Protein 1PCE (pdb70)

Structure (mmCIF, N/CA/C/O backbone):
data_1PCE
#
_entry.id   1PCE
#
_cell.length_a   1.000
_cell.length_b   1.000
_cell.length_c   1.000
_cell.angle_alpha   90.00
_cell.angle_beta   90.00
_cell.angle_gamma   90.00
#
_symmetry.space_group_name_H-M   'P 1'
#
loop_
_atom_site.group_PDB
_atom_site.id
_atom_site.type_symbol
_atom_site.label_atom_id
_atom_site.label_alt_id
_atom_site.label_comp_id
_atom_site.label_asym_id
_atom_site.label_entity_id
_atom_site.label_seq_id
_atom_site.pdbx_PDB_ins_code
_atom_site.Cartn_x
_atom_site.Cartn_y
_atom_site.Cartn_z
_atom_site.occupancy
_atom_site.B_iso_or_equiv
_atom_site.auth_seq_id
_atom_site.auth_comp_id
_atom_site.auth_asym_id
_atom_site.auth_atom_id
_atom_site.pdbx_PDB_model_num
ATOM 1 N N . GLU A 1 1 ? 12.681 -6.696 10.607 1.00 11.66 1 GLU A N 1
ATOM 2 C CA . GLU A 1 1 ? 13.068 -6.528 9.206 1.00 11.04 1 GLU A CA 1
ATOM 3 C C . GLU A 1 1 ? 11.847 -6.260 8.333 1.00 10.09 1 GLU A C 1
ATOM 4 O O . GLU A 1 1 ? 11.974 -5.494 7.385 1.00 10.46 1 GLU A O 1
ATOM 18 N N . LYS A 1 2 ? 10.693 -6.876 8.617 1.00 9.33 2 LYS A N 1
ATOM 19 C CA . LYS A 1 2 ? 9.506 -6.807 7.764 1.00 8.82 2 LYS A CA 1
ATOM 20 C C . LYS A 1 2 ? 9.909 -6.967 6.289 1.00 7.87 2 LYS A C 1
ATOM 21 O O . LYS A 1 2 ? 10.343 -8.050 5.899 1.00 7.13 2 LYS A O 1
ATOM 40 N N . GLN A 1 3 ? 9.839 -5.877 5.518 1.00 8.37 3 GLN A N 1
ATOM 41 C CA . GLN A 1 3 ? 10.430 -5.697 4.201 1.00 8.25 3 GLN A CA 1
ATOM 42 C C . GLN A 1 3 ? 10.188 -6.891 3.286 1.00 6.77 3 GLN A C 1
ATOM 43 O O . GLN A 1 3 ? 9.193 -6.912 2.572 1.00 6.86 3 GLN A O 1
ATOM 57 N N . VAL A 1 4 ? 11.097 -7.861 3.264 1.00 6.07 4 VAL A N 1
ATOM 58 C CA . VAL A 1 4 ? 11.010 -8.973 2.337 1.00 5.53 4 VAL A CA 1
ATOM 59 C C . VAL A 1 4 ? 9.699 -9.719 2.565 1.00 4.00 4 VAL A C 1
ATOM 60 O O . VAL A 1 4 ? 9.017 -10.080 1.608 1.00 4.97 4 VAL A O 1
ATOM 73 N N . PHE A 1 5 ? 9.305 -9.898 3.825 1.00 2.36 5 PHE A N 1
ATOM 74 C CA . PHE A 1 5 ? 8.078 -10.595 4.175 1.00 1.92 5 PHE A CA 1
ATOM 75 C C . PHE A 1 5 ? 6.876 -9.665 4.014 1.00 1.39 5 PHE A C 1
ATOM 76 O O . PHE A 1 5 ? 6.151 -9.416 4.973 1.00 1.26 5 PHE A O 1
ATOM 93 N N . SER A 1 6 ? 6.698 -9.094 2.826 1.00 1.64 6 SER A N 1
ATOM 94 C CA . SER A 1 6 ? 5.615 -8.187 2.479 1.00 1.41 6 SER A CA 1
ATOM 95 C C . SER A 1 6 ? 4.638 -8.870 1.521 1.00 1.56 6 SER A C 1
ATOM 96 O O . SER A 1 6 ? 4.871 -10.003 1.090 1.00 1.91 6 SER A O 1
ATOM 104 N N . ARG A 1 7 ? 3.587 -8.156 1.124 1.00 1.46 7 ARG A N 1
ATOM 105 C CA . ARG A 1 7 ? 2.716 -8.545 0.025 1.00 1.58 7 ARG A CA 1
ATOM 106 C C . ARG A 1 7 ? 3.026 -7.546 -1.084 1.00 1.15 7 ARG A C 1
ATOM 107 O O . ARG A 1 7 ? 3.053 -6.340 -0.822 1.00 0.94 7 ARG A O 1
ATOM 128 N N . MET A 1 8 ? 3.328 -8.004 -2.298 1.00 1.25 8 MET A N 1
ATOM 129 C CA . MET A 1 8 ? 3.472 -7.098 -3.410 1.00 1.03 8 MET A CA 1
ATOM 130 C C . MET A 1 8 ? 2.057 -6.693 -3.833 1.00 1.07 8 MET A C 1
ATOM 131 O O . MET A 1 8 ? 1.256 -7.568 -4.158 1.00 1.41 8 MET A O 1
ATOM 145 N N . PRO A 1 9 ? 1.723 -5.397 -3.815 1.00 0.96 9 PRO A N 1
ATOM 146 C CA . PRO A 1 9 ? 0.402 -4.944 -4.198 1.00 1.25 9 PRO A CA 1
ATOM 147 C C . PRO A 1 9 ? 0.246 -5.118 -5.714 1.00 1.37 9 PRO A C 1
ATOM 148 O O . PRO A 1 9 ? 1.196 -4.862 -6.462 1.00 1.24 9 PRO A O 1
ATOM 159 N N . ILE A 1 10 ? -0.920 -5.576 -6.169 1.00 1.75 10 ILE A N 1
ATOM 160 C CA . ILE A 1 10 ? -1.187 -5.792 -7.588 1.00 1.96 10 ILE A CA 1
ATOM 161 C C . ILE A 1 10 ? -1.403 -4.445 -8.286 1.00 2.14 10 ILE A C 1
ATOM 162 O O . ILE A 1 10 ? -2.285 -3.676 -7.903 1.00 3.00 10 ILE A O 1
ATOM 178 N N . CYS A 1 11 ? -0.582 -4.153 -9.296 1.00 1.70 11 CYS A N 1
ATOM 179 C CA . CYS A 1 11 ? -0.446 -2.848 -9.930 1.00 2.21 11 CYS A CA 1
ATOM 180 C C . CYS A 1 11 ? -0.698 -3.002 -11.421 1.00 2.40 11 CYS A C 1
ATOM 181 O O . CYS A 1 11 ? 0.233 -3.269 -12.183 1.00 2.67 11 CYS A O 1
ATOM 188 N N . GLU A 1 12 ? -1.932 -2.774 -11.850 1.00 2.90 12 GLU A N 1
ATOM 189 C CA . GLU A 1 12 ? -2.315 -2.554 -13.226 1.00 3.60 12 GLU A CA 1
ATOM 190 C C . GLU A 1 12 ? -3.746 -2.019 -13.237 1.00 4.05 12 GLU A C 1
ATOM 191 O O . GLU A 1 12 ? -4.310 -1.749 -12.176 1.00 4.97 12 GLU A O 1
ATOM 203 N N . HIS A 1 13 ? -4.341 -1.920 -14.420 1.00 4.48 13 HIS A N 1
ATOM 204 C CA . HIS A 1 13 ? -5.772 -1.790 -14.616 1.00 5.37 13 HIS A CA 1
ATOM 205 C C . HIS A 1 13 ? -6.144 -2.907 -15.586 1.00 5.15 13 HIS A C 1
ATOM 206 O O . HIS A 1 13 ? -5.881 -2.763 -16.779 1.00 5.65 13 HIS A O 1
ATOM 221 N N . MET A 1 14 ? -6.705 -4.020 -15.114 1.00 5.36 14 MET A N 1
ATOM 222 C CA . MET A 1 14 ? -7.149 -5.071 -16.020 1.00 6.15 14 MET A CA 1
ATOM 223 C C . MET A 1 14 ? -8.144 -4.494 -17.031 1.00 6.36 14 MET A C 1
ATOM 224 O O . MET A 1 14 ? -8.829 -3.508 -16.771 1.00 6.53 14 MET A O 1
ATOM 238 N N . THR A 1 15 ? -8.217 -5.105 -18.209 1.00 6.99 15 THR A N 1
ATOM 239 C CA . THR A 1 15 ? -9.251 -4.809 -19.179 1.00 7.85 15 THR A CA 1
ATOM 240 C C . THR A 1 15 ? -10.606 -4.977 -18.491 1.00 8.04 15 THR A C 1
ATOM 241 O O . THR A 1 15 ? -11.400 -4.041 -18.400 1.00 8.23 15 THR A O 1
ATOM 252 N N . GLU A 1 16 ? -10.837 -6.183 -17.980 1.00 8.51 16 GLU A N 1
ATOM 253 C CA . GLU A 1 16 ? -12.035 -6.555 -17.259 1.00 9.14 16 GLU A CA 1
ATOM 254 C C . GLU A 1 16 ? -11.972 -6.019 -15.822 1.00 8.23 16 GLU A C 1
ATOM 255 O O . GLU A 1 16 ? -12.004 -6.803 -14.877 1.00 8.69 16 GLU A O 1
ATOM 267 N N . SER A 1 17 ? -11.892 -4.707 -15.616 1.00 7.34 17 SER A N 1
ATOM 268 C CA . SER A 1 17 ? -12.103 -4.150 -14.287 1.00 6.89 17 SER A CA 1
ATOM 269 C C . SER A 1 17 ? -12.515 -2.675 -14.397 1.00 6.83 17 SER A C 1
ATOM 270 O O . SER A 1 17 ? -11.737 -1.870 -14.907 1.00 7.07 17 SER A O 1
ATOM 278 N N . PRO A 1 18 ? -13.725 -2.296 -13.954 1.00 7.22 18 PRO A N 1
ATOM 279 C CA . PRO A 1 18 ? -14.160 -0.914 -13.975 1.00 7.65 18 PRO A CA 1
ATOM 280 C C . PRO A 1 18 ? -13.564 -0.188 -12.765 1.00 6.60 18 PRO A C 1
ATOM 281 O O . PRO A 1 18 ? -12.418 0.262 -12.796 1.00 6.26 18 PRO A O 1
ATOM 292 N N . ASP A 1 19 ? -14.337 -0.041 -11.692 1.00 6.54 19 ASP A N 1
ATOM 293 C CA . ASP A 1 19 ? -13.869 0.547 -10.450 1.00 5.69 19 ASP A CA 1
ATOM 294 C C . ASP A 1 19 ? -12.956 -0.446 -9.740 1.00 4.36 19 ASP A C 1
ATOM 295 O O . ASP A 1 19 ? -12.984 -1.646 -10.032 1.00 4.99 19 ASP A O 1
ATOM 304 N N . CYS A 1 20 ? -12.234 -0.004 -8.717 1.00 3.09 20 CYS A N 1
ATOM 305 C CA . CYS A 1 20 ? -11.645 -0.911 -7.739 1.00 2.47 20 CYS A CA 1
ATOM 306 C C . CYS A 1 20 ? -12.731 -1.323 -6.752 1.00 2.50 20 CYS A C 1
ATOM 307 O O . CYS A 1 20 ? -12.579 -1.128 -5.551 1.00 3.12 20 CYS A O 1
ATOM 314 N N . SER A 1 21 ? -13.817 -1.880 -7.308 1.00 3.14 21 SER A N 1
ATOM 315 C CA . SER A 1 21 ? -15.156 -2.129 -6.778 1.00 3.41 21 SER A CA 1
ATOM 316 C C . SER A 1 21 ? -15.380 -1.736 -5.315 1.00 3.12 21 SER A C 1
ATOM 317 O O . SER A 1 21 ? -15.835 -2.571 -4.532 1.00 4.04 21 SER A O 1
ATOM 325 N N . ARG A 1 22 ? -15.100 -0.478 -4.967 1.00 2.54 22 ARG A N 1
ATOM 326 C CA . ARG A 1 22 ? -14.940 0.024 -3.609 1.00 2.35 22 ARG A CA 1
ATOM 327 C C . ARG A 1 22 ? -14.562 -1.084 -2.628 1.00 2.25 22 ARG A C 1
ATOM 328 O O . ARG A 1 22 ? -15.254 -1.341 -1.644 1.00 2.38 22 ARG A O 1
ATOM 349 N N . ILE A 1 23 ? -13.456 -1.752 -2.941 1.00 2.27 23 ILE A N 1
ATOM 350 C CA . ILE A 1 23 ? -12.859 -2.813 -2.151 1.00 2.42 23 ILE A CA 1
ATOM 351 C C . ILE A 1 23 ? -12.186 -2.130 -0.967 1.00 2.17 23 ILE A C 1
ATOM 352 O O . ILE A 1 23 ? -11.029 -1.720 -1.056 1.00 2.23 23 ILE A O 1
ATOM 368 N N . TYR A 1 24 ? -12.930 -1.942 0.120 1.00 2.01 24 TYR A N 1
ATOM 369 C CA . TYR A 1 24 ? -12.370 -1.363 1.321 1.00 1.80 24 TYR A CA 1
ATOM 370 C C . TYR A 1 24 ? -11.467 -2.412 1.944 1.00 1.62 24 TYR A C 1
ATOM 371 O O . TYR A 1 24 ? -11.933 -3.513 2.242 1.00 2.05 24 TYR A O 1
ATOM 389 N N . ASP A 1 25 ? -10.176 -2.119 2.066 1.00 1.18 25 ASP A N 1
ATOM 390 C CA . ASP A 1 25 ? -9.219 -3.099 2.539 1.00 1.19 25 ASP A CA 1
ATOM 391 C C . ASP A 1 25 ? -7.911 -2.416 2.937 1.00 0.96 25 ASP A C 1
ATOM 392 O O . ASP A 1 25 ? -7.006 -2.301 2.107 1.00 1.11 25 ASP A O 1
ATOM 401 N N . PRO A 1 26 ? -7.800 -1.881 4.158 1.00 0.72 26 PRO A N 1
ATOM 402 C CA . PRO A 1 26 ? -6.648 -1.098 4.526 1.00 0.56 26 PRO A CA 1
ATOM 403 C C . PRO A 1 26 ? -5.403 -1.980 4.589 1.00 0.50 26 PRO A C 1
ATOM 404 O O . PRO A 1 26 ? -5.500 -3.193 4.764 1.00 0.53 26 PRO A O 1
ATOM 415 N N . VAL A 1 27 ? -4.232 -1.373 4.427 1.00 0.55 27 VAL A N 1
ATOM 416 C CA . VAL A 1 27 ? -2.938 -2.018 4.567 1.00 0.58 27 VAL A CA 1
ATOM 417 C C . VAL A 1 27 ? -1.962 -0.948 5.045 1.00 0.64 27 VAL A C 1
ATOM 418 O O . VAL A 1 27 ? -2.231 0.246 4.871 1.00 0.74 27 VAL A O 1
ATOM 431 N N . CYS A 1 28 ? -0.824 -1.362 5.594 1.00 0.60 28 CYS A N 1
ATOM 432 C CA . CYS A 1 28 ? 0.250 -0.451 5.958 1.00 0.60 28 CYS A CA 1
ATOM 433 C C . CYS A 1 28 ? 1.367 -0.546 4.929 1.00 0.54 28 CYS A C 1
ATOM 434 O O . CYS A 1 28 ? 1.875 -1.644 4.693 1.00 0.47 28 CYS A O 1
ATOM 441 N N . GLY A 1 29 ? 1.730 0.561 4.286 1.00 0.57 29 GLY A N 1
ATOM 442 C CA . GLY A 1 29 ? 2.774 0.554 3.275 1.00 0.53 29 GLY A CA 1
ATOM 443 C C . GLY A 1 29 ? 4.165 0.544 3.913 1.00 0.55 29 GLY A C 1
ATOM 444 O O . GLY A 1 29 ? 4.327 0.866 5.094 1.00 0.68 29 GLY A O 1
ATOM 448 N N . THR A 1 30 ? 5.197 0.183 3.149 1.00 0.49 30 THR A N 1
ATOM 449 C CA . THR A 1 30 ? 6.591 0.281 3.573 1.00 0.55 30 THR A CA 1
ATOM 450 C C . THR A 1 30 ? 7.005 1.721 3.863 1.00 0.73 30 THR A C 1
ATOM 451 O O . THR A 1 30 ? 7.933 1.955 4.634 1.00 0.97 30 THR A O 1
ATOM 462 N N . ASP A 1 31 ? 6.290 2.693 3.308 1.00 0.74 31 ASP A N 1
ATOM 463 C CA . ASP A 1 31 ? 6.478 4.107 3.575 1.00 0.89 31 ASP A CA 1
ATOM 464 C C . ASP A 1 31 ? 5.949 4.405 4.976 1.00 0.92 31 ASP A C 1
ATOM 465 O O . ASP A 1 31 ? 6.418 5.354 5.607 1.00 1.23 31 ASP A O 1
ATOM 474 N N . GLY A 1 32 ? 5.099 3.537 5.519 1.00 0.73 32 GLY A N 1
ATOM 475 C CA . GLY A 1 32 ? 4.622 3.623 6.881 1.00 0.89 32 GLY A CA 1
ATOM 476 C C . GLY A 1 32 ? 3.329 4.415 6.995 1.00 0.93 32 GLY A C 1
ATOM 477 O O . GLY A 1 32 ? 2.903 4.683 8.121 1.00 1.17 32 GLY A O 1
ATOM 481 N N . VAL A 1 33 ? 2.688 4.780 5.888 1.00 0.92 33 VAL A N 1
ATOM 482 C CA . VAL A 1 33 ? 1.356 5.353 5.907 1.00 1.08 33 VAL A CA 1
ATOM 483 C C . VAL A 1 33 ? 0.355 4.243 5.595 1.00 0.85 33 VAL A C 1
ATOM 484 O O . VAL A 1 33 ? 0.665 3.259 4.917 1.00 0.94 33 VAL A O 1
ATOM 497 N N . THR A 1 34 ? -0.838 4.361 6.166 1.00 0.71 34 THR A N 1
ATOM 498 C CA . THR A 1 34 ? -1.931 3.468 5.854 1.00 0.65 34 THR A CA 1
ATOM 499 C C . THR A 1 34 ? -2.503 3.850 4.485 1.00 0.75 34 THR A C 1
ATOM 500 O O . THR A 1 34 ? -2.658 5.039 4.194 1.00 1.09 34 THR A O 1
ATOM 511 N N . TYR A 1 35 ? -2.861 2.857 3.674 1.00 0.60 35 TYR A N 1
ATOM 512 C CA . TYR A 1 35 ? -3.671 3.030 2.474 1.00 0.69 35 TYR A CA 1
ATOM 513 C C . TYR A 1 35 ? -4.945 2.224 2.694 1.00 0.70 35 TYR A C 1
ATOM 514 O O . TYR A 1 35 ? -4.888 1.191 3.361 1.00 0.74 35 TYR A O 1
ATOM 532 N N . GLU A 1 36 ? -6.088 2.749 2.258 1.00 0.74 36 GLU A N 1
ATOM 533 C CA . GLU A 1 36 ? -7.438 2.246 2.486 1.00 0.76 36 GLU A CA 1
ATOM 534 C C . GLU A 1 36 ? -7.852 1.065 1.588 1.00 0.67 36 GLU A C 1
ATOM 535 O O . GLU A 1 36 ? -8.905 0.467 1.821 1.00 0.79 36 GLU A O 1
ATOM 547 N N . SER A 1 37 ? -7.125 0.786 0.509 1.00 0.64 37 SER A N 1
ATOM 548 C CA . SER A 1 37 ? -7.410 -0.294 -0.429 1.00 0.71 37 SER A CA 1
ATOM 549 C C . SER A 1 37 ? -6.092 -0.644 -1.115 1.00 0.53 37 SER A C 1
ATOM 550 O O . SER A 1 37 ? -5.402 0.276 -1.556 1.00 0.64 37 SER A O 1
ATOM 558 N N . GLU A 1 38 ? -5.743 -1.935 -1.226 1.00 0.55 38 GLU A N 1
ATOM 559 C CA . GLU A 1 38 ? -4.517 -2.375 -1.871 1.00 0.79 38 GLU A CA 1
ATOM 560 C C . GLU A 1 38 ? -4.445 -1.718 -3.251 1.00 0.90 38 GLU A C 1
ATOM 561 O O . GLU A 1 38 ? -3.390 -1.248 -3.676 1.00 0.98 38 GLU A O 1
ATOM 573 N N . CYS A 1 39 ? -5.588 -1.683 -3.940 1.00 1.06 39 CYS A N 1
ATOM 574 C CA . CYS A 1 39 ? -5.690 -1.001 -5.215 1.00 1.29 39 CYS A CA 1
ATOM 575 C C . CYS A 1 39 ? -5.167 0.424 -5.098 1.00 1.10 39 CYS A C 1
ATOM 576 O O . CYS A 1 39 ? -4.202 0.772 -5.761 1.00 1.20 39 CYS A O 1
ATOM 583 N N . LYS A 1 40 ? -5.779 1.241 -4.243 1.00 0.98 40 LYS A N 1
ATOM 584 C CA . LYS A 1 40 ? -5.363 2.625 -4.039 1.00 0.93 40 LYS A CA 1
ATOM 585 C C . LYS A 1 40 ? -3.887 2.726 -3.639 1.00 0.66 40 LYS A C 1
ATOM 586 O O . LYS A 1 40 ? -3.209 3.646 -4.089 1.00 0.72 40 LYS A O 1
ATOM 605 N N . LEU A 1 41 ? -3.365 1.802 -2.829 1.00 0.46 41 LEU A N 1
ATOM 606 C CA . LEU A 1 41 ? -1.934 1.776 -2.550 1.00 0.35 41 LEU A CA 1
ATOM 607 C C . LEU A 1 41 ? -1.169 1.683 -3.863 1.00 0.40 41 LEU A C 1
ATOM 608 O O . LEU A 1 41 ? -0.306 2.510 -4.143 1.00 0.43 41 LEU A O 1
ATOM 624 N N . CYS A 1 42 ? -1.474 0.680 -4.682 1.00 0.62 42 CYS A N 1
ATOM 625 C CA . CYS A 1 42 ? -0.861 0.560 -6.000 1.00 0.73 42 CYS A CA 1
ATOM 626 C C . CYS A 1 42 ? -1.052 1.795 -6.864 1.00 0.57 42 CYS A C 1
ATOM 627 O O . CYS A 1 42 ? -0.094 2.271 -7.457 1.00 0.55 42 CYS A O 1
ATOM 634 N N . LEU A 1 43 ? -2.260 2.329 -6.956 1.00 0.65 43 LEU A N 1
ATOM 635 C CA . LEU A 1 43 ? -2.545 3.546 -7.695 1.00 0.83 43 LEU A CA 1
ATOM 636 C C . LEU A 1 43 ? -1.590 4.660 -7.255 1.00 0.71 43 LEU A C 1
ATOM 637 O O . LEU A 1 43 ? -0.908 5.254 -8.085 1.00 0.78 43 LEU A O 1
ATOM 653 N N . ALA A 1 44 ? -1.470 4.901 -5.952 1.00 0.70 44 ALA A N 1
ATOM 654 C CA . ALA A 1 44 ? -0.532 5.874 -5.417 1.00 0.86 44 ALA A CA 1
ATOM 655 C C . ALA A 1 44 ? 0.911 5.514 -5.790 1.00 0.72 44 ALA A C 1
ATOM 656 O O . ALA A 1 44 ? 1.716 6.363 -6.173 1.00 0.83 44 ALA A O 1
ATOM 663 N N . ARG A 1 45 ? 1.267 4.244 -5.668 1.00 0.58 45 ARG A N 1
ATOM 664 C CA . ARG A 1 45 ? 2.578 3.735 -6.022 1.00 0.63 45 ARG A CA 1
ATOM 665 C C . ARG A 1 45 ? 2.898 4.068 -7.483 1.00 0.45 45 ARG A C 1
ATOM 666 O O . ARG A 1 45 ? 4.012 4.488 -7.788 1.00 0.50 45 ARG A O 1
ATOM 687 N N . ILE A 1 46 ? 1.934 3.878 -8.384 1.00 0.54 46 ILE A N 1
ATOM 688 C CA . ILE A 1 46 ? 2.054 4.161 -9.804 1.00 0.85 46 ILE A CA 1
ATOM 689 C C . ILE A 1 46 ? 2.146 5.669 -10.030 1.00 0.99 46 ILE A C 1
ATOM 690 O O . ILE A 1 46 ? 3.025 6.112 -10.773 1.00 1.17 46 ILE A O 1
ATOM 706 N N . GLU A 1 47 ? 1.245 6.463 -9.445 1.00 1.08 47 GLU A N 1
ATOM 707 C CA . GLU A 1 47 ? 1.208 7.889 -9.725 1.00 1.52 47 GLU A CA 1
ATOM 708 C C . GLU A 1 47 ? 2.523 8.523 -9.267 1.00 1.52 47 GLU A C 1
ATOM 709 O O . GLU A 1 47 ? 3.182 9.246 -10.012 1.00 1.81 47 GLU A O 1
ATOM 721 N N . ASN A 1 48 ? 2.940 8.208 -8.043 1.00 1.33 48 ASN A N 1
ATOM 722 C CA . ASN A 1 48 ? 4.153 8.770 -7.478 1.00 1.54 48 ASN A CA 1
ATOM 723 C C . ASN A 1 48 ? 5.382 8.112 -8.086 1.00 1.27 48 ASN A C 1
ATOM 724 O O . ASN A 1 48 ? 6.440 8.730 -8.116 1.00 1.55 48 ASN A O 1
ATOM 735 N N . LYS A 1 49 ? 5.260 6.865 -8.541 1.00 0.84 49 LYS A N 1
ATOM 736 C CA . LYS A 1 49 ? 6.366 6.017 -8.967 1.00 0.69 49 LYS A CA 1
ATOM 737 C C . LYS A 1 49 ? 7.256 5.730 -7.760 1.00 0.83 49 LYS A C 1
ATOM 738 O O . LYS A 1 49 ? 8.320 6.332 -7.598 1.00 1.43 49 LYS A O 1
ATOM 757 N N . GLN A 1 50 ? 6.783 4.844 -6.886 1.00 0.72 50 GLN A N 1
ATOM 758 C CA . GLN A 1 50 ? 7.489 4.400 -5.692 1.00 0.91 50 GLN A CA 1
ATOM 759 C C . GLN A 1 50 ? 7.547 2.873 -5.666 1.00 0.63 50 GLN A C 1
ATOM 760 O O . GLN A 1 50 ? 6.857 2.226 -6.455 1.00 1.09 50 GLN A O 1
ATOM 774 N N . ASP A 1 51 ? 8.393 2.288 -4.812 1.00 1.21 51 ASP A N 1
ATOM 775 C CA . ASP A 1 51 ? 8.443 0.848 -4.589 1.00 1.34 51 ASP A CA 1
ATOM 776 C C . ASP A 1 51 ? 7.825 0.515 -3.233 1.00 1.07 51 ASP A C 1
ATOM 777 O O . ASP A 1 51 ? 8.470 -0.076 -2.364 1.00 1.12 51 ASP A O 1
ATOM 786 N N . ILE A 1 52 ? 6.580 0.942 -3.037 1.00 0.90 52 ILE A N 1
ATOM 787 C CA . ILE A 1 52 ? 5.850 0.649 -1.813 1.00 0.76 52 ILE A CA 1
ATOM 788 C C . ILE A 1 52 ? 5.543 -0.849 -1.813 1.00 0.73 52 ILE A C 1
ATOM 789 O O . ILE A 1 52 ? 5.239 -1.404 -2.871 1.00 1.12 52 ILE A O 1
ATOM 805 N N . GLN A 1 53 ? 5.597 -1.505 -0.658 1.00 0.55 53 GLN A N 1
ATOM 806 C CA . GLN A 1 53 ? 5.079 -2.852 -0.481 1.00 0.45 53 GLN A CA 1
ATOM 807 C C . GLN A 1 53 ? 4.141 -2.852 0.717 1.00 0.43 53 GLN A C 1
ATOM 808 O O . GLN A 1 53 ? 4.228 -1.972 1.570 1.00 0.57 53 GLN A O 1
ATOM 822 N N . ILE A 1 54 ? 3.244 -3.832 0.782 1.00 0.37 54 ILE A N 1
ATOM 823 C CA . ILE A 1 54 ? 2.366 -3.991 1.927 1.00 0.36 54 ILE A CA 1
ATOM 824 C C . ILE A 1 54 ? 3.197 -4.653 3.014 1.00 0.39 54 ILE A C 1
ATOM 825 O O . ILE A 1 54 ? 3.625 -5.794 2.846 1.00 0.53 54 ILE A O 1
ATOM 841 N N . VAL A 1 55 ? 3.431 -3.951 4.117 1.00 0.32 55 VAL A N 1
ATOM 842 C CA . VAL A 1 55 ? 4.138 -4.502 5.256 1.00 0.36 55 VAL A CA 1
ATOM 843 C C . VAL A 1 55 ? 3.222 -5.504 5.936 1.00 0.43 55 VAL A C 1
ATOM 844 O O . VAL A 1 55 ? 3.643 -6.629 6.212 1.00 0.54 55 VAL A O 1
ATOM 857 N N . LYS A 1 56 ? 1.972 -5.116 6.176 1.00 0.41 56 LYS A N 1
ATOM 858 C CA . LYS A 1 56 ? 0.964 -6.058 6.614 1.00 0.42 56 LYS A CA 1
ATOM 859 C C . LYS A 1 56 ? -0.425 -5.556 6.251 1.00 0.35 56 LYS A C 1
ATOM 860 O O . LYS A 1 56 ? -0.618 -4.367 5.982 1.00 0.34 56 LYS A O 1
ATOM 879 N N . ASP A 1 57 ? -1.362 -6.498 6.259 1.00 0.44 57 ASP A N 1
ATOM 880 C CA . ASP A 1 57 ? -2.780 -6.309 6.032 1.00 0.56 57 ASP A CA 1
ATOM 881 C C . ASP A 1 57 ? -3.354 -5.469 7.166 1.00 0.55 57 ASP A C 1
ATOM 882 O O . ASP A 1 57 ? -2.974 -5.665 8.325 1.00 0.77 57 ASP A O 1
ATOM 891 N N . GLY A 1 58 ? -4.292 -4.586 6.858 1.00 0.46 58 GLY A N 1
ATOM 892 C CA . GLY A 1 58 ? -4.909 -3.701 7.825 1.00 0.47 58 GLY A CA 1
ATOM 893 C C . GLY A 1 58 ? -3.969 -2.572 8.243 1.00 0.49 58 GLY A C 1
ATOM 894 O O . GLY A 1 58 ? -2.849 -2.446 7.745 1.00 0.57 58 GLY A O 1
ATOM 898 N N . GLU A 1 59 ? -4.469 -1.699 9.113 1.00 0.55 59 GLU A N 1
ATOM 899 C CA . GLU A 1 59 ? -3.845 -0.420 9.392 1.00 0.63 59 GLU A CA 1
ATOM 900 C C . GLU A 1 59 ? -2.466 -0.531 10.061 1.00 0.65 59 GLU A C 1
ATOM 901 O O . GLU A 1 59 ? -2.111 -1.568 10.621 1.00 0.80 59 GLU A O 1
ATOM 913 N N . CYS A 1 60 ? -1.691 0.557 9.969 1.00 0.68 60 CYS A N 1
ATOM 914 C CA . CYS A 1 60 ? -0.313 0.634 10.447 1.00 0.89 60 CYS A CA 1
ATOM 915 C C . CYS A 1 60 ? -0.225 0.477 11.956 1.00 1.12 60 CYS A C 1
ATOM 916 O O . CYS A 1 60 ? -1.242 0.573 12.631 1.00 2.06 60 CYS A O 1
ATOM 924 N N . GLU A 1 1 ? 4.450 -19.921 7.344 1.00 13.46 1 GLU A N 2
ATOM 925 C CA . GLU A 1 1 ? 5.676 -19.166 7.077 1.00 12.17 1 GLU A CA 2
ATOM 926 C C . GLU A 1 1 ? 5.322 -17.740 6.666 1.00 10.98 1 GLU A C 2
ATOM 927 O O . GLU A 1 1 ? 4.630 -17.563 5.667 1.00 11.11 1 GLU A O 2
ATOM 941 N N . LYS A 1 2 ? 5.805 -16.732 7.394 1.00 10.17 2 LYS A N 2
ATOM 942 C CA . LYS A 1 2 ? 5.892 -15.339 6.972 1.00 9.17 2 LYS A CA 2
ATOM 943 C C . LYS A 1 2 ? 6.627 -14.586 8.080 1.00 7.93 2 LYS A C 2
ATOM 944 O O . LYS A 1 2 ? 7.781 -14.193 7.914 1.00 7.12 2 LYS A O 2
ATOM 963 N N . GLN A 1 3 ? 5.951 -14.396 9.214 1.00 8.32 3 GLN A N 2
ATOM 964 C CA . GLN A 1 3 ? 6.409 -13.662 10.381 1.00 8.14 3 GLN A CA 2
ATOM 965 C C . GLN A 1 3 ? 6.589 -12.172 10.090 1.00 6.89 3 GLN A C 2
ATOM 966 O O . GLN A 1 3 ? 5.833 -11.360 10.614 1.00 7.50 3 GLN A O 2
ATOM 980 N N . VAL A 1 4 ? 7.587 -11.822 9.282 1.00 5.58 4 VAL A N 2
ATOM 981 C CA . VAL A 1 4 ? 7.823 -10.479 8.785 1.00 4.71 4 VAL A CA 2
ATOM 982 C C . VAL A 1 4 ? 8.049 -10.636 7.291 1.00 3.08 4 VAL A C 2
ATOM 983 O O . VAL A 1 4 ? 8.988 -11.323 6.895 1.00 3.40 4 VAL A O 2
ATOM 996 N N . PHE A 1 5 ? 7.222 -10.032 6.448 1.00 2.36 5 PHE A N 2
ATOM 997 C CA . PHE A 1 5 ? 7.415 -10.039 5.009 1.00 1.61 5 PHE A CA 2
ATOM 998 C C . PHE A 1 5 ? 6.372 -9.121 4.397 1.00 1.29 5 PHE A C 2
ATOM 999 O O . PHE A 1 5 ? 5.248 -9.048 4.892 1.00 1.46 5 PHE A O 2
ATOM 1016 N N . SER A 1 6 ? 6.736 -8.433 3.326 1.00 1.15 6 SER A N 2
ATOM 1017 C CA . SER A 1 6 ? 5.835 -7.554 2.614 1.00 0.96 6 SER A CA 2
ATOM 1018 C C . SER A 1 6 ? 4.698 -8.361 1.962 1.00 1.39 6 SER A C 2
ATOM 1019 O O . SER A 1 6 ? 4.746 -9.591 1.941 1.00 1.96 6 SER A O 2
ATOM 1027 N N . ARG A 1 7 ? 3.668 -7.700 1.428 1.00 1.40 7 ARG A N 2
ATOM 1028 C CA . ARG A 1 7 ? 2.635 -8.317 0.592 1.00 1.75 7 ARG A CA 2
ATOM 1029 C C . ARG A 1 7 ? 2.560 -7.521 -0.710 1.00 1.59 7 ARG A C 2
ATOM 1030 O O . ARG A 1 7 ? 2.812 -6.317 -0.723 1.00 1.09 7 ARG A O 2
ATOM 1051 N N . MET A 1 8 ? 2.277 -8.183 -1.827 1.00 2.21 8 MET A N 2
ATOM 1052 C CA . MET A 1 8 ? 2.311 -7.552 -3.137 1.00 2.02 8 MET A CA 2
ATOM 1053 C C . MET A 1 8 ? 0.947 -6.926 -3.453 1.00 1.90 8 MET A C 2
ATOM 1054 O O . MET A 1 8 ? -0.054 -7.643 -3.394 1.00 2.49 8 MET A O 2
ATOM 1068 N N . PRO A 1 9 ? 0.877 -5.625 -3.777 1.00 1.35 9 PRO A N 2
ATOM 1069 C CA . PRO A 1 9 ? -0.351 -5.007 -4.248 1.00 1.52 9 PRO A CA 2
ATOM 1070 C C . PRO A 1 9 ? -0.530 -5.292 -5.743 1.00 1.62 9 PRO A C 2
ATOM 1071 O O . PRO A 1 9 ? 0.434 -5.201 -6.508 1.00 1.38 9 PRO A O 2
ATOM 1082 N N . ILE A 1 10 ? -1.749 -5.613 -6.170 1.00 2.13 10 ILE A N 2
ATOM 1083 C CA . ILE A 1 10 ? -2.124 -5.694 -7.573 1.00 2.49 10 ILE A CA 2
ATOM 1084 C C . ILE A 1 10 ? -2.537 -4.304 -8.048 1.00 2.55 10 ILE A C 2
ATOM 1085 O O . ILE A 1 10 ? -3.125 -3.524 -7.303 1.00 3.29 10 ILE A O 2
ATOM 1101 N N . CYS A 1 11 ? -2.187 -3.986 -9.293 1.00 2.22 11 CYS A N 2
ATOM 1102 C CA . CYS A 1 11 ? -2.344 -2.664 -9.879 1.00 2.25 11 CYS A CA 2
ATOM 1103 C C . CYS A 1 11 ? -3.467 -2.729 -10.896 1.00 3.12 11 CYS A C 2
ATOM 1104 O O . CYS A 1 11 ? -3.406 -3.585 -11.777 1.00 3.43 11 CYS A O 2
ATOM 1111 N N . GLU A 1 12 ? -4.451 -1.834 -10.750 1.00 4.23 12 GLU A N 2
ATOM 1112 C CA . GLU A 1 12 ? -5.474 -1.460 -11.720 1.00 5.42 12 GLU A CA 2
ATOM 1113 C C . GLU A 1 12 ? -5.599 -2.430 -12.902 1.00 4.74 12 GLU A C 2
ATOM 1114 O O . GLU A 1 12 ? -4.970 -2.226 -13.942 1.00 4.87 12 GLU A O 2
ATOM 1126 N N . HIS A 1 13 ? -6.382 -3.497 -12.773 1.00 4.82 13 HIS A N 2
ATOM 1127 C CA . HIS A 1 13 ? -6.560 -4.417 -13.878 1.00 5.12 13 HIS A CA 2
ATOM 1128 C C . HIS A 1 13 ? -8.012 -4.871 -13.941 1.00 6.01 13 HIS A C 2
ATOM 1129 O O . HIS A 1 13 ? -8.906 -4.037 -13.814 1.00 6.76 13 HIS A O 2
ATOM 1144 N N . MET A 1 14 ? -8.283 -6.151 -14.192 1.00 6.50 14 MET A N 2
ATOM 1145 C CA . MET A 1 14 ? -9.642 -6.584 -14.468 1.00 7.73 14 MET A CA 2
ATOM 1146 C C . MET A 1 14 ? -10.554 -6.448 -13.247 1.00 8.04 14 MET A C 2
ATOM 1147 O O . MET A 1 14 ? -10.069 -6.267 -12.126 1.00 8.20 14 MET A O 2
ATOM 1161 N N . THR A 1 15 ? -11.857 -6.541 -13.523 1.00 8.71 15 THR A N 2
ATOM 1162 C CA . THR A 1 15 ? -12.996 -6.386 -12.629 1.00 9.48 15 THR A CA 2
ATOM 1163 C C . THR A 1 15 ? -12.662 -6.748 -11.182 1.00 9.36 15 THR A C 2
ATOM 1164 O O . THR A 1 15 ? -12.042 -7.777 -10.919 1.00 9.39 15 THR A O 2
ATOM 1175 N N . GLU A 1 16 ? -13.102 -5.898 -10.254 1.00 9.73 16 GLU A N 2
ATOM 1176 C CA . GLU A 1 16 ? -12.714 -5.816 -8.870 1.00 9.88 16 GLU A CA 2
ATOM 1177 C C . GLU A 1 16 ? -12.483 -7.220 -8.293 1.00 10.02 16 GLU A C 2
ATOM 1178 O O . GLU A 1 16 ? -13.434 -7.990 -8.126 1.00 10.96 16 GLU A O 2
ATOM 1190 N N . SER A 1 17 ? -11.217 -7.571 -8.102 1.00 9.63 17 SER A N 2
ATOM 1191 C CA . SER A 1 17 ? -10.756 -8.891 -7.700 1.00 10.47 17 SER A CA 2
ATOM 1192 C C . SER A 1 17 ? -9.894 -8.800 -6.436 1.00 10.79 17 SER A C 2
ATOM 1193 O O . SER A 1 17 ? -10.297 -9.348 -5.406 1.00 11.83 17 SER A O 2
ATOM 1201 N N . PRO A 1 18 ? -8.736 -8.116 -6.459 1.00 10.32 18 PRO A N 2
ATOM 1202 C CA . PRO A 1 18 ? -8.072 -7.729 -5.229 1.00 10.81 18 PRO A CA 2
ATOM 1203 C C . PRO A 1 18 ? -8.903 -6.623 -4.580 1.00 9.73 18 PRO A C 2
ATOM 1204 O O . PRO A 1 18 ? -10.035 -6.344 -4.988 1.00 9.07 18 PRO A O 2
ATOM 1215 N N . ASP A 1 19 ? -8.371 -5.984 -3.546 1.00 9.87 19 ASP A N 2
ATOM 1216 C CA . ASP A 1 19 ? -9.050 -4.876 -2.895 1.00 8.88 19 ASP A CA 2
ATOM 1217 C C . ASP A 1 19 ? -8.919 -3.638 -3.791 1.00 6.81 19 ASP A C 2
ATOM 1218 O O . ASP A 1 19 ? -8.115 -2.752 -3.503 1.00 6.84 19 ASP A O 2
ATOM 1227 N N . CYS A 1 20 ? -9.665 -3.608 -4.904 1.00 5.67 20 CYS A N 2
ATOM 1228 C CA . CYS A 1 20 ? -9.745 -2.503 -5.861 1.00 4.00 20 CYS A CA 2
ATOM 1229 C C . CYS A 1 20 ? -11.072 -1.767 -5.745 1.00 3.26 20 CYS A C 2
ATOM 1230 O O . CYS A 1 20 ? -12.091 -2.353 -5.370 1.00 3.99 20 CYS A O 2
ATOM 1237 N N . SER A 1 21 ? -11.065 -0.479 -6.095 1.00 2.91 21 SER A N 2
ATOM 1238 C CA . SER A 1 21 ? -12.161 0.432 -5.832 1.00 3.18 21 SER A CA 2
ATOM 1239 C C . SER A 1 21 ? -12.409 0.504 -4.329 1.00 2.94 21 SER A C 2
ATOM 1240 O O . SER A 1 21 ? -11.522 0.268 -3.511 1.00 3.74 21 SER A O 2
ATOM 1248 N N . ARG A 1 22 ? -13.644 0.820 -3.971 1.00 2.31 22 ARG A N 2
ATOM 1249 C CA . ARG A 1 22 ? -14.109 1.118 -2.630 1.00 2.02 22 ARG A CA 2
ATOM 1250 C C . ARG A 1 22 ? -14.259 -0.139 -1.779 1.00 1.66 22 ARG A C 2
ATOM 1251 O O . ARG A 1 22 ? -15.079 -0.191 -0.859 1.00 1.66 22 ARG A O 2
ATOM 1272 N N . ILE A 1 23 ? -13.443 -1.146 -2.046 1.00 1.65 23 ILE A N 2
ATOM 1273 C CA . ILE A 1 23 ? -13.185 -2.164 -1.053 1.00 1.57 23 ILE A CA 2
ATOM 1274 C C . ILE A 1 23 ? -12.496 -1.427 0.089 1.00 1.31 23 ILE A C 2
ATOM 1275 O O . ILE A 1 23 ? -11.481 -0.758 -0.112 1.00 1.29 23 ILE A O 2
ATOM 1291 N N . TYR A 1 24 ? -13.095 -1.467 1.269 1.00 1.21 24 TYR A N 2
ATOM 1292 C CA . TYR A 1 24 ? -12.537 -0.868 2.458 1.00 1.02 24 TYR A CA 2
ATOM 1293 C C . TYR A 1 24 ? -11.943 -2.030 3.244 1.00 0.92 24 TYR A C 2
ATOM 1294 O O . TYR A 1 24 ? -12.611 -2.620 4.098 1.00 1.21 24 TYR A O 2
ATOM 1312 N N . ASP A 1 25 ? -10.728 -2.426 2.879 1.00 0.80 25 ASP A N 2
ATOM 1313 C CA . ASP A 1 25 ? -9.993 -3.496 3.529 1.00 0.89 25 ASP A CA 2
ATOM 1314 C C . ASP A 1 25 ? -8.531 -3.059 3.611 1.00 0.73 25 ASP A C 2
ATOM 1315 O O . ASP A 1 25 ? -7.780 -3.246 2.656 1.00 0.75 25 ASP A O 2
ATOM 1324 N N . PRO A 1 26 ? -8.145 -2.359 4.688 1.00 0.65 26 PRO A N 2
ATOM 1325 C CA . PRO A 1 26 ? -6.918 -1.594 4.678 1.00 0.52 26 PRO A CA 2
ATOM 1326 C C . PRO A 1 26 ? -5.669 -2.468 4.591 1.00 0.46 26 PRO A C 2
ATOM 1327 O O . PRO A 1 26 ? -5.709 -3.669 4.873 1.00 0.52 26 PRO A O 2
ATOM 1338 N N . VAL A 1 27 ? -4.559 -1.844 4.207 1.00 0.41 27 VAL A N 2
ATOM 1339 C CA . VAL A 1 27 ? -3.225 -2.410 4.188 1.00 0.35 27 VAL A CA 2
ATOM 1340 C C . VAL A 1 27 ? -2.250 -1.302 4.582 1.00 0.32 27 VAL A C 2
ATOM 1341 O O . VAL A 1 27 ? -2.526 -0.120 4.370 1.00 0.38 27 VAL A O 2
ATOM 1354 N N . CYS A 1 28 ? -1.108 -1.681 5.146 1.00 0.30 28 CYS A N 2
ATOM 1355 C CA . CYS A 1 28 ? -0.110 -0.758 5.666 1.00 0.35 28 CYS A CA 2
ATOM 1356 C C . CYS A 1 28 ? 1.071 -0.704 4.707 1.00 0.30 28 CYS A C 2
ATOM 1357 O O . CYS A 1 28 ? 1.576 -1.769 4.367 1.00 0.31 28 CYS A O 2
ATOM 1364 N N . GLY A 1 29 ? 1.506 0.468 4.241 1.00 0.45 29 GLY A N 2
ATOM 1365 C CA . GLY A 1 29 ? 2.479 0.606 3.159 1.00 0.38 29 GLY A CA 2
ATOM 1366 C C . GLY A 1 29 ? 3.892 0.943 3.630 1.00 0.43 29 GLY A C 2
ATOM 1367 O O . GLY A 1 29 ? 4.079 1.561 4.680 1.00 0.63 29 GLY A O 2
ATOM 1371 N N . THR A 1 30 ? 4.904 0.532 2.857 1.00 0.40 30 THR A N 2
ATOM 1372 C CA . THR A 1 30 ? 6.316 0.769 3.154 1.00 0.54 30 THR A CA 2
ATOM 1373 C C . THR A 1 30 ? 6.726 2.235 2.928 1.00 0.84 30 THR A C 2
ATOM 1374 O O . THR A 1 30 ? 7.901 2.588 3.048 1.00 1.39 30 THR A O 2
ATOM 1385 N N . ASP A 1 31 ? 5.794 3.085 2.507 1.00 0.73 31 ASP A N 2
ATOM 1386 C CA . ASP A 1 31 ? 5.954 4.523 2.459 1.00 1.01 31 ASP A CA 2
ATOM 1387 C C . ASP A 1 31 ? 5.732 5.101 3.856 1.00 1.05 31 ASP A C 2
ATOM 1388 O O . ASP A 1 31 ? 6.276 6.159 4.168 1.00 1.32 31 ASP A O 2
ATOM 1397 N N . GLY A 1 32 ? 4.984 4.400 4.707 1.00 0.97 32 GLY A N 2
ATOM 1398 C CA . GLY A 1 32 ? 4.634 4.845 6.041 1.00 1.20 32 GLY A CA 2
ATOM 1399 C C . GLY A 1 32 ? 3.121 4.852 6.245 1.00 0.68 32 GLY A C 2
ATOM 1400 O O . GLY A 1 32 ? 2.668 4.866 7.393 1.00 0.77 32 GLY A O 2
ATOM 1404 N N . VAL A 1 33 ? 2.330 4.854 5.172 1.00 0.55 33 VAL A N 2
ATOM 1405 C CA . VAL A 1 33 ? 0.936 5.270 5.200 1.00 0.58 33 VAL A CA 2
ATOM 1406 C C . VAL A 1 33 ? 0.011 4.047 5.244 1.00 0.53 33 VAL A C 2
ATOM 1407 O O . VAL A 1 33 ? 0.342 2.992 4.706 1.00 0.67 33 VAL A O 2
ATOM 1420 N N . THR A 1 34 ? -1.146 4.166 5.896 1.00 0.50 34 THR A N 2
ATOM 1421 C CA . THR A 1 34 ? -2.223 3.194 5.768 1.00 0.48 34 THR A CA 2
ATOM 1422 C C . THR A 1 34 ? -3.061 3.541 4.533 1.00 0.45 34 THR A C 2
ATOM 1423 O O . THR A 1 34 ? -3.496 4.684 4.385 1.00 0.65 34 THR A O 2
ATOM 1434 N N . TYR A 1 35 ? -3.324 2.558 3.675 1.00 0.40 35 TYR A N 2
ATOM 1435 C CA . TYR A 1 35 ? -4.212 2.656 2.525 1.00 0.50 35 TYR A CA 2
ATOM 1436 C C . TYR A 1 35 ? -5.451 1.805 2.796 1.00 0.56 35 TYR A C 2
ATOM 1437 O O . TYR A 1 35 ? -5.332 0.770 3.444 1.00 0.61 35 TYR A O 2
ATOM 1455 N N . GLU A 1 36 ? -6.628 2.201 2.297 1.00 0.71 36 GLU A N 2
ATOM 1456 C CA . GLU A 1 36 ? -7.856 1.438 2.511 1.00 0.89 36 GLU A CA 2
ATOM 1457 C C . GLU A 1 36 ? -7.953 0.196 1.616 1.00 0.85 36 GLU A C 2
ATOM 1458 O O . GLU A 1 36 ? -8.914 -0.561 1.753 1.00 0.91 36 GLU A O 2
ATOM 1470 N N . SER A 1 37 ? -7.043 0.022 0.655 1.00 0.88 37 SER A N 2
ATOM 1471 C CA . SER A 1 37 ? -7.118 -1.052 -0.326 1.00 0.86 37 SER A CA 2
ATOM 1472 C C . SER A 1 37 ? -5.756 -1.182 -1.009 1.00 0.88 37 SER A C 2
ATOM 1473 O O . SER A 1 37 ? -5.143 -0.162 -1.337 1.00 0.91 37 SER A O 2
ATOM 1481 N N . GLU A 1 38 ? -5.273 -2.404 -1.251 1.00 0.97 38 GLU A N 2
ATOM 1482 C CA . GLU A 1 38 ? -3.986 -2.596 -1.906 1.00 1.15 38 GLU A CA 2
ATOM 1483 C C . GLU A 1 38 ? -3.927 -1.934 -3.283 1.00 1.34 38 GLU A C 2
ATOM 1484 O O . GLU A 1 38 ? -2.881 -1.439 -3.693 1.00 1.39 38 GLU A O 2
ATOM 1496 N N . CYS A 1 39 ? -5.053 -1.889 -3.983 1.00 1.51 39 CYS A N 2
ATOM 1497 C CA . CYS A 1 39 ? -5.149 -1.275 -5.299 1.00 1.80 39 CYS A CA 2
ATOM 1498 C C . CYS A 1 39 ? -4.744 0.192 -5.243 1.00 1.50 39 CYS A C 2
ATOM 1499 O O . CYS A 1 39 ? -3.959 0.667 -6.057 1.00 1.42 39 CYS A O 2
ATOM 1506 N N . LYS A 1 40 ? -5.241 0.913 -4.236 1.00 1.38 40 LYS A N 2
ATOM 1507 C CA . LYS A 1 40 ? -4.878 2.303 -4.003 1.00 1.21 40 LYS A CA 2
ATOM 1508 C C . LYS A 1 40 ? -3.403 2.407 -3.635 1.00 0.95 40 LYS A C 2
ATOM 1509 O O . LYS A 1 40 ? -2.745 3.369 -4.018 1.00 0.89 40 LYS A O 2
ATOM 1528 N N . LEU A 1 41 ? -2.869 1.443 -2.889 1.00 0.84 41 LEU A N 2
ATOM 1529 C CA . LEU A 1 41 ? -1.441 1.419 -2.613 1.00 0.67 41 LEU A CA 2
ATOM 1530 C C . LEU A 1 41 ? -0.687 1.330 -3.947 1.00 0.77 41 LEU A C 2
ATOM 1531 O O . LEU A 1 41 ? 0.198 2.134 -4.218 1.00 0.64 41 LEU A O 2
ATOM 1547 N N . CYS A 1 42 ? -1.083 0.408 -4.826 1.00 0.98 42 CYS A N 2
ATOM 1548 C CA . CYS A 1 42 ? -0.718 0.434 -6.246 1.00 0.82 42 CYS A CA 2
ATOM 1549 C C . CYS A 1 42 ? -0.757 1.798 -6.917 1.00 0.75 42 CYS A C 2
ATOM 1550 O O . CYS A 1 42 ? 0.257 2.279 -7.419 1.00 0.78 42 CYS A O 2
ATOM 1557 N N . LEU A 1 43 ? -1.920 2.428 -6.924 1.00 0.74 43 LEU A N 2
ATOM 1558 C CA . LEU A 1 43 ? -2.098 3.766 -7.460 1.00 0.71 43 LEU A CA 2
ATOM 1559 C C . LEU A 1 43 ? -1.083 4.745 -6.836 1.00 0.50 43 LEU A C 2
ATOM 1560 O O . LEU A 1 43 ? -0.497 5.581 -7.525 1.00 0.50 43 LEU A O 2
ATOM 1576 N N . ALA A 1 44 ? -0.805 4.608 -5.540 1.00 0.60 44 ALA A N 2
ATOM 1577 C CA . ALA A 1 44 ? 0.185 5.421 -4.855 1.00 0.58 44 ALA A CA 2
ATOM 1578 C C . ALA A 1 44 ? 1.593 5.150 -5.376 1.00 0.49 44 ALA A C 2
ATOM 1579 O O . ALA A 1 44 ? 2.332 6.102 -5.610 1.00 0.51 44 ALA A O 2
ATOM 1586 N N . ARG A 1 45 ? 1.985 3.887 -5.569 1.00 0.54 45 ARG A N 2
ATOM 1587 C CA . ARG A 1 45 ? 3.269 3.574 -6.194 1.00 0.62 45 ARG A CA 2
ATOM 1588 C C . ARG A 1 45 ? 3.405 4.333 -7.499 1.00 0.56 45 ARG A C 2
ATOM 1589 O O . ARG A 1 45 ? 4.459 4.898 -7.773 1.00 0.69 45 ARG A O 2
ATOM 1610 N N . ILE A 1 46 ? 2.354 4.303 -8.313 1.00 0.51 46 ILE A N 2
ATOM 1611 C CA . ILE A 1 46 ? 2.401 4.882 -9.639 1.00 0.57 46 ILE A CA 2
ATOM 1612 C C . ILE A 1 46 ? 2.551 6.396 -9.551 1.00 0.56 46 ILE A C 2
ATOM 1613 O O . ILE A 1 46 ? 3.350 6.966 -10.300 1.00 0.71 46 ILE A O 2
ATOM 1629 N N . GLU A 1 47 ? 1.834 7.075 -8.650 1.00 0.59 47 GLU A N 2
ATOM 1630 C CA . GLU A 1 47 ? 2.036 8.513 -8.549 1.00 0.72 47 GLU A CA 2
ATOM 1631 C C . GLU A 1 47 ? 3.356 8.900 -7.886 1.00 0.78 47 GLU A C 2
ATOM 1632 O O . GLU A 1 47 ? 4.069 9.751 -8.425 1.00 0.93 47 GLU A O 2
ATOM 1644 N N . ASN A 1 48 ? 3.744 8.217 -6.812 1.00 0.73 48 ASN A N 2
ATOM 1645 C CA . ASN A 1 48 ? 5.012 8.470 -6.129 1.00 0.82 48 ASN A CA 2
ATOM 1646 C C . ASN A 1 48 ? 6.184 8.027 -7.000 1.00 0.78 48 ASN A C 2
ATOM 1647 O O . ASN A 1 48 ? 7.305 8.507 -6.833 1.00 0.91 48 ASN A O 2
ATOM 1658 N N . LYS A 1 49 ? 5.928 7.108 -7.931 1.00 0.68 49 LYS A N 2
ATOM 1659 C CA . LYS A 1 49 ? 6.909 6.535 -8.837 1.00 0.76 49 LYS A CA 2
ATOM 1660 C C . LYS A 1 49 ? 7.998 5.876 -7.989 1.00 0.78 49 LYS A C 2
ATOM 1661 O O . LYS A 1 49 ? 9.187 6.167 -8.142 1.00 1.10 49 LYS A O 2
ATOM 1680 N N . GLN A 1 50 ? 7.552 5.027 -7.058 1.00 0.70 50 GLN A N 2
ATOM 1681 C CA . GLN A 1 50 ? 8.363 4.190 -6.183 1.00 0.74 50 GLN A CA 2
ATOM 1682 C C . GLN A 1 50 ? 7.652 2.850 -6.037 1.00 0.68 50 GLN A C 2
ATOM 1683 O O . GLN A 1 50 ? 6.420 2.822 -6.069 1.00 0.79 50 GLN A O 2
ATOM 1697 N N . ASP A 1 51 ? 8.375 1.739 -5.895 1.00 0.75 51 ASP A N 2
ATOM 1698 C CA . ASP A 1 51 ? 7.735 0.464 -5.604 1.00 0.79 51 ASP A CA 2
ATOM 1699 C C . ASP A 1 51 ? 7.490 0.363 -4.097 1.00 0.71 51 ASP A C 2
ATOM 1700 O O . ASP A 1 51 ? 8.166 -0.373 -3.378 1.00 0.84 51 ASP A O 2
ATOM 1709 N N . ILE A 1 52 ? 6.497 1.112 -3.619 1.00 0.78 52 ILE A N 2
ATOM 1710 C CA . ILE A 1 52 ? 5.945 0.887 -2.293 1.00 0.73 52 ILE A CA 2
ATOM 1711 C C . ILE A 1 52 ? 5.411 -0.550 -2.309 1.00 0.73 52 ILE A C 2
ATOM 1712 O O . ILE A 1 52 ? 4.947 -1.026 -3.348 1.00 1.10 52 ILE A O 2
ATOM 1728 N N . GLN A 1 53 ? 5.478 -1.256 -1.189 1.00 0.50 53 GLN A N 2
ATOM 1729 C CA . GLN A 1 53 ? 4.894 -2.571 -1.028 1.00 0.57 53 GLN A CA 2
ATOM 1730 C C . GLN A 1 53 ? 4.024 -2.495 0.220 1.00 0.48 53 GLN A C 2
ATOM 1731 O O . GLN A 1 53 ? 4.116 -1.536 0.986 1.00 0.44 53 GLN A O 2
ATOM 1745 N N . ILE A 1 54 ? 3.168 -3.484 0.431 1.00 0.52 54 ILE A N 2
ATOM 1746 C CA . ILE A 1 54 ? 2.459 -3.597 1.691 1.00 0.44 54 ILE A CA 2
ATOM 1747 C C . ILE A 1 54 ? 3.492 -4.131 2.685 1.00 0.59 54 ILE A C 2
ATOM 1748 O O . ILE A 1 54 ? 4.187 -5.089 2.359 1.00 0.84 54 ILE A O 2
ATOM 1764 N N . VAL A 1 55 ? 3.596 -3.532 3.866 1.00 0.48 55 VAL A N 2
ATOM 1765 C CA . VAL A 1 55 ? 4.335 -4.069 4.996 1.00 0.55 55 VAL A CA 2
ATOM 1766 C C . VAL A 1 55 ? 3.531 -5.253 5.520 1.00 0.61 55 VAL A C 2
ATOM 1767 O O . VAL A 1 55 ? 4.082 -6.334 5.716 1.00 0.81 55 VAL A O 2
ATOM 1780 N N . LYS A 1 56 ? 2.239 -5.027 5.768 1.00 0.51 56 LYS A N 2
ATOM 1781 C CA . LYS A 1 56 ? 1.341 -6.010 6.347 1.00 0.61 56 LYS A CA 2
ATOM 1782 C C . LYS A 1 56 ? -0.111 -5.547 6.205 1.00 0.47 56 LYS A C 2
ATOM 1783 O O . LYS A 1 56 ? -0.374 -4.438 5.735 1.00 0.41 56 LYS A O 2
ATOM 1802 N N . ASP A 1 57 ? -1.026 -6.405 6.636 1.00 0.63 57 ASP A N 2
ATOM 1803 C CA . ASP A 1 57 ? -2.473 -6.245 6.599 1.00 0.76 57 ASP A CA 2
ATOM 1804 C C . ASP A 1 57 ? -2.953 -5.028 7.383 1.00 0.58 57 ASP A C 2
ATOM 1805 O O . ASP A 1 57 ? -2.381 -4.690 8.417 1.00 0.93 57 ASP A O 2
ATOM 1814 N N . GLY A 1 58 ? -4.083 -4.459 6.988 1.00 0.44 58 GLY A N 2
ATOM 1815 C CA . GLY A 1 58 ? -4.848 -3.596 7.867 1.00 0.43 58 GLY A CA 2
ATOM 1816 C C . GLY A 1 58 ? -4.163 -2.256 8.104 1.00 0.46 58 GLY A C 2
ATOM 1817 O O . GLY A 1 58 ? -3.127 -1.946 7.510 1.00 0.54 58 GLY A O 2
ATOM 1821 N N . GLU A 1 59 ? -4.744 -1.466 8.998 1.00 0.58 59 GLU A N 2
ATOM 1822 C CA . GLU A 1 59 ? -4.201 -0.199 9.450 1.00 0.68 59 GLU A CA 2
ATOM 1823 C C . GLU A 1 59 ? -2.872 -0.455 10.166 1.00 0.74 59 GLU A C 2
ATOM 1824 O O . GLU A 1 59 ? -2.666 -1.517 10.756 1.00 0.86 59 GLU A O 2
ATOM 1836 N N . CYS A 1 60 ? -1.949 0.492 10.052 1.00 0.76 60 CYS A N 2
ATOM 1837 C CA . CYS A 1 60 ? -0.542 0.246 10.335 1.00 0.83 60 CYS A CA 2
ATOM 1838 C C . CYS A 1 60 ? -0.301 -0.026 11.810 1.00 1.01 60 CYS A C 2
ATOM 1839 O O . CYS A 1 60 ? -0.502 0.904 12.585 1.00 1.93 60 CYS A O 2
ATOM 1847 N N . GLU A 1 1 ? 14.792 -7.752 1.297 1.00 12.93 1 GLU A N 3
ATOM 1848 C CA . GLU A 1 1 ? 13.565 -6.975 1.121 1.00 12.28 1 GLU A CA 3
ATOM 1849 C C . GLU A 1 1 ? 13.740 -5.674 1.898 1.00 12.02 1 GLU A C 3
ATOM 1850 O O . GLU A 1 1 ? 14.775 -5.471 2.532 1.00 12.20 1 GLU A O 3
ATOM 1864 N N . LYS A 1 2 ? 12.741 -4.799 1.855 1.00 12.09 2 LYS A N 3
ATOM 1865 C CA . LYS A 1 2 ? 12.684 -3.630 2.702 1.00 12.11 2 LYS A CA 3
ATOM 1866 C C . LYS A 1 2 ? 12.305 -4.111 4.106 1.00 10.53 2 LYS A C 3
ATOM 1867 O O . LYS A 1 2 ? 13.135 -4.656 4.833 1.00 10.01 2 LYS A O 3
ATOM 1886 N N . GLN A 1 3 ? 11.050 -3.934 4.500 1.00 10.08 3 GLN A N 3
ATOM 1887 C CA . GLN A 1 3 ? 10.631 -4.141 5.876 1.00 9.18 3 GLN A CA 3
ATOM 1888 C C . GLN A 1 3 ? 10.402 -5.620 6.202 1.00 7.01 3 GLN A C 3
ATOM 1889 O O . GLN A 1 3 ? 10.414 -5.973 7.376 1.00 6.66 3 GLN A O 3
ATOM 1903 N N . VAL A 1 4 ? 10.192 -6.462 5.186 1.00 6.15 4 VAL A N 3
ATOM 1904 C CA . VAL A 1 4 ? 9.668 -7.820 5.293 1.00 4.42 4 VAL A CA 3
ATOM 1905 C C . VAL A 1 4 ? 8.218 -7.812 5.778 1.00 3.44 4 VAL A C 3
ATOM 1906 O O . VAL A 1 4 ? 7.730 -6.807 6.298 1.00 4.66 4 VAL A O 3
ATOM 1919 N N . PHE A 1 5 ? 7.510 -8.905 5.494 1.00 2.20 5 PHE A N 3
ATOM 1920 C CA . PHE A 1 5 ? 6.055 -9.005 5.511 1.00 2.69 5 PHE A CA 3
ATOM 1921 C C . PHE A 1 5 ? 5.440 -8.115 4.427 1.00 2.15 5 PHE A C 3
ATOM 1922 O O . PHE A 1 5 ? 4.226 -8.143 4.216 1.00 2.47 5 PHE A O 3
ATOM 1939 N N . SER A 1 6 ? 6.289 -7.471 3.628 1.00 1.58 6 SER A N 3
ATOM 1940 C CA . SER A 1 6 ? 5.970 -6.842 2.379 1.00 1.07 6 SER A CA 3
ATOM 1941 C C . SER A 1 6 ? 5.435 -7.915 1.419 1.00 0.92 6 SER A C 3
ATOM 1942 O O . SER A 1 6 ? 5.753 -9.102 1.562 1.00 1.12 6 SER A O 3
ATOM 1950 N N . ARG A 1 7 ? 4.553 -7.521 0.512 1.00 1.06 7 ARG A N 3
ATOM 1951 C CA . ARG A 1 7 ? 3.933 -8.368 -0.495 1.00 1.04 7 ARG A CA 3
ATOM 1952 C C . ARG A 1 7 ? 3.731 -7.451 -1.699 1.00 0.98 7 ARG A C 3
ATOM 1953 O O . ARG A 1 7 ? 3.526 -6.244 -1.526 1.00 1.02 7 ARG A O 3
ATOM 1974 N N . MET A 1 8 ? 3.859 -7.991 -2.905 1.00 1.11 8 MET A N 3
ATOM 1975 C CA . MET A 1 8 ? 3.876 -7.216 -4.134 1.00 1.09 8 MET A CA 3
ATOM 1976 C C . MET A 1 8 ? 2.431 -7.085 -4.603 1.00 1.13 8 MET A C 3
ATOM 1977 O O . MET A 1 8 ? 1.800 -8.112 -4.865 1.00 1.31 8 MET A O 3
ATOM 1991 N N . PRO A 1 9 ? 1.887 -5.865 -4.684 1.00 1.06 9 PRO A N 3
ATOM 1992 C CA . PRO A 1 9 ? 0.503 -5.681 -5.045 1.00 1.04 9 PRO A CA 3
ATOM 1993 C C . PRO A 1 9 ? 0.320 -5.950 -6.537 1.00 1.09 9 PRO A C 3
ATOM 1994 O O . PRO A 1 9 ? 1.043 -5.409 -7.377 1.00 1.25 9 PRO A O 3
ATOM 2005 N N . ILE A 1 10 ? -0.685 -6.750 -6.875 1.00 1.14 10 ILE A N 3
ATOM 2006 C CA . ILE A 1 10 ? -1.257 -6.751 -8.205 1.00 1.49 10 ILE A CA 3
ATOM 2007 C C . ILE A 1 10 ? -2.052 -5.452 -8.293 1.00 1.52 10 ILE A C 3
ATOM 2008 O O . ILE A 1 10 ? -2.654 -5.027 -7.306 1.00 2.08 10 ILE A O 3
ATOM 2024 N N . CYS A 1 11 ? -1.981 -4.793 -9.445 1.00 1.72 11 CYS A N 3
ATOM 2025 C CA . CYS A 1 11 ? -2.531 -3.480 -9.684 1.00 1.81 11 CYS A CA 3
ATOM 2026 C C . CYS A 1 11 ? -3.290 -3.539 -10.996 1.00 2.64 11 CYS A C 3
ATOM 2027 O O . CYS A 1 11 ? -3.231 -4.566 -11.677 1.00 3.17 11 CYS A O 3
ATOM 2034 N N . GLU A 1 12 ? -3.969 -2.453 -11.361 1.00 3.53 12 GLU A N 3
ATOM 2035 C CA . GLU A 1 12 ? -4.884 -2.394 -12.483 1.00 4.47 12 GLU A CA 3
ATOM 2036 C C . GLU A 1 12 ? -4.154 -2.455 -13.829 1.00 3.97 12 GLU A C 3
ATOM 2037 O O . GLU A 1 12 ? -4.112 -1.488 -14.584 1.00 4.94 12 GLU A O 3
ATOM 2049 N N . HIS A 1 13 ? -3.559 -3.600 -14.152 1.00 3.52 13 HIS A N 3
ATOM 2050 C CA . HIS A 1 13 ? -2.921 -3.820 -15.440 1.00 4.42 13 HIS A CA 3
ATOM 2051 C C . HIS A 1 13 ? -4.018 -3.760 -16.500 1.00 4.94 13 HIS A C 3
ATOM 2052 O O . HIS A 1 13 ? -3.859 -3.122 -17.539 1.00 5.75 13 HIS A O 3
ATOM 2067 N N . MET A 1 14 ? -5.143 -4.435 -16.255 1.00 5.17 14 MET A N 3
ATOM 2068 C CA . MET A 1 14 ? -6.384 -4.093 -16.922 1.00 6.07 14 MET A CA 3
ATOM 2069 C C . MET A 1 14 ? -6.798 -2.777 -16.275 1.00 5.78 14 MET A C 3
ATOM 2070 O O . MET A 1 14 ? -7.348 -2.779 -15.172 1.00 5.89 14 MET A O 3
ATOM 2084 N N . THR A 1 15 ? -6.481 -1.654 -16.907 1.00 6.26 15 THR A N 3
ATOM 2085 C CA . THR A 1 15 ? -6.950 -0.373 -16.440 1.00 6.81 15 THR A CA 3
ATOM 2086 C C . THR A 1 15 ? -8.468 -0.313 -16.636 1.00 6.92 15 THR A C 3
ATOM 2087 O O . THR A 1 15 ? -9.181 0.182 -15.763 1.00 7.09 15 THR A O 3
ATOM 2098 N N . GLU A 1 16 ? -8.979 -0.895 -17.727 1.00 7.44 16 GLU A N 3
ATOM 2099 C CA . GLU A 1 16 ? -10.402 -1.113 -17.939 1.00 8.17 16 GLU A CA 3
ATOM 2100 C C . GLU A 1 16 ? -10.858 -2.292 -17.065 1.00 7.53 16 GLU A C 3
ATOM 2101 O O . GLU A 1 16 ? -11.180 -3.381 -17.539 1.00 8.40 16 GLU A O 3
ATOM 2113 N N . SER A 1 17 ? -10.842 -2.047 -15.763 1.00 6.54 17 SER A N 3
ATOM 2114 C CA . SER A 1 17 ? -11.339 -2.865 -14.677 1.00 6.41 17 SER A CA 3
ATOM 2115 C C . SER A 1 17 ? -11.312 -1.926 -13.474 1.00 6.00 17 SER A C 3
ATOM 2116 O O . SER A 1 17 ? -10.281 -1.848 -12.803 1.00 6.03 17 SER A O 3
ATOM 2124 N N . PRO A 1 18 ? -12.366 -1.137 -13.224 1.00 6.24 18 PRO A N 3
ATOM 2125 C CA . PRO A 1 18 ? -12.391 -0.273 -12.061 1.00 6.16 18 PRO A CA 3
ATOM 2126 C C . PRO A 1 18 ? -12.335 -1.163 -10.823 1.00 5.42 18 PRO A C 3
ATOM 2127 O O . PRO A 1 18 ? -13.303 -1.872 -10.532 1.00 5.81 18 PRO A O 3
ATOM 2138 N N . ASP A 1 19 ? -11.191 -1.176 -10.137 1.00 5.19 19 ASP A N 3
ATOM 2139 C CA . ASP A 1 19 ? -10.885 -2.059 -9.020 1.00 5.14 19 ASP A CA 3
ATOM 2140 C C . ASP A 1 19 ? -10.410 -1.318 -7.778 1.00 3.82 19 ASP A C 3
ATOM 2141 O O . ASP A 1 19 ? -9.920 -1.938 -6.830 1.00 4.38 19 ASP A O 3
ATOM 2150 N N . CYS A 1 20 ? -10.694 -0.020 -7.731 1.00 2.69 20 CYS A N 3
ATOM 2151 C CA . CYS A 1 20 ? -10.734 0.748 -6.490 1.00 2.06 20 CYS A CA 3
ATOM 2152 C C . CYS A 1 20 ? -12.139 0.552 -5.954 1.00 2.09 20 CYS A C 3
ATOM 2153 O O . CYS A 1 20 ? -12.980 1.452 -5.969 1.00 2.93 20 CYS A O 3
ATOM 2160 N N . SER A 1 21 ? -12.406 -0.676 -5.528 1.00 2.28 21 SER A N 3
ATOM 2161 C CA . SER A 1 21 ? -13.656 -1.077 -4.926 1.00 2.62 21 SER A CA 3
ATOM 2162 C C . SER A 1 21 ? -13.886 -0.277 -3.643 1.00 2.22 21 SER A C 3
ATOM 2163 O O . SER A 1 21 ? -12.981 0.392 -3.137 1.00 2.87 21 SER A O 3
ATOM 2171 N N . ARG A 1 22 ? -15.115 -0.287 -3.133 1.00 2.11 22 ARG A N 3
ATOM 2172 C CA . ARG A 1 22 ? -15.459 0.226 -1.827 1.00 1.91 22 ARG A CA 3
ATOM 2173 C C . ARG A 1 22 ? -15.504 -0.887 -0.783 1.00 1.86 22 ARG A C 3
ATOM 2174 O O . ARG A 1 22 ? -16.258 -0.807 0.183 1.00 1.92 22 ARG A O 3
ATOM 2195 N N . ILE A 1 23 ? -14.689 -1.917 -0.995 1.00 1.99 23 ILE A N 3
ATOM 2196 C CA . ILE A 1 23 ? -14.373 -2.924 -0.004 1.00 2.05 23 ILE A CA 3
ATOM 2197 C C . ILE A 1 23 ? -13.473 -2.240 1.022 1.00 1.83 23 ILE A C 3
ATOM 2198 O O . ILE A 1 23 ? -12.656 -1.396 0.654 1.00 1.70 23 ILE A O 3
ATOM 2214 N N . TYR A 1 24 ? -13.634 -2.585 2.295 1.00 1.96 24 TYR A N 3
ATOM 2215 C CA . TYR A 1 24 ? -12.697 -2.207 3.334 1.00 1.84 24 TYR A CA 3
ATOM 2216 C C . TYR A 1 24 ? -11.728 -3.376 3.471 1.00 1.67 24 TYR A C 3
ATOM 2217 O O . TYR A 1 24 ? -12.102 -4.411 4.028 1.00 1.95 24 TYR A O 3
ATOM 2235 N N . ASP A 1 25 ? -10.511 -3.237 2.958 1.00 1.33 25 ASP A N 3
ATOM 2236 C CA . ASP A 1 25 ? -9.425 -4.188 3.167 1.00 1.26 25 ASP A CA 3
ATOM 2237 C C . ASP A 1 25 ? -8.168 -3.356 3.396 1.00 0.87 25 ASP A C 3
ATOM 2238 O O . ASP A 1 25 ? -7.386 -3.131 2.470 1.00 0.68 25 ASP A O 3
ATOM 2247 N N . PRO A 1 26 ? -8.038 -2.785 4.602 1.00 0.89 26 PRO A N 3
ATOM 2248 C CA . PRO A 1 26 ? -6.988 -1.835 4.873 1.00 0.74 26 PRO A CA 3
ATOM 2249 C C . PRO A 1 26 ? -5.630 -2.518 4.847 1.00 0.56 26 PRO A C 3
ATOM 2250 O O . PRO A 1 26 ? -5.522 -3.710 5.129 1.00 0.61 26 PRO A O 3
ATOM 2261 N N . VAL A 1 27 ? -4.591 -1.745 4.549 1.00 0.48 27 VAL A N 3
ATOM 2262 C CA . VAL A 1 27 ? -3.217 -2.196 4.495 1.00 0.39 27 VAL A CA 3
ATOM 2263 C C . VAL A 1 27 ? -2.301 -1.020 4.833 1.00 0.40 27 VAL A C 3
ATOM 2264 O O . VAL A 1 27 ? -2.672 0.129 4.574 1.00 0.49 27 VAL A O 3
ATOM 2277 N N . CYS A 1 28 ? -1.100 -1.286 5.357 1.00 0.40 28 CYS A N 3
ATOM 2278 C CA . CYS A 1 28 ? -0.064 -0.270 5.495 1.00 0.44 28 CYS A CA 3
ATOM 2279 C C . CYS A 1 28 ? 0.985 -0.402 4.402 1.00 0.41 28 CYS A C 3
ATOM 2280 O O . CYS A 1 28 ? 1.601 -1.461 4.259 1.00 0.40 28 CYS A O 3
ATOM 2287 N N . GLY A 1 29 ? 1.206 0.665 3.641 1.00 0.51 29 GLY A N 3
ATOM 2288 C CA . GLY A 1 29 ? 2.237 0.703 2.625 1.00 0.54 29 GLY A CA 3
ATOM 2289 C C . GLY A 1 29 ? 3.630 0.764 3.242 1.00 0.55 29 GLY A C 3
ATOM 2290 O O . GLY A 1 29 ? 3.811 1.108 4.412 1.00 0.54 29 GLY A O 3
ATOM 2294 N N . THR A 1 30 ? 4.653 0.456 2.452 1.00 0.63 30 THR A N 3
ATOM 2295 C CA . THR A 1 30 ? 6.034 0.612 2.868 1.00 0.68 30 THR A CA 3
ATOM 2296 C C . THR A 1 30 ? 6.375 2.067 3.187 1.00 0.69 30 THR A C 3
ATOM 2297 O O . THR A 1 30 ? 7.338 2.323 3.906 1.00 0.84 30 THR A O 3
ATOM 2308 N N . ASP A 1 31 ? 5.619 3.028 2.666 1.00 0.69 31 ASP A N 3
ATOM 2309 C CA . ASP A 1 31 ? 5.781 4.426 3.033 1.00 0.76 31 ASP A CA 3
ATOM 2310 C C . ASP A 1 31 ? 5.255 4.704 4.445 1.00 0.72 31 ASP A C 3
ATOM 2311 O O . ASP A 1 31 ? 5.524 5.773 4.993 1.00 0.90 31 ASP A O 3
ATOM 2320 N N . GLY A 1 32 ? 4.543 3.759 5.053 1.00 0.61 32 GLY A N 3
ATOM 2321 C CA . GLY A 1 32 ? 4.015 3.893 6.399 1.00 0.66 32 GLY A CA 3
ATOM 2322 C C . GLY A 1 32 ? 2.563 4.359 6.396 1.00 0.66 32 GLY A C 3
ATOM 2323 O O . GLY A 1 32 ? 1.950 4.412 7.461 1.00 0.97 32 GLY A O 3
ATOM 2327 N N . VAL A 1 33 ? 2.003 4.700 5.236 1.00 0.58 33 VAL A N 3
ATOM 2328 C CA . VAL A 1 33 ? 0.662 5.251 5.151 1.00 0.65 33 VAL A CA 3
ATOM 2329 C C . VAL A 1 33 ? -0.353 4.108 5.115 1.00 0.63 33 VAL A C 3
ATOM 2330 O O . VAL A 1 33 ? -0.101 3.059 4.523 1.00 0.70 33 VAL A O 3
ATOM 2343 N N . THR A 1 34 ? -1.506 4.314 5.747 1.00 0.70 34 THR A N 3
ATOM 2344 C CA . THR A 1 34 ? -2.639 3.410 5.661 1.00 0.70 34 THR A CA 3
ATOM 2345 C C . THR A 1 34 ? -3.370 3.645 4.336 1.00 0.60 34 THR A C 3
ATOM 2346 O O . THR A 1 34 ? -3.541 4.789 3.903 1.00 0.85 34 THR A O 3
ATOM 2357 N N . TYR A 1 35 ? -3.847 2.579 3.704 1.00 0.70 35 TYR A N 3
ATOM 2358 C CA . TYR A 1 35 ? -4.740 2.639 2.562 1.00 0.76 35 TYR A CA 3
ATOM 2359 C C . TYR A 1 35 ? -5.880 1.675 2.860 1.00 0.78 35 TYR A C 3
ATOM 2360 O O . TYR A 1 35 ? -5.605 0.545 3.243 1.00 0.79 35 TYR A O 3
ATOM 2378 N N . GLU A 1 36 ? -7.133 2.114 2.732 1.00 1.03 36 GLU A N 3
ATOM 2379 C CA . GLU A 1 36 ? -8.315 1.321 3.054 1.00 1.17 36 GLU A CA 3
ATOM 2380 C C . GLU A 1 36 ? -8.553 0.203 2.030 1.00 0.95 36 GLU A C 3
ATOM 2381 O O . GLU A 1 36 ? -9.345 -0.703 2.281 1.00 1.01 36 GLU A O 3
ATOM 2393 N N . SER A 1 37 ? -7.951 0.328 0.848 1.00 0.84 37 SER A N 3
ATOM 2394 C CA . SER A 1 37 ? -8.109 -0.575 -0.278 1.00 0.91 37 SER A CA 3
ATOM 2395 C C . SER A 1 37 ? -6.809 -0.494 -1.080 1.00 0.82 37 SER A C 3
ATOM 2396 O O . SER A 1 37 ? -6.359 0.614 -1.392 1.00 0.97 37 SER A O 3
ATOM 2404 N N . GLU A 1 38 ? -6.170 -1.623 -1.389 1.00 0.66 38 GLU A N 3
ATOM 2405 C CA . GLU A 1 38 ? -4.815 -1.623 -1.923 1.00 0.79 38 GLU A CA 3
ATOM 2406 C C . GLU A 1 38 ? -4.730 -0.929 -3.277 1.00 0.68 38 GLU A C 3
ATOM 2407 O O . GLU A 1 38 ? -3.663 -0.462 -3.652 1.00 0.79 38 GLU A O 3
ATOM 2419 N N . CYS A 1 39 ? -5.829 -0.830 -4.016 1.00 0.68 39 CYS A N 3
ATOM 2420 C CA . CYS A 1 39 ? -5.881 -0.026 -5.232 1.00 0.85 39 CYS A CA 3
ATOM 2421 C C . CYS A 1 39 ? -5.290 1.368 -5.013 1.00 0.72 39 CYS A C 3
ATOM 2422 O O . CYS A 1 39 ? -4.541 1.881 -5.832 1.00 0.74 39 CYS A O 3
ATOM 2429 N N . LYS A 1 40 ? -5.593 1.985 -3.873 1.00 0.67 40 LYS A N 3
ATOM 2430 C CA . LYS A 1 40 ? -5.001 3.275 -3.520 1.00 0.66 40 LYS A CA 3
ATOM 2431 C C . LYS A 1 40 ? -3.481 3.169 -3.324 1.00 0.55 40 LYS A C 3
ATOM 2432 O O . LYS A 1 40 ? -2.747 4.102 -3.637 1.00 0.55 40 LYS A O 3
ATOM 2451 N N . LEU A 1 41 ? -2.994 2.057 -2.776 1.00 0.51 41 LEU A N 3
ATOM 2452 C CA . LEU A 1 41 ? -1.563 1.834 -2.640 1.00 0.46 41 LEU A CA 3
ATOM 2453 C C . LEU A 1 41 ? -0.943 1.719 -4.027 1.00 0.46 41 LEU A C 3
ATOM 2454 O O . LEU A 1 41 ? 0.078 2.329 -4.313 1.00 0.50 41 LEU A O 3
ATOM 2470 N N . CYS A 1 42 ? -1.553 0.919 -4.894 1.00 0.49 42 CYS A N 3
ATOM 2471 C CA . CYS A 1 42 ? -1.153 0.760 -6.288 1.00 0.49 42 CYS A CA 3
ATOM 2472 C C . CYS A 1 42 ? -1.068 2.127 -6.951 1.00 0.50 42 CYS A C 3
ATOM 2473 O O . CYS A 1 42 ? -0.046 2.474 -7.537 1.00 0.55 42 CYS A O 3
ATOM 2480 N N . LEU A 1 43 ? -2.128 2.920 -6.824 1.00 0.55 43 LEU A N 3
ATOM 2481 C CA . LEU A 1 43 ? -2.165 4.309 -7.245 1.00 0.62 43 LEU A CA 3
ATOM 2482 C C . LEU A 1 43 ? -0.923 5.033 -6.721 1.00 0.59 43 LEU A C 3
ATOM 2483 O O . LEU A 1 43 ? -0.123 5.528 -7.511 1.00 0.62 43 LEU A O 3
ATOM 2499 N N . ALA A 1 44 ? -0.702 5.035 -5.407 1.00 0.59 44 ALA A N 3
ATOM 2500 C CA . ALA A 1 44 ? 0.483 5.637 -4.809 1.00 0.69 44 ALA A CA 3
ATOM 2501 C C . ALA A 1 44 ? 1.774 5.096 -5.438 1.00 0.60 44 ALA A C 3
ATOM 2502 O O . ALA A 1 44 ? 2.723 5.846 -5.634 1.00 0.76 44 ALA A O 3
ATOM 2509 N N . ARG A 1 45 ? 1.831 3.810 -5.772 1.00 0.47 45 ARG A N 3
ATOM 2510 C CA . ARG A 1 45 ? 2.965 3.160 -6.415 1.00 0.58 45 ARG A CA 3
ATOM 2511 C C . ARG A 1 45 ? 3.228 3.803 -7.774 1.00 0.53 45 ARG A C 3
ATOM 2512 O O . ARG A 1 45 ? 4.383 3.939 -8.180 1.00 0.75 45 ARG A O 3
ATOM 2533 N N . ILE A 1 46 ? 2.174 4.181 -8.500 1.00 0.42 46 ILE A N 3
ATOM 2534 C CA . ILE A 1 46 ? 2.318 4.973 -9.711 1.00 0.55 46 ILE A CA 3
ATOM 2535 C C . ILE A 1 46 ? 2.801 6.360 -9.322 1.00 0.71 46 ILE A C 3
ATOM 2536 O O . ILE A 1 46 ? 3.899 6.734 -9.712 1.00 0.98 46 ILE A O 3
ATOM 2552 N N . GLU A 1 47 ? 2.015 7.120 -8.560 1.00 0.71 47 GLU A N 3
ATOM 2553 C CA . GLU A 1 47 ? 2.284 8.532 -8.339 1.00 0.90 47 GLU A CA 3
ATOM 2554 C C . GLU A 1 47 ? 3.701 8.743 -7.809 1.00 0.93 47 GLU A C 3
ATOM 2555 O O . GLU A 1 47 ? 4.436 9.616 -8.270 1.00 1.11 47 GLU A O 3
ATOM 2567 N N . ASN A 1 48 ? 4.089 7.938 -6.830 1.00 0.84 48 ASN A N 3
ATOM 2568 C CA . ASN A 1 48 ? 5.400 8.024 -6.207 1.00 0.94 48 ASN A CA 3
ATOM 2569 C C . ASN A 1 48 ? 6.482 7.463 -7.110 1.00 0.85 48 ASN A C 3
ATOM 2570 O O . ASN A 1 48 ? 7.649 7.812 -6.934 1.00 1.01 48 ASN A O 3
ATOM 2581 N N . LYS A 1 49 ? 6.132 6.566 -8.033 1.00 0.69 49 LYS A N 3
ATOM 2582 C CA . LYS A 1 49 ? 7.094 5.820 -8.825 1.00 0.67 49 LYS A CA 3
ATOM 2583 C C . LYS A 1 49 ? 8.088 5.086 -7.912 1.00 0.71 49 LYS A C 3
ATOM 2584 O O . LYS A 1 49 ? 9.286 5.056 -8.199 1.00 0.92 49 LYS A O 3
ATOM 2603 N N . GLN A 1 50 ? 7.590 4.466 -6.834 1.00 0.72 50 GLN A N 3
ATOM 2604 C CA . GLN A 1 50 ? 8.414 3.758 -5.857 1.00 0.76 50 GLN A CA 3
ATOM 2605 C C . GLN A 1 50 ? 8.052 2.278 -5.832 1.00 0.93 50 GLN A C 3
ATOM 2606 O O . GLN A 1 50 ? 6.954 1.886 -6.233 1.00 1.20 50 GLN A O 3
ATOM 2620 N N . ASP A 1 51 ? 8.966 1.450 -5.324 1.00 1.04 51 ASP A N 3
ATOM 2621 C CA . ASP A 1 51 ? 8.691 0.043 -5.084 1.00 1.21 51 ASP A CA 3
ATOM 2622 C C . ASP A 1 51 ? 7.918 -0.080 -3.781 1.00 0.90 51 ASP A C 3
ATOM 2623 O O . ASP A 1 51 ? 8.475 -0.451 -2.746 1.00 0.92 51 ASP A O 3
ATOM 2632 N N . ILE A 1 52 ? 6.657 0.326 -3.806 1.00 0.87 52 ILE A N 3
ATOM 2633 C CA . ILE A 1 52 ? 5.826 0.232 -2.623 1.00 0.82 52 ILE A CA 3
ATOM 2634 C C . ILE A 1 52 ? 5.428 -1.237 -2.443 1.00 0.83 52 ILE A C 3
ATOM 2635 O O . ILE A 1 52 ? 5.226 -1.930 -3.441 1.00 1.37 52 ILE A O 3
ATOM 2651 N N . GLN A 1 53 ? 5.308 -1.724 -1.210 1.00 0.53 53 GLN A N 3
ATOM 2652 C CA . GLN A 1 53 ? 4.662 -2.996 -0.910 1.00 0.59 53 GLN A CA 3
ATOM 2653 C C . GLN A 1 53 ? 3.790 -2.826 0.336 1.00 0.48 53 GLN A C 3
ATOM 2654 O O . GLN A 1 53 ? 3.881 -1.807 1.015 1.00 0.44 53 GLN A O 3
ATOM 2668 N N . ILE A 1 54 ? 2.941 -3.813 0.619 1.00 0.51 54 ILE A N 3
ATOM 2669 C CA . ILE A 1 54 ? 2.046 -3.825 1.774 1.00 0.53 54 ILE A CA 3
ATOM 2670 C C . ILE A 1 54 ? 2.787 -4.504 2.921 1.00 0.63 54 ILE A C 3
ATOM 2671 O O . ILE A 1 54 ? 2.986 -5.711 2.870 1.00 0.99 54 ILE A O 3
ATOM 2687 N N . VAL A 1 55 ? 3.210 -3.754 3.934 1.00 0.41 55 VAL A N 3
ATOM 2688 C CA . VAL A 1 55 ? 4.025 -4.280 5.024 1.00 0.41 55 VAL A CA 3
ATOM 2689 C C . VAL A 1 55 ? 3.186 -5.174 5.927 1.00 0.51 55 VAL A C 3
ATOM 2690 O O . VAL A 1 55 ? 3.676 -6.168 6.461 1.00 0.75 55 VAL A O 3
ATOM 2703 N N . LYS A 1 56 ? 1.928 -4.810 6.139 1.00 0.49 56 LYS A N 3
ATOM 2704 C CA . LYS A 1 56 ? 0.985 -5.667 6.823 1.00 0.58 56 LYS A CA 3
ATOM 2705 C C . LYS A 1 56 ? -0.405 -5.289 6.361 1.00 0.42 56 LYS A C 3
ATOM 2706 O O . LYS A 1 56 ? -0.616 -4.198 5.824 1.00 0.34 56 LYS A O 3
ATOM 2725 N N . ASP A 1 57 ? -1.337 -6.199 6.618 1.00 0.53 57 ASP A N 3
ATOM 2726 C CA . ASP A 1 57 ? -2.744 -5.883 6.589 1.00 0.69 57 ASP A CA 3
ATOM 2727 C C . ASP A 1 57 ? -3.000 -4.801 7.626 1.00 0.75 57 ASP A C 3
ATOM 2728 O O . ASP A 1 57 ? -2.274 -4.674 8.613 1.00 1.02 57 ASP A O 3
ATOM 2737 N N . GLY A 1 58 ? -4.077 -4.070 7.433 1.00 0.70 58 GLY A N 3
ATOM 2738 C CA . GLY A 1 58 ? -4.575 -3.118 8.386 1.00 0.79 58 GLY A CA 3
ATOM 2739 C C . GLY A 1 58 ? -3.721 -1.865 8.499 1.00 0.73 58 GLY A C 3
ATOM 2740 O O . GLY A 1 58 ? -2.724 -1.688 7.801 1.00 0.69 58 GLY A O 3
ATOM 2744 N N . GLU A 1 59 ? -4.165 -0.974 9.382 1.00 0.84 59 GLU A N 3
ATOM 2745 C CA . GLU A 1 59 ? -3.539 0.309 9.626 1.00 0.90 59 GLU A CA 3
ATOM 2746 C C . GLU A 1 59 ? -2.128 0.101 10.172 1.00 1.01 59 GLU A C 3
ATOM 2747 O O . GLU A 1 59 ? -1.816 -0.983 10.685 1.00 1.12 59 GLU A O 3
ATOM 2759 N N . CYS A 1 60 ? -1.282 1.120 10.020 1.00 1.06 60 CYS A N 3
ATOM 2760 C CA . CYS A 1 60 ? 0.142 0.956 10.262 1.00 1.17 60 CYS A CA 3
ATOM 2761 C C . CYS A 1 60 ? 0.494 0.720 11.721 1.00 1.39 60 CYS A C 3
ATOM 2762 O O . CYS A 1 60 ? 1.478 0.031 11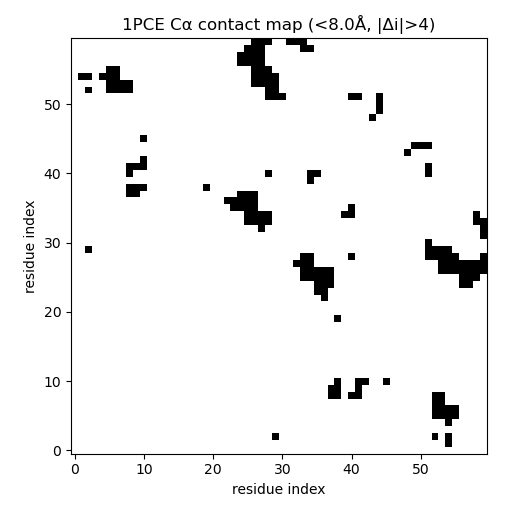.962 1.00 2.35 60 CYS A O 3
ATOM 2770 N N . GLU A 1 1 ? 3.607 -10.730 15.129 1.00 14.18 1 GLU A N 4
ATOM 2771 C CA . GLU A 1 1 ? 4.273 -10.493 13.848 1.00 12.86 1 GLU A CA 4
ATOM 2772 C C . GLU A 1 1 ? 4.353 -11.785 13.030 1.00 11.62 1 GLU A C 4
ATOM 2773 O O . GLU A 1 1 ? 3.900 -11.808 11.894 1.00 11.19 1 GLU A O 4
ATOM 2787 N N . LYS A 1 2 ? 4.913 -12.859 13.591 1.00 11.49 2 LYS A N 4
ATOM 2788 C CA . LYS A 1 2 ? 5.395 -14.017 12.839 1.00 10.77 2 LYS A CA 4
ATOM 2789 C C . LYS A 1 2 ? 6.178 -13.587 11.590 1.00 9.14 2 LYS A C 4
ATOM 2790 O O . LYS A 1 2 ? 6.772 -12.509 11.568 1.00 8.60 2 LYS A O 4
ATOM 2809 N N . GLN A 1 3 ? 6.197 -14.401 10.538 1.00 8.75 3 GLN A N 4
ATOM 2810 C CA . GLN A 1 3 ? 6.728 -13.983 9.253 1.00 7.61 3 GLN A CA 4
ATOM 2811 C C . GLN A 1 3 ? 5.770 -12.951 8.643 1.00 6.82 3 GLN A C 4
ATOM 2812 O O . GLN A 1 3 ? 4.947 -13.298 7.802 1.00 7.33 3 GLN A O 4
ATOM 2826 N N . VAL A 1 4 ? 5.872 -11.694 9.071 1.00 6.28 4 VAL A N 4
ATOM 2827 C CA . VAL A 1 4 ? 5.315 -10.535 8.385 1.00 5.87 4 VAL A CA 4
ATOM 2828 C C . VAL A 1 4 ? 6.492 -9.853 7.697 1.00 4.05 4 VAL A C 4
ATOM 2829 O O . VAL A 1 4 ? 7.313 -9.225 8.366 1.00 4.48 4 VAL A O 4
ATOM 2842 N N . PHE A 1 5 ? 6.610 -10.008 6.384 1.00 2.74 5 PHE A N 4
ATOM 2843 C CA . PHE A 1 5 ? 7.553 -9.278 5.550 1.00 1.59 5 PHE A CA 4
ATOM 2844 C C . PHE A 1 5 ? 6.777 -8.831 4.325 1.00 1.06 5 PHE A C 4
ATOM 2845 O O . PHE A 1 5 ? 5.790 -9.475 3.971 1.00 1.55 5 PHE A O 4
ATOM 2862 N N . SER A 1 6 ? 7.172 -7.726 3.704 1.00 1.01 6 SER A N 4
ATOM 2863 C CA . SER A 1 6 ? 6.293 -7.073 2.758 1.00 0.79 6 SER A CA 4
ATOM 2864 C C . SER A 1 6 ? 5.951 -8.007 1.591 1.00 0.79 6 SER A C 4
ATOM 2865 O O . SER A 1 6 ? 6.780 -8.804 1.149 1.00 1.16 6 SER A O 4
ATOM 2873 N N . ARG A 1 7 ? 4.699 -7.950 1.138 1.00 0.82 7 ARG A N 4
ATOM 2874 C CA . ARG A 1 7 ? 4.173 -8.776 0.068 1.00 0.93 7 ARG A CA 4
ATOM 2875 C C . ARG A 1 7 ? 4.006 -7.862 -1.133 1.00 0.83 7 ARG A C 4
ATOM 2876 O O . ARG A 1 7 ? 3.198 -6.934 -1.094 1.00 0.97 7 ARG A O 4
ATOM 2897 N N . MET A 1 8 ? 4.817 -8.077 -2.168 1.00 1.07 8 MET A N 4
ATOM 2898 C CA . MET A 1 8 ? 4.708 -7.336 -3.408 1.00 1.11 8 MET A CA 4
ATOM 2899 C C . MET A 1 8 ? 3.269 -7.402 -3.909 1.00 1.12 8 MET A C 4
ATOM 2900 O O . MET A 1 8 ? 2.822 -8.504 -4.227 1.00 1.35 8 MET A O 4
ATOM 2914 N N . PRO A 1 9 ? 2.543 -6.274 -3.958 1.00 0.98 9 PRO A N 4
ATOM 2915 C CA . PRO A 1 9 ? 1.117 -6.324 -4.171 1.00 1.01 9 PRO A CA 4
ATOM 2916 C C . PRO A 1 9 ? 0.826 -6.898 -5.552 1.00 1.10 9 PRO A C 4
ATOM 2917 O O . PRO A 1 9 ? 1.575 -6.659 -6.506 1.00 1.24 9 PRO A O 4
ATOM 2928 N N . ILE A 1 10 ? -0.209 -7.724 -5.644 1.00 1.33 10 ILE A N 4
ATOM 2929 C CA . ILE A 1 10 ? -0.571 -8.404 -6.871 1.00 1.71 10 ILE A CA 4
ATOM 2930 C C . ILE A 1 10 ? -1.525 -7.441 -7.575 1.00 1.79 10 ILE A C 4
ATOM 2931 O O . ILE A 1 10 ? -2.712 -7.353 -7.266 1.00 2.12 10 ILE A O 4
ATOM 2947 N N . CYS A 1 11 ? -0.950 -6.617 -8.448 1.00 1.73 11 CYS A N 4
ATOM 2948 C CA . CYS A 1 11 ? -1.629 -5.513 -9.092 1.00 1.85 11 CYS A CA 4
ATOM 2949 C C . CYS A 1 11 ? -1.062 -5.385 -10.491 1.00 2.06 11 CYS A C 4
ATOM 2950 O O . CYS A 1 11 ? -0.259 -4.496 -10.782 1.00 2.06 11 CYS A O 4
ATOM 2957 N N . GLU A 1 12 ? -1.439 -6.335 -11.329 1.00 3.18 12 GLU A N 4
ATOM 2958 C CA . GLU A 1 12 ? -0.917 -6.574 -12.647 1.00 3.93 12 GLU A CA 4
ATOM 2959 C C . GLU A 1 12 ? -2.055 -6.962 -13.595 1.00 4.16 12 GLU A C 4
ATOM 2960 O O . GLU A 1 12 ? -2.113 -6.469 -14.720 1.00 4.50 12 GLU A O 4
ATOM 2972 N N . HIS A 1 13 ? -2.958 -7.846 -13.171 1.00 4.85 13 HIS A N 4
ATOM 2973 C CA . HIS A 1 13 ? -4.191 -8.151 -13.892 1.00 5.73 13 HIS A CA 4
ATOM 2974 C C . HIS A 1 13 ? -5.321 -8.198 -12.870 1.00 6.44 13 HIS A C 4
ATOM 2975 O O . HIS A 1 13 ? -5.059 -8.354 -11.683 1.00 7.37 13 HIS A O 4
ATOM 2990 N N . MET A 1 14 ? -6.583 -8.082 -13.280 1.00 6.72 14 MET A N 4
ATOM 2991 C CA . MET A 1 14 ? -7.688 -8.180 -12.335 1.00 7.97 14 MET A CA 4
ATOM 2992 C C . MET A 1 14 ? -7.929 -9.644 -11.939 1.00 9.11 14 MET A C 4
ATOM 2993 O O . MET A 1 14 ? -9.046 -10.140 -12.088 1.00 9.99 14 MET A O 4
ATOM 3007 N N . THR A 1 15 ? -6.914 -10.339 -11.432 1.00 9.65 15 THR A N 4
ATOM 3008 C CA . THR A 1 15 ? -7.110 -11.614 -10.767 1.00 11.35 15 THR A CA 4
ATOM 3009 C C . THR A 1 15 ? -7.778 -11.284 -9.429 1.00 11.46 15 THR A C 4
ATOM 3010 O O . THR A 1 15 ? -8.864 -11.792 -9.146 1.00 11.90 15 THR A O 4
ATOM 3021 N N . GLU A 1 16 ? -7.225 -10.314 -8.690 1.00 11.26 16 GLU A N 4
ATOM 3022 C CA . GLU A 1 16 ? -7.848 -9.688 -7.532 1.00 11.42 16 GLU A CA 4
ATOM 3023 C C . GLU A 1 16 ? -9.340 -9.493 -7.775 1.00 10.88 16 GLU A C 4
ATOM 3024 O O . GLU A 1 16 ? -10.152 -9.954 -6.973 1.00 11.74 16 GLU A O 4
ATOM 3036 N N . SER A 1 17 ? -9.665 -8.884 -8.918 1.00 9.82 17 SER A N 4
ATOM 3037 C CA . SER A 1 17 ? -10.982 -8.428 -9.360 1.00 9.46 17 SER A CA 4
ATOM 3038 C C . SER A 1 17 ? -11.131 -6.957 -8.932 1.00 8.46 17 SER A C 4
ATOM 3039 O O . SER A 1 17 ? -10.504 -6.559 -7.950 1.00 8.70 17 SER A O 4
ATOM 3047 N N . PRO A 1 18 ? -11.834 -6.109 -9.701 1.00 7.78 18 PRO A N 4
ATOM 3048 C CA . PRO A 1 18 ? -11.732 -4.666 -9.544 1.00 7.03 18 PRO A CA 4
ATOM 3049 C C . PRO A 1 18 ? -12.365 -4.209 -8.236 1.00 6.60 18 PRO A C 4
ATOM 3050 O O . PRO A 1 18 ? -13.578 -4.353 -8.059 1.00 7.05 18 PRO A O 4
ATOM 3061 N N . ASP A 1 19 ? -11.575 -3.604 -7.347 1.00 6.21 19 ASP A N 4
ATOM 3062 C CA . ASP A 1 19 ? -12.018 -3.125 -6.042 1.00 5.84 19 ASP A CA 4
ATOM 3063 C C . ASP A 1 19 ? -11.490 -1.736 -5.698 1.00 4.19 19 ASP A C 4
ATOM 3064 O O . ASP A 1 19 ? -11.498 -1.322 -4.543 1.00 4.58 19 ASP A O 4
ATOM 3073 N N . CYS A 1 20 ? -11.163 -0.945 -6.714 1.00 2.97 20 CYS A N 4
ATOM 3074 C CA . CYS A 1 20 ? -10.947 0.489 -6.545 1.00 1.98 20 CYS A CA 4
ATOM 3075 C C . CYS A 1 20 ? -12.327 1.145 -6.479 1.00 2.20 20 CYS A C 4
ATOM 3076 O O . CYS A 1 20 ? -12.761 1.864 -7.383 1.00 3.21 20 CYS A O 4
ATOM 3083 N N . SER A 1 21 ? -13.050 0.875 -5.399 1.00 2.29 21 SER A N 4
ATOM 3084 C CA . SER A 1 21 ? -14.374 1.375 -5.086 1.00 2.74 21 SER A CA 4
ATOM 3085 C C . SER A 1 21 ? -14.203 2.393 -3.951 1.00 2.99 21 SER A C 4
ATOM 3086 O O . SER A 1 21 ? -13.140 3.004 -3.810 1.00 4.06 21 SER A O 4
ATOM 3094 N N . ARG A 1 22 ? -15.266 2.620 -3.191 1.00 2.68 22 ARG A N 4
ATOM 3095 C CA . ARG A 1 22 ? -15.301 3.217 -1.878 1.00 2.74 22 ARG A CA 4
ATOM 3096 C C . ARG A 1 22 ? -15.322 2.151 -0.770 1.00 2.66 22 ARG A C 4
ATOM 3097 O O . ARG A 1 22 ? -15.892 2.397 0.296 1.00 3.00 22 ARG A O 4
ATOM 3118 N N . ILE A 1 23 ? -14.754 0.963 -0.984 1.00 2.43 23 ILE A N 4
ATOM 3119 C CA . ILE A 1 23 ? -14.701 -0.036 0.077 1.00 2.58 23 ILE A CA 4
ATOM 3120 C C . ILE A 1 23 ? -13.621 0.398 1.066 1.00 2.22 23 ILE A C 4
ATOM 3121 O O . ILE A 1 23 ? -12.568 0.909 0.677 1.00 2.12 23 ILE A O 4
ATOM 3137 N N . TYR A 1 24 ? -13.895 0.250 2.355 1.00 2.12 24 TYR A N 4
ATOM 3138 C CA . TYR A 1 24 ? -12.945 0.554 3.404 1.00 1.91 24 TYR A CA 4
ATOM 3139 C C . TYR A 1 24 ? -12.177 -0.742 3.656 1.00 1.73 24 TYR A C 4
ATOM 3140 O O . TYR A 1 24 ? -12.704 -1.631 4.325 1.00 1.83 24 TYR A O 4
ATOM 3158 N N . ASP A 1 25 ? -10.977 -0.911 3.096 1.00 1.55 25 ASP A N 4
ATOM 3159 C CA . ASP A 1 25 ? -10.175 -2.102 3.371 1.00 1.48 25 ASP A CA 4
ATOM 3160 C C . ASP A 1 25 ? -8.693 -1.761 3.524 1.00 1.24 25 ASP A C 4
ATOM 3161 O O . ASP A 1 25 ? -7.897 -2.067 2.643 1.00 1.10 25 ASP A O 4
ATOM 3170 N N . PRO A 1 26 ? -8.306 -1.069 4.603 1.00 1.20 26 PRO A N 4
ATOM 3171 C CA . PRO A 1 26 ? -6.979 -0.506 4.669 1.00 0.93 26 PRO A CA 4
ATOM 3172 C C . PRO A 1 26 ? -5.865 -1.554 4.646 1.00 0.74 26 PRO A C 4
ATOM 3173 O O . PRO A 1 26 ? -6.038 -2.670 5.133 1.00 0.87 26 PRO A O 4
ATOM 3184 N N . VAL A 1 27 ? -4.708 -1.170 4.109 1.00 0.54 27 VAL A N 4
ATOM 3185 C CA . VAL A 1 27 ? -3.493 -1.967 4.074 1.00 0.46 27 VAL A CA 4
ATOM 3186 C C . VAL A 1 27 ? -2.315 -1.039 4.371 1.00 0.35 27 VAL A C 4
ATOM 3187 O O . VAL A 1 27 ? -2.365 0.150 4.054 1.00 0.43 27 VAL A O 4
ATOM 3200 N N . CYS A 1 28 ? -1.265 -1.555 5.003 1.00 0.34 28 CYS A N 4
ATOM 3201 C CA . CYS A 1 28 ? -0.145 -0.755 5.481 1.00 0.35 28 CYS A CA 4
ATOM 3202 C C . CYS A 1 28 ? 0.968 -0.681 4.442 1.00 0.32 28 CYS A C 4
ATOM 3203 O O . CYS A 1 28 ? 1.565 -1.709 4.123 1.00 0.40 28 CYS A O 4
ATOM 3210 N N . GLY A 1 29 ? 1.269 0.510 3.935 1.00 0.33 29 GLY A N 4
ATOM 3211 C CA . GLY A 1 29 ? 2.354 0.730 2.999 1.00 0.38 29 GLY A CA 4
ATOM 3212 C C . GLY A 1 29 ? 3.716 0.718 3.695 1.00 0.36 29 GLY A C 4
ATOM 3213 O O . GLY A 1 29 ? 3.855 1.131 4.850 1.00 0.43 29 GLY A O 4
ATOM 3217 N N . THR A 1 30 ? 4.755 0.259 2.991 1.00 0.36 30 THR A N 4
ATOM 3218 C CA . THR A 1 30 ? 6.133 0.290 3.469 1.00 0.44 30 THR A CA 4
ATOM 3219 C C . THR A 1 30 ? 6.634 1.714 3.702 1.00 0.58 30 THR A C 4
ATOM 3220 O O . THR A 1 30 ? 7.615 1.911 4.418 1.00 0.84 30 THR A O 4
ATOM 3231 N N . ASP A 1 31 ? 5.956 2.709 3.139 1.00 0.55 31 ASP A N 4
ATOM 3232 C CA . ASP A 1 31 ? 6.265 4.119 3.306 1.00 0.70 31 ASP A CA 4
ATOM 3233 C C . ASP A 1 31 ? 5.878 4.577 4.716 1.00 0.75 31 ASP A C 4
ATOM 3234 O O . ASP A 1 31 ? 6.323 5.636 5.154 1.00 0.96 31 ASP A O 4
ATOM 3243 N N . GLY A 1 32 ? 5.114 3.759 5.440 1.00 0.67 32 GLY A N 4
ATOM 3244 C CA . GLY A 1 32 ? 4.674 4.030 6.793 1.00 0.79 32 GLY A CA 4
ATOM 3245 C C . GLY A 1 32 ? 3.311 4.712 6.791 1.00 0.81 32 GLY A C 4
ATOM 3246 O O . GLY A 1 32 ? 2.946 5.338 7.791 1.00 1.10 32 GLY A O 4
ATOM 3250 N N . VAL A 1 33 ? 2.553 4.592 5.700 1.00 0.73 33 VAL A N 4
ATOM 3251 C CA . VAL A 1 33 ? 1.226 5.150 5.564 1.00 0.78 33 VAL A CA 4
ATOM 3252 C C . VAL A 1 33 ? 0.250 4.021 5.265 1.00 0.60 33 VAL A C 4
ATOM 3253 O O . VAL A 1 33 ? 0.522 3.152 4.441 1.00 0.69 33 VAL A O 4
ATOM 3266 N N . THR A 1 34 ? -0.897 4.010 5.934 1.00 0.54 34 THR A N 4
ATOM 3267 C CA . THR A 1 34 ? -1.972 3.112 5.575 1.00 0.55 34 THR A CA 4
ATOM 3268 C C . THR A 1 34 ? -2.732 3.683 4.370 1.00 0.57 34 THR A C 4
ATOM 3269 O O . THR A 1 34 ? -3.097 4.862 4.355 1.00 0.74 34 THR A O 4
ATOM 3280 N N . TYR A 1 35 ? -2.970 2.852 3.362 1.00 0.57 35 TYR A N 4
ATOM 3281 C CA . TYR A 1 35 ? -3.825 3.149 2.219 1.00 0.67 35 TYR A CA 4
ATOM 3282 C C . TYR A 1 35 ? -5.145 2.423 2.434 1.00 0.69 35 TYR A C 4
ATOM 3283 O O . TYR A 1 35 ? -5.192 1.493 3.229 1.00 0.68 35 TYR A O 4
ATOM 3301 N N . GLU A 1 36 ? -6.205 2.850 1.756 1.00 0.89 36 GLU A N 4
ATOM 3302 C CA . GLU A 1 36 ? -7.575 2.405 1.964 1.00 0.94 36 GLU A CA 4
ATOM 3303 C C . GLU A 1 36 ? -7.864 1.033 1.336 1.00 0.76 36 GLU A C 4
ATOM 3304 O O . GLU A 1 36 ? -8.975 0.522 1.497 1.00 0.99 36 GLU A O 4
ATOM 3316 N N . SER A 1 37 ? -6.930 0.511 0.539 1.00 0.72 37 SER A N 4
ATOM 3317 C CA . SER A 1 37 ? -7.053 -0.725 -0.225 1.00 0.72 37 SER A CA 4
ATOM 3318 C C . SER A 1 37 ? -5.716 -0.982 -0.912 1.00 0.79 37 SER A C 4
ATOM 3319 O O . SER A 1 37 ? -5.026 -0.012 -1.242 1.00 0.89 37 SER A O 4
ATOM 3327 N N . GLU A 1 38 ? -5.382 -2.242 -1.190 1.00 0.82 38 GLU A N 4
ATOM 3328 C CA . GLU A 1 38 ? -4.279 -2.600 -2.051 1.00 0.94 38 GLU A CA 4
ATOM 3329 C C . GLU A 1 38 ? -4.435 -1.864 -3.387 1.00 0.97 38 GLU A C 4
ATOM 3330 O O . GLU A 1 38 ? -3.477 -1.279 -3.878 1.00 0.90 38 GLU A O 4
ATOM 3342 N N . CYS A 1 39 ? -5.641 -1.809 -3.951 1.00 1.13 39 CYS A N 4
ATOM 3343 C CA . CYS A 1 39 ? -5.865 -1.167 -5.243 1.00 1.35 39 CYS A CA 4
ATOM 3344 C C . CYS A 1 39 ? -5.400 0.289 -5.228 1.00 1.17 39 CYS A C 4
ATOM 3345 O O . CYS A 1 39 ? -4.617 0.719 -6.072 1.00 1.13 39 CYS A O 4
ATOM 3352 N N . LYS A 1 40 ? -5.834 1.063 -4.232 1.00 1.11 40 LYS A N 4
ATOM 3353 C CA . LYS A 1 40 ? -5.397 2.454 -4.109 1.00 1.07 40 LYS A CA 4
ATOM 3354 C C . LYS A 1 40 ? -3.927 2.588 -3.698 1.00 0.78 40 LYS A C 4
ATOM 3355 O O . LYS A 1 40 ? -3.320 3.621 -3.991 1.00 0.73 40 LYS A O 4
ATOM 3374 N N . LEU A 1 41 ? -3.350 1.608 -3.005 1.00 0.61 41 LEU A N 4
ATOM 3375 C CA . LEU A 1 41 ? -1.917 1.602 -2.738 1.00 0.39 41 LEU A CA 4
ATOM 3376 C C . LEU A 1 41 ? -1.172 1.472 -4.066 1.00 0.43 41 LEU A C 4
ATOM 3377 O O . LEU A 1 41 ? -0.258 2.234 -4.361 1.00 0.40 41 LEU A O 4
ATOM 3393 N N . CYS A 1 42 ? -1.588 0.512 -4.883 1.00 0.61 42 CYS A N 4
ATOM 3394 C CA . CYS A 1 42 ? -1.024 0.202 -6.188 1.00 0.76 42 CYS A CA 4
ATOM 3395 C C . CYS A 1 42 ? -1.225 1.350 -7.160 1.00 0.82 42 CYS A C 4
ATOM 3396 O O . CYS A 1 42 ? -0.390 1.565 -8.030 1.00 1.01 42 CYS A O 4
ATOM 3403 N N . LEU A 1 43 ? -2.307 2.107 -7.007 1.00 0.81 43 LEU A N 4
ATOM 3404 C CA . LEU A 1 43 ? -2.409 3.418 -7.620 1.00 0.89 43 LEU A CA 4
ATOM 3405 C C . LEU A 1 43 ? -1.299 4.323 -7.067 1.00 0.76 43 LEU A C 4
ATOM 3406 O O . LEU A 1 43 ? -0.441 4.783 -7.809 1.00 0.85 43 LEU A O 4
ATOM 3422 N N . ALA A 1 44 ? -1.278 4.571 -5.757 1.00 0.63 44 ALA A N 4
ATOM 3423 C CA . ALA A 1 44 ? -0.392 5.563 -5.156 1.00 0.66 44 ALA A CA 4
ATOM 3424 C C . ALA A 1 44 ? 1.074 5.338 -5.521 1.00 0.52 44 ALA A C 4
ATOM 3425 O O . ALA A 1 44 ? 1.789 6.297 -5.792 1.00 0.68 44 ALA A O 4
ATOM 3432 N N . ARG A 1 45 ? 1.541 4.092 -5.514 1.00 0.44 45 ARG A N 4
ATOM 3433 C CA . ARG A 1 45 ? 2.905 3.760 -5.912 1.00 0.65 45 ARG A CA 4
ATOM 3434 C C . ARG A 1 45 ? 3.212 4.266 -7.328 1.00 0.54 45 ARG A C 4
ATOM 3435 O O . ARG A 1 45 ? 4.333 4.713 -7.584 1.00 0.65 45 ARG A O 4
ATOM 3456 N N . ILE A 1 46 ? 2.250 4.207 -8.253 1.00 0.47 46 ILE A N 4
ATOM 3457 C CA . ILE A 1 46 ? 2.414 4.772 -9.586 1.00 0.58 46 ILE A CA 4
ATOM 3458 C C . ILE A 1 46 ? 2.577 6.284 -9.450 1.00 0.57 46 ILE A C 4
ATOM 3459 O O . ILE A 1 46 ? 3.614 6.804 -9.850 1.00 0.78 46 ILE A O 4
ATOM 3475 N N . GLU A 1 47 ? 1.616 6.980 -8.843 1.00 0.53 47 GLU A N 4
ATOM 3476 C CA . GLU A 1 47 ? 1.648 8.437 -8.745 1.00 0.71 47 GLU A CA 4
ATOM 3477 C C . GLU A 1 47 ? 2.972 8.907 -8.131 1.00 0.77 47 GLU A C 4
ATOM 3478 O O . GLU A 1 47 ? 3.633 9.826 -8.610 1.00 0.96 47 GLU A O 4
ATOM 3490 N N . ASN A 1 48 ? 3.363 8.236 -7.049 1.00 0.72 48 ASN A N 4
ATOM 3491 C CA . ASN A 1 48 ? 4.575 8.527 -6.291 1.00 0.86 48 ASN A CA 4
ATOM 3492 C C . ASN A 1 48 ? 5.828 8.144 -7.066 1.00 0.85 48 ASN A C 4
ATOM 3493 O O . ASN A 1 48 ? 6.919 8.591 -6.717 1.00 1.04 48 ASN A O 4
ATOM 3504 N N . LYS A 1 49 ? 5.698 7.261 -8.056 1.00 0.75 49 LYS A N 4
ATOM 3505 C CA . LYS A 1 49 ? 6.806 6.612 -8.729 1.00 0.85 49 LYS A CA 4
ATOM 3506 C C . LYS A 1 49 ? 7.748 5.979 -7.702 1.00 0.86 49 LYS A C 4
ATOM 3507 O O . LYS A 1 49 ? 8.970 6.035 -7.861 1.00 1.02 49 LYS A O 4
ATOM 3526 N N . GLN A 1 50 ? 7.196 5.355 -6.663 1.00 0.86 50 GLN A N 4
ATOM 3527 C CA . GLN A 1 50 ? 7.944 4.550 -5.713 1.00 0.83 50 GLN A CA 4
ATOM 3528 C C . GLN A 1 50 ? 7.139 3.287 -5.508 1.00 0.98 50 GLN A C 4
ATOM 3529 O O . GLN A 1 50 ? 5.930 3.373 -5.325 1.00 1.34 50 GLN A O 4
ATOM 3543 N N . ASP A 1 51 ? 7.797 2.134 -5.550 1.00 0.95 51 ASP A N 4
ATOM 3544 C CA . ASP A 1 51 ? 7.154 0.836 -5.423 1.00 1.14 51 ASP A CA 4
ATOM 3545 C C . ASP A 1 51 ? 6.789 0.618 -3.957 1.00 1.00 51 ASP A C 4
ATOM 3546 O O . ASP A 1 51 ? 7.497 -0.095 -3.237 1.00 1.03 51 ASP A O 4
ATOM 3555 N N . ILE A 1 52 ? 5.769 1.329 -3.475 1.00 1.01 52 ILE A N 4
ATOM 3556 C CA . ILE A 1 52 ? 5.259 1.144 -2.127 1.00 0.93 52 ILE A CA 4
ATOM 3557 C C . ILE A 1 52 ? 4.719 -0.283 -2.076 1.00 0.97 52 ILE A C 4
ATOM 3558 O O . ILE A 1 52 ? 3.951 -0.683 -2.950 1.00 1.27 52 ILE A O 4
ATOM 3574 N N . GLN A 1 53 ? 5.155 -1.055 -1.085 1.00 0.73 53 GLN A N 4
ATOM 3575 C CA . GLN A 1 53 ? 4.739 -2.427 -0.897 1.00 0.67 53 GLN A CA 4
ATOM 3576 C C . GLN A 1 53 ? 3.751 -2.465 0.252 1.00 0.61 53 GLN A C 4
ATOM 3577 O O . GLN A 1 53 ? 3.818 -1.625 1.146 1.00 0.48 53 GLN A O 4
ATOM 3591 N N . ILE A 1 54 ? 2.893 -3.475 0.268 1.00 0.73 54 ILE A N 4
ATOM 3592 C CA . ILE A 1 54 ? 2.133 -3.798 1.458 1.00 0.59 54 ILE A CA 4
ATOM 3593 C C . ILE A 1 54 ? 3.113 -4.456 2.424 1.00 0.63 54 ILE A C 4
ATOM 3594 O O . ILE A 1 54 ? 3.744 -5.449 2.067 1.00 0.81 54 ILE A O 4
ATOM 3610 N N . VAL A 1 55 ? 3.253 -3.923 3.636 1.00 0.55 55 VAL A N 4
ATOM 3611 C CA . VAL A 1 55 ? 3.889 -4.645 4.726 1.00 0.70 55 VAL A CA 4
ATOM 3612 C C . VAL A 1 55 ? 2.924 -5.737 5.151 1.00 0.90 55 VAL A C 4
ATOM 3613 O O . VAL A 1 55 ? 3.294 -6.900 5.287 1.00 1.13 55 VAL A O 4
ATOM 3626 N N . LYS A 1 56 ? 1.685 -5.336 5.404 1.00 0.79 56 LYS A N 4
ATOM 3627 C CA . LYS A 1 56 ? 0.697 -6.147 6.067 1.00 0.76 56 LYS A CA 4
ATOM 3628 C C . LYS A 1 56 ? -0.666 -5.562 5.726 1.00 0.67 56 LYS A C 4
ATOM 3629 O O . LYS A 1 56 ? -0.763 -4.371 5.428 1.00 0.55 56 LYS A O 4
ATOM 3648 N N . ASP A 1 57 ? -1.699 -6.389 5.792 1.00 0.79 57 ASP A N 4
ATOM 3649 C CA . ASP A 1 57 ? -3.057 -5.939 5.556 1.00 0.86 57 ASP A CA 4
ATOM 3650 C C . ASP A 1 57 ? -3.545 -5.280 6.841 1.00 0.69 57 ASP A C 4
ATOM 3651 O O . ASP A 1 57 ? -3.045 -5.594 7.930 1.00 0.88 57 ASP A O 4
ATOM 3660 N N . GLY A 1 58 ? -4.542 -4.412 6.731 1.00 0.56 58 GLY A N 4
ATOM 3661 C CA . GLY A 1 58 ? -5.039 -3.626 7.840 1.00 0.47 58 GLY A CA 4
ATOM 3662 C C . GLY A 1 58 ? -4.071 -2.494 8.171 1.00 0.47 58 GLY A C 4
ATOM 3663 O O . GLY A 1 58 ? -3.012 -2.367 7.554 1.00 0.55 58 GLY A O 4
ATOM 3667 N N . GLU A 1 59 ? -4.435 -1.672 9.155 1.00 0.54 59 GLU A N 4
ATOM 3668 C CA . GLU A 1 59 ? -3.605 -0.553 9.580 1.00 0.72 59 GLU A CA 4
ATOM 3669 C C . GLU A 1 59 ? -2.246 -1.041 10.093 1.00 0.88 59 GLU A C 4
ATOM 3670 O O . GLU A 1 59 ? -2.101 -2.215 10.449 1.00 1.07 59 GLU A O 4
ATOM 3682 N N . CYS A 1 60 ? -1.252 -0.153 10.085 1.00 0.94 60 CYS A N 4
ATOM 3683 C CA . CYS A 1 60 ? 0.148 -0.519 10.249 1.00 1.15 60 CYS A CA 4
ATOM 3684 C C . CYS A 1 60 ? 0.406 -1.035 11.649 1.00 1.57 60 CYS A C 4
ATOM 3685 O O . CYS A 1 60 ? 1.058 -2.062 11.815 1.00 2.93 60 CYS A O 4
ATOM 3693 N N . GLU A 1 1 ? 17.420 -11.482 14.943 1.00 13.93 1 GLU A N 5
ATOM 3694 C CA . GLU A 1 1 ? 17.082 -11.975 13.610 1.00 12.97 1 GLU A CA 5
ATOM 3695 C C . GLU A 1 1 ? 15.603 -12.378 13.577 1.00 11.85 1 GLU A C 5
ATOM 3696 O O . GLU A 1 1 ? 15.116 -13.013 14.515 1.00 12.37 1 GLU A O 5
ATOM 3710 N N . LYS A 1 2 ? 14.892 -12.007 12.514 1.00 10.69 2 LYS A N 5
ATOM 3711 C CA . LYS A 1 2 ? 13.644 -12.616 12.078 1.00 9.80 2 LYS A CA 5
ATOM 3712 C C . LYS A 1 2 ? 13.896 -13.001 10.618 1.00 8.58 2 LYS A C 5
ATOM 3713 O O . LYS A 1 2 ? 14.896 -13.643 10.316 1.00 8.61 2 LYS A O 5
ATOM 3732 N N . GLN A 1 3 ? 13.032 -12.584 9.702 1.00 7.89 3 GLN A N 5
ATOM 3733 C CA . GLN A 1 3 ? 13.260 -12.658 8.272 1.00 7.21 3 GLN A CA 5
ATOM 3734 C C . GLN A 1 3 ? 12.627 -11.411 7.675 1.00 5.84 3 GLN A C 5
ATOM 3735 O O . GLN A 1 3 ? 13.268 -10.693 6.914 1.00 6.26 3 GLN A O 5
ATOM 3749 N N . VAL A 1 4 ? 11.376 -11.158 8.071 1.00 4.86 4 VAL A N 5
ATOM 3750 C CA . VAL A 1 4 ? 10.545 -10.062 7.617 1.00 3.99 4 VAL A CA 5
ATOM 3751 C C . VAL A 1 4 ? 10.203 -10.278 6.144 1.00 2.69 4 VAL A C 5
ATOM 3752 O O . VAL A 1 4 ? 10.850 -11.071 5.459 1.00 3.53 4 VAL A O 5
ATOM 3765 N N . PHE A 1 5 ? 9.171 -9.614 5.637 1.00 1.71 5 PHE A N 5
ATOM 3766 C CA . PHE A 1 5 ? 8.909 -9.587 4.212 1.00 1.73 5 PHE A CA 5
ATOM 3767 C C . PHE A 1 5 ? 8.031 -8.395 3.893 1.00 1.50 5 PHE A C 5
ATOM 3768 O O . PHE A 1 5 ? 7.314 -7.894 4.759 1.00 1.99 5 PHE A O 5
ATOM 3785 N N . SER A 1 6 ? 8.097 -7.951 2.649 1.00 1.39 6 SER A N 5
ATOM 3786 C CA . SER A 1 6 ? 7.185 -7.001 2.053 1.00 1.28 6 SER A CA 5
ATOM 3787 C C . SER A 1 6 ? 6.323 -7.763 1.039 1.00 1.19 6 SER A C 5
ATOM 3788 O O . SER A 1 6 ? 6.570 -8.949 0.804 1.00 1.14 6 SER A O 5
ATOM 3796 N N . ARG A 1 7 ? 5.316 -7.117 0.457 1.00 1.41 7 ARG A N 5
ATOM 3797 C CA . ARG A 1 7 ? 4.433 -7.716 -0.536 1.00 1.40 7 ARG A CA 5
ATOM 3798 C C . ARG A 1 7 ? 4.265 -6.731 -1.682 1.00 1.35 7 ARG A C 5
ATOM 3799 O O . ARG A 1 7 ? 3.695 -5.658 -1.468 1.00 1.31 7 ARG A O 5
ATOM 3820 N N . MET A 1 8 ? 4.727 -7.061 -2.888 1.00 1.50 8 MET A N 5
ATOM 3821 C CA . MET A 1 8 ? 4.360 -6.245 -4.035 1.00 1.44 8 MET A CA 5
ATOM 3822 C C . MET A 1 8 ? 2.847 -6.353 -4.217 1.00 1.24 8 MET A C 5
ATOM 3823 O O . MET A 1 8 ? 2.339 -7.476 -4.261 1.00 1.29 8 MET A O 5
ATOM 3837 N N . PRO A 1 9 ? 2.112 -5.235 -4.274 1.00 1.13 9 PRO A N 5
ATOM 3838 C CA . PRO A 1 9 ? 0.713 -5.290 -4.628 1.00 1.02 9 PRO A CA 5
ATOM 3839 C C . PRO A 1 9 ? 0.634 -5.636 -6.109 1.00 1.00 9 PRO A C 5
ATOM 3840 O O . PRO A 1 9 ? 1.142 -4.899 -6.952 1.00 1.29 9 PRO A O 5
ATOM 3851 N N . ILE A 1 10 ? 0.025 -6.770 -6.424 1.00 1.02 10 ILE A N 5
ATOM 3852 C CA . ILE A 1 10 ? 0.046 -7.331 -7.768 1.00 1.26 10 ILE A CA 5
ATOM 3853 C C . ILE A 1 10 ? -1.175 -6.794 -8.505 1.00 1.32 10 ILE A C 5
ATOM 3854 O O . ILE A 1 10 ? -2.134 -7.530 -8.736 1.00 2.23 10 ILE A O 5
ATOM 3870 N N . CYS A 1 11 ? -1.162 -5.509 -8.866 1.00 1.10 11 CYS A N 5
ATOM 3871 C CA . CYS A 1 11 ? -2.179 -4.978 -9.765 1.00 1.67 11 CYS A CA 5
ATOM 3872 C C . CYS A 1 11 ? -1.853 -5.489 -11.164 1.00 2.14 11 CYS A C 5
ATOM 3873 O O . CYS A 1 11 ? -1.240 -4.789 -11.972 1.00 2.15 11 CYS A O 5
ATOM 3880 N N . GLU A 1 12 ? -2.200 -6.755 -11.371 1.00 3.39 12 GLU A N 5
ATOM 3881 C CA . GLU A 1 12 ? -2.276 -7.497 -12.594 1.00 4.30 12 GLU A CA 5
ATOM 3882 C C . GLU A 1 12 ? -3.773 -7.528 -12.905 1.00 4.65 12 GLU A C 5
ATOM 3883 O O . GLU A 1 12 ? -4.330 -6.509 -13.302 1.00 4.72 12 GLU A O 5
ATOM 3895 N N . HIS A 1 13 ? -4.455 -8.644 -12.640 1.00 5.69 13 HIS A N 5
ATOM 3896 C CA . HIS A 1 13 ? -5.902 -8.681 -12.734 1.00 6.66 13 HIS A CA 5
ATOM 3897 C C . HIS A 1 13 ? -6.509 -7.717 -11.718 1.00 6.84 13 HIS A C 5
ATOM 3898 O O . HIS A 1 13 ? -7.406 -6.967 -12.087 1.00 7.08 13 HIS A O 5
ATOM 3913 N N . MET A 1 14 ? -6.120 -7.873 -10.444 1.00 7.62 14 MET A N 5
ATOM 3914 C CA . MET A 1 14 ? -6.830 -7.398 -9.257 1.00 8.97 14 MET A CA 5
ATOM 3915 C C . MET A 1 14 ? -7.938 -6.391 -9.559 1.00 8.61 14 MET A C 5
ATOM 3916 O O . MET A 1 14 ? -9.112 -6.763 -9.583 1.00 9.31 14 MET A O 5
ATOM 3930 N N . THR A 1 15 ? -7.549 -5.135 -9.756 1.00 8.02 15 THR A N 5
ATOM 3931 C CA . THR A 1 15 ? -8.417 -3.991 -9.714 1.00 8.26 15 THR A CA 5
ATOM 3932 C C . THR A 1 15 ? -7.872 -2.911 -10.655 1.00 7.05 15 THR A C 5
ATOM 3933 O O . THR A 1 15 ? -6.656 -2.816 -10.845 1.00 6.91 15 THR A O 5
ATOM 3944 N N . GLU A 1 16 ? -8.780 -2.117 -11.227 1.00 7.01 16 GLU A N 5
ATOM 3945 C CA . GLU A 1 16 ? -8.501 -1.155 -12.277 1.00 6.76 16 GLU A CA 5
ATOM 3946 C C . GLU A 1 16 ? -7.900 0.144 -11.713 1.00 6.80 16 GLU A C 5
ATOM 3947 O O . GLU A 1 16 ? -6.848 0.109 -11.077 1.00 7.44 16 GLU A O 5
ATOM 3959 N N . SER A 1 17 ? -8.543 1.292 -11.961 1.00 6.79 17 SER A N 5
ATOM 3960 C CA . SER A 1 17 ? -7.982 2.614 -11.701 1.00 7.48 17 SER A CA 5
ATOM 3961 C C . SER A 1 17 ? -8.863 3.635 -10.946 1.00 7.75 17 SER A C 5
ATOM 3962 O O . SER A 1 17 ? -8.294 4.658 -10.564 1.00 8.82 17 SER A O 5
ATOM 3970 N N . PRO A 1 18 ? -10.191 3.494 -10.765 1.00 7.30 18 PRO A N 5
ATOM 3971 C CA . PRO A 1 18 ? -10.937 4.451 -9.950 1.00 7.80 18 PRO A CA 5
ATOM 3972 C C . PRO A 1 18 ? -10.773 4.054 -8.475 1.00 6.97 18 PRO A C 5
ATOM 3973 O O . PRO A 1 18 ? -9.838 3.327 -8.129 1.00 6.61 18 PRO A O 5
ATOM 3984 N N . ASP A 1 19 ? -11.687 4.461 -7.589 1.00 7.05 19 ASP A N 5
ATOM 3985 C CA . ASP A 1 19 ? -11.863 3.784 -6.315 1.00 6.25 19 ASP A CA 5
ATOM 3986 C C . ASP A 1 19 ? -12.414 2.398 -6.654 1.00 4.38 19 ASP A C 5
ATOM 3987 O O . ASP A 1 19 ? -13.613 2.141 -6.630 1.00 4.87 19 ASP A O 5
ATOM 3996 N N . CYS A 1 20 ? -11.492 1.476 -6.941 1.00 2.88 20 CYS A N 5
ATOM 3997 C CA . CYS A 1 20 ? -11.776 0.272 -7.708 1.00 2.12 20 CYS A CA 5
ATOM 3998 C C . CYS A 1 20 ? -12.823 -0.582 -7.018 1.00 2.17 20 CYS A C 5
ATOM 3999 O O . CYS A 1 20 ? -13.590 -1.288 -7.674 1.00 3.25 20 CYS A O 5
ATOM 4006 N N . SER A 1 21 ? -12.865 -0.521 -5.696 1.00 2.09 21 SER A N 5
ATOM 4007 C CA . SER A 1 21 ? -14.049 -0.892 -4.959 1.00 2.46 21 SER A CA 5
ATOM 4008 C C . SER A 1 21 ? -14.117 0.022 -3.745 1.00 2.07 21 SER A C 5
ATOM 4009 O O . SER A 1 21 ? -13.084 0.401 -3.193 1.00 2.82 21 SER A O 5
ATOM 4017 N N . ARG A 1 22 ? -15.317 0.377 -3.299 1.00 1.85 22 ARG A N 5
ATOM 4018 C CA . ARG A 1 22 ? -15.497 1.211 -2.130 1.00 1.63 22 ARG A CA 5
ATOM 4019 C C . ARG A 1 22 ? -15.437 0.396 -0.833 1.00 1.60 22 ARG A C 5
ATOM 4020 O O . ARG A 1 22 ? -15.979 0.818 0.190 1.00 1.88 22 ARG A O 5
ATOM 4041 N N . ILE A 1 23 ? -14.819 -0.781 -0.866 1.00 1.71 23 ILE A N 5
ATOM 4042 C CA . ILE A 1 23 ? -14.666 -1.606 0.310 1.00 1.98 23 ILE A CA 5
ATOM 4043 C C . ILE A 1 23 ? -13.666 -0.909 1.231 1.00 1.66 23 ILE A C 5
ATOM 4044 O O . ILE A 1 23 ? -12.687 -0.319 0.766 1.00 1.58 23 ILE A O 5
ATOM 4060 N N . TYR A 1 24 ? -13.932 -0.955 2.532 1.00 1.63 24 TYR A N 5
ATOM 4061 C CA . TYR A 1 24 ? -13.019 -0.510 3.560 1.00 1.43 24 TYR A CA 5
ATOM 4062 C C . TYR A 1 24 ? -12.209 -1.737 3.984 1.00 1.34 24 TYR A C 5
ATOM 4063 O O . TYR A 1 24 ? -12.631 -2.480 4.877 1.00 1.68 24 TYR A O 5
ATOM 4081 N N . ASP A 1 25 ? -11.076 -1.966 3.316 1.00 1.02 25 ASP A N 5
ATOM 4082 C CA . ASP A 1 25 ? -10.182 -3.111 3.503 1.00 0.91 25 ASP A CA 5
ATOM 4083 C C . ASP A 1 25 ? -8.756 -2.554 3.448 1.00 0.73 25 ASP A C 5
ATOM 4084 O O . ASP A 1 25 ? -8.083 -2.643 2.424 1.00 0.80 25 ASP A O 5
ATOM 4093 N N . PRO A 1 26 ? -8.339 -1.842 4.505 1.00 0.63 26 PRO A N 5
ATOM 4094 C CA . PRO A 1 26 ? -7.128 -1.052 4.479 1.00 0.53 26 PRO A CA 5
ATOM 4095 C C . PRO A 1 26 ? -5.898 -1.923 4.663 1.00 0.49 26 PRO A C 5
ATOM 4096 O O . PRO A 1 26 ? -5.988 -3.046 5.166 1.00 0.61 26 PRO A O 5
ATOM 4107 N N . VAL A 1 27 ? -4.747 -1.382 4.270 1.00 0.41 27 VAL A N 5
ATOM 4108 C CA . VAL A 1 27 ? -3.470 -2.067 4.296 1.00 0.38 27 VAL A CA 5
ATOM 4109 C C . VAL A 1 27 ? -2.374 -1.067 4.659 1.00 0.32 27 VAL A C 5
ATOM 4110 O O . VAL A 1 27 ? -2.504 0.123 4.366 1.00 0.34 27 VAL A O 5
ATOM 4123 N N . CYS A 1 28 ? -1.302 -1.546 5.288 1.00 0.35 28 CYS A N 5
ATOM 4124 C CA . CYS A 1 28 ? -0.183 -0.723 5.725 1.00 0.39 28 CYS A CA 5
ATOM 4125 C C . CYS A 1 28 ? 0.934 -0.767 4.687 1.00 0.37 28 CYS A C 5
ATOM 4126 O O . CYS A 1 28 ? 1.518 -1.832 4.475 1.00 0.38 28 CYS A O 5
ATOM 4133 N N . GLY A 1 29 ? 1.242 0.350 4.029 1.00 0.39 29 GLY A N 5
ATOM 4134 C CA . GLY A 1 29 ? 2.326 0.399 3.055 1.00 0.40 29 GLY A CA 5
ATOM 4135 C C . GLY A 1 29 ? 3.695 0.505 3.738 1.00 0.42 29 GLY A C 5
ATOM 4136 O O . GLY A 1 29 ? 3.781 0.866 4.911 1.00 0.54 29 GLY A O 5
ATOM 4140 N N . THR A 1 30 ? 4.796 0.251 3.017 1.00 0.36 30 THR A N 5
ATOM 4141 C CA . THR A 1 30 ? 6.142 0.543 3.507 1.00 0.45 30 THR A CA 5
ATOM 4142 C C . THR A 1 30 ? 6.398 2.055 3.535 1.00 0.61 30 THR A C 5
ATOM 4143 O O . THR A 1 30 ? 7.420 2.514 4.047 1.00 0.84 30 THR A O 5
ATOM 4154 N N . ASP A 1 31 ? 5.477 2.859 3.012 1.00 0.69 31 ASP A N 5
ATOM 4155 C CA . ASP A 1 31 ? 5.453 4.298 3.231 1.00 0.94 31 ASP A CA 5
ATOM 4156 C C . ASP A 1 31 ? 5.010 4.555 4.679 1.00 0.89 31 ASP A C 5
ATOM 4157 O O . ASP A 1 31 ? 5.247 5.630 5.227 1.00 1.09 31 ASP A O 5
ATOM 4166 N N . GLY A 1 32 ? 4.503 3.523 5.352 1.00 0.71 32 GLY A N 5
ATOM 4167 C CA . GLY A 1 32 ? 4.154 3.530 6.750 1.00 0.83 32 GLY A CA 5
ATOM 4168 C C . GLY A 1 32 ? 2.786 4.158 6.942 1.00 0.88 32 GLY A C 5
ATOM 4169 O O . GLY A 1 32 ? 2.474 4.566 8.061 1.00 1.04 32 GLY A O 5
ATOM 4173 N N . VAL A 1 33 ? 1.976 4.275 5.890 1.00 0.96 33 VAL A N 5
ATOM 4174 C CA . VAL A 1 33 ? 0.646 4.834 5.983 1.00 1.14 33 VAL A CA 5
ATOM 4175 C C . VAL A 1 33 ? -0.368 3.703 5.808 1.00 1.01 33 VAL A C 5
ATOM 4176 O O . VAL A 1 33 ? -0.223 2.849 4.931 1.00 0.93 33 VAL A O 5
ATOM 4189 N N . THR A 1 34 ? -1.385 3.686 6.668 1.00 1.10 34 THR A N 5
ATOM 4190 C CA . THR A 1 34 ? -2.569 2.883 6.457 1.00 1.01 34 THR A CA 5
ATOM 4191 C C . THR A 1 34 ? -3.333 3.513 5.289 1.00 0.96 34 THR A C 5
ATOM 4192 O O . THR A 1 34 ? -3.857 4.617 5.444 1.00 1.31 34 THR A O 5
ATOM 4203 N N . TYR A 1 35 ? -3.385 2.854 4.133 1.00 0.68 35 TYR A N 5
ATOM 4204 C CA . TYR A 1 35 ? -4.224 3.285 3.024 1.00 0.79 35 TYR A CA 5
ATOM 4205 C C . TYR A 1 35 ? -5.504 2.467 2.999 1.00 0.58 35 TYR A C 5
ATOM 4206 O O . TYR A 1 35 ? -5.570 1.387 3.584 1.00 0.61 35 TYR A O 5
ATOM 4224 N N . GLU A 1 36 ? -6.504 2.985 2.289 1.00 0.61 36 GLU A N 5
ATOM 4225 C CA . GLU A 1 36 ? -7.836 2.425 2.223 1.00 0.75 36 GLU A CA 5
ATOM 4226 C C . GLU A 1 36 ? -7.905 1.013 1.641 1.00 0.62 36 GLU A C 5
ATOM 4227 O O . GLU A 1 36 ? -8.779 0.252 2.058 1.00 0.65 36 GLU A O 5
ATOM 4239 N N . SER A 1 37 ? -7.123 0.710 0.608 1.00 0.60 37 SER A N 5
ATOM 4240 C CA . SER A 1 37 ? -7.282 -0.531 -0.136 1.00 0.59 37 SER A CA 5
ATOM 4241 C C . SER A 1 37 ? -6.142 -0.702 -1.135 1.00 0.54 37 SER A C 5
ATOM 4242 O O . SER A 1 37 ? -5.512 0.280 -1.541 1.00 0.61 37 SER A O 5
ATOM 4250 N N . GLU A 1 38 ? -5.869 -1.948 -1.528 1.00 0.55 38 GLU A N 5
ATOM 4251 C CA . GLU A 1 38 ? -4.730 -2.283 -2.365 1.00 0.63 38 GLU A CA 5
ATOM 4252 C C . GLU A 1 38 ? -4.789 -1.540 -3.699 1.00 0.70 38 GLU A C 5
ATOM 4253 O O . GLU A 1 38 ? -3.769 -1.038 -4.146 1.00 0.70 38 GLU A O 5
ATOM 4265 N N . CYS A 1 39 ? -5.965 -1.419 -4.314 1.00 0.85 39 CYS A N 5
ATOM 4266 C CA . CYS A 1 39 ? -6.171 -0.598 -5.509 1.00 0.96 39 CYS A CA 5
ATOM 4267 C C . CYS A 1 39 ? -5.560 0.791 -5.337 1.00 0.84 39 CYS A C 5
ATOM 4268 O O . CYS A 1 39 ? -4.718 1.229 -6.115 1.00 0.79 39 CYS A O 5
ATOM 4275 N N . LYS A 1 40 ? -5.988 1.498 -4.297 1.00 0.85 40 LYS A N 5
ATOM 4276 C CA . LYS A 1 40 ? -5.571 2.874 -4.072 1.00 0.85 40 LYS A CA 5
ATOM 4277 C C . LYS A 1 40 ? -4.089 2.912 -3.692 1.00 0.67 40 LYS A C 5
ATOM 4278 O O . LYS A 1 40 ? -3.379 3.872 -3.995 1.00 0.66 40 LYS A O 5
ATOM 4297 N N . LEU A 1 41 ? -3.594 1.852 -3.058 1.00 0.58 41 LEU A N 5
ATOM 4298 C CA . LEU A 1 41 ? -2.175 1.714 -2.815 1.00 0.48 41 LEU A CA 5
ATOM 4299 C C . LEU A 1 41 ? -1.411 1.623 -4.141 1.00 0.42 41 LEU A C 5
ATOM 4300 O O . LEU A 1 41 ? -0.506 2.426 -4.372 1.00 0.45 41 LEU A O 5
ATOM 4316 N N . CYS A 1 42 ? -1.782 0.683 -5.014 1.00 0.48 42 CYS A N 5
ATOM 4317 C CA . CYS A 1 42 ? -1.236 0.510 -6.366 1.00 0.52 42 CYS A CA 5
ATOM 4318 C C . CYS A 1 42 ? -1.187 1.869 -7.049 1.00 0.47 42 CYS A C 5
ATOM 4319 O O . CYS A 1 42 ? -0.121 2.319 -7.468 1.00 0.53 42 CYS A O 5
ATOM 4326 N N . LEU A 1 43 ? -2.347 2.527 -7.125 1.00 0.54 43 LEU A N 5
ATOM 4327 C CA . LEU A 1 43 ? -2.512 3.863 -7.677 1.00 0.61 43 LEU A CA 5
ATOM 4328 C C . LEU A 1 43 ? -1.415 4.793 -7.161 1.00 0.53 43 LEU A C 5
ATOM 4329 O O . LEU A 1 43 ? -0.711 5.425 -7.950 1.00 0.57 43 LEU A O 5
ATOM 4345 N N . ALA A 1 44 ? -1.227 4.853 -5.843 1.00 0.52 44 ALA A N 5
ATOM 4346 C CA . ALA A 1 44 ? -0.186 5.688 -5.273 1.00 0.56 44 ALA A CA 5
ATOM 4347 C C . ALA A 1 44 ? 1.183 5.283 -5.816 1.00 0.52 44 ALA A C 5
ATOM 4348 O O . ALA A 1 44 ? 1.924 6.149 -6.247 1.00 0.69 44 ALA A O 5
ATOM 4355 N N . ARG A 1 45 ? 1.552 4.000 -5.856 1.00 0.40 45 ARG A N 5
ATOM 4356 C CA . ARG A 1 45 ? 2.806 3.603 -6.509 1.00 0.51 45 ARG A CA 5
ATOM 4357 C C . ARG A 1 45 ? 2.922 4.121 -7.953 1.00 0.52 45 ARG A C 5
ATOM 4358 O O . ARG A 1 45 ? 4.042 4.341 -8.415 1.00 0.67 45 ARG A O 5
ATOM 4379 N N . ILE A 1 46 ? 1.823 4.312 -8.690 1.00 0.52 46 ILE A N 5
ATOM 4380 C CA . ILE A 1 46 ? 1.917 4.850 -10.046 1.00 0.64 46 ILE A CA 5
ATOM 4381 C C . ILE A 1 46 ? 2.377 6.299 -10.033 1.00 0.68 46 ILE A C 5
ATOM 4382 O O . ILE A 1 46 ? 3.298 6.646 -10.782 1.00 0.89 46 ILE A O 5
ATOM 4398 N N . GLU A 1 47 ? 1.759 7.139 -9.206 1.00 0.67 47 GLU A N 5
ATOM 4399 C CA . GLU A 1 47 ? 2.236 8.482 -8.983 1.00 0.85 47 GLU A CA 5
ATOM 4400 C C . GLU A 1 47 ? 3.696 8.382 -8.532 1.00 1.00 47 GLU A C 5
ATOM 4401 O O . GLU A 1 47 ? 4.616 8.874 -9.179 1.00 1.44 47 GLU A O 5
ATOM 4413 N N . ASN A 1 48 ? 3.893 7.651 -7.443 1.00 0.83 48 ASN A N 5
ATOM 4414 C CA . ASN A 1 48 ? 5.074 7.734 -6.612 1.00 0.89 48 ASN A CA 5
ATOM 4415 C C . ASN A 1 48 ? 6.259 7.170 -7.360 1.00 0.88 48 ASN A C 5
ATOM 4416 O O . ASN A 1 48 ? 7.392 7.538 -7.059 1.00 1.03 48 ASN A O 5
ATOM 4427 N N . LYS A 1 49 ? 6.011 6.252 -8.302 1.00 0.79 49 LYS A N 5
ATOM 4428 C CA . LYS A 1 49 ? 7.080 5.569 -9.020 1.00 0.78 49 LYS A CA 5
ATOM 4429 C C . LYS A 1 49 ? 8.047 4.908 -8.034 1.00 0.79 49 LYS A C 5
ATOM 4430 O O . LYS A 1 49 ? 9.261 4.997 -8.207 1.00 0.93 49 LYS A O 5
ATOM 4449 N N . GLN A 1 50 ? 7.530 4.243 -7.003 1.00 0.82 50 GLN A N 5
ATOM 4450 C CA . GLN A 1 50 ? 8.348 3.540 -6.027 1.00 0.84 50 GLN A CA 5
ATOM 4451 C C . GLN A 1 50 ? 7.705 2.190 -5.736 1.00 0.78 50 GLN A C 5
ATOM 4452 O O . GLN A 1 50 ? 6.479 2.109 -5.660 1.00 0.84 50 GLN A O 5
ATOM 4466 N N . ASP A 1 51 ? 8.525 1.158 -5.524 1.00 0.88 51 ASP A N 5
ATOM 4467 C CA . ASP A 1 51 ? 8.104 -0.189 -5.143 1.00 0.95 51 ASP A CA 5
ATOM 4468 C C . ASP A 1 51 ? 7.754 -0.184 -3.655 1.00 0.88 51 ASP A C 5
ATOM 4469 O O . ASP A 1 51 ? 8.388 -0.855 -2.842 1.00 1.03 51 ASP A O 5
ATOM 4478 N N . ILE A 1 52 ? 6.784 0.646 -3.282 1.00 0.88 52 ILE A N 5
ATOM 4479 C CA . ILE A 1 52 ? 6.282 0.743 -1.923 1.00 0.94 52 ILE A CA 5
ATOM 4480 C C . ILE A 1 52 ? 5.346 -0.442 -1.750 1.00 0.81 52 ILE A C 5
ATOM 4481 O O . ILE A 1 52 ? 4.298 -0.501 -2.394 1.00 1.37 52 ILE A O 5
ATOM 4497 N N . GLN A 1 53 ? 5.701 -1.380 -0.892 1.00 0.46 53 GLN A N 5
ATOM 4498 C CA . GLN A 1 53 ? 4.981 -2.629 -0.788 1.00 0.43 53 GLN A CA 5
ATOM 4499 C C . GLN A 1 53 ? 4.047 -2.587 0.406 1.00 0.36 53 GLN A C 5
ATOM 4500 O O . GLN A 1 53 ? 4.071 -1.628 1.172 1.00 0.35 53 GLN A O 5
ATOM 4514 N N . ILE A 1 54 ? 3.215 -3.610 0.554 1.00 0.40 54 ILE A N 5
ATOM 4515 C CA . ILE A 1 54 ? 2.397 -3.775 1.740 1.00 0.34 54 ILE A CA 5
ATOM 4516 C C . ILE A 1 54 ? 3.243 -4.517 2.769 1.00 0.36 54 ILE A C 5
ATOM 4517 O O . ILE A 1 54 ? 3.862 -5.537 2.467 1.00 0.49 54 ILE A O 5
ATOM 4533 N N . VAL A 1 55 ? 3.311 -3.956 3.971 1.00 0.36 55 VAL A N 5
ATOM 4534 C CA . VAL A 1 55 ? 3.944 -4.547 5.134 1.00 0.44 55 VAL A CA 5
ATOM 4535 C C . VAL A 1 55 ? 3.028 -5.657 5.629 1.00 0.54 55 VAL A C 5
ATOM 4536 O O . VAL A 1 55 ? 3.454 -6.790 5.854 1.00 0.69 55 VAL A O 5
ATOM 4549 N N . LYS A 1 56 ? 1.760 -5.309 5.824 1.00 0.51 56 LYS A N 5
ATOM 4550 C CA . LYS A 1 56 ? 0.742 -6.149 6.423 1.00 0.55 56 LYS A CA 5
ATOM 4551 C C . LYS A 1 56 ? -0.599 -5.511 6.095 1.00 0.42 56 LYS A C 5
ATOM 4552 O O . LYS A 1 56 ? -0.647 -4.347 5.691 1.00 0.35 56 LYS A O 5
ATOM 4571 N N . ASP A 1 57 ? -1.674 -6.259 6.295 1.00 0.53 57 ASP A N 5
ATOM 4572 C CA . ASP A 1 57 ? -3.013 -5.747 6.094 1.00 0.65 57 ASP A CA 5
ATOM 4573 C C . ASP A 1 57 ? -3.437 -5.001 7.351 1.00 0.51 57 ASP A C 5
ATOM 4574 O O . ASP A 1 57 ? -2.894 -5.236 8.433 1.00 0.62 57 ASP A O 5
ATOM 4583 N N . GLY A 1 58 ? -4.414 -4.120 7.205 1.00 0.54 58 GLY A N 5
ATOM 4584 C CA . GLY A 1 58 ? -4.937 -3.317 8.286 1.00 0.55 58 GLY A CA 5
ATOM 4585 C C . GLY A 1 58 ? -3.987 -2.196 8.693 1.00 0.59 58 GLY A C 5
ATOM 4586 O O . GLY A 1 58 ? -3.074 -1.830 7.952 1.00 0.59 58 GLY A O 5
ATOM 4590 N N . GLU A 1 59 ? -4.252 -1.617 9.863 1.00 0.89 59 GLU A N 5
ATOM 4591 C CA . GLU A 1 59 ? -3.632 -0.390 10.328 1.00 1.01 59 GLU A CA 5
ATOM 4592 C C . GLU A 1 59 ? -2.139 -0.618 10.577 1.00 0.86 59 GLU A C 5
ATOM 4593 O O . GLU A 1 59 ? -1.757 -1.671 11.094 1.00 1.02 59 GLU A O 5
ATOM 4605 N N . CYS A 1 60 ? -1.312 0.366 10.231 1.00 0.74 60 CYS A N 5
ATOM 4606 C CA . CYS A 1 60 ? 0.128 0.311 10.429 1.00 0.84 60 CYS A CA 5
ATOM 4607 C C . CYS A 1 60 ? 0.414 0.259 11.919 1.00 1.15 60 CYS A C 5
ATOM 4608 O O . CYS A 1 60 ? 0.449 1.294 12.571 1.00 2.22 60 CYS A O 5
ATOM 4616 N N . GLU A 1 1 ? 7.462 -19.406 7.379 1.00 12.02 1 GLU A N 6
ATOM 4617 C CA . GLU A 1 1 ? 7.266 -18.903 8.743 1.00 11.61 1 GLU A CA 6
ATOM 4618 C C . GLU A 1 1 ? 7.139 -17.373 8.756 1.00 10.25 1 GLU A C 6
ATOM 4619 O O . GLU A 1 1 ? 6.385 -16.800 7.970 1.00 9.96 1 GLU A O 6
ATOM 4633 N N . LYS A 1 2 ? 7.863 -16.708 9.664 1.00 9.81 2 LYS A N 6
ATOM 4634 C CA . LYS A 1 2 ? 7.867 -15.269 9.836 1.00 8.94 2 LYS A CA 6
ATOM 4635 C C . LYS A 1 2 ? 8.618 -14.611 8.681 1.00 7.44 2 LYS A C 6
ATOM 4636 O O . LYS A 1 2 ? 9.800 -14.298 8.821 1.00 6.90 2 LYS A O 6
ATOM 4655 N N . GLN A 1 3 ? 7.947 -14.383 7.557 1.00 7.20 3 GLN A N 6
ATOM 4656 C CA . GLN A 1 3 ? 8.501 -13.552 6.505 1.00 6.27 3 GLN A CA 6
ATOM 4657 C C . GLN A 1 3 ? 8.951 -12.214 7.099 1.00 4.93 3 GLN A C 6
ATOM 4658 O O . GLN A 1 3 ? 8.220 -11.615 7.891 1.00 5.29 3 GLN A O 6
ATOM 4672 N N . VAL A 1 4 ? 10.152 -11.763 6.743 1.00 4.21 4 VAL A N 6
ATOM 4673 C CA . VAL A 1 4 ? 10.603 -10.417 7.054 1.00 3.79 4 VAL A CA 6
ATOM 4674 C C . VAL A 1 4 ? 10.119 -9.463 5.958 1.00 2.72 4 VAL A C 6
ATOM 4675 O O . VAL A 1 4 ? 10.023 -8.256 6.175 1.00 3.59 4 VAL A O 6
ATOM 4688 N N . PHE A 1 5 ? 9.918 -9.993 4.750 1.00 2.17 5 PHE A N 6
ATOM 4689 C CA . PHE A 1 5 ? 9.652 -9.196 3.566 1.00 2.54 5 PHE A CA 6
ATOM 4690 C C . PHE A 1 5 ? 8.253 -8.578 3.626 1.00 1.73 5 PHE A C 6
ATOM 4691 O O . PHE A 1 5 ? 7.524 -8.726 4.609 1.00 1.87 5 PHE A O 6
ATOM 4708 N N . SER A 1 6 ? 7.904 -7.868 2.563 1.00 1.38 6 SER A N 6
ATOM 4709 C CA . SER A 1 6 ? 6.609 -7.268 2.324 1.00 0.83 6 SER A CA 6
ATOM 4710 C C . SER A 1 6 ? 5.923 -8.058 1.203 1.00 0.88 6 SER A C 6
ATOM 4711 O O . SER A 1 6 ? 6.597 -8.695 0.396 1.00 1.47 6 SER A O 6
ATOM 4719 N N . ARG A 1 7 ? 4.600 -7.991 1.093 1.00 0.84 7 ARG A N 6
ATOM 4720 C CA . ARG A 1 7 ? 3.860 -8.673 0.043 1.00 0.90 7 ARG A CA 6
ATOM 4721 C C . ARG A 1 7 ? 3.800 -7.744 -1.164 1.00 0.78 7 ARG A C 6
ATOM 4722 O O . ARG A 1 7 ? 3.431 -6.579 -1.020 1.00 0.81 7 ARG A O 6
ATOM 4743 N N . MET A 1 8 ? 4.193 -8.236 -2.335 1.00 0.90 8 MET A N 6
ATOM 4744 C CA . MET A 1 8 ? 4.030 -7.517 -3.586 1.00 0.93 8 MET A CA 6
ATOM 4745 C C . MET A 1 8 ? 2.543 -7.510 -3.932 1.00 0.90 8 MET A C 6
ATOM 4746 O O . MET A 1 8 ? 1.987 -8.600 -4.087 1.00 1.08 8 MET A O 6
ATOM 4760 N N . PRO A 1 9 ? 1.896 -6.340 -4.035 1.00 0.80 9 PRO A N 6
ATOM 4761 C CA . PRO A 1 9 ? 0.524 -6.271 -4.474 1.00 0.83 9 PRO A CA 6
ATOM 4762 C C . PRO A 1 9 ? 0.494 -6.459 -5.990 1.00 0.81 9 PRO A C 6
ATOM 4763 O O . PRO A 1 9 ? 1.191 -5.762 -6.731 1.00 0.84 9 PRO A O 6
ATOM 4774 N N . ILE A 1 10 ? -0.288 -7.424 -6.462 1.00 1.03 10 ILE A N 6
ATOM 4775 C CA . ILE A 1 10 ? -0.355 -7.750 -7.874 1.00 1.21 10 ILE A CA 6
ATOM 4776 C C . ILE A 1 10 ? -1.164 -6.646 -8.564 1.00 1.28 10 ILE A C 6
ATOM 4777 O O . ILE A 1 10 ? -2.396 -6.672 -8.583 1.00 1.74 10 ILE A O 6
ATOM 4793 N N . CYS A 1 11 ? -0.451 -5.625 -9.038 1.00 1.20 11 CYS A N 6
ATOM 4794 C CA . CYS A 1 11 ? -0.988 -4.367 -9.535 1.00 1.35 11 CYS A CA 6
ATOM 4795 C C . CYS A 1 11 ? -0.084 -3.910 -10.670 1.00 2.24 11 CYS A C 6
ATOM 4796 O O . CYS A 1 11 ? 0.866 -3.149 -10.451 1.00 2.99 11 CYS A O 6
ATOM 4803 N N . GLU A 1 12 ? -0.357 -4.401 -11.870 1.00 3.03 12 GLU A N 6
ATOM 4804 C CA . GLU A 1 12 ? 0.600 -4.454 -12.951 1.00 4.21 12 GLU A CA 6
ATOM 4805 C C . GLU A 1 12 ? 0.471 -3.333 -13.981 1.00 4.64 12 GLU A C 6
ATOM 4806 O O . GLU A 1 12 ? 1.480 -2.919 -14.547 1.00 5.72 12 GLU A O 6
ATOM 4818 N N . HIS A 1 13 ? -0.743 -2.882 -14.307 1.00 4.51 13 HIS A N 6
ATOM 4819 C CA . HIS A 1 13 ? -0.957 -1.908 -15.369 1.00 5.63 13 HIS A CA 6
ATOM 4820 C C . HIS A 1 13 ? -2.130 -0.994 -15.009 1.00 5.81 13 HIS A C 6
ATOM 4821 O O . HIS A 1 13 ? -3.030 -1.411 -14.283 1.00 5.38 13 HIS A O 6
ATOM 4836 N N . MET A 1 14 ? -2.141 0.231 -15.539 1.00 7.17 14 MET A N 6
ATOM 4837 C CA . MET A 1 14 ? -3.210 1.199 -15.370 1.00 7.98 14 MET A CA 6
ATOM 4838 C C . MET A 1 14 ? -4.425 0.734 -16.178 1.00 7.36 14 MET A C 6
ATOM 4839 O O . MET A 1 14 ? -4.664 1.194 -17.296 1.00 7.90 14 MET A O 6
ATOM 4853 N N . THR A 1 15 ? -5.145 -0.253 -15.659 1.00 6.71 15 THR A N 6
ATOM 4854 C CA . THR A 1 15 ? -6.193 -0.954 -16.377 1.00 6.63 15 THR A CA 6
ATOM 4855 C C . THR A 1 15 ? -6.991 -1.745 -15.337 1.00 6.09 15 THR A C 6
ATOM 4856 O O . THR A 1 15 ? -6.864 -1.491 -14.135 1.00 6.17 15 THR A O 6
ATOM 4867 N N . GLU A 1 16 ? -7.731 -2.759 -15.774 1.00 6.27 16 GLU A N 6
ATOM 4868 C CA . GLU A 1 16 ? -8.476 -3.696 -14.951 1.00 6.51 16 GLU A CA 6
ATOM 4869 C C . GLU A 1 16 ? -7.517 -4.699 -14.283 1.00 6.59 16 GLU A C 6
ATOM 4870 O O . GLU A 1 16 ? -7.775 -5.902 -14.295 1.00 7.46 16 GLU A O 6
ATOM 4882 N N . SER A 1 17 ? -6.378 -4.234 -13.772 1.00 6.61 17 SER A N 6
ATOM 4883 C CA . SER A 1 17 ? -5.375 -5.065 -13.124 1.00 7.83 17 SER A CA 6
ATOM 4884 C C . SER A 1 17 ? -5.689 -5.080 -11.623 1.00 7.93 17 SER A C 6
ATOM 4885 O O . SER A 1 17 ? -6.184 -6.102 -11.147 1.00 8.52 17 SER A O 6
ATOM 4893 N N . PRO A 1 18 ? -5.473 -3.990 -10.870 1.00 7.80 18 PRO A N 6
ATOM 4894 C CA . PRO A 1 18 ? -6.120 -3.834 -9.579 1.00 7.85 18 PRO A CA 6
ATOM 4895 C C . PRO A 1 18 ? -7.587 -3.455 -9.802 1.00 6.76 18 PRO A C 6
ATOM 4896 O O . PRO A 1 18 ? -8.000 -3.209 -10.939 1.00 6.55 18 PRO A O 6
ATOM 4907 N N . ASP A 1 19 ? -8.356 -3.366 -8.718 1.00 6.59 19 ASP A N 6
ATOM 4908 C CA . ASP A 1 19 ? -9.774 -3.025 -8.717 1.00 5.83 19 ASP A CA 6
ATOM 4909 C C . ASP A 1 19 ? -10.038 -2.010 -7.606 1.00 4.23 19 ASP A C 6
ATOM 4910 O O . ASP A 1 19 ? -9.824 -2.326 -6.437 1.00 4.63 19 ASP A O 6
ATOM 4919 N N . CYS A 1 20 ? -10.503 -0.810 -7.947 1.00 2.99 20 CYS A N 6
ATOM 4920 C CA . CYS A 1 20 ? -10.824 0.244 -6.989 1.00 1.95 20 CYS A CA 6
ATOM 4921 C C . CYS A 1 20 ? -12.327 0.311 -6.692 1.00 1.97 20 CYS A C 6
ATOM 4922 O O . CYS A 1 20 ? -12.869 1.391 -6.445 1.00 2.85 20 CYS A O 6
ATOM 4929 N N . SER A 1 21 ? -13.023 -0.825 -6.633 1.00 2.24 21 SER A N 6
ATOM 4930 C CA . SER A 1 21 ? -14.325 -0.913 -5.968 1.00 2.42 21 SER A CA 6
ATOM 4931 C C . SER A 1 21 ? -14.258 -0.312 -4.555 1.00 2.07 21 SER A C 6
ATOM 4932 O O . SER A 1 21 ? -13.168 -0.142 -4.012 1.00 2.70 21 SER A O 6
ATOM 4940 N N . ARG A 1 22 ? -15.394 0.002 -3.923 1.00 1.97 22 ARG A N 6
ATOM 4941 C CA . ARG A 1 22 ? -15.430 0.707 -2.644 1.00 1.68 22 ARG A CA 6
ATOM 4942 C C . ARG A 1 22 ? -15.118 -0.215 -1.466 1.00 1.42 22 ARG A C 6
ATOM 4943 O O . ARG A 1 22 ? -15.638 -0.024 -0.369 1.00 1.50 22 ARG A O 6
ATOM 4964 N N . ILE A 1 23 ? -14.330 -1.255 -1.692 1.00 1.46 23 ILE A N 6
ATOM 4965 C CA . ILE A 1 23 ? -13.870 -2.159 -0.663 1.00 1.43 23 ILE A CA 6
ATOM 4966 C C . ILE A 1 23 ? -12.962 -1.368 0.283 1.00 1.18 23 ILE A C 6
ATOM 4967 O O . ILE A 1 23 ? -11.787 -1.151 -0.010 1.00 1.32 23 ILE A O 6
ATOM 4983 N N . TYR A 1 24 ? -13.503 -0.905 1.412 1.00 1.16 24 TYR A N 6
ATOM 4984 C CA . TYR A 1 24 ? -12.671 -0.437 2.506 1.00 1.08 24 TYR A CA 6
ATOM 4985 C C . TYR A 1 24 ? -12.012 -1.689 3.081 1.00 0.99 24 TYR A C 6
ATOM 4986 O O . TYR A 1 24 ? -12.682 -2.487 3.738 1.00 1.20 24 TYR A O 6
ATOM 5004 N N . ASP A 1 25 ? -10.726 -1.883 2.801 1.00 0.81 25 ASP A N 6
ATOM 5005 C CA . ASP A 1 25 ? -9.947 -3.033 3.235 1.00 0.80 25 ASP A CA 6
ATOM 5006 C C . ASP A 1 25 ? -8.509 -2.565 3.426 1.00 0.64 25 ASP A C 6
ATOM 5007 O O . ASP A 1 25 ? -7.667 -2.803 2.561 1.00 0.62 25 ASP A O 6
ATOM 5016 N N . PRO A 1 26 ? -8.234 -1.809 4.496 1.00 0.61 26 PRO A N 6
ATOM 5017 C CA . PRO A 1 26 ? -7.000 -1.069 4.581 1.00 0.48 26 PRO A CA 6
ATOM 5018 C C . PRO A 1 26 ? -5.795 -1.982 4.735 1.00 0.44 26 PRO A C 6
ATOM 5019 O O . PRO A 1 26 ? -5.874 -3.054 5.338 1.00 0.66 26 PRO A O 6
ATOM 5030 N N . VAL A 1 27 ? -4.666 -1.528 4.201 1.00 0.32 27 VAL A N 6
ATOM 5031 C CA . VAL A 1 27 ? -3.398 -2.227 4.264 1.00 0.31 27 VAL A CA 6
ATOM 5032 C C . VAL A 1 27 ? -2.305 -1.196 4.530 1.00 0.28 27 VAL A C 6
ATOM 5033 O O . VAL A 1 27 ? -2.520 0.003 4.334 1.00 0.33 27 VAL A O 6
ATOM 5046 N N . CYS A 1 28 ? -1.148 -1.658 4.998 1.00 0.34 28 CYS A N 6
ATOM 5047 C CA . CYS A 1 28 ? -0.061 -0.800 5.447 1.00 0.37 28 CYS A CA 6
ATOM 5048 C C . CYS A 1 28 ? 1.073 -0.771 4.426 1.00 0.32 28 CYS A C 6
ATOM 5049 O O . CYS A 1 28 ? 1.727 -1.796 4.227 1.00 0.33 28 CYS A O 6
ATOM 5056 N N . GLY A 1 29 ? 1.302 0.370 3.778 1.00 0.36 29 GLY A N 6
ATOM 5057 C CA . GLY A 1 29 ? 2.371 0.556 2.810 1.00 0.35 29 GLY A CA 6
ATOM 5058 C C . GLY A 1 29 ? 3.736 0.602 3.489 1.00 0.36 29 GLY A C 6
ATOM 5059 O O . GLY A 1 29 ? 3.855 1.040 4.636 1.00 0.43 29 GLY A O 6
ATOM 5063 N N . THR A 1 30 ? 4.782 0.142 2.805 1.00 0.36 30 THR A N 6
ATOM 5064 C CA . THR A 1 30 ? 6.148 0.146 3.318 1.00 0.49 30 THR A CA 6
ATOM 5065 C C . THR A 1 30 ? 6.716 1.541 3.542 1.00 0.61 30 THR A C 6
ATOM 5066 O O . THR A 1 30 ? 7.692 1.695 4.280 1.00 0.89 30 THR A O 6
ATOM 5077 N N . ASP A 1 31 ? 6.101 2.564 2.965 1.00 0.57 31 ASP A N 6
ATOM 5078 C CA . ASP A 1 31 ? 6.474 3.932 3.249 1.00 0.81 31 ASP A CA 6
ATOM 5079 C C . ASP A 1 31 ? 5.992 4.297 4.658 1.00 0.85 31 ASP A C 6
ATOM 5080 O O . ASP A 1 31 ? 6.584 5.172 5.294 1.00 1.25 31 ASP A O 6
ATOM 5089 N N . GLY A 1 32 ? 4.956 3.625 5.168 1.00 0.55 32 GLY A N 6
ATOM 5090 C CA . GLY A 1 32 ? 4.317 3.928 6.445 1.00 0.59 32 GLY A CA 6
ATOM 5091 C C . GLY A 1 32 ? 2.866 4.408 6.314 1.00 0.56 32 GLY A C 6
ATOM 5092 O O . GLY A 1 32 ? 2.195 4.558 7.335 1.00 0.82 32 GLY A O 6
ATOM 5096 N N . VAL A 1 33 ? 2.350 4.648 5.108 1.00 0.52 33 VAL A N 6
ATOM 5097 C CA . VAL A 1 33 ? 0.982 5.117 4.943 1.00 0.59 33 VAL A CA 6
ATOM 5098 C C . VAL A 1 33 ? 0.029 3.929 5.067 1.00 0.51 33 VAL A C 6
ATOM 5099 O O . VAL A 1 33 ? 0.198 2.902 4.411 1.00 0.61 33 VAL A O 6
ATOM 5112 N N . THR A 1 34 ? -1.002 4.062 5.900 1.00 0.50 34 THR A N 6
ATOM 5113 C CA . THR A 1 34 ? -2.171 3.212 5.772 1.00 0.48 34 THR A CA 6
ATOM 5114 C C . THR A 1 34 ? -2.906 3.658 4.508 1.00 0.47 34 THR A C 6
ATOM 5115 O O . THR A 1 34 ? -3.156 4.856 4.355 1.00 0.71 34 THR A O 6
ATOM 5126 N N . TYR A 1 35 ? -3.262 2.725 3.630 1.00 0.37 35 TYR A N 6
ATOM 5127 C CA . TYR A 1 35 ? -4.106 2.974 2.472 1.00 0.43 35 TYR A CA 6
ATOM 5128 C C . TYR A 1 35 ? -5.457 2.311 2.705 1.00 0.46 35 TYR A C 6
ATOM 5129 O O . TYR A 1 35 ? -5.520 1.307 3.410 1.00 0.53 35 TYR A O 6
ATOM 5147 N N . GLU A 1 36 ? -6.523 2.870 2.124 1.00 0.59 36 GLU A N 6
ATOM 5148 C CA . GLU A 1 36 ? -7.887 2.370 2.265 1.00 0.70 36 GLU A CA 6
ATOM 5149 C C . GLU A 1 36 ? -8.056 0.986 1.617 1.00 0.58 36 GLU A C 6
ATOM 5150 O O . GLU A 1 36 ? -8.854 0.172 2.085 1.00 0.60 36 GLU A O 6
ATOM 5162 N N . SER A 1 37 ? -7.335 0.735 0.522 1.00 0.57 37 SER A N 6
ATOM 5163 C CA . SER A 1 37 ? -7.405 -0.510 -0.227 1.00 0.59 37 SER A CA 6
ATOM 5164 C C . SER A 1 37 ? -6.057 -0.741 -0.907 1.00 0.53 37 SER A C 6
ATOM 5165 O O . SER A 1 37 ? -5.363 0.233 -1.216 1.00 0.59 37 SER A O 6
ATOM 5173 N N . GLU A 1 38 ? -5.714 -1.995 -1.206 1.00 0.58 38 GLU A N 6
ATOM 5174 C CA . GLU A 1 38 ? -4.550 -2.358 -1.979 1.00 0.73 38 GLU A CA 6
ATOM 5175 C C . GLU A 1 38 ? -4.539 -1.526 -3.264 1.00 0.76 38 GLU A C 6
ATOM 5176 O O . GLU A 1 38 ? -3.529 -0.923 -3.599 1.00 0.83 38 GLU A O 6
ATOM 5188 N N . CYS A 1 39 ? -5.675 -1.428 -3.956 1.00 0.87 39 CYS A N 6
ATOM 5189 C CA . CYS A 1 39 ? -5.783 -0.646 -5.187 1.00 1.03 39 CYS A CA 6
ATOM 5190 C C . CYS A 1 39 ? -5.201 0.762 -5.057 1.00 0.87 39 CYS A C 6
ATOM 5191 O O . CYS A 1 39 ? -4.549 1.260 -5.968 1.00 0.77 39 CYS A O 6
ATOM 5198 N N . LYS A 1 40 ? -5.456 1.409 -3.925 1.00 0.89 40 LYS A N 6
ATOM 5199 C CA . LYS A 1 40 ? -5.068 2.792 -3.651 1.00 0.76 40 LYS A CA 6
ATOM 5200 C C . LYS A 1 40 ? -3.602 2.898 -3.235 1.00 0.56 40 LYS A C 6
ATOM 5201 O O . LYS A 1 40 ? -2.912 3.826 -3.653 1.00 0.52 40 LYS A O 6
ATOM 5220 N N . LEU A 1 41 ? -3.100 1.929 -2.467 1.00 0.58 41 LEU A N 6
ATOM 5221 C CA . LEU A 1 41 ? -1.656 1.776 -2.308 1.00 0.54 41 LEU A CA 6
ATOM 5222 C C . LEU A 1 41 ? -1.037 1.690 -3.704 1.00 0.53 41 LEU A C 6
ATOM 5223 O O . LEU A 1 41 ? -0.048 2.346 -4.028 1.00 0.51 41 LEU A O 6
ATOM 5239 N N . CYS A 1 42 ? -1.664 0.884 -4.554 1.00 0.58 42 CYS A N 6
ATOM 5240 C CA . CYS A 1 42 ? -1.185 0.580 -5.882 1.00 0.64 42 CYS A CA 6
ATOM 5241 C C . CYS A 1 42 ? -1.246 1.786 -6.801 1.00 0.54 42 CYS A C 6
ATOM 5242 O O . CYS A 1 42 ? -0.350 1.962 -7.620 1.00 0.61 42 CYS A O 6
ATOM 5249 N N . LEU A 1 43 ? -2.290 2.600 -6.676 1.00 0.55 43 LEU A N 6
ATOM 5250 C CA . LEU A 1 43 ? -2.338 3.939 -7.236 1.00 0.57 43 LEU A CA 6
ATOM 5251 C C . LEU A 1 43 ? -1.102 4.704 -6.744 1.00 0.54 43 LEU A C 6
ATOM 5252 O O . LEU A 1 43 ? -0.246 5.077 -7.539 1.00 0.68 43 LEU A O 6
ATOM 5268 N N . ALA A 1 44 ? -0.921 4.832 -5.427 1.00 0.49 44 ALA A N 6
ATOM 5269 C CA . ALA A 1 44 ? 0.108 5.698 -4.865 1.00 0.48 44 ALA A CA 6
ATOM 5270 C C . ALA A 1 44 ? 1.494 5.361 -5.407 1.00 0.45 44 ALA A C 6
ATOM 5271 O O . ALA A 1 44 ? 2.257 6.260 -5.760 1.00 0.49 44 ALA A O 6
ATOM 5278 N N . ARG A 1 45 ? 1.833 4.075 -5.490 1.00 0.49 45 ARG A N 6
ATOM 5279 C CA . ARG A 1 45 ? 3.112 3.663 -6.065 1.00 0.59 45 ARG A CA 6
ATOM 5280 C C . ARG A 1 45 ? 3.237 4.051 -7.539 1.00 0.42 45 ARG A C 6
ATOM 5281 O O . ARG A 1 45 ? 4.347 4.264 -8.019 1.00 0.49 45 ARG A O 6
ATOM 5302 N N . ILE A 1 46 ? 2.144 4.095 -8.299 1.00 0.44 46 ILE A N 6
ATOM 5303 C CA . ILE A 1 46 ? 2.160 4.614 -9.654 1.00 0.55 46 ILE A CA 6
ATOM 5304 C C . ILE A 1 46 ? 2.356 6.129 -9.610 1.00 0.57 46 ILE A C 6
ATOM 5305 O O . ILE A 1 46 ? 3.324 6.603 -10.202 1.00 0.69 46 ILE A O 6
ATOM 5321 N N . GLU A 1 47 ? 1.493 6.875 -8.912 1.00 0.58 47 GLU A N 6
ATOM 5322 C CA . GLU A 1 47 ? 1.563 8.330 -8.859 1.00 0.76 47 GLU A CA 6
ATOM 5323 C C . GLU A 1 47 ? 2.973 8.785 -8.464 1.00 0.81 47 GLU A C 6
ATOM 5324 O O . GLU A 1 47 ? 3.611 9.578 -9.152 1.00 1.04 47 GLU A O 6
ATOM 5336 N N . ASN A 1 48 ? 3.454 8.266 -7.339 1.00 0.71 48 ASN A N 6
ATOM 5337 C CA . ASN A 1 48 ? 4.727 8.674 -6.747 1.00 0.87 48 ASN A CA 6
ATOM 5338 C C . ASN A 1 48 ? 5.909 8.006 -7.443 1.00 0.71 48 ASN A C 6
ATOM 5339 O O . ASN A 1 48 ? 7.055 8.377 -7.199 1.00 0.80 48 ASN A O 6
ATOM 5350 N N . LYS A 1 49 ? 5.663 6.963 -8.240 1.00 0.57 49 LYS A N 6
ATOM 5351 C CA . LYS A 1 49 ? 6.685 6.083 -8.787 1.00 0.57 49 LYS A CA 6
ATOM 5352 C C . LYS A 1 49 ? 7.566 5.398 -7.734 1.00 0.59 49 LYS A C 6
ATOM 5353 O O . LYS A 1 49 ? 8.476 4.660 -8.114 1.00 1.15 49 LYS A O 6
ATOM 5372 N N . GLN A 1 50 ? 7.286 5.539 -6.436 1.00 1.08 50 GLN A N 6
ATOM 5373 C CA . GLN A 1 50 ? 8.000 4.775 -5.428 1.00 1.09 50 GLN A CA 6
ATOM 5374 C C . GLN A 1 50 ? 7.319 3.423 -5.373 1.00 1.08 50 GLN A C 6
ATOM 5375 O O . GLN A 1 50 ? 6.095 3.358 -5.355 1.00 1.27 50 GLN A O 6
ATOM 5389 N N . ASP A 1 51 ? 8.086 2.340 -5.399 1.00 1.00 51 ASP A N 6
ATOM 5390 C CA . ASP A 1 51 ? 7.508 1.020 -5.281 1.00 1.08 51 ASP A CA 6
ATOM 5391 C C . ASP A 1 51 ? 7.169 0.805 -3.814 1.00 0.93 51 ASP A C 6
ATOM 5392 O O . ASP A 1 51 ? 8.065 0.534 -3.013 1.00 1.14 51 ASP A O 6
ATOM 5401 N N . ILE A 1 52 ? 5.903 1.014 -3.463 1.00 0.76 52 ILE A N 6
ATOM 5402 C CA . ILE A 1 52 ? 5.374 0.753 -2.138 1.00 0.69 52 ILE A CA 6
ATOM 5403 C C . ILE A 1 52 ? 4.917 -0.700 -2.166 1.00 0.68 52 ILE A C 6
ATOM 5404 O O . ILE A 1 52 ? 4.177 -1.096 -3.068 1.00 1.00 52 ILE A O 6
ATOM 5420 N N . GLN A 1 53 ? 5.383 -1.493 -1.209 1.00 0.45 53 GLN A N 6
ATOM 5421 C CA . GLN A 1 53 ? 4.984 -2.870 -1.013 1.00 0.45 53 GLN A CA 6
ATOM 5422 C C . GLN A 1 53 ? 4.057 -2.893 0.206 1.00 0.41 53 GLN A C 6
ATOM 5423 O O . GLN A 1 53 ? 3.982 -1.912 0.947 1.00 0.44 53 GLN A O 6
ATOM 5437 N N . ILE A 1 54 ? 3.339 -3.990 0.431 1.00 0.45 54 ILE A N 6
ATOM 5438 C CA . ILE A 1 54 ? 2.483 -4.121 1.603 1.00 0.45 54 ILE A CA 6
ATOM 5439 C C . ILE A 1 54 ? 3.327 -4.689 2.738 1.00 0.40 54 ILE A C 6
ATOM 5440 O O . ILE A 1 54 ? 3.857 -5.788 2.602 1.00 0.47 54 ILE A O 6
ATOM 5456 N N . VAL A 1 55 ? 3.432 -4.001 3.874 1.00 0.37 55 VAL A N 6
ATOM 5457 C CA . VAL A 1 55 ? 3.986 -4.616 5.072 1.00 0.46 55 VAL A CA 6
ATOM 5458 C C . VAL A 1 55 ? 2.956 -5.612 5.580 1.00 0.56 55 VAL A C 6
ATOM 5459 O O . VAL A 1 55 ? 3.290 -6.765 5.845 1.00 0.74 55 VAL A O 6
ATOM 5472 N N . LYS A 1 56 ? 1.705 -5.172 5.737 1.00 0.51 56 LYS A N 6
ATOM 5473 C CA . LYS A 1 56 ? 0.710 -5.996 6.393 1.00 0.52 56 LYS A CA 6
ATOM 5474 C C . LYS A 1 56 ? -0.723 -5.585 6.086 1.00 0.49 56 LYS A C 6
ATOM 5475 O O . LYS A 1 56 ? -0.986 -4.525 5.511 1.00 0.64 56 LYS A O 6
ATOM 5494 N N . ASP A 1 57 ? -1.640 -6.433 6.541 1.00 0.53 57 ASP A N 6
ATOM 5495 C CA . ASP A 1 57 ? -3.059 -6.159 6.664 1.00 0.77 57 ASP A CA 6
ATOM 5496 C C . ASP A 1 57 ? -3.273 -5.025 7.653 1.00 0.61 57 ASP A C 6
ATOM 5497 O O . ASP A 1 57 ? -2.518 -4.874 8.620 1.00 0.80 57 ASP A O 6
ATOM 5506 N N . GLY A 1 58 ? -4.313 -4.242 7.403 1.00 0.58 58 GLY A N 6
ATOM 5507 C CA . GLY A 1 58 ? -4.883 -3.344 8.376 1.00 0.60 58 GLY A CA 6
ATOM 5508 C C . GLY A 1 58 ? -3.991 -2.147 8.656 1.00 0.58 58 GLY A C 6
ATOM 5509 O O . GLY A 1 58 ? -2.808 -2.116 8.311 1.00 0.77 58 GLY A O 6
ATOM 5513 N N . GLU A 1 59 ? -4.585 -1.154 9.312 1.00 0.61 59 GLU A N 6
ATOM 5514 C CA . GLU A 1 59 ? -3.980 0.142 9.540 1.00 0.72 59 GLU A CA 6
ATOM 5515 C C . GLU A 1 59 ? -2.630 -0.021 10.231 1.00 0.85 59 GLU A C 6
ATOM 5516 O O . GLU A 1 59 ? -2.489 -0.898 11.088 1.00 1.14 59 GLU A O 6
ATOM 5528 N N . CYS A 1 60 ? -1.636 0.738 9.777 1.00 0.79 60 CYS A N 6
ATOM 5529 C CA . CYS A 1 60 ? -0.224 0.488 10.036 1.00 0.89 60 CYS A CA 6
ATOM 5530 C C . CYS A 1 60 ? 0.042 0.383 11.529 1.00 1.12 60 CYS A C 6
ATOM 5531 O O . CYS A 1 60 ? 0.414 -0.688 11.994 1.00 1.84 60 CYS A O 6
ATOM 5539 N N . GLU A 1 1 ? 11.426 -5.306 15.757 1.00 14.61 1 GLU A N 7
ATOM 5540 C CA . GLU A 1 1 ? 10.537 -4.584 14.841 1.00 14.17 1 GLU A CA 7
ATOM 5541 C C . GLU A 1 1 ? 9.302 -5.457 14.628 1.00 13.02 1 GLU A C 7
ATOM 5542 O O . GLU A 1 1 ? 8.974 -6.264 15.501 1.00 13.25 1 GLU A O 7
ATOM 5556 N N . LYS A 1 2 ? 8.619 -5.339 13.492 1.00 12.17 2 LYS A N 7
ATOM 5557 C CA . LYS A 1 2 ? 7.562 -6.261 13.118 1.00 11.33 2 LYS A CA 7
ATOM 5558 C C . LYS A 1 2 ? 7.471 -6.288 11.593 1.00 9.99 2 LYS A C 7
ATOM 5559 O O . LYS A 1 2 ? 6.642 -5.603 11.003 1.00 10.41 2 LYS A O 7
ATOM 5578 N N . GLN A 1 3 ? 8.324 -7.085 10.955 1.00 8.86 3 GLN A N 7
ATOM 5579 C CA . GLN A 1 3 ? 8.246 -7.349 9.529 1.00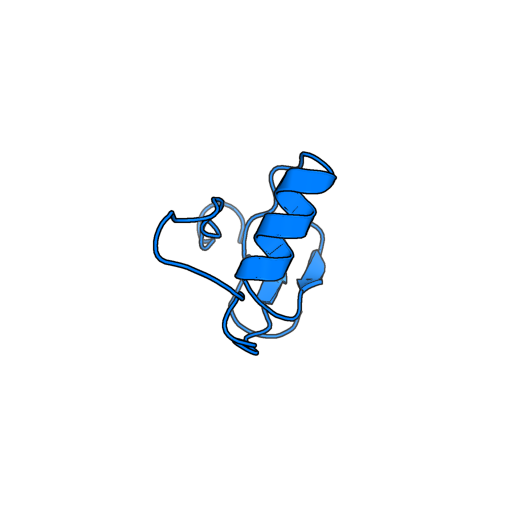 7.69 3 GLN A CA 7
ATOM 5580 C C . GLN A 1 3 ? 8.925 -8.689 9.260 1.00 5.94 3 GLN A C 7
ATOM 5581 O O . GLN A 1 3 ? 9.979 -8.982 9.832 1.00 6.19 3 GLN A O 7
ATOM 5595 N N . VAL A 1 4 ? 8.299 -9.523 8.437 1.00 4.99 4 VAL A N 7
ATOM 5596 C CA . VAL A 1 4 ? 8.727 -10.884 8.159 1.00 4.13 4 VAL A CA 7
ATOM 5597 C C . VAL A 1 4 ? 9.268 -10.888 6.735 1.00 2.72 4 VAL A C 7
ATOM 5598 O O . VAL A 1 4 ? 10.479 -10.854 6.512 1.00 3.44 4 VAL A O 7
ATOM 5611 N N . PHE A 1 5 ? 8.324 -10.841 5.808 1.00 1.87 5 PHE A N 7
ATOM 5612 C CA . PHE A 1 5 ? 8.434 -10.548 4.398 1.00 1.80 5 PHE A CA 7
ATOM 5613 C C . PHE A 1 5 ? 7.485 -9.361 4.209 1.00 1.19 5 PHE A C 7
ATOM 5614 O O . PHE A 1 5 ? 6.754 -9.030 5.148 1.00 1.38 5 PHE A O 7
ATOM 5631 N N . SER A 1 6 ? 7.477 -8.720 3.045 1.00 1.15 6 SER A N 7
ATOM 5632 C CA . SER A 1 6 ? 6.407 -7.809 2.670 1.00 0.85 6 SER A CA 7
ATOM 5633 C C . SER A 1 6 ? 5.554 -8.414 1.553 1.00 0.80 6 SER A C 7
ATOM 5634 O O . SER A 1 6 ? 6.017 -9.252 0.778 1.00 1.11 6 SER A O 7
ATOM 5642 N N . ARG A 1 7 ? 4.304 -7.968 1.434 1.00 1.00 7 ARG A N 7
ATOM 5643 C CA . ARG A 1 7 ? 3.452 -8.318 0.309 1.00 1.09 7 ARG A CA 7
ATOM 5644 C C . ARG A 1 7 ? 3.721 -7.370 -0.857 1.00 0.85 7 ARG A C 7
ATOM 5645 O O . ARG A 1 7 ? 3.474 -6.168 -0.749 1.00 0.89 7 ARG A O 7
ATOM 5666 N N . MET A 1 8 ? 4.200 -7.914 -1.976 1.00 0.92 8 MET A N 7
ATOM 5667 C CA . MET A 1 8 ? 4.086 -7.265 -3.271 1.00 0.88 8 MET A CA 7
ATOM 5668 C C . MET A 1 8 ? 2.598 -7.280 -3.625 1.00 0.85 8 MET A C 7
ATOM 5669 O O . MET A 1 8 ? 2.049 -8.379 -3.744 1.00 1.06 8 MET A O 7
ATOM 5683 N N . PRO A 1 9 ? 1.909 -6.144 -3.776 1.00 0.74 9 PRO A N 7
ATOM 5684 C CA . PRO A 1 9 ? 0.565 -6.172 -4.305 1.00 0.78 9 PRO A CA 7
ATOM 5685 C C . PRO A 1 9 ? 0.618 -6.617 -5.761 1.00 0.87 9 PRO A C 7
ATOM 5686 O O . PRO A 1 9 ? 1.559 -6.286 -6.482 1.00 1.00 9 PRO A O 7
ATOM 5697 N N . ILE A 1 10 ? -0.392 -7.365 -6.184 1.00 0.98 10 ILE A N 7
ATOM 5698 C CA . ILE A 1 10 ? -0.731 -7.587 -7.570 1.00 1.11 10 ILE A CA 7
ATOM 5699 C C . ILE A 1 10 ? -1.712 -6.462 -7.906 1.00 1.23 10 ILE A C 7
ATOM 5700 O O . ILE A 1 10 ? -2.911 -6.597 -7.637 1.00 1.74 10 ILE A O 7
ATOM 5716 N N . CYS A 1 11 ? -1.224 -5.314 -8.381 1.00 1.21 11 CYS A N 7
ATOM 5717 C CA . CYS A 1 11 ? -2.080 -4.161 -8.663 1.00 1.59 11 CYS A CA 7
ATOM 5718 C C . CYS A 1 11 ? -2.904 -4.461 -9.909 1.00 2.41 11 CYS A C 7
ATOM 5719 O O . CYS A 1 11 ? -2.527 -4.103 -11.027 1.00 2.63 11 CYS A O 7
ATOM 5726 N N . GLU A 1 12 ? -4.018 -5.148 -9.657 1.00 3.56 12 GLU A N 7
ATOM 5727 C CA . GLU A 1 12 ? -4.871 -5.871 -10.577 1.00 4.69 12 GLU A CA 7
ATOM 5728 C C . GLU A 1 12 ? -4.120 -6.851 -11.485 1.00 4.65 12 GLU A C 7
ATOM 5729 O O . GLU A 1 12 ? -2.904 -7.030 -11.414 1.00 5.16 12 GLU A O 7
ATOM 5741 N N . HIS A 1 13 ? -4.913 -7.567 -12.270 1.00 5.13 13 HIS A N 7
ATOM 5742 C CA . HIS A 1 13 ? -4.588 -8.714 -13.090 1.00 6.28 13 HIS A CA 7
ATOM 5743 C C . HIS A 1 13 ? -5.009 -8.376 -14.515 1.00 6.36 13 HIS A C 7
ATOM 5744 O O . HIS A 1 13 ? -4.229 -8.572 -15.440 1.00 7.04 13 HIS A O 7
ATOM 5759 N N . MET A 1 14 ? -6.225 -7.847 -14.687 1.00 6.35 14 MET A N 7
ATOM 5760 C CA . MET A 1 14 ? -6.701 -7.438 -16.000 1.00 6.89 14 MET A CA 7
ATOM 5761 C C . MET A 1 14 ? -5.742 -6.415 -16.601 1.00 6.44 14 MET A C 7
ATOM 5762 O O . MET A 1 14 ? -5.271 -6.570 -17.720 1.00 7.23 14 MET A O 7
ATOM 5776 N N . THR A 1 15 ? -5.453 -5.347 -15.859 1.00 6.03 15 THR A N 7
ATOM 5777 C CA . THR A 1 15 ? -4.600 -4.254 -16.311 1.00 6.71 15 THR A CA 7
ATOM 5778 C C . THR A 1 15 ? -5.328 -3.328 -17.306 1.00 6.90 15 THR A C 7
ATOM 5779 O O . THR A 1 15 ? -5.026 -2.135 -17.318 1.00 7.32 15 THR A O 7
ATOM 5790 N N . GLU A 1 16 ? -6.286 -3.828 -18.094 1.00 7.39 16 GLU A N 7
ATOM 5791 C CA . GLU A 1 16 ? -7.050 -3.091 -19.100 1.00 8.41 16 GLU A CA 7
ATOM 5792 C C . GLU A 1 16 ? -8.051 -2.094 -18.482 1.00 8.11 16 GLU A C 7
ATOM 5793 O O . GLU A 1 16 ? -9.245 -2.136 -18.767 1.00 8.79 16 GLU A O 7
ATOM 5805 N N . SER A 1 17 ? -7.574 -1.178 -17.640 1.00 7.56 17 SER A N 7
ATOM 5806 C CA . SER A 1 17 ? -8.356 -0.117 -17.013 1.00 7.61 17 SER A CA 7
ATOM 5807 C C . SER A 1 17 ? -9.748 -0.537 -16.493 1.00 7.45 17 SER A C 7
ATOM 5808 O O . SER A 1 17 ? -10.732 0.141 -16.789 1.00 8.18 17 SER A O 7
ATOM 5816 N N . PRO A 1 18 ? -9.861 -1.595 -15.675 1.00 7.10 18 PRO A N 7
ATOM 5817 C CA . PRO A 1 18 ? -11.048 -1.790 -14.857 1.00 7.27 18 PRO A CA 7
ATOM 5818 C C . PRO A 1 18 ? -11.036 -0.760 -13.717 1.00 6.58 18 PRO A C 7
ATOM 5819 O O . PRO A 1 18 ? -10.101 0.037 -13.606 1.00 6.58 18 PRO A O 7
ATOM 5830 N N . ASP A 1 19 ? -12.037 -0.802 -12.831 1.00 6.47 19 ASP A N 7
ATOM 5831 C CA . ASP A 1 19 ? -11.850 -0.195 -11.516 1.00 5.81 19 ASP A CA 7
ATOM 5832 C C . ASP A 1 19 ? -10.806 -1.027 -10.771 1.00 4.95 19 ASP A C 7
ATOM 5833 O O . ASP A 1 19 ? -10.571 -2.188 -11.099 1.00 5.87 19 ASP A O 7
ATOM 5842 N N . CYS A 1 20 ? -10.240 -0.454 -9.718 1.00 3.75 20 CYS A N 7
ATOM 5843 C CA . CYS A 1 20 ? -9.327 -1.135 -8.828 1.00 3.68 20 CYS A CA 7
ATOM 5844 C C . CYS A 1 20 ? -10.036 -2.322 -8.182 1.00 4.45 20 CYS A C 7
ATOM 5845 O O . CYS A 1 20 ? -9.591 -3.462 -8.283 1.00 6.00 20 CYS A O 7
ATOM 5852 N N . SER A 1 21 ? -11.051 -1.999 -7.384 1.00 3.78 21 SER A N 7
ATOM 5853 C CA . SER A 1 21 ? -11.975 -2.869 -6.673 1.00 4.48 21 SER A CA 7
ATOM 5854 C C . SER A 1 21 ? -12.585 -1.992 -5.579 1.00 3.86 21 SER A C 7
ATOM 5855 O O . SER A 1 21 ? -11.832 -1.466 -4.752 1.00 3.94 21 SER A O 7
ATOM 5863 N N . ARG A 1 22 ? -13.907 -1.838 -5.501 1.00 3.88 22 ARG A N 7
ATOM 5864 C CA . ARG A 1 22 ? -14.557 -1.114 -4.415 1.00 3.56 22 ARG A CA 7
ATOM 5865 C C . ARG A 1 22 ? -14.649 -1.898 -3.104 1.00 3.01 22 ARG A C 7
ATOM 5866 O O . ARG A 1 22 ? -15.404 -1.510 -2.216 1.00 2.80 22 ARG A O 7
ATOM 5887 N N . ILE A 1 23 ? -13.867 -2.959 -2.933 1.00 2.94 23 ILE A N 7
ATOM 5888 C CA . ILE A 1 23 ? -13.678 -3.520 -1.605 1.00 2.41 23 ILE A CA 7
ATOM 5889 C C . ILE A 1 23 ? -12.941 -2.461 -0.766 1.00 2.09 23 ILE A C 7
ATOM 5890 O O . ILE A 1 23 ? -11.974 -1.870 -1.245 1.00 2.22 23 ILE A O 7
ATOM 5906 N N . TYR A 1 24 ? -13.391 -2.202 0.463 1.00 1.84 24 TYR A N 7
ATOM 5907 C CA . TYR A 1 24 ? -12.581 -1.536 1.477 1.00 1.72 24 TYR A CA 7
ATOM 5908 C C . TYR A 1 24 ? -11.776 -2.650 2.131 1.00 1.49 24 TYR A C 7
ATOM 5909 O O . TYR A 1 24 ? -12.378 -3.636 2.553 1.00 1.78 24 TYR A O 7
ATOM 5927 N N . ASP A 1 25 ? -10.455 -2.540 2.204 1.00 1.05 25 ASP A N 7
ATOM 5928 C CA . ASP A 1 25 ? -9.605 -3.583 2.766 1.00 0.93 25 ASP A CA 7
ATOM 5929 C C . ASP A 1 25 ? -8.212 -2.992 2.989 1.00 0.75 25 ASP A C 7
ATOM 5930 O O . ASP A 1 25 ? -7.390 -3.006 2.076 1.00 0.73 25 ASP A O 7
ATOM 5939 N N . PRO A 1 26 ? -7.976 -2.375 4.150 1.00 0.68 26 PRO A N 7
ATOM 5940 C CA . PRO A 1 26 ? -6.832 -1.511 4.336 1.00 0.51 26 PRO A CA 7
ATOM 5941 C C . PRO A 1 26 ? -5.531 -2.310 4.391 1.00 0.45 26 PRO A C 7
ATOM 5942 O O . PRO A 1 26 ? -5.540 -3.512 4.650 1.00 0.56 26 PRO A O 7
ATOM 5953 N N . VAL A 1 27 ? -4.405 -1.638 4.151 1.00 0.35 27 VAL A N 7
ATOM 5954 C CA . VAL A 1 27 ? -3.072 -2.224 4.165 1.00 0.34 27 VAL A CA 7
ATOM 5955 C C . VAL A 1 27 ? -2.091 -1.158 4.654 1.00 0.31 27 VAL A C 7
ATOM 5956 O O . VAL A 1 27 ? -2.363 0.033 4.490 1.00 0.39 27 VAL A O 7
ATOM 5969 N N . CYS A 1 28 ? -0.963 -1.568 5.238 1.00 0.30 28 CYS A N 7
ATOM 5970 C CA . CYS A 1 28 ? 0.086 -0.668 5.705 1.00 0.36 28 CYS A CA 7
ATOM 5971 C C . CYS A 1 28 ? 1.267 -0.687 4.744 1.00 0.36 28 CYS A C 7
ATOM 5972 O O . CYS A 1 28 ? 1.964 -1.701 4.641 1.00 0.48 28 CYS A O 7
ATOM 5979 N N . GLY A 1 29 ? 1.499 0.411 4.032 1.00 0.32 29 GLY A N 7
ATOM 5980 C CA . GLY A 1 29 ? 2.607 0.498 3.100 1.00 0.36 29 GLY A CA 7
ATOM 5981 C C . GLY A 1 29 ? 3.956 0.592 3.820 1.00 0.40 29 GLY A C 7
ATOM 5982 O O . GLY A 1 29 ? 4.049 0.936 5.004 1.00 0.51 29 GLY A O 7
ATOM 5986 N N . THR A 1 30 ? 5.037 0.293 3.102 1.00 0.38 30 THR A N 7
ATOM 5987 C CA . THR A 1 30 ? 6.408 0.496 3.547 1.00 0.44 30 THR A CA 7
ATOM 5988 C C . THR A 1 30 ? 6.636 1.960 3.919 1.00 0.68 30 THR A C 7
ATOM 5989 O O . THR A 1 30 ? 7.323 2.259 4.897 1.00 1.15 30 THR A O 7
ATOM 6000 N N . ASP A 1 31 ? 5.924 2.853 3.245 1.00 0.59 31 ASP A N 7
ATOM 6001 C CA . ASP A 1 31 ? 5.902 4.290 3.463 1.00 0.76 31 ASP A CA 7
ATOM 6002 C C . ASP A 1 31 ? 5.167 4.664 4.755 1.00 0.81 31 ASP A C 7
ATOM 6003 O O . ASP A 1 31 ? 5.142 5.833 5.143 1.00 1.14 31 ASP A O 7
ATOM 6012 N N . GLY A 1 32 ? 4.602 3.690 5.465 1.00 0.66 32 GLY A N 7
ATOM 6013 C CA . GLY A 1 32 ? 3.871 3.938 6.690 1.00 0.76 32 GLY A CA 7
ATOM 6014 C C . GLY A 1 32 ? 2.562 4.661 6.413 1.00 0.65 32 GLY A C 7
ATOM 6015 O O . GLY A 1 32 ? 2.046 5.351 7.290 1.00 0.93 32 GLY A O 7
ATOM 6019 N N . VAL A 1 33 ? 2.015 4.530 5.207 1.00 0.58 33 VAL A N 7
ATOM 6020 C CA . VAL A 1 33 ? 0.680 4.992 4.900 1.00 0.69 33 VAL A CA 7
ATOM 6021 C C . VAL A 1 33 ? -0.268 3.828 5.165 1.00 0.59 33 VAL A C 7
ATOM 6022 O O . VAL A 1 33 ? -0.139 2.757 4.571 1.00 0.76 33 VAL A O 7
ATOM 6035 N N . THR A 1 34 ? -1.224 4.042 6.060 1.00 0.55 34 THR A N 7
ATOM 6036 C CA . THR A 1 34 ? -2.422 3.240 6.104 1.00 0.66 34 THR A CA 7
ATOM 6037 C C . THR A 1 34 ? -3.232 3.598 4.861 1.00 0.61 34 THR A C 7
ATOM 6038 O O . THR A 1 34 ? -3.648 4.744 4.719 1.00 0.75 34 THR A O 7
ATOM 6049 N N . TYR A 1 35 ? -3.464 2.635 3.977 1.00 0.56 35 TYR A N 7
ATOM 6050 C CA . TYR A 1 35 ? -4.369 2.790 2.853 1.00 0.61 35 TYR A CA 7
ATOM 6051 C C . TYR A 1 35 ? -5.753 2.276 3.258 1.00 0.73 35 TYR A C 7
ATOM 6052 O O . TYR A 1 35 ? -5.855 1.432 4.147 1.00 1.07 35 TYR A O 7
ATOM 6070 N N . GLU A 1 36 ? -6.822 2.788 2.641 1.00 0.66 36 GLU A N 7
ATOM 6071 C CA . GLU A 1 36 ? -8.178 2.250 2.783 1.00 0.70 36 GLU A CA 7
ATOM 6072 C C . GLU A 1 36 ? -8.376 0.989 1.939 1.00 0.64 36 GLU A C 7
ATOM 6073 O O . GLU A 1 36 ? -9.141 0.094 2.299 1.00 0.62 36 GLU A O 7
ATOM 6085 N N . SER A 1 37 ? -7.750 0.951 0.771 1.00 0.73 37 SER A N 7
ATOM 6086 C CA . SER A 1 37 ? -7.771 -0.216 -0.084 1.00 0.76 37 SER A CA 7
ATOM 6087 C C . SER A 1 37 ? -6.483 -0.217 -0.888 1.00 0.72 37 SER A C 7
ATOM 6088 O O . SER A 1 37 ? -5.903 0.851 -1.121 1.00 0.77 37 SER A O 7
ATOM 6096 N N . GLU A 1 38 ? -6.090 -1.401 -1.349 1.00 0.73 38 GLU A N 7
ATOM 6097 C CA . GLU A 1 38 ? -5.085 -1.607 -2.372 1.00 0.83 38 GLU A CA 7
ATOM 6098 C C . GLU A 1 38 ? -5.210 -0.554 -3.462 1.00 0.97 38 GLU A C 7
ATOM 6099 O O . GLU A 1 38 ? -4.208 -0.066 -3.953 1.00 1.02 38 GLU A O 7
ATOM 6111 N N . CYS A 1 39 ? -6.428 -0.165 -3.833 1.00 1.13 39 CYS A N 7
ATOM 6112 C CA . CYS A 1 39 ? -6.635 0.843 -4.858 1.00 1.35 39 CYS A CA 7
ATOM 6113 C C . CYS A 1 39 ? -5.808 2.099 -4.608 1.00 1.22 39 CYS A C 7
ATOM 6114 O O . CYS A 1 39 ? -5.081 2.554 -5.484 1.00 1.29 39 CYS A O 7
ATOM 6121 N N . LYS A 1 40 ? -5.909 2.663 -3.404 1.00 1.12 40 LYS A N 7
ATOM 6122 C CA . LYS A 1 40 ? -5.182 3.885 -3.074 1.00 1.10 40 LYS A CA 7
ATOM 6123 C C . LYS A 1 40 ? -3.676 3.614 -2.970 1.00 0.84 40 LYS A C 7
ATOM 6124 O O . LYS A 1 40 ? -2.883 4.509 -3.276 1.00 0.85 40 LYS A O 7
ATOM 6143 N N . LEU A 1 41 ? -3.278 2.405 -2.561 1.00 0.62 41 LEU A N 7
ATOM 6144 C CA . LEU A 1 41 ? -1.873 2.019 -2.583 1.00 0.41 41 LEU A CA 7
ATOM 6145 C C . LEU A 1 41 ? -1.379 2.050 -4.018 1.00 0.52 41 LEU A C 7
ATOM 6146 O O . LEU A 1 41 ? -0.398 2.709 -4.318 1.00 0.52 41 LEU A O 7
ATOM 6162 N N . CYS A 1 42 ? -2.040 1.324 -4.908 1.00 0.66 42 CYS A N 7
ATOM 6163 C CA . CYS A 1 42 ? -1.715 1.201 -6.315 1.00 0.79 42 CYS A CA 7
ATOM 6164 C C . CYS A 1 42 ? -1.673 2.585 -6.940 1.00 0.81 42 CYS A C 7
ATOM 6165 O O . CYS A 1 42 ? -0.723 2.914 -7.640 1.00 0.82 42 CYS A O 7
ATOM 6172 N N . LEU A 1 43 ? -2.668 3.419 -6.651 1.00 0.89 43 LEU A N 7
ATOM 6173 C CA . LEU A 1 43 ? -2.668 4.820 -7.035 1.00 0.97 43 LEU A CA 7
ATOM 6174 C C . LEU A 1 43 ? -1.366 5.488 -6.588 1.00 0.79 43 LEU A C 7
ATOM 6175 O O . LEU A 1 43 ? -0.649 6.032 -7.421 1.00 0.79 43 LEU A O 7
ATOM 6191 N N . ALA A 1 44 ? -1.026 5.434 -5.298 1.00 0.72 44 ALA A N 7
ATOM 6192 C CA . ALA A 1 44 ? 0.189 6.071 -4.800 1.00 0.65 44 ALA A CA 7
ATOM 6193 C C . ALA A 1 44 ? 1.433 5.517 -5.492 1.00 0.47 44 ALA A C 7
ATOM 6194 O O . ALA A 1 44 ? 2.264 6.271 -5.978 1.00 0.51 44 ALA A O 7
ATOM 6201 N N . ARG A 1 45 ? 1.570 4.201 -5.533 1.00 0.46 45 ARG A N 7
ATOM 6202 C CA . ARG A 1 45 ? 2.624 3.461 -6.199 1.00 0.49 45 ARG A CA 7
ATOM 6203 C C . ARG A 1 45 ? 2.810 3.983 -7.622 1.00 0.48 45 ARG A C 7
ATOM 6204 O O . ARG A 1 45 ? 3.931 4.299 -8.006 1.00 0.54 45 ARG A O 7
ATOM 6225 N N . ILE A 1 46 ? 1.732 4.094 -8.395 1.00 0.53 46 ILE A N 7
ATOM 6226 C CA . ILE A 1 46 ? 1.782 4.544 -9.777 1.00 0.71 46 ILE A CA 7
ATOM 6227 C C . ILE A 1 46 ? 2.099 6.041 -9.846 1.00 0.74 46 ILE A C 7
ATOM 6228 O O . ILE A 1 46 ? 2.865 6.457 -10.710 1.00 1.06 46 ILE A O 7
ATOM 6244 N N . GLU A 1 47 ? 1.526 6.859 -8.964 1.00 0.59 47 GLU A N 7
ATOM 6245 C CA . GLU A 1 47 ? 1.711 8.301 -8.980 1.00 0.76 47 GLU A CA 7
ATOM 6246 C C . GLU A 1 47 ? 3.175 8.625 -8.659 1.00 0.87 47 GLU A C 7
ATOM 6247 O O . GLU A 1 47 ? 3.845 9.383 -9.357 1.00 1.13 47 GLU A O 7
ATOM 6259 N N . ASN A 1 48 ? 3.659 8.064 -7.553 1.00 0.74 48 ASN A N 7
ATOM 6260 C CA . ASN A 1 48 ? 5.017 8.230 -7.055 1.00 0.90 48 ASN A CA 7
ATOM 6261 C C . ASN A 1 48 ? 6.001 7.507 -7.961 1.00 0.93 48 ASN A C 7
ATOM 6262 O O . ASN A 1 48 ? 7.158 7.917 -8.069 1.00 1.22 48 ASN A O 7
ATOM 6273 N N . LYS A 1 49 ? 5.548 6.416 -8.575 1.00 0.79 49 LYS A N 7
ATOM 6274 C CA . LYS A 1 49 ? 6.364 5.483 -9.330 1.00 0.99 49 LYS A CA 7
ATOM 6275 C C . LYS A 1 49 ? 7.472 4.976 -8.413 1.00 0.88 49 LYS A C 7
ATOM 6276 O O . LYS A 1 49 ? 8.630 5.365 -8.570 1.00 0.91 49 LYS A O 7
ATOM 6295 N N . GLN A 1 50 ? 7.109 4.167 -7.416 1.00 0.98 50 GLN A N 7
ATOM 6296 C CA . GLN A 1 50 ? 8.037 3.651 -6.416 1.00 0.85 50 GLN A CA 7
ATOM 6297 C C . GLN A 1 50 ? 7.784 2.165 -6.167 1.00 0.90 50 GLN A C 7
ATOM 6298 O O . GLN A 1 50 ? 6.632 1.725 -6.153 1.00 1.11 50 GLN A O 7
ATOM 6312 N N . ASP A 1 51 ? 8.854 1.409 -5.913 1.00 1.00 51 ASP A N 7
ATOM 6313 C CA . ASP A 1 51 ? 8.790 0.020 -5.468 1.00 1.28 51 ASP A CA 7
ATOM 6314 C C . ASP A 1 51 ? 8.336 -0.035 -3.998 1.00 1.20 51 ASP A C 7
ATOM 6315 O O . ASP A 1 51 ? 9.092 -0.380 -3.088 1.00 1.27 51 ASP A O 7
ATOM 6324 N N . ILE A 1 52 ? 7.083 0.356 -3.755 1.00 1.13 52 ILE A N 7
ATOM 6325 C CA . ILE A 1 52 ? 6.471 0.294 -2.431 1.00 1.08 52 ILE A CA 7
ATOM 6326 C C . ILE A 1 52 ? 6.263 -1.185 -2.100 1.00 1.27 52 ILE A C 7
ATOM 6327 O O . ILE A 1 52 ? 6.205 -2.018 -3.009 1.00 2.02 52 ILE A O 7
ATOM 6343 N N . GLN A 1 53 ? 6.035 -1.538 -0.840 1.00 0.66 53 GLN A N 7
ATOM 6344 C CA . GLN A 1 53 ? 5.496 -2.845 -0.496 1.00 0.62 53 GLN A CA 7
ATOM 6345 C C . GLN A 1 53 ? 4.515 -2.716 0.663 1.00 0.55 53 GLN A C 7
ATOM 6346 O O . GLN A 1 53 ? 4.418 -1.649 1.259 1.00 0.45 53 GLN A O 7
ATOM 6360 N N . ILE A 1 54 ? 3.747 -3.767 0.941 1.00 0.64 54 ILE A N 7
ATOM 6361 C CA . ILE A 1 54 ? 2.850 -3.814 2.086 1.00 0.58 54 ILE A CA 7
ATOM 6362 C C . ILE A 1 54 ? 3.629 -4.492 3.204 1.00 0.55 54 ILE A C 7
ATOM 6363 O O . ILE A 1 54 ? 4.045 -5.638 3.038 1.00 0.58 54 ILE A O 7
ATOM 6379 N N . VAL A 1 55 ? 3.856 -3.802 4.317 1.00 0.58 55 VAL A N 7
ATOM 6380 C CA . VAL A 1 55 ? 4.527 -4.400 5.461 1.00 0.60 55 VAL A CA 7
ATOM 6381 C C . VAL A 1 55 ? 3.572 -5.384 6.127 1.00 0.63 55 VAL A C 7
ATOM 6382 O O . VAL A 1 55 ? 3.975 -6.478 6.512 1.00 0.75 55 VAL A O 7
ATOM 6395 N N . LYS A 1 56 ? 2.308 -4.985 6.281 1.00 0.60 56 LYS A N 7
ATOM 6396 C CA . LYS A 1 56 ? 1.308 -5.801 6.941 1.00 0.67 56 LYS A CA 7
ATOM 6397 C C . LYS A 1 56 ? -0.078 -5.390 6.456 1.00 0.55 56 LYS A C 7
ATOM 6398 O O . LYS A 1 56 ? -0.303 -4.234 6.103 1.00 0.52 56 LYS A O 7
ATOM 6417 N N . ASP A 1 57 ? -0.987 -6.359 6.417 1.00 0.58 57 ASP A N 7
ATOM 6418 C CA . ASP A 1 57 ? -2.364 -6.207 5.976 1.00 0.68 57 ASP A CA 7
ATOM 6419 C C . ASP A 1 57 ? -3.140 -5.467 7.058 1.00 0.58 57 ASP A C 7
ATOM 6420 O O . ASP A 1 57 ? -2.839 -5.633 8.243 1.00 0.74 57 ASP A O 7
ATOM 6429 N N . GLY A 1 58 ? -4.179 -4.725 6.712 1.00 0.61 58 GLY A N 7
ATOM 6430 C CA . GLY A 1 58 ? -4.851 -3.858 7.663 1.00 0.62 58 GLY A CA 7
ATOM 6431 C C . GLY A 1 58 ? -3.997 -2.620 7.914 1.00 0.64 58 GLY A C 7
ATOM 6432 O O . GLY A 1 58 ? -2.906 -2.493 7.358 1.00 0.69 58 GLY A O 7
ATOM 6436 N N . GLU A 1 59 ? -4.490 -1.690 8.730 1.00 0.71 59 GLU A N 7
ATOM 6437 C CA . GLU A 1 59 ? -3.811 -0.418 8.908 1.00 0.90 59 GLU A CA 7
ATOM 6438 C C . GLU A 1 59 ? -2.416 -0.575 9.513 1.00 0.92 59 GLU A C 7
ATOM 6439 O O . GLU A 1 59 ? -2.041 -1.639 10.017 1.00 1.08 59 GLU A O 7
ATOM 6451 N N . CYS A 1 60 ? -1.659 0.518 9.477 1.00 0.87 60 CYS A N 7
ATOM 6452 C CA . CYS A 1 60 ? -0.351 0.588 10.094 1.00 0.92 60 CYS A CA 7
ATOM 6453 C C . CYS A 1 60 ? -0.524 0.633 11.600 1.00 1.29 60 CYS A C 7
ATOM 6454 O O . CYS A 1 60 ? -1.402 1.332 12.096 1.00 2.53 60 CYS A O 7
ATOM 6462 N N . GLU A 1 1 ? 12.733 -4.519 7.324 1.00 12.54 1 GLU A N 8
ATOM 6463 C CA . GLU A 1 1 ? 12.755 -4.156 8.746 1.00 12.34 1 GLU A CA 8
ATOM 6464 C C . GLU A 1 1 ? 11.451 -4.632 9.377 1.00 11.26 1 GLU A C 8
ATOM 6465 O O . GLU A 1 1 ? 10.541 -4.995 8.639 1.00 10.74 1 GLU A O 8
ATOM 6479 N N . LYS A 1 2 ? 11.371 -4.573 10.709 1.00 11.36 2 LYS A N 8
ATOM 6480 C CA . LYS A 1 2 ? 10.274 -5.006 11.570 1.00 10.98 2 LYS A CA 8
ATOM 6481 C C . LYS A 1 2 ? 9.945 -6.497 11.465 1.00 9.45 2 LYS A C 8
ATOM 6482 O O . LYS A 1 2 ? 10.456 -7.211 10.603 1.00 8.49 2 LYS A O 8
ATOM 6501 N N . GLN A 1 3 ? 9.077 -6.967 12.364 1.00 9.65 3 GLN A N 8
ATOM 6502 C CA . GLN A 1 3 ? 8.389 -8.236 12.182 1.00 8.80 3 GLN A CA 8
ATOM 6503 C C . GLN A 1 3 ? 7.534 -8.125 10.920 1.00 7.41 3 GLN A C 8
ATOM 6504 O O . GLN A 1 3 ? 6.993 -7.055 10.649 1.00 7.70 3 GLN A O 8
ATOM 6518 N N . VAL A 1 4 ? 7.421 -9.225 10.180 1.00 6.35 4 VAL A N 8
ATOM 6519 C CA . VAL A 1 4 ? 6.922 -9.297 8.820 1.00 5.25 4 VAL A CA 8
ATOM 6520 C C . VAL A 1 4 ? 7.936 -8.711 7.839 1.00 3.71 4 VAL A C 8
ATOM 6521 O O . VAL A 1 4 ? 8.648 -7.759 8.149 1.00 4.55 4 VAL A O 8
ATOM 6534 N N . PHE A 1 5 ? 8.029 -9.322 6.663 1.00 2.20 5 PHE A N 8
ATOM 6535 C CA . PHE A 1 5 ? 8.670 -8.732 5.499 1.00 1.72 5 PHE A CA 8
ATOM 6536 C C . PHE A 1 5 ? 7.523 -8.337 4.578 1.00 1.20 5 PHE A C 8
ATOM 6537 O O . PHE A 1 5 ? 6.452 -8.943 4.666 1.00 1.21 5 PHE A O 8
ATOM 6554 N N . SER A 1 6 ? 7.700 -7.316 3.747 1.00 1.26 6 SER A N 8
ATOM 6555 C CA . SER A 1 6 ? 6.614 -6.848 2.906 1.00 0.93 6 SER A CA 8
ATOM 6556 C C . SER A 1 6 ? 6.215 -7.914 1.880 1.00 0.94 6 SER A C 8
ATOM 6557 O O . SER A 1 6 ? 6.989 -8.824 1.575 1.00 1.27 6 SER A O 8
ATOM 6565 N N . ARG A 1 7 ? 4.985 -7.812 1.383 1.00 0.91 7 ARG A N 8
ATOM 6566 C CA . ARG A 1 7 ? 4.371 -8.699 0.421 1.00 1.05 7 ARG A CA 8
ATOM 6567 C C . ARG A 1 7 ? 3.928 -7.836 -0.745 1.00 0.90 7 ARG A C 8
ATOM 6568 O O . ARG A 1 7 ? 3.406 -6.739 -0.544 1.00 0.94 7 ARG A O 8
ATOM 6589 N N . MET A 1 8 ? 4.197 -8.287 -1.964 1.00 0.98 8 MET A N 8
ATOM 6590 C CA . MET A 1 8 ? 4.069 -7.437 -3.131 1.00 0.96 8 MET A CA 8
ATOM 6591 C C . MET A 1 8 ? 2.633 -7.493 -3.655 1.00 0.91 8 MET A C 8
ATOM 6592 O O . MET A 1 8 ? 2.239 -8.550 -4.143 1.00 1.10 8 MET A O 8
ATOM 6606 N N . PRO A 1 9 ? 1.846 -6.406 -3.568 1.00 0.90 9 PRO A N 8
ATOM 6607 C CA . PRO A 1 9 ? 0.628 -6.299 -4.348 1.00 0.83 9 PRO A CA 8
ATOM 6608 C C . PRO A 1 9 ? 1.043 -6.171 -5.818 1.00 0.90 9 PRO A C 8
ATOM 6609 O O . PRO A 1 9 ? 2.114 -5.633 -6.115 1.00 1.20 9 PRO A O 8
ATOM 6620 N N . ILE A 1 10 ? 0.216 -6.627 -6.748 1.00 1.25 10 ILE A N 8
ATOM 6621 C CA . ILE A 1 10 ? 0.651 -6.978 -8.089 1.00 1.75 10 ILE A CA 8
ATOM 6622 C C . ILE A 1 10 ? 0.040 -6.044 -9.144 1.00 2.08 10 ILE A C 8
ATOM 6623 O O . ILE A 1 10 ? -0.729 -6.477 -10.000 1.00 3.10 10 ILE A O 8
ATOM 6639 N N . CYS A 1 11 ? 0.429 -4.768 -9.139 1.00 1.83 11 CYS A N 8
ATOM 6640 C CA . CYS A 1 11 ? 0.241 -3.922 -10.323 1.00 2.35 11 CYS A CA 8
ATOM 6641 C C . CYS A 1 11 ? 1.221 -4.350 -11.395 1.00 3.28 11 CYS A C 8
ATOM 6642 O O . CYS A 1 11 ? 2.351 -4.713 -11.070 1.00 3.78 11 CYS A O 8
ATOM 6649 N N . GLU A 1 12 ? 0.816 -4.249 -12.656 1.00 4.07 12 GLU A N 8
ATOM 6650 C CA . GLU A 1 12 ? 1.691 -4.191 -13.796 1.00 5.20 12 GLU A CA 8
ATOM 6651 C C . GLU A 1 12 ? 2.017 -2.725 -14.086 1.00 6.00 12 GLU A C 8
ATOM 6652 O O . GLU A 1 12 ? 3.182 -2.349 -14.224 1.00 7.16 12 GLU A O 8
ATOM 6664 N N . HIS A 1 13 ? 0.979 -1.896 -14.168 1.00 5.99 13 HIS A N 8
ATOM 6665 C CA . HIS A 1 13 ? 0.990 -0.515 -14.636 1.00 7.33 13 HIS A CA 8
ATOM 6666 C C . HIS A 1 13 ? -0.389 0.135 -14.478 1.00 7.23 13 HIS A C 8
ATOM 6667 O O . HIS A 1 13 ? -0.459 1.361 -14.384 1.00 7.96 13 HIS A O 8
ATOM 6682 N N . MET A 1 14 ? -1.475 -0.634 -14.559 1.00 6.86 14 MET A N 8
ATOM 6683 C CA . MET A 1 14 ? -2.834 -0.127 -14.509 1.00 7.27 14 MET A CA 8
ATOM 6684 C C . MET A 1 14 ? -3.316 -0.195 -13.058 1.00 7.38 14 MET A C 8
ATOM 6685 O O . MET A 1 14 ? -2.936 0.651 -12.251 1.00 8.44 14 MET A O 8
ATOM 6699 N N . THR A 1 15 ? -4.152 -1.169 -12.714 1.00 6.92 15 THR A N 8
ATOM 6700 C CA . THR A 1 15 ? -4.653 -1.346 -11.371 1.00 7.74 15 THR A CA 8
ATOM 6701 C C . THR A 1 15 ? -5.145 -2.776 -11.198 1.00 7.19 15 THR A C 8
ATOM 6702 O O . THR A 1 15 ? -5.710 -3.374 -12.113 1.00 6.60 15 THR A O 8
ATOM 6713 N N . GLU A 1 16 ? -4.956 -3.297 -9.990 1.00 8.04 16 GLU A N 8
ATOM 6714 C CA . GLU A 1 16 ? -5.559 -4.528 -9.536 1.00 8.29 16 GLU A CA 8
ATOM 6715 C C . GLU A 1 16 ? -7.045 -4.298 -9.230 1.00 7.65 16 GLU A C 8
ATOM 6716 O O . GLU A 1 16 ? -7.827 -5.236 -9.301 1.00 7.93 16 GLU A O 8
ATOM 6728 N N . SER A 1 17 ? -7.413 -3.083 -8.802 1.00 7.34 17 SER A N 8
ATOM 6729 C CA . SER A 1 17 ? -8.727 -2.741 -8.255 1.00 7.21 17 SER A CA 8
ATOM 6730 C C . SER A 1 17 ? -9.465 -3.902 -7.566 1.00 7.41 17 SER A C 8
ATOM 6731 O O . SER A 1 17 ? -10.570 -4.240 -7.982 1.00 7.50 17 SER A O 8
ATOM 6739 N N . PRO A 1 18 ? -8.906 -4.489 -6.494 1.00 8.16 18 PRO A N 8
ATOM 6740 C CA . PRO A 1 18 ? -9.613 -5.500 -5.732 1.00 8.87 18 PRO A CA 8
ATOM 6741 C C . PRO A 1 18 ? -10.840 -4.868 -5.080 1.00 8.13 18 PRO A C 8
ATOM 6742 O O . PRO A 1 18 ? -11.963 -5.316 -5.311 1.00 8.26 18 PRO A O 8
ATOM 6753 N N . ASP A 1 19 ? -10.633 -3.799 -4.303 1.00 7.72 19 ASP A N 8
ATOM 6754 C CA . ASP A 1 19 ? -11.680 -3.195 -3.487 1.00 7.18 19 ASP A CA 8
ATOM 6755 C C . ASP A 1 19 ? -11.782 -1.677 -3.656 1.00 5.41 19 ASP A C 8
ATOM 6756 O O . ASP A 1 19 ? -12.033 -0.931 -2.710 1.00 5.82 19 ASP A O 8
ATOM 6765 N N . CYS A 1 20 ? -11.681 -1.205 -4.901 1.00 3.97 20 CYS A N 8
ATOM 6766 C CA . CYS A 1 20 ? -12.202 0.111 -5.252 1.00 2.78 20 CYS A CA 8
ATOM 6767 C C . CYS A 1 20 ? -13.721 -0.008 -5.353 1.00 2.60 20 CYS A C 8
ATOM 6768 O O . CYS A 1 20 ? -14.290 0.015 -6.447 1.00 2.91 20 CYS A O 8
ATOM 6775 N N . SER A 1 21 ? -14.398 -0.159 -4.217 1.00 3.07 21 SER A N 8
ATOM 6776 C CA . SER A 1 21 ? -15.858 -0.208 -4.147 1.00 3.11 21 SER A CA 8
ATOM 6777 C C . SER A 1 21 ? -16.339 0.345 -2.802 1.00 3.07 21 SER A C 8
ATOM 6778 O O . SER A 1 21 ? -17.305 -0.137 -2.214 1.00 4.29 21 SER A O 8
ATOM 6786 N N . ARG A 1 22 ? -15.615 1.354 -2.315 1.00 2.40 22 ARG A N 8
ATOM 6787 C CA . ARG A 1 22 ? -15.723 1.983 -1.010 1.00 2.36 22 ARG A CA 8
ATOM 6788 C C . ARG A 1 22 ? -15.713 0.970 0.138 1.00 2.42 22 ARG A C 8
ATOM 6789 O O . ARG A 1 22 ? -16.171 1.268 1.239 1.00 2.72 22 ARG A O 8
ATOM 6810 N N . ILE A 1 23 ? -15.146 -0.209 -0.102 1.00 2.41 23 ILE A N 8
ATOM 6811 C CA . ILE A 1 23 ? -14.966 -1.235 0.901 1.00 2.57 23 ILE A CA 8
ATOM 6812 C C . ILE A 1 23 ? -13.877 -0.745 1.844 1.00 2.21 23 ILE A C 8
ATOM 6813 O O . ILE A 1 23 ? -12.791 -0.360 1.408 1.00 2.01 23 ILE A O 8
ATOM 6829 N N . TYR A 1 24 ? -14.196 -0.669 3.128 1.00 2.23 24 TYR A N 8
ATOM 6830 C CA . TYR A 1 24 ? -13.264 -0.229 4.137 1.00 2.01 24 TYR A CA 8
ATOM 6831 C C . TYR A 1 24 ? -12.363 -1.412 4.478 1.00 1.85 24 TYR A C 8
ATOM 6832 O O . TYR A 1 24 ? -12.772 -2.285 5.250 1.00 2.05 24 TYR A O 8
ATOM 6850 N N . ASP A 1 25 ? -11.178 -1.498 3.868 1.00 1.59 25 ASP A N 8
ATOM 6851 C CA . ASP A 1 25 ? -10.253 -2.598 4.102 1.00 1.48 25 ASP A CA 8
ATOM 6852 C C . ASP A 1 25 ? -8.808 -2.140 3.919 1.00 1.14 25 ASP A C 8
ATOM 6853 O O . ASP A 1 25 ? -8.221 -2.359 2.860 1.00 1.11 25 ASP A O 8
ATOM 6862 N N . PRO A 1 26 ? -8.255 -1.432 4.915 1.00 1.00 26 PRO A N 8
ATOM 6863 C CA . PRO A 1 26 ? -6.961 -0.801 4.773 1.00 0.71 26 PRO A CA 8
ATOM 6864 C C . PRO A 1 26 ? -5.816 -1.809 4.687 1.00 0.54 26 PRO A C 8
ATOM 6865 O O . PRO A 1 26 ? -5.978 -2.985 5.006 1.00 0.60 26 PRO A O 8
ATOM 6876 N N . VAL A 1 27 ? -4.641 -1.332 4.271 1.00 0.40 27 VAL A N 8
ATOM 6877 C CA . VAL A 1 27 ? -3.404 -2.096 4.241 1.00 0.33 27 VAL A CA 8
ATOM 6878 C C . VAL A 1 27 ? -2.238 -1.143 4.551 1.00 0.26 27 VAL A C 8
ATOM 6879 O O . VAL A 1 27 ? -2.301 0.046 4.234 1.00 0.36 27 VAL A O 8
ATOM 6892 N N . CYS A 1 28 ? -1.174 -1.645 5.176 1.00 0.29 28 CYS A N 8
ATOM 6893 C CA . CYS A 1 28 ? -0.069 -0.847 5.704 1.00 0.42 28 CYS A CA 8
ATOM 6894 C C . CYS A 1 28 ? 1.074 -0.772 4.688 1.00 0.32 28 CYS A C 8
ATOM 6895 O O . CYS A 1 28 ? 1.598 -1.820 4.317 1.00 0.33 28 CYS A O 8
ATOM 6902 N N . GLY A 1 29 ? 1.457 0.412 4.199 1.00 0.42 29 GLY A N 8
ATOM 6903 C CA . GLY A 1 29 ? 2.367 0.573 3.059 1.00 0.35 29 GLY A CA 8
ATOM 6904 C C . GLY A 1 29 ? 3.815 0.874 3.465 1.00 0.41 29 GLY A C 8
ATOM 6905 O O . GLY A 1 29 ? 4.057 1.494 4.499 1.00 0.62 29 GLY A O 8
ATOM 6909 N N . THR A 1 30 ? 4.806 0.471 2.661 1.00 0.44 30 THR A N 8
ATOM 6910 C CA . THR A 1 30 ? 6.218 0.740 2.945 1.00 0.63 30 THR A CA 8
ATOM 6911 C C . THR A 1 30 ? 6.550 2.233 2.952 1.00 0.83 30 THR A C 8
ATOM 6912 O O . THR A 1 30 ? 7.594 2.623 3.479 1.00 1.07 30 THR A O 8
ATOM 6923 N N . ASP A 1 31 ? 5.677 3.074 2.403 1.00 0.82 31 ASP A N 8
ATOM 6924 C CA . ASP A 1 31 ? 5.844 4.518 2.390 1.00 1.07 31 ASP A CA 8
ATOM 6925 C C . ASP A 1 31 ? 5.618 5.102 3.787 1.00 1.08 31 ASP A C 8
ATOM 6926 O O . ASP A 1 31 ? 5.957 6.262 4.029 1.00 1.39 31 ASP A O 8
ATOM 6935 N N . GLY A 1 32 ? 5.089 4.294 4.707 1.00 0.92 32 GLY A N 8
ATOM 6936 C CA . GLY A 1 32 ? 4.866 4.633 6.099 1.00 1.13 32 GLY A CA 8
ATOM 6937 C C . GLY A 1 32 ? 3.406 4.986 6.361 1.00 0.87 32 GLY A C 8
ATOM 6938 O O . GLY A 1 32 ? 3.049 5.317 7.491 1.00 1.09 32 GLY A O 8
ATOM 6942 N N . VAL A 1 33 ? 2.553 4.920 5.344 1.00 0.64 33 VAL A N 8
ATOM 6943 C CA . VAL A 1 33 ? 1.150 5.279 5.420 1.00 0.69 33 VAL A CA 8
ATOM 6944 C C . VAL A 1 33 ? 0.328 4.000 5.596 1.00 0.80 33 VAL A C 8
ATOM 6945 O O . VAL A 1 33 ? 0.846 2.886 5.464 1.00 1.38 33 VAL A O 8
ATOM 6958 N N . THR A 1 34 ? -0.944 4.163 5.940 1.00 0.53 34 THR A N 8
ATOM 6959 C CA . THR A 1 34 ? -1.969 3.141 5.852 1.00 0.55 34 THR A CA 8
ATOM 6960 C C . THR A 1 34 ? -2.877 3.508 4.674 1.00 0.51 34 THR A C 8
ATOM 6961 O O . THR A 1 34 ? -3.569 4.524 4.730 1.00 0.76 34 THR A O 8
ATOM 6972 N N . TYR A 1 35 ? -2.869 2.719 3.602 1.00 0.57 35 TYR A N 8
ATOM 6973 C CA . TYR A 1 35 ? -3.788 2.912 2.494 1.00 0.59 35 TYR A CA 8
ATOM 6974 C C . TYR A 1 35 ? -5.137 2.320 2.852 1.00 0.58 35 TYR A C 8
ATOM 6975 O O . TYR A 1 35 ? -5.222 1.408 3.667 1.00 0.67 35 TYR A O 8
ATOM 6993 N N . GLU A 1 36 ? -6.183 2.831 2.210 1.00 0.69 36 GLU A N 8
ATOM 6994 C CA . GLU A 1 36 ? -7.557 2.434 2.456 1.00 0.76 36 GLU A CA 8
ATOM 6995 C C . GLU A 1 36 ? -7.897 1.093 1.796 1.00 0.64 36 GLU A C 8
ATOM 6996 O O . GLU A 1 36 ? -8.850 0.447 2.218 1.00 0.73 36 GLU A O 8
ATOM 7008 N N . SER A 1 37 ? -7.168 0.707 0.747 1.00 0.57 37 SER A N 8
ATOM 7009 C CA . SER A 1 37 ? -7.268 -0.588 0.084 1.00 0.63 37 SER A CA 8
ATOM 7010 C C . SER A 1 37 ? -6.183 -0.642 -0.994 1.00 0.50 37 SER A C 8
ATOM 7011 O O . SER A 1 37 ? -5.639 0.398 -1.387 1.00 0.53 37 SER A O 8
ATOM 7019 N N . GLU A 1 38 ? -5.839 -1.836 -1.474 1.00 0.52 38 GLU A N 8
ATOM 7020 C CA . GLU A 1 38 ? -4.698 -2.028 -2.356 1.00 0.58 38 GLU A CA 8
ATOM 7021 C C . GLU A 1 38 ? -4.894 -1.331 -3.699 1.00 0.62 38 GLU A C 8
ATOM 7022 O O . GLU A 1 38 ? -3.913 -1.062 -4.386 1.00 0.80 38 GLU A O 8
ATOM 7034 N N . CYS A 1 39 ? -6.146 -1.067 -4.081 1.00 0.66 39 CYS A N 8
ATOM 7035 C CA . CYS A 1 39 ? -6.494 -0.343 -5.299 1.00 0.83 39 CYS A CA 8
ATOM 7036 C C . CYS A 1 39 ? -5.743 0.989 -5.354 1.00 0.79 39 CYS A C 8
ATOM 7037 O O . CYS A 1 39 ? -4.882 1.222 -6.200 1.00 0.84 39 CYS A O 8
ATOM 7044 N N . LYS A 1 40 ? -6.012 1.859 -4.387 1.00 0.79 40 LYS A N 8
ATOM 7045 C CA . LYS A 1 40 ? -5.331 3.140 -4.278 1.00 0.85 40 LYS A CA 8
ATOM 7046 C C . LYS A 1 40 ? -3.850 2.949 -3.972 1.00 0.75 40 LYS A C 8
ATOM 7047 O O . LYS A 1 40 ? -3.054 3.836 -4.263 1.00 0.71 40 LYS A O 8
ATOM 7066 N N . LEU A 1 41 ? -3.447 1.814 -3.409 1.00 0.77 41 LEU A N 8
ATOM 7067 C CA . LEU A 1 41 ? -2.037 1.566 -3.168 1.00 0.68 41 LEU A CA 8
ATOM 7068 C C . LEU A 1 41 ? -1.354 1.305 -4.519 1.00 0.74 41 LEU A C 8
ATOM 7069 O O . LEU A 1 41 ? -0.263 1.797 -4.756 1.00 0.83 41 LEU A O 8
ATOM 7085 N N . CYS A 1 42 ? -1.993 0.560 -5.431 1.00 0.78 42 CYS A N 8
ATOM 7086 C CA . CYS A 1 42 ? -1.650 0.522 -6.867 1.00 0.86 42 CYS A CA 8
ATOM 7087 C C . CYS A 1 42 ? -1.447 1.912 -7.421 1.00 0.61 42 CYS A C 8
ATOM 7088 O O . CYS A 1 42 ? -0.356 2.275 -7.866 1.00 0.50 42 CYS A O 8
ATOM 7095 N N . LEU A 1 43 ? -2.506 2.705 -7.335 1.00 0.61 43 LEU A N 8
ATOM 7096 C CA . LEU A 1 43 ? -2.465 4.092 -7.747 1.00 0.58 43 LEU A CA 8
ATOM 7097 C C . LEU A 1 43 ? -1.279 4.814 -7.096 1.00 0.47 43 LEU A C 8
ATOM 7098 O O . LEU A 1 43 ? -0.657 5.653 -7.739 1.00 0.52 43 LEU A O 8
ATOM 7114 N N . ALA A 1 44 ? -0.937 4.462 -5.855 1.00 0.71 44 ALA A N 8
ATOM 7115 C CA . ALA A 1 44 ? 0.173 5.039 -5.116 1.00 0.83 44 ALA A CA 8
ATOM 7116 C C . ALA A 1 44 ? 1.542 4.655 -5.686 1.00 0.77 44 ALA A C 8
ATOM 7117 O O . ALA A 1 44 ? 2.392 5.525 -5.871 1.00 0.76 44 ALA A O 8
ATOM 7124 N N . ARG A 1 45 ? 1.794 3.371 -5.951 1.00 0.79 45 ARG A N 8
ATOM 7125 C CA . ARG A 1 45 ? 3.059 2.929 -6.562 1.00 0.80 45 ARG A CA 8
ATOM 7126 C C . ARG A 1 45 ? 3.278 3.750 -7.835 1.00 0.59 45 ARG A C 8
ATOM 7127 O O . ARG A 1 45 ? 4.391 4.173 -8.159 1.00 0.59 45 ARG A O 8
ATOM 7148 N N . ILE A 1 46 ? 2.188 4.012 -8.555 1.00 0.47 46 ILE A N 8
ATOM 7149 C CA . ILE A 1 46 ? 2.233 4.790 -9.768 1.00 0.51 46 ILE A CA 8
ATOM 7150 C C . ILE A 1 46 ? 2.493 6.263 -9.461 1.00 0.56 46 ILE A C 8
ATOM 7151 O O . ILE A 1 46 ? 3.509 6.781 -9.918 1.00 0.73 46 ILE A O 8
ATOM 7167 N N . GLU A 1 47 ? 1.632 6.948 -8.707 1.00 0.55 47 GLU A N 8
ATOM 7168 C CA . GLU A 1 47 ? 1.755 8.386 -8.487 1.00 0.71 47 GLU A CA 8
ATOM 7169 C C . GLU A 1 47 ? 3.136 8.721 -7.907 1.00 0.76 47 GLU A C 8
ATOM 7170 O O . GLU A 1 47 ? 3.790 9.680 -8.319 1.00 0.96 47 GLU A O 8
ATOM 7182 N N . ASN A 1 48 ? 3.581 7.910 -6.944 1.00 0.67 48 ASN A N 8
ATOM 7183 C CA . ASN A 1 48 ? 4.777 8.178 -6.167 1.00 0.79 48 ASN A CA 8
ATOM 7184 C C . ASN A 1 48 ? 6.015 7.696 -6.902 1.00 0.77 48 ASN A C 8
ATOM 7185 O O . ASN A 1 48 ? 7.105 8.174 -6.598 1.00 0.97 48 ASN A O 8
ATOM 7196 N N . LYS A 1 49 ? 5.877 6.752 -7.840 1.00 0.64 49 LYS A N 8
ATOM 7197 C CA . LYS A 1 49 ? 7.017 6.032 -8.396 1.00 0.78 49 LYS A CA 8
ATOM 7198 C C . LYS A 1 49 ? 7.995 5.597 -7.307 1.00 0.90 49 LYS A C 8
ATOM 7199 O O . LYS A 1 49 ? 9.166 5.980 -7.308 1.00 1.27 49 LYS A O 8
ATOM 7218 N N . GLN A 1 50 ? 7.502 4.768 -6.393 1.00 0.79 50 GLN A N 8
ATOM 7219 C CA . GLN A 1 50 ? 8.299 4.014 -5.446 1.00 0.81 50 GLN A CA 8
ATOM 7220 C C . GLN A 1 50 ? 7.642 2.641 -5.350 1.00 0.75 50 GLN A C 8
ATOM 7221 O O . GLN A 1 50 ? 6.442 2.523 -5.613 1.00 0.76 50 GLN A O 8
ATOM 7235 N N . ASP A 1 51 ? 8.407 1.619 -4.969 1.00 0.91 51 ASP A N 8
ATOM 7236 C CA . ASP A 1 51 ? 7.866 0.307 -4.644 1.00 0.99 51 ASP A CA 8
ATOM 7237 C C . ASP A 1 51 ? 7.077 0.434 -3.347 1.00 0.93 51 ASP A C 8
ATOM 7238 O O . ASP A 1 51 ? 7.581 0.100 -2.278 1.00 1.28 51 ASP A O 8
ATOM 7247 N N . ILE A 1 52 ? 5.869 0.980 -3.412 1.00 0.77 52 ILE A N 8
ATOM 7248 C CA . ILE A 1 52 ? 4.982 0.981 -2.266 1.00 1.01 52 ILE A CA 8
ATOM 7249 C C . ILE A 1 52 ? 4.481 -0.452 -2.138 1.00 1.03 52 ILE A C 8
ATOM 7250 O O . ILE A 1 52 ? 3.531 -0.859 -2.805 1.00 1.47 52 ILE A O 8
ATOM 7266 N N . GLN A 1 53 ? 5.187 -1.234 -1.329 1.00 0.67 53 GLN A N 8
ATOM 7267 C CA . GLN A 1 53 ? 4.851 -2.602 -1.012 1.00 0.56 53 GLN A CA 8
ATOM 7268 C C . GLN A 1 53 ? 3.908 -2.569 0.185 1.00 0.50 53 GLN A C 8
ATOM 7269 O O . GLN A 1 53 ? 3.894 -1.600 0.943 1.00 0.50 53 GLN A O 8
ATOM 7283 N N . ILE A 1 54 ? 3.128 -3.627 0.374 1.00 0.50 54 ILE A N 8
ATOM 7284 C CA . ILE A 1 54 ? 2.337 -3.782 1.580 1.00 0.42 54 ILE A CA 8
ATOM 7285 C C . ILE A 1 54 ? 3.277 -4.411 2.594 1.00 0.46 54 ILE A C 8
ATOM 7286 O O . ILE A 1 54 ? 3.863 -5.451 2.321 1.00 0.60 54 ILE A O 8
ATOM 7302 N N . VAL A 1 55 ? 3.453 -3.791 3.752 1.00 0.41 55 VAL A N 8
ATOM 7303 C CA . VAL A 1 55 ? 4.197 -4.386 4.841 1.00 0.50 55 VAL A CA 8
ATOM 7304 C C . VAL A 1 55 ? 3.314 -5.508 5.381 1.00 0.60 55 VAL A C 8
ATOM 7305 O O . VAL A 1 55 ? 3.728 -6.663 5.459 1.00 0.86 55 VAL A O 8
ATOM 7318 N N . LYS A 1 56 ? 2.062 -5.175 5.681 1.00 0.49 56 LYS A N 8
ATOM 7319 C CA . LYS A 1 56 ? 1.068 -6.156 6.058 1.00 0.72 56 LYS A CA 8
ATOM 7320 C C . LYS A 1 56 ? -0.313 -5.559 5.858 1.00 0.52 56 LYS A C 8
ATOM 7321 O O . LYS A 1 56 ? -0.449 -4.347 5.689 1.00 0.37 56 LYS A O 8
ATOM 7340 N N . ASP A 1 57 ? -1.317 -6.421 5.862 1.00 0.66 57 ASP A N 8
ATOM 7341 C CA . ASP A 1 57 ? -2.678 -6.036 5.559 1.00 0.80 57 ASP A CA 8
ATOM 7342 C C . ASP A 1 57 ? -3.287 -5.352 6.789 1.00 0.68 57 ASP A C 8
ATOM 7343 O O . ASP A 1 57 ? -2.725 -5.432 7.890 1.00 0.80 57 ASP A O 8
ATOM 7352 N N . GLY A 1 58 ? -4.448 -4.726 6.624 1.00 0.68 58 GLY A N 8
ATOM 7353 C CA . GLY A 1 58 ? -5.145 -4.040 7.696 1.00 0.77 58 GLY A CA 8
ATOM 7354 C C . GLY A 1 58 ? -4.440 -2.745 8.086 1.00 0.76 58 GLY A C 8
ATOM 7355 O O . GLY A 1 58 ? -3.431 -2.362 7.490 1.00 0.73 58 GLY A O 8
ATOM 7359 N N . GLU A 1 59 ? -4.963 -2.078 9.116 1.00 0.91 59 GLU A N 8
ATOM 7360 C CA . GLU A 1 59 ? -4.298 -0.936 9.722 1.00 1.02 59 GLU A CA 8
ATOM 7361 C C . GLU A 1 59 ? -2.890 -1.318 10.173 1.00 1.10 59 GLU A C 8
ATOM 7362 O O . GLU A 1 59 ? -2.600 -2.502 10.357 1.00 1.30 59 GLU A O 8
ATOM 7374 N N . CYS A 1 60 ? -2.009 -0.331 10.312 1.00 1.12 60 CYS A N 8
ATOM 7375 C CA . CYS A 1 60 ? -0.603 -0.584 10.566 1.00 1.19 60 CYS A CA 8
ATOM 7376 C C . CYS A 1 60 ? -0.429 -1.159 11.966 1.00 1.60 60 CYS A C 8
ATOM 7377 O O . CYS A 1 60 ? 0.074 -0.463 12.847 1.00 1.70 60 CYS A O 8
ATOM 7385 N N . GLU A 1 1 ? 6.274 -17.349 14.425 1.00 13.40 1 GLU A N 9
ATOM 7386 C CA . GLU A 1 1 ? 5.605 -16.080 14.128 1.00 12.93 1 GLU A CA 9
ATOM 7387 C C . GLU A 1 1 ? 6.336 -15.270 13.048 1.00 11.27 1 GLU A C 9
ATOM 7388 O O . GLU A 1 1 ? 5.692 -14.718 12.155 1.00 10.82 1 GLU A O 9
ATOM 7402 N N . LYS A 1 2 ? 7.661 -15.167 13.141 1.00 10.74 2 LYS A N 9
ATOM 7403 C CA . LYS A 1 2 ? 8.465 -14.133 12.509 1.00 9.68 2 LYS A CA 9
ATOM 7404 C C . LYS A 1 2 ? 8.646 -14.274 10.990 1.00 8.25 2 LYS A C 9
ATOM 7405 O O . LYS A 1 2 ? 9.757 -14.451 10.484 1.00 7.64 2 LYS A O 9
ATOM 7424 N N . GLN A 1 3 ? 7.556 -14.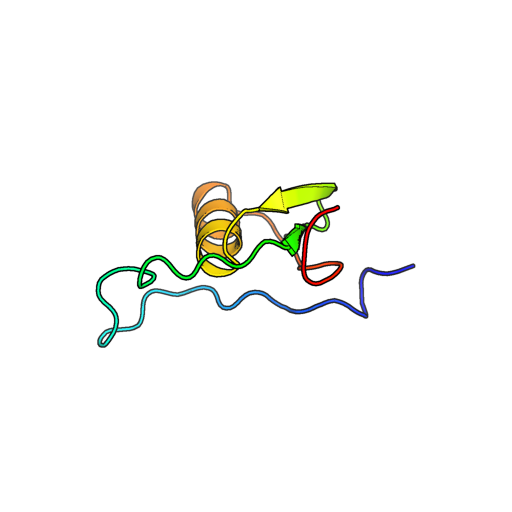131 10.241 1.00 8.05 3 GLN A N 9
ATOM 7425 C CA . GLN A 1 3 ? 7.633 -13.795 8.831 1.00 7.06 3 GLN A CA 9
ATOM 7426 C C . GLN A 1 3 ? 8.163 -12.367 8.757 1.00 5.68 3 GLN A C 9
ATOM 7427 O O . GLN A 1 3 ? 9.338 -12.151 8.466 1.00 5.57 3 GLN A O 9
ATOM 7441 N N . VAL A 1 4 ? 7.306 -11.403 9.089 1.00 5.51 4 VAL A N 9
ATOM 7442 C CA . VAL A 1 4 ? 7.558 -9.984 8.959 1.00 4.93 4 VAL A CA 9
ATOM 7443 C C . VAL A 1 4 ? 8.230 -9.732 7.605 1.00 3.19 4 VAL A C 9
ATOM 7444 O O . VAL A 1 4 ? 9.290 -9.122 7.508 1.00 3.59 4 VAL A O 9
ATOM 7457 N N . PHE A 1 5 ? 7.598 -10.235 6.548 1.00 2.21 5 PHE A N 9
ATOM 7458 C CA . PHE A 1 5 ? 7.984 -9.971 5.175 1.00 1.41 5 PHE A CA 9
ATOM 7459 C C . PHE A 1 5 ? 6.852 -9.195 4.539 1.00 1.11 5 PHE A C 9
ATOM 7460 O O . PHE A 1 5 ? 5.676 -9.483 4.765 1.00 1.35 5 PHE A O 9
ATOM 7477 N N . SER A 1 6 ? 7.211 -8.187 3.759 1.00 0.95 6 SER A N 9
ATOM 7478 C CA . SER A 1 6 ? 6.237 -7.427 3.027 1.00 0.82 6 SER A CA 9
ATOM 7479 C C . SER A 1 6 ? 5.594 -8.310 1.948 1.00 0.83 6 SER A C 9
ATOM 7480 O O . SER A 1 6 ? 6.191 -9.292 1.501 1.00 0.95 6 SER A O 9
ATOM 7488 N N . ARG A 1 7 ? 4.362 -7.971 1.583 1.00 1.03 7 ARG A N 9
ATOM 7489 C CA . ARG A 1 7 ? 3.503 -8.613 0.598 1.00 1.16 7 ARG A CA 9
ATOM 7490 C C . ARG A 1 7 ? 3.226 -7.540 -0.450 1.00 1.22 7 ARG A C 9
ATOM 7491 O O . ARG A 1 7 ? 3.031 -6.389 -0.062 1.00 1.30 7 ARG A O 9
ATOM 7512 N N . MET A 1 8 ? 3.276 -7.834 -1.750 1.00 1.41 8 MET A N 9
ATOM 7513 C CA . MET A 1 8 ? 2.961 -6.808 -2.738 1.00 1.62 8 MET A CA 9
ATOM 7514 C C . MET A 1 8 ? 1.465 -6.822 -3.057 1.00 1.64 8 MET A C 9
ATOM 7515 O O . MET A 1 8 ? 0.856 -7.898 -3.088 1.00 1.86 8 MET A O 9
ATOM 7529 N N . PRO A 1 9 ? 0.869 -5.659 -3.341 1.00 1.47 9 PRO A N 9
ATOM 7530 C CA . PRO A 1 9 ? -0.393 -5.612 -4.026 1.00 1.33 9 PRO A CA 9
ATOM 7531 C C . PRO A 1 9 ? -0.128 -6.118 -5.439 1.00 1.10 9 PRO A C 9
ATOM 7532 O O . PRO A 1 9 ? 0.749 -5.607 -6.135 1.00 1.14 9 PRO A O 9
ATOM 7543 N N . ILE A 1 10 ? -0.852 -7.149 -5.849 1.00 1.09 10 ILE A N 9
ATOM 7544 C CA . ILE A 1 10 ? -0.678 -7.768 -7.150 1.00 1.25 10 ILE A CA 9
ATOM 7545 C C . ILE A 1 10 ? -1.383 -6.858 -8.159 1.00 1.29 10 ILE A C 9
ATOM 7546 O O . ILE A 1 10 ? -2.515 -7.110 -8.581 1.00 1.93 10 ILE A O 9
ATOM 7562 N N . CYS A 1 11 ? -0.726 -5.745 -8.484 1.00 1.21 11 CYS A N 9
ATOM 7563 C CA . CYS A 1 11 ? -1.247 -4.720 -9.375 1.00 1.36 11 CYS A CA 9
ATOM 7564 C C . CYS A 1 11 ? -1.220 -5.295 -10.786 1.00 1.97 11 CYS A C 9
ATOM 7565 O O . CYS A 1 11 ? -0.163 -5.727 -11.251 1.00 2.45 11 CYS A O 9
ATOM 7572 N N . GLU A 1 12 ? -2.359 -5.303 -11.471 1.00 2.54 12 GLU A N 9
ATOM 7573 C CA . GLU A 1 12 ? -2.453 -5.640 -12.873 1.00 3.22 12 GLU A CA 9
ATOM 7574 C C . GLU A 1 12 ? -1.596 -4.670 -13.686 1.00 3.33 12 GLU A C 9
ATOM 7575 O O . GLU A 1 12 ? -0.565 -5.064 -14.233 1.00 4.29 12 GLU A O 9
ATOM 7587 N N . HIS A 1 13 ? -2.014 -3.408 -13.793 1.00 3.67 13 HIS A N 9
ATOM 7588 C CA . HIS A 1 13 ? -1.314 -2.422 -14.601 1.00 5.09 13 HIS A CA 9
ATOM 7589 C C . HIS A 1 13 ? -1.627 -1.009 -14.125 1.00 5.96 13 HIS A C 9
ATOM 7590 O O . HIS A 1 13 ? -2.675 -0.750 -13.546 1.00 5.85 13 HIS A O 9
ATOM 7605 N N . MET A 1 14 ? -0.735 -0.068 -14.412 1.00 7.55 14 MET A N 9
ATOM 7606 C CA . MET A 1 14 ? -0.761 1.253 -13.804 1.00 9.05 14 MET A CA 9
ATOM 7607 C C . MET A 1 14 ? -1.845 2.194 -14.371 1.00 9.19 14 MET A C 9
ATOM 7608 O O . MET A 1 14 ? -1.726 3.413 -14.232 1.00 10.22 14 MET A O 9
ATOM 7622 N N . THR A 1 15 ? -2.875 1.684 -15.041 1.00 8.54 15 THR A N 9
ATOM 7623 C CA . THR A 1 15 ? -3.918 2.477 -15.641 1.00 8.99 15 THR A CA 9
ATOM 7624 C C . THR A 1 15 ? -5.277 1.931 -15.192 1.00 8.17 15 THR A C 9
ATOM 7625 O O . THR A 1 15 ? -5.817 1.017 -15.820 1.00 7.69 15 THR A O 9
ATOM 7636 N N . GLU A 1 16 ? -5.847 2.462 -14.115 1.00 8.48 16 GLU A N 9
ATOM 7637 C CA . GLU A 1 16 ? -7.208 2.155 -13.727 1.00 8.21 16 GLU A CA 9
ATOM 7638 C C . GLU A 1 16 ? -8.155 3.074 -14.497 1.00 8.42 16 GLU A C 9
ATOM 7639 O O . GLU A 1 16 ? -8.132 4.286 -14.291 1.00 9.61 16 GLU A O 9
ATOM 7651 N N . SER A 1 17 ? -8.966 2.540 -15.410 1.00 7.84 17 SER A N 9
ATOM 7652 C CA . SER A 1 17 ? -9.992 3.360 -16.042 1.00 8.59 17 SER A CA 9
ATOM 7653 C C . SER A 1 17 ? -11.023 3.899 -15.034 1.00 8.60 17 SER A C 9
ATOM 7654 O O . SER A 1 17 ? -11.358 5.078 -15.122 1.00 9.75 17 SER A O 9
ATOM 7662 N N . PRO A 1 18 ? -11.587 3.079 -14.130 1.00 7.74 18 PRO A N 9
ATOM 7663 C CA . PRO A 1 18 ? -12.620 3.538 -13.223 1.00 8.00 18 PRO A CA 9
ATOM 7664 C C . PRO A 1 18 ? -11.991 4.123 -11.958 1.00 7.44 18 PRO A C 9
ATOM 7665 O O . PRO A 1 18 ? -10.795 3.970 -11.708 1.00 7.17 18 PRO A O 9
ATOM 7676 N N . ASP A 1 19 ? -12.836 4.731 -11.127 1.00 7.66 19 ASP A N 9
ATOM 7677 C CA . ASP A 1 19 ? -12.539 4.971 -9.719 1.00 7.17 19 ASP A CA 9
ATOM 7678 C C . ASP A 1 19 ? -12.455 3.610 -9.017 1.00 5.39 19 ASP A C 9
ATOM 7679 O O . ASP A 1 19 ? -12.966 2.617 -9.540 1.00 5.50 19 ASP A O 9
ATOM 7688 N N . CYS A 1 20 ? -11.857 3.546 -7.832 1.00 4.27 20 CYS A N 9
ATOM 7689 C CA . CYS A 1 20 ? -11.654 2.310 -7.093 1.00 2.79 20 CYS A CA 9
ATOM 7690 C C . CYS A 1 20 ? -13.012 1.692 -6.791 1.00 2.56 20 CYS A C 9
ATOM 7691 O O . CYS A 1 20 ? -14.006 2.402 -6.606 1.00 3.59 20 CYS A O 9
ATOM 7698 N N . SER A 1 21 ? -13.085 0.367 -6.658 1.00 2.11 21 SER A N 9
ATOM 7699 C CA . SER A 1 21 ? -14.331 -0.321 -6.334 1.00 2.36 21 SER A CA 9
ATOM 7700 C C . SER A 1 21 ? -14.709 -0.193 -4.853 1.00 2.08 21 SER A C 9
ATOM 7701 O O . SER A 1 21 ? -15.223 -1.136 -4.261 1.00 2.92 21 SER A O 9
ATOM 7709 N N . ARG A 1 22 ? -14.443 0.967 -4.251 1.00 1.98 22 ARG A N 9
ATOM 7710 C CA . ARG A 1 22 ? -14.777 1.322 -2.877 1.00 1.77 22 ARG A CA 9
ATOM 7711 C C . ARG A 1 22 ? -14.461 0.191 -1.900 1.00 1.59 22 ARG A C 9
ATOM 7712 O O . ARG A 1 22 ? -15.207 -0.065 -0.957 1.00 1.63 22 ARG A O 9
ATOM 7733 N N . ILE A 1 23 ? -13.336 -0.480 -2.124 1.00 1.71 23 ILE A N 9
ATOM 7734 C CA . ILE A 1 23 ? -12.857 -1.514 -1.244 1.00 1.74 23 ILE A CA 9
ATOM 7735 C C . ILE A 1 23 ? -12.321 -0.835 0.011 1.00 1.41 23 ILE A C 9
ATOM 7736 O O . ILE A 1 23 ? -11.509 0.091 -0.083 1.00 1.45 23 ILE A O 9
ATOM 7752 N N . TYR A 1 24 ? -12.850 -1.230 1.163 1.00 1.30 24 TYR A N 9
ATOM 7753 C CA . TYR A 1 24 ? -12.434 -0.758 2.465 1.00 1.04 24 TYR A CA 9
ATOM 7754 C C . TYR A 1 24 ? -11.872 -1.952 3.242 1.00 0.93 24 TYR A C 9
ATOM 7755 O O . TYR A 1 24 ? -12.535 -2.511 4.123 1.00 1.26 24 TYR A O 9
ATOM 7773 N N . ASP A 1 25 ? -10.663 -2.369 2.872 1.00 0.78 25 ASP A N 9
ATOM 7774 C CA . ASP A 1 25 ? -9.936 -3.514 3.413 1.00 0.84 25 ASP A CA 9
ATOM 7775 C C . ASP A 1 25 ? -8.460 -3.106 3.438 1.00 0.70 25 ASP A C 9
ATOM 7776 O O . ASP A 1 25 ? -7.744 -3.337 2.461 1.00 0.75 25 ASP A O 9
ATOM 7785 N N . PRO A 1 26 ? -8.033 -2.383 4.485 1.00 0.62 26 PRO A N 9
ATOM 7786 C CA . PRO A 1 26 ? -6.812 -1.607 4.431 1.00 0.54 26 PRO A CA 9
ATOM 7787 C C . PRO A 1 26 ? -5.545 -2.451 4.489 1.00 0.48 26 PRO A C 9
ATOM 7788 O O . PRO A 1 26 ? -5.567 -3.652 4.774 1.00 0.56 26 PRO A O 9
ATOM 7799 N N . VAL A 1 27 ? -4.426 -1.782 4.223 1.00 0.39 27 VAL A N 9
ATOM 7800 C CA . VAL A 1 27 ? -3.093 -2.344 4.186 1.00 0.36 27 VAL A CA 9
ATOM 7801 C C . VAL A 1 27 ? -2.096 -1.237 4.566 1.00 0.32 27 VAL A C 9
ATOM 7802 O O . VAL A 1 27 ? -2.359 -0.059 4.317 1.00 0.36 27 VAL A O 9
ATOM 7815 N N . CYS A 1 28 ? -0.965 -1.601 5.171 1.00 0.30 28 CYS A N 9
ATOM 7816 C CA . CYS A 1 28 ? 0.070 -0.682 5.646 1.00 0.34 28 CYS A CA 9
ATOM 7817 C C . CYS A 1 28 ? 1.255 -0.681 4.684 1.00 0.33 28 CYS A C 9
ATOM 7818 O O . CYS A 1 28 ? 1.940 -1.698 4.577 1.00 0.43 28 CYS A O 9
ATOM 7825 N N . GLY A 1 29 ? 1.502 0.416 3.970 1.00 0.31 29 GLY A N 9
ATOM 7826 C CA . GLY A 1 29 ? 2.587 0.516 3.003 1.00 0.32 29 GLY A CA 9
ATOM 7827 C C . GLY A 1 29 ? 3.963 0.626 3.671 1.00 0.33 29 GLY A C 9
ATOM 7828 O O . GLY A 1 29 ? 4.076 1.026 4.831 1.00 0.42 29 GLY A O 9
ATOM 7832 N N . THR A 1 30 ? 5.035 0.293 2.945 1.00 0.32 30 THR A N 9
ATOM 7833 C CA . THR A 1 30 ? 6.423 0.439 3.380 1.00 0.38 30 THR A CA 9
ATOM 7834 C C . THR A 1 30 ? 6.806 1.902 3.625 1.00 0.53 30 THR A C 9
ATOM 7835 O O . THR A 1 30 ? 7.773 2.191 4.334 1.00 0.77 30 THR A O 9
ATOM 7846 N N . ASP A 1 31 ? 6.060 2.829 3.032 1.00 0.52 31 ASP A N 9
ATOM 7847 C CA . ASP A 1 31 ? 6.142 4.257 3.282 1.00 0.66 31 ASP A CA 9
ATOM 7848 C C . ASP A 1 31 ? 5.497 4.642 4.617 1.00 0.65 31 ASP A C 9
ATOM 7849 O O . ASP A 1 31 ? 5.639 5.788 5.049 1.00 0.86 31 ASP A O 9
ATOM 7858 N N . GLY A 1 32 ? 4.787 3.722 5.265 1.00 0.54 32 GLY A N 9
ATOM 7859 C CA . GLY A 1 32 ? 4.081 3.983 6.506 1.00 0.62 32 GLY A CA 9
ATOM 7860 C C . GLY A 1 32 ? 2.672 4.516 6.258 1.00 0.60 32 GLY A C 9
ATOM 7861 O O . GLY A 1 32 ? 1.894 4.642 7.208 1.00 0.93 32 GLY A O 9
ATOM 7865 N N . VAL A 1 33 ? 2.303 4.810 5.012 1.00 0.58 33 VAL A N 9
ATOM 7866 C CA . VAL A 1 33 ? 0.963 5.277 4.720 1.00 0.71 33 VAL A CA 9
ATOM 7867 C C . VAL A 1 33 ? 0.040 4.066 4.828 1.00 0.59 33 VAL A C 9
ATOM 7868 O O . VAL A 1 33 ? 0.338 2.995 4.302 1.00 0.63 33 VAL A O 9
ATOM 7881 N N . THR A 1 34 ? -1.075 4.213 5.539 1.00 0.59 34 THR A N 9
ATOM 7882 C CA . THR A 1 34 ? -2.134 3.228 5.453 1.00 0.55 34 THR A CA 9
ATOM 7883 C C . THR A 1 34 ? -2.928 3.546 4.194 1.00 0.57 34 THR A C 9
ATOM 7884 O O . THR A 1 34 ? -3.288 4.702 3.966 1.00 0.80 34 THR A O 9
ATOM 7895 N N . TYR A 1 35 ? -3.209 2.529 3.390 1.00 0.47 35 TYR A N 9
ATOM 7896 C CA . TYR A 1 35 ? -4.096 2.631 2.252 1.00 0.57 35 TYR A CA 9
ATOM 7897 C C . TYR A 1 35 ? -5.344 1.826 2.567 1.00 0.60 35 TYR A C 9
ATOM 7898 O O . TYR A 1 35 ? -5.265 0.789 3.220 1.00 0.63 35 TYR A O 9
ATOM 7916 N N . GLU A 1 36 ? -6.490 2.319 2.106 1.00 0.68 36 GLU A N 9
ATOM 7917 C CA . GLU A 1 36 ? -7.783 1.695 2.322 1.00 0.75 36 GLU A CA 9
ATOM 7918 C C . GLU A 1 36 ? -7.922 0.382 1.546 1.00 0.74 36 GLU A C 9
ATOM 7919 O O . GLU A 1 36 ? -8.798 -0.423 1.857 1.00 0.79 36 GLU A O 9
ATOM 7931 N N . SER A 1 37 ? -7.095 0.195 0.517 1.00 0.76 37 SER A N 9
ATOM 7932 C CA . SER A 1 37 ? -7.105 -0.980 -0.325 1.00 0.81 37 SER A CA 9
ATOM 7933 C C . SER A 1 37 ? -5.855 -0.955 -1.195 1.00 0.72 37 SER A C 9
ATOM 7934 O O . SER A 1 37 ? -5.285 0.117 -1.433 1.00 0.69 37 SER A O 9
ATOM 7942 N N . GLU A 1 38 ? -5.476 -2.119 -1.723 1.00 0.77 38 GLU A N 9
ATOM 7943 C CA . GLU A 1 38 ? -4.496 -2.231 -2.782 1.00 0.84 38 GLU A CA 9
ATOM 7944 C C . GLU A 1 38 ? -4.871 -1.365 -3.985 1.00 0.78 38 GLU A C 9
ATOM 7945 O O . GLU A 1 38 ? -3.989 -1.083 -4.788 1.00 1.08 38 GLU A O 9
ATOM 7957 N N . CYS A 1 39 ? -6.137 -0.972 -4.169 1.00 0.67 39 CYS A N 9
ATOM 7958 C CA . CYS A 1 39 ? -6.486 -0.094 -5.287 1.00 0.80 39 CYS A CA 9
ATOM 7959 C C . CYS A 1 39 ? -5.722 1.223 -5.168 1.00 0.69 39 CYS A C 9
ATOM 7960 O O . CYS A 1 39 ? -4.803 1.517 -5.930 1.00 0.66 39 CYS A O 9
ATOM 7967 N N . LYS A 1 40 ? -6.052 1.997 -4.132 1.00 0.69 40 LYS A N 9
ATOM 7968 C CA . LYS A 1 40 ? -5.409 3.282 -3.904 1.00 0.65 40 LYS A CA 9
ATOM 7969 C C . LYS A 1 40 ? -3.906 3.121 -3.680 1.00 0.56 40 LYS A C 9
ATOM 7970 O O . LYS A 1 40 ? -3.152 4.054 -3.938 1.00 0.52 40 LYS A O 9
ATOM 7989 N N . LEU A 1 41 ? -3.441 1.976 -3.178 1.00 0.56 41 LEU A N 9
ATOM 7990 C CA . LEU A 1 41 ? -2.010 1.829 -2.983 1.00 0.49 41 LEU A CA 9
ATOM 7991 C C . LEU A 1 41 ? -1.378 1.649 -4.371 1.00 0.52 41 LEU A C 9
ATOM 7992 O O . LEU A 1 41 ? -0.401 2.318 -4.700 1.00 0.57 41 LEU A O 9
ATOM 8008 N N . CYS A 1 42 ? -1.942 0.778 -5.214 1.00 0.56 42 CYS A N 9
ATOM 8009 C CA . CYS A 1 42 ? -1.470 0.588 -6.587 1.00 0.60 42 CYS A CA 9
ATOM 8010 C C . CYS A 1 42 ? -1.388 1.941 -7.281 1.00 0.50 42 CYS A C 9
ATOM 8011 O O . CYS A 1 42 ? -0.363 2.270 -7.870 1.00 0.51 42 CYS A O 9
ATOM 8018 N N . LEU A 1 43 ? -2.441 2.747 -7.153 1.00 0.49 43 LEU A N 9
ATOM 8019 C CA . LEU A 1 43 ? -2.444 4.139 -7.581 1.00 0.50 43 LEU A CA 9
ATOM 8020 C C . LEU A 1 43 ? -1.243 4.900 -6.995 1.00 0.43 43 LEU A C 9
ATOM 8021 O O . LEU A 1 43 ? -0.442 5.472 -7.733 1.00 0.46 43 LEU A O 9
ATOM 8037 N N . ALA A 1 44 ? -1.090 4.907 -5.671 1.00 0.42 44 ALA A N 9
ATOM 8038 C CA . ALA A 1 44 ? -0.035 5.656 -4.997 1.00 0.46 44 ALA A CA 9
ATOM 8039 C C . ALA A 1 44 ? 1.357 5.276 -5.495 1.00 0.40 44 ALA A C 9
ATOM 8040 O O . ALA A 1 44 ? 2.221 6.139 -5.596 1.00 0.51 44 ALA A O 9
ATOM 8047 N N . ARG A 1 45 ? 1.603 4.006 -5.823 1.00 0.39 45 ARG A N 9
ATOM 8048 C CA . ARG A 1 45 ? 2.884 3.604 -6.400 1.00 0.47 45 ARG A CA 9
ATOM 8049 C C . ARG A 1 45 ? 3.230 4.480 -7.601 1.00 0.56 45 ARG A C 9
ATOM 8050 O O . ARG A 1 45 ? 4.390 4.837 -7.789 1.00 0.63 45 ARG A O 9
ATOM 8071 N N . ILE A 1 46 ? 2.238 4.821 -8.419 1.00 0.76 46 ILE A N 9
ATOM 8072 C CA . ILE A 1 46 ? 2.439 5.632 -9.605 1.00 1.03 46 ILE A CA 9
ATOM 8073 C C . ILE A 1 46 ? 2.741 7.061 -9.170 1.00 1.11 46 ILE A C 9
ATOM 8074 O O . ILE A 1 46 ? 3.720 7.653 -9.614 1.00 1.32 46 ILE A O 9
ATOM 8090 N N . GLU A 1 47 ? 1.899 7.613 -8.299 1.00 1.02 47 GLU A N 9
ATOM 8091 C CA . GLU A 1 47 ? 2.024 8.986 -7.845 1.00 1.26 47 GLU A CA 9
ATOM 8092 C C . GLU A 1 47 ? 3.394 9.229 -7.198 1.00 1.33 47 GLU A C 9
ATOM 8093 O O . GLU A 1 47 ? 4.085 10.193 -7.524 1.00 1.61 47 GLU A O 9
ATOM 8105 N N . ASN A 1 48 ? 3.817 8.327 -6.320 1.00 1.11 48 ASN A N 9
ATOM 8106 C CA . ASN A 1 48 ? 5.141 8.365 -5.706 1.00 1.10 48 ASN A CA 9
ATOM 8107 C C . ASN A 1 48 ? 6.211 8.041 -6.741 1.00 0.94 48 ASN A C 9
ATOM 8108 O O . ASN A 1 48 ? 7.296 8.619 -6.725 1.00 1.01 48 ASN A O 9
ATOM 8119 N N . LYS A 1 49 ? 5.886 7.113 -7.635 1.00 0.85 49 LYS A N 9
ATOM 8120 C CA . LYS A 1 49 ? 6.721 6.491 -8.654 1.00 0.77 49 LYS A CA 9
ATOM 8121 C C . LYS A 1 49 ? 7.545 5.335 -8.066 1.00 0.58 49 LYS A C 9
ATOM 8122 O O . LYS A 1 49 ? 8.500 4.885 -8.703 1.00 1.18 49 LYS A O 9
ATOM 8141 N N . GLN A 1 50 ? 7.187 4.822 -6.884 1.00 0.54 50 GLN A N 9
ATOM 8142 C CA . GLN A 1 50 ? 7.939 3.780 -6.193 1.00 0.68 50 GLN A CA 9
ATOM 8143 C C . GLN A 1 50 ? 7.181 2.456 -6.225 1.00 0.78 50 GLN A C 9
ATOM 8144 O O . GLN A 1 50 ? 5.959 2.419 -6.084 1.00 0.77 50 GLN A O 9
ATOM 8158 N N . ASP A 1 51 ? 7.924 1.357 -6.327 1.00 1.12 51 ASP A N 9
ATOM 8159 C CA . ASP A 1 51 ? 7.425 0.007 -6.129 1.00 1.21 51 ASP A CA 9
ATOM 8160 C C . ASP A 1 51 ? 7.250 -0.194 -4.618 1.00 1.09 51 ASP A C 9
ATOM 8161 O O . ASP A 1 51 ? 8.072 -0.835 -3.961 1.00 1.34 51 ASP A O 9
ATOM 8170 N N . ILE A 1 52 ? 6.232 0.446 -4.038 1.00 0.82 52 ILE A N 9
ATOM 8171 C CA . ILE A 1 52 ? 5.962 0.397 -2.597 1.00 0.79 52 ILE A CA 9
ATOM 8172 C C . ILE A 1 52 ? 5.521 -1.037 -2.298 1.00 0.72 52 ILE A C 9
ATOM 8173 O O . ILE A 1 52 ? 4.882 -1.642 -3.162 1.00 1.01 52 ILE A O 9
ATOM 8189 N N . GLN A 1 53 ? 5.807 -1.607 -1.126 1.00 0.48 53 GLN A N 9
ATOM 8190 C CA . GLN A 1 53 ? 5.265 -2.907 -0.718 1.00 0.41 53 GLN A CA 9
ATOM 8191 C C . GLN A 1 53 ? 4.349 -2.712 0.492 1.00 0.39 53 GLN A C 9
ATOM 8192 O O . GLN A 1 53 ? 4.359 -1.640 1.091 1.00 0.42 53 GLN A O 9
ATOM 8206 N N . ILE A 1 54 ? 3.534 -3.705 0.841 1.00 0.46 54 ILE A N 9
ATOM 8207 C CA . ILE A 1 54 ? 2.709 -3.669 2.040 1.00 0.51 54 ILE A CA 9
ATOM 8208 C C . ILE A 1 54 ? 3.499 -4.398 3.116 1.00 0.44 54 ILE A C 9
ATOM 8209 O O . ILE A 1 54 ? 3.917 -5.533 2.911 1.00 0.47 54 ILE A O 9
ATOM 8225 N N . VAL A 1 55 ? 3.750 -3.753 4.249 1.00 0.47 55 VAL A N 9
ATOM 8226 C CA . VAL A 1 55 ? 4.429 -4.354 5.384 1.00 0.49 55 VAL A CA 9
ATOM 8227 C C . VAL A 1 55 ? 3.497 -5.351 6.054 1.00 0.56 55 VAL A C 9
ATOM 8228 O O . VAL A 1 55 ? 3.924 -6.429 6.479 1.00 0.71 55 VAL A O 9
ATOM 8241 N N . LYS A 1 56 ? 2.228 -4.979 6.192 1.00 0.51 56 LYS A N 9
ATOM 8242 C CA . LYS A 1 56 ? 1.239 -5.837 6.802 1.00 0.56 56 LYS A CA 9
ATOM 8243 C C . LYS A 1 56 ? -0.145 -5.447 6.320 1.00 0.45 56 LYS A C 9
ATOM 8244 O O . LYS A 1 56 ? -0.377 -4.299 5.945 1.00 0.40 56 LYS A O 9
ATOM 8263 N N . ASP A 1 57 ? -1.059 -6.404 6.375 1.00 0.53 57 ASP A N 9
ATOM 8264 C CA . ASP A 1 57 ? -2.472 -6.186 6.183 1.00 0.59 57 ASP A CA 9
ATOM 8265 C C . ASP A 1 57 ? -2.971 -5.221 7.255 1.00 0.54 57 ASP A C 9
ATOM 8266 O O . ASP A 1 57 ? -2.399 -5.165 8.350 1.00 0.73 57 ASP A O 9
ATOM 8275 N N . GLY A 1 58 ? -4.070 -4.533 6.975 1.00 0.47 58 GLY A N 9
ATOM 8276 C CA . GLY A 1 58 ? -4.703 -3.621 7.907 1.00 0.47 58 GLY A CA 9
ATOM 8277 C C . GLY A 1 58 ? -3.875 -2.352 8.075 1.00 0.49 58 GLY A C 9
ATOM 8278 O O . GLY A 1 58 ? -2.749 -2.269 7.583 1.00 0.54 58 GLY A O 9
ATOM 8282 N N . GLU A 1 59 ? -4.418 -1.355 8.774 1.00 0.67 59 GLU A N 9
ATOM 8283 C CA . GLU A 1 59 ? -3.718 -0.097 8.976 1.00 0.86 59 GLU A CA 9
ATOM 8284 C C . GLU A 1 59 ? -2.396 -0.329 9.695 1.00 0.83 59 GLU A C 9
ATOM 8285 O O . GLU A 1 59 ? -2.260 -1.327 10.411 1.00 0.87 59 GLU A O 9
ATOM 8297 N N . CYS A 1 60 ? -1.458 0.594 9.498 1.00 0.88 60 CYS A N 9
ATOM 8298 C CA . CYS A 1 60 ? -0.174 0.585 10.179 1.00 0.88 60 CYS A CA 9
ATOM 8299 C C . CYS A 1 60 ? -0.399 0.722 11.678 1.00 1.28 60 CYS A C 9
ATOM 8300 O O . CYS A 1 60 ? 0.297 0.067 12.444 1.00 1.66 60 CYS A O 9
ATOM 8308 N N . GLU A 1 1 ? 13.847 -17.360 10.761 1.00 11.49 1 GLU A N 10
ATOM 8309 C CA . GLU A 1 1 ? 14.066 -17.872 9.407 1.00 11.35 1 GLU A CA 10
ATOM 8310 C C . GLU A 1 1 ? 13.268 -17.016 8.423 1.00 10.09 1 GLU A C 10
ATOM 8311 O O . GLU A 1 1 ? 12.761 -15.960 8.815 1.00 9.50 1 GLU A O 10
ATOM 8325 N N . LYS A 1 2 ? 13.104 -17.468 7.180 1.00 10.12 2 LYS A N 10
ATOM 8326 C CA . LYS A 1 2 ? 12.362 -16.723 6.186 1.00 9.35 2 LYS A CA 10
ATOM 8327 C C . LYS A 1 2 ? 10.881 -16.889 6.491 1.00 8.41 2 LYS A C 10
ATOM 8328 O O . LYS A 1 2 ? 10.256 -17.856 6.061 1.00 8.74 2 LYS A O 10
ATOM 8347 N N . GLN A 1 3 ? 10.307 -15.926 7.205 1.00 7.83 3 GLN A N 10
ATOM 8348 C CA . GLN A 1 3 ? 8.863 -15.779 7.296 1.00 7.49 3 GLN A CA 10
ATOM 8349 C C . GLN A 1 3 ? 8.451 -14.307 7.395 1.00 6.08 3 GLN A C 10
ATOM 8350 O O . GLN A 1 3 ? 7.349 -13.962 6.980 1.00 6.37 3 GLN A O 10
ATOM 8364 N N . VAL A 1 4 ? 9.344 -13.421 7.846 1.00 5.09 4 VAL A N 10
ATOM 8365 C CA . VAL A 1 4 ? 9.205 -11.998 7.556 1.00 4.06 4 VAL A CA 10
ATOM 8366 C C . VAL A 1 4 ? 9.318 -11.829 6.046 1.00 2.95 4 VAL A C 10
ATOM 8367 O O . VAL A 1 4 ? 10.313 -12.268 5.463 1.00 3.86 4 VAL A O 10
ATOM 8380 N N . PHE A 1 5 ? 8.343 -11.187 5.415 1.00 2.02 5 PHE A N 10
ATOM 8381 C CA . PHE A 1 5 ? 8.483 -10.648 4.077 1.00 2.01 5 PHE A CA 10
ATOM 8382 C C . PHE A 1 5 ? 7.351 -9.656 3.854 1.00 1.42 5 PHE A C 10
ATOM 8383 O O . PHE A 1 5 ? 6.244 -9.853 4.357 1.00 1.53 5 PHE A O 10
ATOM 8400 N N . SER A 1 6 ? 7.613 -8.578 3.125 1.00 1.08 6 SER A N 10
ATOM 8401 C CA . SER A 1 6 ? 6.561 -7.687 2.680 1.00 0.80 6 SER A CA 10
ATOM 8402 C C . SER A 1 6 ? 5.734 -8.403 1.600 1.00 0.76 6 SER A C 10
ATOM 8403 O O . SER A 1 6 ? 6.134 -9.466 1.126 1.00 0.99 6 SER A O 10
ATOM 8411 N N . ARG A 1 7 ? 4.599 -7.840 1.189 1.00 0.83 7 ARG A N 10
ATOM 8412 C CA . ARG A 1 7 ? 3.784 -8.370 0.095 1.00 0.91 7 ARG A CA 10
ATOM 8413 C C . ARG A 1 7 ? 3.598 -7.245 -0.911 1.00 0.91 7 ARG A C 10
ATOM 8414 O O . ARG A 1 7 ? 3.085 -6.197 -0.542 1.00 1.03 7 ARG A O 10
ATOM 8435 N N . MET A 1 8 ? 4.024 -7.391 -2.162 1.00 1.07 8 MET A N 10
ATOM 8436 C CA . MET A 1 8 ? 3.615 -6.407 -3.160 1.00 1.27 8 MET A CA 10
ATOM 8437 C C . MET A 1 8 ? 2.106 -6.570 -3.357 1.00 1.21 8 MET A C 10
ATOM 8438 O O . MET A 1 8 ? 1.659 -7.711 -3.496 1.00 1.29 8 MET A O 10
ATOM 8452 N N . PRO A 1 9 ? 1.318 -5.484 -3.343 1.00 1.22 9 PRO A N 10
ATOM 8453 C CA . PRO A 1 9 ? -0.068 -5.556 -3.748 1.00 1.22 9 PRO A CA 10
ATOM 8454 C C . PRO A 1 9 ? -0.101 -5.870 -5.241 1.00 1.21 9 PRO A C 10
ATOM 8455 O O . PRO A 1 9 ? 0.603 -5.249 -6.040 1.00 1.35 9 PRO A O 10
ATOM 8466 N N . ILE A 1 10 ? -0.869 -6.893 -5.590 1.00 1.20 10 ILE A N 10
ATOM 8467 C CA . ILE A 1 10 ? -0.803 -7.561 -6.871 1.00 1.33 10 ILE A CA 10
ATOM 8468 C C . ILE A 1 10 ? -1.712 -6.780 -7.820 1.00 1.36 10 ILE A C 10
ATOM 8469 O O . ILE A 1 10 ? -2.938 -6.819 -7.690 1.00 1.81 10 ILE A O 10
ATOM 8485 N N . CYS A 1 11 ? -1.103 -5.959 -8.674 1.00 1.27 11 CYS A N 10
ATOM 8486 C CA . CYS A 1 11 ? -1.754 -4.892 -9.400 1.00 1.45 11 CYS A CA 10
ATOM 8487 C C . CYS A 1 11 ? -1.165 -4.804 -10.797 1.00 1.78 11 CYS A C 10
ATOM 8488 O O . CYS A 1 11 ? -0.347 -3.932 -11.093 1.00 2.04 11 CYS A O 10
ATOM 8495 N N . GLU A 1 12 ? -1.602 -5.726 -11.642 1.00 2.81 12 GLU A N 10
ATOM 8496 C CA . GLU A 1 12 ? -1.223 -5.938 -13.016 1.00 3.54 12 GLU A CA 10
ATOM 8497 C C . GLU A 1 12 ? -2.465 -5.987 -13.907 1.00 3.61 12 GLU A C 10
ATOM 8498 O O . GLU A 1 12 ? -2.477 -6.654 -14.943 1.00 4.66 12 GLU A O 10
ATOM 8510 N N . HIS A 1 13 ? -3.560 -5.362 -13.483 1.00 3.49 13 HIS A N 10
ATOM 8511 C CA . HIS A 1 13 ? -4.832 -5.518 -14.166 1.00 4.48 13 HIS A CA 10
ATOM 8512 C C . HIS A 1 13 ? -4.783 -4.766 -15.496 1.00 4.67 13 HIS A C 10
ATOM 8513 O O . HIS A 1 13 ? -4.311 -3.631 -15.562 1.00 4.87 13 HIS A O 10
ATOM 8528 N N . MET A 1 14 ? -5.245 -5.410 -16.568 1.00 5.43 14 MET A N 10
ATOM 8529 C CA . MET A 1 14 ? -5.193 -4.879 -17.923 1.00 6.43 14 MET A CA 10
ATOM 8530 C C . MET A 1 14 ? -6.315 -3.856 -18.116 1.00 6.37 14 MET A C 10
ATOM 8531 O O . MET A 1 14 ? -7.209 -4.038 -18.942 1.00 7.03 14 MET A O 10
ATOM 8545 N N . THR A 1 15 ? -6.314 -2.794 -17.322 1.00 6.16 15 THR A N 10
ATOM 8546 C CA . THR A 1 15 ? -7.235 -1.680 -17.397 1.00 6.65 15 THR A CA 10
ATOM 8547 C C . THR A 1 15 ? -6.598 -0.520 -16.640 1.00 6.85 15 THR A C 10
ATOM 8548 O O . THR A 1 15 ? -6.225 -0.686 -15.481 1.00 6.70 15 THR A O 10
ATOM 8559 N N . GLU A 1 16 ? -6.429 0.627 -17.299 1.00 7.85 16 GLU A N 10
ATOM 8560 C CA . GLU A 1 16 ? -5.704 1.757 -16.743 1.00 8.80 16 GLU A CA 10
ATOM 8561 C C . GLU A 1 16 ? -6.355 2.216 -15.437 1.00 8.38 16 GLU A C 10
ATOM 8562 O O . GLU A 1 16 ? -5.699 2.324 -14.401 1.00 8.80 16 GLU A O 10
ATOM 8574 N N . SER A 1 17 ? -7.656 2.488 -15.514 1.00 7.95 17 SER A N 10
ATOM 8575 C CA . SER A 1 17 ? -8.473 3.040 -14.450 1.00 7.88 17 SER A CA 10
ATOM 8576 C C . SER A 1 17 ? -9.516 1.995 -14.036 1.00 7.00 17 SER A C 10
ATOM 8577 O O . SER A 1 17 ? -10.673 2.100 -14.442 1.00 7.56 17 SER A O 10
ATOM 8585 N N . PRO A 1 18 ? -9.146 0.967 -13.255 1.00 6.31 18 PRO A N 10
ATOM 8586 C CA . PRO A 1 18 ? -10.135 0.140 -12.594 1.00 6.08 18 PRO A CA 10
ATOM 8587 C C . PRO A 1 18 ? -10.756 0.988 -11.483 1.00 5.60 18 PRO A C 10
ATOM 8588 O O . PRO A 1 18 ? -10.155 1.976 -11.050 1.00 5.86 18 PRO A O 10
ATOM 8599 N N . ASP A 1 19 ? -11.950 0.628 -11.020 1.00 5.53 19 ASP A N 10
ATOM 8600 C CA . ASP A 1 19 ? -12.596 1.389 -9.963 1.00 5.27 19 ASP A CA 10
ATOM 8601 C C . ASP A 1 19 ? -11.963 0.967 -8.644 1.00 3.76 19 ASP A C 10
ATOM 8602 O O . ASP A 1 19 ? -11.723 -0.217 -8.413 1.00 3.84 19 ASP A O 10
ATOM 8611 N N . CYS A 1 20 ? -11.742 1.908 -7.733 1.00 3.10 20 CYS A N 10
ATOM 8612 C CA . CYS A 1 20 ? -11.421 1.586 -6.356 1.00 2.36 20 CYS A CA 10
ATOM 8613 C C . CYS A 1 20 ? -12.669 1.071 -5.632 1.00 2.33 20 CYS A C 10
ATOM 8614 O O . CYS A 1 20 ? -12.542 0.476 -4.562 1.00 3.33 20 CYS A O 10
ATOM 8621 N N . SER A 1 21 ? -13.854 1.297 -6.216 1.00 2.52 21 SER A N 10
ATOM 8622 C CA . SER A 1 21 ? -15.119 0.599 -5.986 1.00 2.52 21 SER A CA 10
ATOM 8623 C C . SER A 1 21 ? -15.453 0.425 -4.497 1.00 2.17 21 SER A C 10
ATOM 8624 O O . SER A 1 21 ? -15.928 -0.632 -4.085 1.00 3.07 21 SER A O 10
ATOM 8632 N N . ARG A 1 22 ? -15.193 1.463 -3.695 1.00 1.92 22 ARG A N 10
ATOM 8633 C CA . ARG A 1 22 ? -15.179 1.472 -2.236 1.00 1.64 22 ARG A CA 10
ATOM 8634 C C . ARG A 1 22 ? -14.848 0.105 -1.651 1.00 1.42 22 ARG A C 10
ATOM 8635 O O . ARG A 1 22 ? -15.525 -0.405 -0.759 1.00 1.58 22 ARG A O 10
ATOM 8656 N N . ILE A 1 23 ? -13.791 -0.492 -2.187 1.00 1.54 23 ILE A N 10
ATOM 8657 C CA . ILE A 1 23 ? -13.172 -1.647 -1.574 1.00 1.71 23 ILE A CA 10
ATOM 8658 C C . ILE A 1 23 ? -12.614 -1.125 -0.253 1.00 1.34 23 ILE A C 10
ATOM 8659 O O . ILE A 1 23 ? -11.864 -0.150 -0.268 1.00 1.30 23 ILE A O 10
ATOM 8675 N N . TYR A 1 24 ? -13.037 -1.675 0.878 1.00 1.42 24 TYR A N 10
ATOM 8676 C CA . TYR A 1 24 ? -12.544 -1.274 2.183 1.00 1.20 24 TYR A CA 10
ATOM 8677 C C . TYR A 1 24 ? -11.825 -2.477 2.766 1.00 1.07 24 TYR A C 10
ATOM 8678 O O . TYR A 1 24 ? -12.465 -3.382 3.293 1.00 1.28 24 TYR A O 10
ATOM 8696 N N . ASP A 1 25 ? -10.508 -2.522 2.597 1.00 0.87 25 ASP A N 10
ATOM 8697 C CA . ASP A 1 25 ? -9.680 -3.672 2.926 1.00 0.90 25 ASP A CA 10
ATOM 8698 C C . ASP A 1 25 ? -8.264 -3.151 3.167 1.00 0.75 25 ASP A C 10
ATOM 8699 O O . ASP A 1 25 ? -7.407 -3.301 2.297 1.00 0.76 25 ASP A O 10
ATOM 8708 N N . PRO A 1 26 ? -8.057 -2.398 4.259 1.00 0.64 26 PRO A N 10
ATOM 8709 C CA . PRO A 1 26 ? -6.883 -1.568 4.404 1.00 0.51 26 PRO A CA 10
ATOM 8710 C C . PRO A 1 26 ? -5.595 -2.375 4.427 1.00 0.44 26 PRO A C 10
ATOM 8711 O O . PRO A 1 26 ? -5.582 -3.553 4.780 1.00 0.51 26 PRO A O 10
ATOM 8722 N N . VAL A 1 27 ? -4.503 -1.713 4.057 1.00 0.37 27 VAL A N 10
ATOM 8723 C CA . VAL A 1 27 ? -3.170 -2.279 4.044 1.00 0.35 27 VAL A CA 10
ATOM 8724 C C . VAL A 1 27 ? -2.189 -1.141 4.324 1.00 0.37 27 VAL A C 10
ATOM 8725 O O . VAL A 1 27 ? -2.450 0.002 3.933 1.00 0.49 27 VAL A O 10
ATOM 8738 N N . CYS A 1 28 ? -1.075 -1.438 4.995 1.00 0.31 28 CYS A N 10
ATOM 8739 C CA . CYS A 1 28 ? -0.076 -0.437 5.355 1.00 0.37 28 CYS A CA 10
ATOM 8740 C C . CYS A 1 28 ? 1.154 -0.555 4.464 1.00 0.29 28 CYS A C 10
ATOM 8741 O O . CYS A 1 28 ? 1.816 -1.597 4.461 1.00 0.33 28 CYS A O 10
ATOM 8748 N N . GLY A 1 29 ? 1.445 0.481 3.681 1.00 0.37 29 GLY A N 10
ATOM 8749 C CA . GLY A 1 29 ? 2.569 0.489 2.760 1.00 0.36 29 GLY A CA 10
ATOM 8750 C C . GLY A 1 29 ? 3.901 0.682 3.486 1.00 0.33 29 GLY A C 10
ATOM 8751 O O . GLY A 1 29 ? 3.952 1.228 4.588 1.00 0.44 29 GLY A O 10
ATOM 8755 N N . THR A 1 30 ? 5.003 0.266 2.860 1.00 0.30 30 THR A N 10
ATOM 8756 C CA . THR A 1 30 ? 6.360 0.526 3.317 1.00 0.38 30 THR A CA 10
ATOM 8757 C C . THR A 1 30 ? 6.688 2.024 3.237 1.00 0.57 30 THR A C 10
ATOM 8758 O O . THR A 1 30 ? 7.658 2.482 3.838 1.00 0.84 30 THR A O 10
ATOM 8769 N N . ASP A 1 31 ? 5.849 2.808 2.557 1.00 0.62 31 ASP A N 10
ATOM 8770 C CA . ASP A 1 31 ? 5.901 4.258 2.590 1.00 0.87 31 ASP A CA 10
ATOM 8771 C C . ASP A 1 31 ? 5.381 4.765 3.946 1.00 0.88 31 ASP A C 10
ATOM 8772 O O . ASP A 1 31 ? 5.669 5.902 4.323 1.00 1.09 31 ASP A O 10
ATOM 8781 N N . GLY A 1 32 ? 4.657 3.928 4.693 1.00 0.75 32 GLY A N 10
ATOM 8782 C CA . GLY A 1 32 ? 4.147 4.198 6.027 1.00 0.78 32 GLY A CA 10
ATOM 8783 C C . GLY A 1 32 ? 2.663 4.536 6.022 1.00 0.70 32 GLY A C 10
ATOM 8784 O O . GLY A 1 32 ? 2.106 4.839 7.080 1.00 0.84 32 GLY A O 10
ATOM 8788 N N . VAL A 1 33 ? 2.008 4.518 4.865 1.00 0.72 33 VAL A N 10
ATOM 8789 C CA . VAL A 1 33 ? 0.637 4.970 4.752 1.00 0.78 33 VAL A CA 10
ATOM 8790 C C . VAL A 1 33 ? -0.307 3.772 4.823 1.00 0.69 33 VAL A C 10
ATOM 8791 O O . VAL A 1 33 ? -0.220 2.845 4.019 1.00 0.88 33 VAL A O 10
ATOM 8804 N N . THR A 1 34 ? -1.234 3.809 5.775 1.00 0.58 34 THR A N 10
ATOM 8805 C CA . THR A 1 34 ? -2.423 2.987 5.747 1.00 0.56 34 THR A CA 10
ATOM 8806 C C . THR A 1 34 ? -3.338 3.489 4.626 1.00 0.57 34 THR A C 10
ATOM 8807 O O . THR A 1 34 ? -3.961 4.549 4.760 1.00 0.93 34 THR A O 10
ATOM 8818 N N . TYR A 1 35 ? -3.440 2.742 3.530 1.00 0.41 35 TYR A N 10
ATOM 8819 C CA . TYR A 1 35 ? -4.415 3.001 2.480 1.00 0.49 35 TYR A CA 10
ATOM 8820 C C . TYR A 1 35 ? -5.672 2.193 2.787 1.00 0.48 35 TYR A C 10
ATOM 8821 O O . TYR A 1 35 ? -5.571 1.079 3.295 1.00 0.51 35 TYR A O 10
ATOM 8839 N N . GLU A 1 36 ? -6.848 2.752 2.480 1.00 0.60 36 GLU A N 10
ATOM 8840 C CA . GLU A 1 36 ? -8.139 2.136 2.770 1.00 0.66 36 GLU A CA 10
ATOM 8841 C C . GLU A 1 36 ? -8.322 0.817 2.011 1.00 0.61 36 GLU A C 10
ATOM 8842 O O . GLU A 1 36 ? -9.059 -0.059 2.460 1.00 0.67 36 GLU A O 10
ATOM 8854 N N . SER A 1 37 ? -7.687 0.682 0.846 1.00 0.63 37 SER A N 10
ATOM 8855 C CA . SER A 1 37 ? -7.551 -0.596 0.174 1.00 0.66 37 SER A CA 10
ATOM 8856 C C . SER A 1 37 ? -6.395 -0.524 -0.813 1.00 0.57 37 SER A C 10
ATOM 8857 O O . SER A 1 37 ? -5.856 0.563 -1.058 1.00 0.63 37 SER A O 10
ATOM 8865 N N . GLU A 1 38 ? -6.034 -1.665 -1.396 1.00 0.58 38 GLU A N 10
ATOM 8866 C CA . GLU A 1 38 ? -4.859 -1.773 -2.233 1.00 0.65 38 GLU A CA 10
ATOM 8867 C C . GLU A 1 38 ? -4.952 -0.845 -3.441 1.00 0.69 38 GLU A C 10
ATOM 8868 O O . GLU A 1 38 ? -3.918 -0.397 -3.916 1.00 0.73 38 GLU A O 10
ATOM 8880 N N . CYS A 1 39 ? -6.160 -0.538 -3.925 1.00 0.78 39 CYS A N 10
ATOM 8881 C CA . CYS A 1 39 ? -6.357 0.339 -5.078 1.00 0.90 39 CYS A CA 10
ATOM 8882 C C . CYS A 1 39 ? -5.523 1.604 -4.936 1.00 0.77 39 CYS A C 10
ATOM 8883 O O . CYS A 1 39 ? -4.722 1.952 -5.799 1.00 0.75 39 CYS A O 10
ATOM 8890 N N . LYS A 1 40 ? -5.705 2.287 -3.807 1.00 0.74 40 LYS A N 10
ATOM 8891 C CA . LYS A 1 40 ? -5.050 3.560 -3.561 1.00 0.73 40 LYS A CA 10
ATOM 8892 C C . LYS A 1 40 ? -3.571 3.375 -3.234 1.00 0.60 40 LYS A C 10
ATOM 8893 O O . LYS A 1 40 ? -2.764 4.241 -3.558 1.00 0.60 40 LYS A O 10
ATOM 8912 N N . LEU A 1 41 ? -3.185 2.252 -2.633 1.00 0.52 41 LEU A N 10
ATOM 8913 C CA . LEU A 1 41 ? -1.769 1.970 -2.450 1.00 0.44 41 LEU A CA 10
ATOM 8914 C C . LEU A 1 41 ? -1.119 1.844 -3.832 1.00 0.45 41 LEU A C 10
ATOM 8915 O O . LEU A 1 41 ? -0.076 2.426 -4.103 1.00 0.46 41 LEU A O 10
ATOM 8931 N N . CYS A 1 42 ? -1.744 1.101 -4.740 1.00 0.51 42 CYS A N 10
ATOM 8932 C CA . CYS A 1 42 ? -1.212 0.851 -6.071 1.00 0.53 42 CYS A CA 10
ATOM 8933 C C . CYS A 1 42 ? -1.191 2.126 -6.895 1.00 0.47 42 CYS A C 10
ATOM 8934 O O . CYS A 1 42 ? -0.186 2.428 -7.538 1.00 0.48 42 CYS A O 10
ATOM 8941 N N . LEU A 1 43 ? -2.258 2.915 -6.821 1.00 0.49 43 LEU A N 10
ATOM 8942 C CA . LEU A 1 43 ? -2.236 4.281 -7.309 1.00 0.57 43 LEU A CA 10
ATOM 8943 C C . LEU A 1 43 ? -1.008 4.994 -6.736 1.00 0.53 43 LEU A C 10
ATOM 8944 O O . LEU A 1 43 ? -0.192 5.487 -7.503 1.00 0.58 43 LEU A O 10
ATOM 8960 N N . ALA A 1 44 ? -0.820 4.985 -5.414 1.00 0.52 44 ALA A N 10
ATOM 8961 C CA . ALA A 1 44 ? 0.299 5.664 -4.771 1.00 0.58 44 ALA A CA 10
ATOM 8962 C C . ALA A 1 44 ? 1.638 5.196 -5.333 1.00 0.52 44 ALA A C 10
ATOM 8963 O O . ALA A 1 44 ? 2.516 6.021 -5.575 1.00 0.60 44 ALA A O 10
ATOM 8970 N N . ARG A 1 45 ? 1.805 3.895 -5.578 1.00 0.43 45 ARG A N 10
ATOM 8971 C CA . ARG A 1 45 ? 3.003 3.361 -6.216 1.00 0.47 45 ARG A CA 10
ATOM 8972 C C . ARG A 1 45 ? 3.245 4.091 -7.537 1.00 0.41 45 ARG A C 10
ATOM 8973 O O . ARG A 1 45 ? 4.343 4.594 -7.791 1.00 0.49 45 ARG A O 10
ATOM 8994 N N . ILE A 1 46 ? 2.223 4.144 -8.392 1.00 0.43 46 ILE A N 10
ATOM 8995 C CA . ILE A 1 46 ? 2.321 4.796 -9.692 1.00 0.53 46 ILE A CA 10
ATOM 8996 C C . ILE A 1 46 ? 2.619 6.284 -9.504 1.00 0.57 46 ILE A C 10
ATOM 8997 O O . ILE A 1 46 ? 3.546 6.808 -10.119 1.00 0.68 46 ILE A O 10
ATOM 9013 N N . GLU A 1 47 ? 1.844 6.987 -8.681 1.00 0.58 47 GLU A N 10
ATOM 9014 C CA . GLU A 1 47 ? 1.982 8.409 -8.418 1.00 0.75 47 GLU A CA 10
ATOM 9015 C C . GLU A 1 47 ? 3.428 8.708 -8.011 1.00 0.75 47 GLU A C 10
ATOM 9016 O O . GLU A 1 47 ? 4.123 9.466 -8.695 1.00 0.90 47 GLU A O 10
ATOM 9028 N N . ASN A 1 48 ? 3.895 8.041 -6.961 1.00 0.69 48 ASN A N 10
ATOM 9029 C CA . ASN A 1 48 ? 5.211 8.247 -6.366 1.00 0.76 48 ASN A CA 10
ATOM 9030 C C . ASN A 1 48 ? 6.332 7.738 -7.263 1.00 0.69 48 ASN A C 10
ATOM 9031 O O . ASN A 1 48 ? 7.478 8.119 -7.062 1.00 0.82 48 ASN A O 10
ATOM 9042 N N . LYS A 1 49 ? 6.025 6.884 -8.246 1.00 0.58 49 LYS A N 10
ATOM 9043 C CA . LYS A 1 49 ? 7.028 6.191 -9.049 1.00 0.63 49 LYS A CA 10
ATOM 9044 C C . LYS A 1 49 ? 7.857 5.286 -8.135 1.00 0.58 49 LYS A C 10
ATOM 9045 O O . LYS A 1 49 ? 9.083 5.224 -8.249 1.00 0.79 49 LYS A O 10
ATOM 9064 N N . GLN A 1 50 ? 7.188 4.588 -7.218 1.00 0.65 50 GLN A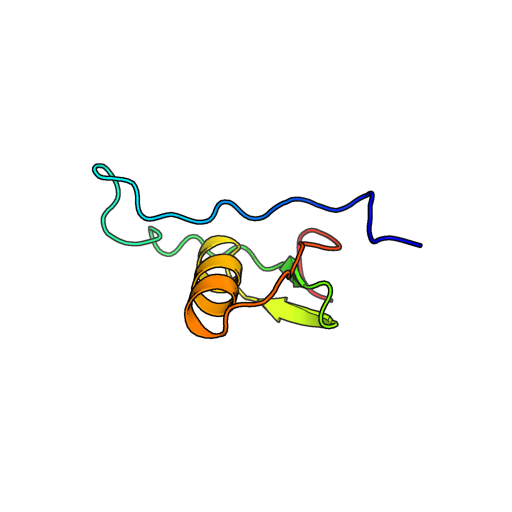 N 10
ATOM 9065 C CA . GLN A 1 50 ? 7.829 3.735 -6.237 1.00 0.73 50 GLN A CA 10
ATOM 9066 C C . GLN A 1 50 ? 7.143 2.379 -6.192 1.00 0.80 50 GLN A C 10
ATOM 9067 O O . GLN A 1 50 ? 5.921 2.312 -6.086 1.00 0.80 50 GLN A O 10
ATOM 9081 N N . ASP A 1 51 ? 7.926 1.306 -6.182 1.00 1.02 51 ASP A N 10
ATOM 9082 C CA . ASP A 1 51 ? 7.441 -0.014 -5.812 1.00 1.01 51 ASP A CA 10
ATOM 9083 C C . ASP A 1 51 ? 7.301 -0.054 -4.290 1.00 0.81 51 ASP A C 10
ATOM 9084 O O . ASP A 1 51 ? 8.155 -0.580 -3.579 1.00 0.98 51 ASP A O 10
ATOM 9093 N N . ILE A 1 52 ? 6.255 0.583 -3.775 1.00 0.65 52 ILE A N 10
ATOM 9094 C CA . ILE A 1 52 ? 5.867 0.476 -2.372 1.00 0.65 52 ILE A CA 10
ATOM 9095 C C . ILE A 1 52 ? 5.357 -0.954 -2.173 1.00 0.62 52 ILE A C 10
ATOM 9096 O O . ILE A 1 52 ? 4.594 -1.450 -3.005 1.00 0.88 52 ILE A O 10
ATOM 9112 N N . GLN A 1 53 ? 5.791 -1.622 -1.106 1.00 0.47 53 GLN A N 10
ATOM 9113 C CA . GLN A 1 53 ? 5.345 -2.955 -0.735 1.00 0.47 53 GLN A CA 10
ATOM 9114 C C . GLN A 1 53 ? 4.445 -2.827 0.497 1.00 0.46 53 GLN A C 10
ATOM 9115 O O . GLN A 1 53 ? 4.425 -1.783 1.136 1.00 0.43 53 GLN A O 10
ATOM 9129 N N . ILE A 1 54 ? 3.684 -3.862 0.840 1.00 0.56 54 ILE A N 10
ATOM 9130 C CA . ILE A 1 54 ? 2.841 -3.865 2.030 1.00 0.54 54 ILE A CA 10
ATOM 9131 C C . ILE A 1 54 ? 3.645 -4.446 3.186 1.00 0.56 54 ILE A C 10
ATOM 9132 O O . ILE A 1 54 ? 4.163 -5.564 3.094 1.00 0.66 54 ILE A O 10
ATOM 9148 N N . VAL A 1 55 ? 3.717 -3.687 4.279 1.00 0.49 55 VAL A N 10
ATOM 9149 C CA . VAL A 1 55 ? 4.369 -4.074 5.517 1.00 0.62 55 VAL A CA 10
ATOM 9150 C C . VAL A 1 55 ? 3.484 -5.133 6.161 1.00 0.68 55 VAL A C 10
ATOM 9151 O O . VAL A 1 55 ? 3.970 -6.190 6.577 1.00 0.85 55 VAL A O 10
ATOM 9164 N N . LYS A 1 56 ? 2.182 -4.864 6.211 1.00 0.53 56 LYS A N 10
ATOM 9165 C CA . LYS A 1 56 ? 1.223 -5.670 6.939 1.00 0.67 56 LYS A CA 10
ATOM 9166 C C . LYS A 1 56 ? -0.186 -5.399 6.428 1.00 0.47 56 LYS A C 10
ATOM 9167 O O . LYS A 1 56 ? -0.478 -4.292 5.965 1.00 0.36 56 LYS A O 10
ATOM 9186 N N . ASP A 1 57 ? -1.039 -6.414 6.538 1.00 0.58 57 ASP A N 10
ATOM 9187 C CA . ASP A 1 57 ? -2.465 -6.313 6.290 1.00 0.65 57 ASP A CA 10
ATOM 9188 C C . ASP A 1 57 ? -3.084 -5.346 7.287 1.00 0.51 57 ASP A C 10
ATOM 9189 O O . ASP A 1 57 ? -2.675 -5.297 8.453 1.00 0.62 57 ASP A O 10
ATOM 9198 N N . GLY A 1 58 ? -4.137 -4.667 6.856 1.00 0.53 58 GLY A N 10
ATOM 9199 C CA . GLY A 1 58 ? -4.863 -3.752 7.698 1.00 0.55 58 GLY A CA 10
ATOM 9200 C C . GLY A 1 58 ? -4.068 -2.479 7.917 1.00 0.58 58 GLY A C 10
ATOM 9201 O O . GLY A 1 58 ? -3.007 -2.262 7.327 1.00 0.61 58 GLY A O 10
ATOM 9205 N N . GLU A 1 59 ? -4.589 -1.635 8.797 1.00 0.66 59 GLU A N 10
ATOM 9206 C CA . GLU A 1 59 ? -3.906 -0.435 9.219 1.00 0.70 59 GLU A CA 10
ATOM 9207 C C . GLU A 1 59 ? -2.570 -0.784 9.882 1.00 0.75 59 GLU A C 10
ATOM 9208 O O . GLU A 1 59 ? -2.360 -1.938 10.280 1.00 0.96 59 GLU A O 10
ATOM 9220 N N . CYS A 1 60 ? -1.663 0.192 9.976 1.00 0.69 60 CYS A N 10
ATOM 9221 C CA . CYS A 1 60 ? -0.388 0.024 10.672 1.00 0.85 60 CYS A CA 10
ATOM 9222 C C . CYS A 1 60 ? -0.661 -0.019 12.182 1.00 1.20 60 CYS A C 10
ATOM 9223 O O . CYS A 1 60 ? -1.294 -0.973 12.617 1.00 2.16 60 CYS A O 10
ATOM 9231 N N . GLU A 1 1 ? 7.213 -16.718 -5.705 1.00 17.22 1 GLU A N 11
ATOM 9232 C CA . GLU A 1 1 ? 7.823 -15.394 -5.580 1.00 16.08 1 GLU A CA 11
ATOM 9233 C C . GLU A 1 1 ? 8.283 -15.230 -4.134 1.00 14.34 1 GLU A C 11
ATOM 9234 O O . GLU A 1 1 ? 8.552 -16.239 -3.487 1.00 13.86 1 GLU A O 11
ATOM 9248 N N . LYS A 1 2 ? 8.441 -14.003 -3.639 1.00 13.68 2 LYS A N 11
ATOM 9249 C CA . LYS A 1 2 ? 9.243 -13.749 -2.454 1.00 12.30 2 LYS A CA 11
ATOM 9250 C C . LYS A 1 2 ? 8.506 -12.824 -1.486 1.00 10.73 2 LYS A C 11
ATOM 9251 O O . LYS A 1 2 ? 8.576 -11.608 -1.636 1.00 10.68 2 LYS A O 11
ATOM 9270 N N . GLN A 1 3 ? 7.808 -13.372 -0.493 1.00 9.90 3 GLN A N 11
ATOM 9271 C CA . GLN A 1 3 ? 7.151 -12.574 0.536 1.00 8.71 3 GLN A CA 11
ATOM 9272 C C . GLN A 1 3 ? 8.170 -11.752 1.339 1.00 6.97 3 GLN A C 11
ATOM 9273 O O . GLN A 1 3 ? 8.166 -10.528 1.250 1.00 6.95 3 GLN A O 11
ATOM 9287 N N . VAL A 1 4 ? 9.054 -12.400 2.102 1.00 5.99 4 VAL A N 11
ATOM 9288 C CA . VAL A 1 4 ? 9.996 -11.757 3.013 1.00 4.76 4 VAL A CA 11
ATOM 9289 C C . VAL A 1 4 ? 9.294 -10.630 3.783 1.00 3.05 4 VAL A C 11
ATOM 9290 O O . VAL A 1 4 ? 9.665 -9.460 3.706 1.00 3.53 4 VAL A O 11
ATOM 9303 N N . PHE A 1 5 ? 8.211 -10.970 4.481 1.00 2.12 5 PHE A N 11
ATOM 9304 C CA . PHE A 1 5 ? 7.407 -10.061 5.296 1.00 1.65 5 PHE A CA 11
ATOM 9305 C C . PHE A 1 5 ? 6.639 -9.008 4.485 1.00 1.13 5 PHE A C 11
ATOM 9306 O O . PHE A 1 5 ? 5.621 -8.496 4.942 1.00 1.36 5 PHE A O 11
ATOM 9323 N N . SER A 1 6 ? 7.114 -8.655 3.298 1.00 1.08 6 SER A N 11
ATOM 9324 C CA . SER A 1 6 ? 6.497 -7.752 2.358 1.00 0.88 6 SER A CA 11
ATOM 9325 C C . SER A 1 6 ? 5.608 -8.549 1.401 1.00 0.86 6 SER A C 11
ATOM 9326 O O . SER A 1 6 ? 5.451 -9.761 1.534 1.00 1.39 6 SER A O 11
ATOM 9334 N N . ARG A 1 7 ? 4.968 -7.850 0.468 1.00 1.06 7 ARG A N 11
ATOM 9335 C CA . ARG A 1 7 ? 4.030 -8.420 -0.485 1.00 1.03 7 ARG A CA 11
ATOM 9336 C C . ARG A 1 7 ? 4.277 -7.741 -1.807 1.00 1.13 7 ARG A C 11
ATOM 9337 O O . ARG A 1 7 ? 4.667 -6.577 -1.817 1.00 1.71 7 ARG A O 11
ATOM 9358 N N . MET A 1 8 ? 4.105 -8.458 -2.905 1.00 1.18 8 MET A N 11
ATOM 9359 C CA . MET A 1 8 ? 4.056 -7.917 -4.241 1.00 1.39 8 MET A CA 11
ATOM 9360 C C . MET A 1 8 ? 2.614 -7.570 -4.632 1.00 1.23 8 MET A C 11
ATOM 9361 O O . MET A 1 8 ? 1.946 -8.430 -5.212 1.00 1.57 8 MET A O 11
ATOM 9375 N N . PRO A 1 9 ? 2.107 -6.363 -4.330 1.00 0.93 9 PRO A N 11
ATOM 9376 C CA . PRO A 1 9 ? 0.731 -6.022 -4.614 1.00 0.80 9 PRO A CA 11
ATOM 9377 C C . PRO A 1 9 ? 0.504 -6.063 -6.118 1.00 0.81 9 PRO A C 11
ATOM 9378 O O . PRO A 1 9 ? 1.290 -5.509 -6.891 1.00 0.91 9 PRO A O 11
ATOM 9389 N N . ILE A 1 10 ? -0.553 -6.754 -6.522 1.00 0.95 10 ILE A N 11
ATOM 9390 C CA . ILE A 1 10 ? -1.045 -6.747 -7.878 1.00 1.30 10 ILE A CA 11
ATOM 9391 C C . ILE A 1 10 ? -1.699 -5.386 -8.057 1.00 1.44 10 ILE A C 11
ATOM 9392 O O . ILE A 1 10 ? -2.400 -4.924 -7.160 1.00 2.18 10 ILE A O 11
ATOM 9408 N N . CYS A 1 11 ? -1.389 -4.727 -9.169 1.00 1.35 11 CYS A N 11
ATOM 9409 C CA . CYS A 1 11 ? -1.784 -3.370 -9.454 1.00 1.53 11 CYS A CA 11
ATOM 9410 C C . CYS A 1 11 ? -2.012 -3.310 -10.955 1.00 2.05 11 CYS A C 11
ATOM 9411 O O . CYS A 1 11 ? -1.186 -3.854 -11.696 1.00 2.08 11 CYS A O 11
ATOM 9418 N N . GLU A 1 12 ? -3.110 -2.712 -11.424 1.00 3.02 12 GLU A N 11
ATOM 9419 C CA . GLU A 1 12 ? -3.387 -2.675 -12.850 1.00 3.64 12 GLU A CA 11
ATOM 9420 C C . GLU A 1 12 ? -2.315 -1.867 -13.579 1.00 4.00 12 GLU A C 11
ATOM 9421 O O . GLU A 1 12 ? -1.665 -1.000 -12.985 1.00 4.97 12 GLU A O 11
ATOM 9433 N N . HIS A 1 13 ? -2.135 -2.152 -14.866 1.00 4.42 13 HIS A N 11
ATOM 9434 C CA . HIS A 1 13 ? -1.499 -1.238 -15.797 1.00 5.84 13 HIS A CA 11
ATOM 9435 C C . HIS A 1 13 ? -2.582 -0.830 -16.788 1.00 6.22 13 HIS A C 11
ATOM 9436 O O . HIS A 1 13 ? -3.574 -0.248 -16.356 1.00 6.21 13 HIS A O 11
ATOM 9451 N N . MET A 1 14 ? -2.441 -1.127 -18.080 1.00 7.13 14 MET A N 11
ATOM 9452 C CA . MET A 1 14 ? -3.398 -0.700 -19.093 1.00 7.98 14 MET A CA 11
ATOM 9453 C C . MET A 1 14 ? -3.999 -1.901 -19.824 1.00 7.85 14 MET A C 11
ATOM 9454 O O . MET A 1 14 ? -4.413 -1.767 -20.974 1.00 8.65 14 MET A O 11
ATOM 9468 N N . THR A 1 15 ? -4.053 -3.071 -19.188 1.00 7.45 15 THR A N 11
ATOM 9469 C CA . THR A 1 15 ? -4.715 -4.226 -19.768 1.00 8.13 15 THR A CA 11
ATOM 9470 C C . THR A 1 15 ? -5.448 -5.021 -18.694 1.00 7.82 15 THR A C 11
ATOM 9471 O O . THR A 1 15 ? -6.657 -5.219 -18.811 1.00 7.92 15 THR A O 11
ATOM 9482 N N . GLU A 1 16 ? -4.762 -5.478 -17.643 1.00 7.99 16 GLU A N 11
ATOM 9483 C CA . GLU A 1 16 ? -5.429 -6.185 -16.561 1.00 8.19 16 GLU A CA 11
ATOM 9484 C C . GLU A 1 16 ? -5.990 -5.122 -15.623 1.00 7.52 16 GLU A C 11
ATOM 9485 O O . GLU A 1 16 ? -5.518 -4.932 -14.502 1.00 7.76 16 GLU A O 11
ATOM 9497 N N . SER A 1 17 ? -6.964 -4.390 -16.150 1.00 7.15 17 SER A N 11
ATOM 9498 C CA . SER A 1 17 ? -7.411 -3.106 -15.658 1.00 6.98 17 SER A CA 11
ATOM 9499 C C . SER A 1 17 ? -8.933 -3.144 -15.529 1.00 7.05 17 SER A C 11
ATOM 9500 O O . SER A 1 17 ? -9.627 -2.781 -16.480 1.00 7.89 17 SER A O 11
ATOM 9508 N N . PRO A 1 18 ? -9.461 -3.648 -14.403 1.00 6.84 18 PRO A N 11
ATOM 9509 C CA . PRO A 1 18 ? -10.889 -3.727 -14.165 1.00 7.40 18 PRO A CA 11
ATOM 9510 C C . PRO A 1 18 ? -11.347 -2.371 -13.608 1.00 6.79 18 PRO A C 11
ATOM 9511 O O . PRO A 1 18 ? -11.003 -1.329 -14.168 1.00 6.94 18 PRO A O 11
ATOM 9522 N N . ASP A 1 19 ? -12.087 -2.359 -12.499 1.00 6.61 19 ASP A N 11
ATOM 9523 C CA . ASP A 1 19 ? -12.450 -1.177 -11.726 1.00 6.10 19 ASP A CA 11
ATOM 9524 C C . ASP A 1 19 ? -11.875 -1.410 -10.341 1.00 4.71 19 ASP A C 11
ATOM 9525 O O . ASP A 1 19 ? -11.913 -2.552 -9.883 1.00 5.08 19 ASP A O 11
ATOM 9534 N N . CYS A 1 20 ? -11.381 -0.385 -9.651 1.00 3.55 20 CYS A N 11
ATOM 9535 C CA . CYS A 1 20 ? -10.812 -0.601 -8.323 1.00 2.60 20 CYS A CA 11
ATOM 9536 C C . CYS A 1 20 ? -11.866 -1.166 -7.375 1.00 2.64 20 CYS A C 11
ATOM 9537 O O . CYS A 1 20 ? -12.965 -0.625 -7.277 1.00 2.81 20 CYS A O 11
ATOM 9544 N N . SER A 1 21 ? -11.528 -2.214 -6.627 1.00 3.47 21 SER A N 11
ATOM 9545 C CA . SER A 1 21 ? -12.428 -2.760 -5.623 1.00 4.02 21 SER A CA 11
ATOM 9546 C C . SER A 1 21 ? -12.661 -1.723 -4.518 1.00 3.42 21 SER A C 11
ATOM 9547 O O . SER A 1 21 ? -11.710 -1.302 -3.866 1.00 3.84 21 SER A O 11
ATOM 9555 N N . ARG A 1 22 ? -13.912 -1.341 -4.259 1.00 3.07 22 ARG A N 11
ATOM 9556 C CA . ARG A 1 22 ? -14.283 -0.419 -3.192 1.00 2.61 22 ARG A CA 11
ATOM 9557 C C . ARG A 1 22 ? -14.309 -1.098 -1.816 1.00 2.02 22 ARG A C 11
ATOM 9558 O O . ARG A 1 22 ? -14.938 -0.593 -0.884 1.00 1.82 22 ARG A O 11
ATOM 9579 N N . ILE A 1 23 ? -13.680 -2.259 -1.676 1.00 2.11 23 ILE A N 11
ATOM 9580 C CA . ILE A 1 23 ? -13.724 -3.060 -0.467 1.00 1.93 23 ILE A CA 11
ATOM 9581 C C . ILE A 1 23 ? -13.056 -2.273 0.658 1.00 1.67 23 ILE A C 11
ATOM 9582 O O . ILE A 1 23 ? -11.921 -1.836 0.514 1.00 1.79 23 ILE A O 11
ATOM 9598 N N . TYR A 1 24 ? -13.743 -2.074 1.778 1.00 1.47 24 TYR A N 11
ATOM 9599 C CA . TYR A 1 24 ? -13.103 -1.582 2.986 1.00 1.36 24 TYR A CA 11
ATOM 9600 C C . TYR A 1 24 ? -12.273 -2.737 3.544 1.00 1.27 24 TYR A C 11
ATOM 9601 O O . TYR A 1 24 ? -12.836 -3.610 4.210 1.00 1.44 24 TYR A O 11
ATOM 9619 N N . ASP A 1 25 ? -10.973 -2.781 3.251 1.00 1.12 25 ASP A N 11
ATOM 9620 C CA . ASP A 1 25 ? -10.046 -3.733 3.854 1.00 1.16 25 ASP A CA 11
ATOM 9621 C C . ASP A 1 25 ? -8.630 -3.140 3.872 1.00 0.92 25 ASP A C 11
ATOM 9622 O O . ASP A 1 25 ? -7.850 -3.406 2.951 1.00 0.98 25 ASP A O 11
ATOM 9631 N N . PRO A 1 26 ? -8.304 -2.301 4.870 1.00 0.74 26 PRO A N 11
ATOM 9632 C CA . PRO A 1 26 ? -7.086 -1.513 4.845 1.00 0.57 26 PRO A CA 11
ATOM 9633 C C . PRO A 1 26 ? -5.819 -2.362 4.858 1.00 0.51 26 PRO A C 11
ATOM 9634 O O . PRO A 1 26 ? -5.847 -3.513 5.298 1.00 0.58 26 PRO A O 11
ATOM 9645 N N . VAL A 1 27 ? -4.715 -1.764 4.407 1.00 0.43 27 VAL A N 11
ATOM 9646 C CA . VAL A 1 27 ? -3.356 -2.284 4.442 1.00 0.38 27 VAL A CA 11
ATOM 9647 C C . VAL A 1 27 ? -2.410 -1.095 4.674 1.00 0.34 27 VAL A C 11
ATOM 9648 O O . VAL A 1 27 ? -2.805 0.041 4.396 1.00 0.49 27 VAL A O 11
ATOM 9661 N N . CYS A 1 28 ? -1.173 -1.323 5.138 1.00 0.32 28 CYS A N 11
ATOM 9662 C CA . CYS A 1 28 ? -0.177 -0.256 5.291 1.00 0.54 28 CYS A CA 11
ATOM 9663 C C . CYS A 1 28 ? 1.020 -0.463 4.371 1.00 0.38 28 CYS A C 11
ATOM 9664 O O . CYS A 1 28 ? 1.570 -1.564 4.338 1.00 0.34 28 CYS A O 11
ATOM 9671 N N . GLY A 1 29 ? 1.434 0.556 3.617 1.00 0.43 29 GLY A N 11
ATOM 9672 C CA . GLY A 1 29 ? 2.534 0.456 2.670 1.00 0.42 29 GLY A CA 11
ATOM 9673 C C . GLY A 1 29 ? 3.902 0.634 3.339 1.00 0.41 29 GLY A C 11
ATOM 9674 O O . GLY A 1 29 ? 3.993 1.116 4.469 1.00 0.48 29 GLY A O 11
ATOM 9678 N N . THR A 1 30 ? 4.991 0.289 2.635 1.00 0.40 30 THR A N 11
ATOM 9679 C CA . THR A 1 30 ? 6.372 0.564 3.053 1.00 0.48 30 THR A CA 11
ATOM 9680 C C . THR A 1 30 ? 6.746 2.044 2.842 1.00 0.84 30 THR A C 11
ATOM 9681 O O . THR A 1 30 ? 7.910 2.407 2.690 1.00 1.66 30 THR A O 11
ATOM 9692 N N . ASP A 1 31 ? 5.751 2.911 2.740 1.00 0.57 31 ASP A N 11
ATOM 9693 C CA . ASP A 1 31 ? 5.808 4.353 2.836 1.00 0.78 31 ASP A CA 11
ATOM 9694 C C . ASP A 1 31 ? 5.222 4.790 4.183 1.00 0.82 31 ASP A C 11
ATOM 9695 O O . ASP A 1 31 ? 5.267 5.976 4.507 1.00 1.17 31 ASP A O 11
ATOM 9704 N N . GLY A 1 32 ? 4.678 3.855 4.965 1.00 0.59 32 GLY A N 11
ATOM 9705 C CA . GLY A 1 32 ? 4.027 4.137 6.225 1.00 0.71 32 GLY A CA 11
ATOM 9706 C C . GLY A 1 32 ? 2.596 4.623 6.015 1.00 0.74 32 GLY A C 11
ATOM 9707 O O . GLY A 1 32 ? 1.907 4.879 7.000 1.00 0.96 32 GLY A O 11
ATOM 9711 N N . VAL A 1 33 ? 2.120 4.752 4.777 1.00 0.74 33 VAL A N 11
ATOM 9712 C CA . VAL A 1 33 ? 0.793 5.273 4.518 1.00 0.87 33 VAL A CA 11
ATOM 9713 C C . VAL A 1 33 ? -0.198 4.115 4.596 1.00 0.76 33 VAL A C 11
ATOM 9714 O O . VAL A 1 33 ? 0.066 3.017 4.108 1.00 0.71 33 VAL A O 11
ATOM 9727 N N . THR A 1 34 ? -1.333 4.348 5.247 1.00 0.86 34 THR A N 11
ATOM 9728 C CA . THR A 1 34 ? -2.443 3.414 5.269 1.00 0.75 34 THR A CA 11
ATOM 9729 C C . THR A 1 34 ? -3.298 3.648 4.028 1.00 0.73 34 THR A C 11
ATOM 9730 O O . THR A 1 34 ? -3.535 4.796 3.658 1.00 1.02 34 THR A O 11
ATOM 9741 N N . TYR A 1 35 ? -3.752 2.571 3.393 1.00 0.65 35 TYR A N 11
ATOM 9742 C CA . TYR A 1 35 ? -4.614 2.604 2.227 1.00 0.73 35 TYR A CA 11
ATOM 9743 C C . TYR A 1 35 ? -5.760 1.635 2.470 1.00 0.81 35 TYR A C 11
ATOM 9744 O O . TYR A 1 35 ? -5.525 0.498 2.870 1.00 0.96 35 TYR A O 11
ATOM 9762 N N . GLU A 1 36 ? -6.990 2.089 2.254 1.00 0.89 36 GLU A N 11
ATOM 9763 C CA . GLU A 1 36 ? -8.196 1.393 2.680 1.00 0.97 36 GLU A CA 11
ATOM 9764 C C . GLU A 1 36 ? -8.528 0.215 1.761 1.00 0.90 36 GLU A C 11
ATOM 9765 O O . GLU A 1 36 ? -9.326 -0.650 2.125 1.00 0.95 36 GLU A O 11
ATOM 9777 N N . SER A 1 37 ? -7.892 0.160 0.593 1.00 0.88 37 SER A N 11
ATOM 9778 C CA . SER A 1 37 ? -7.768 -1.058 -0.177 1.00 0.84 37 SER A CA 11
ATOM 9779 C C . SER A 1 37 ? -6.488 -0.941 -0.997 1.00 0.67 37 SER A C 11
ATOM 9780 O O . SER A 1 37 ? -5.935 0.158 -1.135 1.00 0.68 37 SER A O 11
ATOM 9788 N N . GLU A 1 38 ? -6.017 -2.057 -1.551 1.00 0.63 38 GLU A N 11
ATOM 9789 C CA . GLU A 1 38 ? -4.823 -2.073 -2.375 1.00 0.60 38 GLU A CA 11
ATOM 9790 C C . GLU A 1 38 ? -4.938 -1.095 -3.553 1.00 0.60 38 GLU A C 11
ATOM 9791 O O . GLU A 1 38 ? -3.915 -0.611 -4.016 1.00 0.64 38 GLU A O 11
ATOM 9803 N N . CYS A 1 39 ? -6.148 -0.749 -4.000 1.00 0.68 39 CYS A N 11
ATOM 9804 C CA . CYS A 1 39 ? -6.391 0.268 -5.022 1.00 0.87 39 CYS A CA 11
ATOM 9805 C C . CYS A 1 39 ? -5.550 1.522 -4.786 1.00 0.76 39 CYS A C 11
ATOM 9806 O O . CYS A 1 39 ? -4.798 1.977 -5.641 1.00 0.79 39 CYS A O 11
ATOM 9813 N N . LYS A 1 40 ? -5.693 2.101 -3.599 1.00 0.74 40 LYS A N 11
ATOM 9814 C CA . LYS A 1 40 ? -5.092 3.393 -3.281 1.00 0.76 40 LYS A CA 11
ATOM 9815 C C . LYS A 1 40 ? -3.587 3.254 -3.081 1.00 0.61 40 LYS A C 11
ATOM 9816 O O . LYS A 1 40 ? -2.805 4.129 -3.445 1.00 0.60 40 LYS A O 11
ATOM 9835 N N . LEU A 1 41 ? -3.169 2.121 -2.531 1.00 0.52 41 LEU A N 11
ATOM 9836 C CA . LEU A 1 41 ? -1.765 1.783 -2.457 1.00 0.40 41 LEU A CA 11
ATOM 9837 C C . LEU A 1 41 ? -1.180 1.741 -3.872 1.00 0.39 41 LEU A C 11
ATOM 9838 O O . LEU A 1 41 ? -0.119 2.300 -4.143 1.00 0.43 41 LEU A O 11
ATOM 9854 N N . CYS A 1 42 ? -1.866 1.069 -4.787 1.00 0.48 42 CYS A N 11
ATOM 9855 C CA . CYS A 1 42 ? -1.462 0.901 -6.176 1.00 0.53 42 CYS A CA 11
ATOM 9856 C C . CYS A 1 42 ? -1.357 2.258 -6.858 1.00 0.51 42 CYS A C 11
ATOM 9857 O O . CYS A 1 42 ? -0.313 2.600 -7.405 1.00 0.56 42 CYS A O 11
ATOM 9864 N N . LEU A 1 43 ? -2.405 3.068 -6.760 1.00 0.55 43 LEU A N 11
ATOM 9865 C CA . LEU A 1 43 ? -2.391 4.472 -7.149 1.00 0.66 43 LEU A CA 11
ATOM 9866 C C . LEU A 1 43 ? -1.117 5.162 -6.642 1.00 0.57 43 LEU A C 11
ATOM 9867 O O . LEU A 1 43 ? -0.341 5.724 -7.417 1.00 0.60 43 LEU A O 11
ATOM 9883 N N . ALA A 1 44 ? -0.868 5.087 -5.335 1.00 0.55 44 ALA A N 11
ATOM 9884 C CA . ALA A 1 44 ? 0.309 5.690 -4.728 1.00 0.60 44 ALA A CA 11
ATOM 9885 C C . ALA A 1 44 ? 1.603 5.126 -5.328 1.00 0.52 44 ALA A C 11
ATOM 9886 O O . ALA A 1 44 ? 2.556 5.858 -5.541 1.00 0.68 44 ALA A O 11
ATOM 9893 N N . ARG A 1 45 ? 1.662 3.836 -5.658 1.00 0.39 45 ARG A N 11
ATOM 9894 C CA . ARG A 1 45 ? 2.779 3.235 -6.390 1.00 0.52 45 ARG A CA 11
ATOM 9895 C C . ARG A 1 45 ? 3.143 4.068 -7.619 1.00 0.38 45 ARG A C 11
ATOM 9896 O O . ARG A 1 45 ? 4.329 4.263 -7.896 1.00 0.49 45 ARG A O 11
ATOM 9917 N N . ILE A 1 46 ? 2.135 4.532 -8.356 1.00 0.51 46 ILE A N 11
ATOM 9918 C CA . ILE A 1 46 ? 2.342 5.299 -9.570 1.00 0.75 46 ILE A CA 11
ATOM 9919 C C . ILE A 1 46 ? 2.812 6.699 -9.209 1.00 0.87 46 ILE A C 11
ATOM 9920 O O . ILE A 1 46 ? 3.847 7.148 -9.698 1.00 1.02 46 ILE A O 11
ATOM 9936 N N . GLU A 1 47 ? 2.069 7.415 -8.369 1.00 0.92 47 GLU A N 11
ATOM 9937 C CA . GLU A 1 47 ? 2.388 8.812 -8.115 1.00 1.12 47 GLU A CA 11
ATOM 9938 C C . GLU A 1 47 ? 3.655 8.989 -7.280 1.00 1.25 47 GLU A C 11
ATOM 9939 O O . GLU A 1 47 ? 4.404 9.942 -7.470 1.00 1.64 47 GLU A O 11
ATOM 9951 N N . ASN A 1 48 ? 3.943 8.041 -6.400 1.00 1.03 48 ASN A N 11
ATOM 9952 C CA . ASN A 1 48 ? 5.207 7.965 -5.679 1.00 1.16 48 ASN A CA 11
ATOM 9953 C C . ASN A 1 48 ? 6.311 7.488 -6.612 1.00 1.03 48 ASN A C 11
ATOM 9954 O O . ASN A 1 48 ? 7.483 7.763 -6.367 1.00 1.23 48 ASN A O 11
ATOM 9965 N N . LYS A 1 49 ? 5.945 6.780 -7.681 1.00 0.75 49 LYS A N 11
ATOM 9966 C CA . LYS A 1 49 ? 6.848 6.193 -8.660 1.00 0.62 49 LYS A CA 11
ATOM 9967 C C . LYS A 1 49 ? 7.803 5.200 -7.986 1.00 0.57 49 LYS A C 11
ATOM 9968 O O . LYS A 1 49 ? 8.991 5.181 -8.321 1.00 0.81 49 LYS A O 11
ATOM 9987 N N . GLN A 1 50 ? 7.335 4.408 -7.014 1.00 0.67 50 GLN A N 11
ATOM 9988 C CA . GLN A 1 50 ? 8.239 3.607 -6.190 1.00 0.80 50 GLN A CA 11
ATOM 9989 C C . GLN A 1 50 ? 7.666 2.219 -5.963 1.00 0.76 50 GLN A C 11
ATOM 9990 O O . GLN A 1 50 ? 6.446 2.069 -5.859 1.00 0.81 50 GLN A O 11
ATOM 10004 N N . ASP A 1 51 ? 8.534 1.208 -5.901 1.00 0.91 51 ASP A N 11
ATOM 10005 C CA . ASP A 1 51 ? 8.177 -0.196 -5.733 1.00 1.05 51 ASP A CA 11
ATOM 10006 C C . ASP A 1 51 ? 7.913 -0.492 -4.254 1.00 1.16 51 ASP A C 11
ATOM 10007 O O . ASP A 1 51 ? 8.538 -1.353 -3.630 1.00 1.52 51 ASP A O 11
ATOM 10016 N N . ILE A 1 52 ? 7.004 0.285 -3.678 1.00 1.09 52 ILE A N 11
ATOM 10017 C CA . ILE A 1 52 ? 6.572 0.185 -2.294 1.00 1.17 52 ILE A CA 11
ATOM 10018 C C . ILE A 1 52 ? 5.859 -1.169 -2.159 1.00 0.94 52 ILE A C 11
ATOM 10019 O O . ILE A 1 52 ? 5.169 -1.592 -3.086 1.00 1.11 52 ILE A O 11
ATOM 10035 N N . GLN A 1 53 ? 5.936 -1.841 -1.016 1.00 0.64 53 GLN A N 11
ATOM 10036 C CA . GLN A 1 53 ? 5.183 -3.062 -0.744 1.00 0.43 53 GLN A CA 11
ATOM 10037 C C . GLN A 1 53 ? 4.199 -2.806 0.390 1.00 0.32 53 GLN A C 11
ATOM 10038 O O . GLN A 1 53 ? 4.049 -1.665 0.813 1.00 0.50 53 GLN A O 11
ATOM 10052 N N . ILE A 1 54 ? 3.506 -3.845 0.849 1.00 0.45 54 ILE A N 11
ATOM 10053 C CA . ILE A 1 54 ? 2.635 -3.787 2.012 1.00 0.42 54 ILE A CA 11
ATOM 10054 C C . ILE A 1 54 ? 3.426 -4.341 3.184 1.00 0.48 54 ILE A C 11
ATOM 10055 O O . ILE A 1 54 ? 3.929 -5.465 3.118 1.00 0.62 54 ILE A O 11
ATOM 10071 N N . VAL A 1 55 ? 3.527 -3.554 4.246 1.00 0.47 55 VAL A N 11
ATOM 10072 C CA . VAL A 1 55 ? 4.245 -3.907 5.451 1.00 0.67 55 VAL A CA 11
ATOM 10073 C C . VAL A 1 55 ? 3.430 -4.983 6.152 1.00 0.74 55 VAL A C 11
ATOM 10074 O O . VAL A 1 55 ? 3.973 -5.991 6.599 1.00 0.98 55 VAL A O 11
ATOM 10087 N N . LYS A 1 56 ? 2.118 -4.741 6.243 1.00 0.60 56 LYS A N 11
ATOM 10088 C CA . LYS A 1 56 ? 1.184 -5.588 6.955 1.00 0.72 56 LYS A CA 11
ATOM 10089 C C . LYS A 1 56 ? -0.229 -5.179 6.550 1.00 0.60 56 LYS A C 11
ATOM 10090 O O . LYS A 1 56 ? -0.419 -4.072 6.034 1.00 0.49 56 LYS A O 11
ATOM 10109 N N . ASP A 1 57 ? -1.199 -6.050 6.813 1.00 0.73 57 ASP A N 11
ATOM 10110 C CA . ASP A 1 57 ? -2.593 -5.748 6.566 1.00 0.75 57 ASP A CA 11
ATOM 10111 C C . ASP A 1 57 ? -3.105 -4.798 7.646 1.00 0.73 57 ASP A C 11
ATOM 10112 O O . ASP A 1 57 ? -2.495 -4.607 8.703 1.00 1.00 57 ASP A O 11
ATOM 10121 N N . GLY A 1 58 ? -4.262 -4.210 7.379 1.00 0.58 58 GLY A N 11
ATOM 10122 C CA . GLY A 1 58 ? -4.904 -3.238 8.239 1.00 0.57 58 GLY A CA 11
ATOM 10123 C C . GLY A 1 58 ? -4.165 -1.910 8.213 1.00 0.60 58 GLY A C 11
ATOM 10124 O O . GLY A 1 58 ? -3.169 -1.762 7.504 1.00 0.65 58 GLY A O 11
ATOM 10128 N N . GLU A 1 59 ? -4.634 -0.937 8.996 1.00 0.79 59 GLU A N 11
ATOM 10129 C CA . GLU A 1 59 ? -3.911 0.314 9.135 1.00 0.94 59 GLU A CA 11
ATOM 10130 C C . GLU A 1 59 ? -2.528 0.037 9.726 1.00 0.99 59 GLU A C 11
ATOM 10131 O O . GLU A 1 59 ? -2.261 -1.068 10.219 1.00 1.07 59 GLU A O 11
ATOM 10143 N N . CYS A 1 60 ? -1.644 1.030 9.666 1.00 1.01 60 CYS A N 11
ATOM 10144 C CA . CYS A 1 60 ? -0.343 0.907 10.304 1.00 1.07 60 CYS A CA 11
ATOM 10145 C C . CYS A 1 60 ? -0.546 0.809 11.812 1.00 1.39 60 CYS A C 11
ATOM 10146 O O . CYS A 1 60 ? -0.431 -0.294 12.343 1.00 1.62 60 CYS A O 11
ATOM 10154 N N . GLU A 1 1 ? 13.622 -13.061 -2.982 1.00 14.47 1 GLU A N 12
ATOM 10155 C CA . GLU A 1 1 ? 12.517 -12.690 -2.088 1.00 12.93 1 GLU A CA 12
ATOM 10156 C C . GLU A 1 1 ? 12.829 -13.168 -0.665 1.00 11.51 1 GLU A C 12
ATOM 10157 O O . GLU A 1 1 ? 11.962 -13.679 0.040 1.00 10.77 1 GLU A O 12
ATOM 10171 N N . LYS A 1 2 ? 14.092 -13.084 -0.242 1.00 11.57 2 LYS A N 12
ATOM 10172 C CA . LYS A 1 2 ? 14.593 -13.873 0.875 1.00 10.98 2 LYS A CA 12
ATOM 10173 C C . LYS A 1 2 ? 14.279 -13.232 2.234 1.00 9.16 2 LYS A C 12
ATOM 10174 O O . LYS A 1 2 ? 15.143 -13.197 3.109 1.00 8.74 2 LYS A O 12
ATOM 10193 N N . GLN A 1 3 ? 13.043 -12.790 2.456 1.00 8.39 3 GLN A N 12
ATOM 10194 C CA . GLN A 1 3 ? 12.570 -12.315 3.744 1.00 7.05 3 GLN A CA 12
ATOM 10195 C C . GLN A 1 3 ? 11.071 -12.586 3.844 1.00 5.76 3 GLN A C 12
ATOM 10196 O O . GLN A 1 3 ? 10.300 -12.106 3.017 1.00 6.06 3 GLN A O 12
ATOM 10210 N N . VAL A 1 4 ? 10.655 -13.358 4.847 1.00 5.08 4 VAL A N 12
ATOM 10211 C CA . VAL A 1 4 ? 9.245 -13.617 5.090 1.00 4.74 4 VAL A CA 12
ATOM 10212 C C . VAL A 1 4 ? 8.672 -12.374 5.784 1.00 3.28 4 VAL A C 12
ATOM 10213 O O . VAL A 1 4 ? 8.490 -12.383 7.000 1.00 4.02 4 VAL A O 12
ATOM 10226 N N . PHE A 1 5 ? 8.448 -11.298 5.024 1.00 2.12 5 PHE A N 12
ATOM 10227 C CA . PHE A 1 5 ? 7.777 -10.090 5.495 1.00 1.55 5 PHE A CA 12
ATOM 10228 C C . PHE A 1 5 ? 6.929 -9.491 4.376 1.00 1.20 5 PHE A C 12
ATOM 10229 O O . PHE A 1 5 ? 5.703 -9.538 4.424 1.00 1.40 5 PHE A O 12
ATOM 10246 N N . SER A 1 6 ? 7.576 -8.896 3.373 1.00 1.21 6 SER A N 12
ATOM 10247 C CA . SER A 1 6 ? 6.879 -8.127 2.355 1.00 1.19 6 SER A CA 12
ATOM 10248 C C . SER A 1 6 ? 6.135 -9.067 1.402 1.00 1.20 6 SER A C 12
ATOM 10249 O O . SER A 1 6 ? 6.333 -10.280 1.452 1.00 1.42 6 SER A O 12
ATOM 10257 N N . ARG A 1 7 ? 5.303 -8.522 0.522 1.00 1.36 7 ARG A N 12
ATOM 10258 C CA . ARG A 1 7 ? 4.445 -9.301 -0.359 1.00 1.34 7 ARG A CA 12
ATOM 10259 C C . ARG A 1 7 ? 4.113 -8.461 -1.588 1.00 1.30 7 ARG A C 12
ATOM 10260 O O . ARG A 1 7 ? 3.139 -7.702 -1.569 1.00 1.64 7 ARG A O 12
ATOM 10281 N N . MET A 1 8 ? 4.949 -8.586 -2.625 1.00 1.36 8 MET A N 12
ATOM 10282 C CA . MET A 1 8 ? 4.950 -7.741 -3.816 1.00 1.44 8 MET A CA 12
ATOM 10283 C C . MET A 1 8 ? 3.519 -7.537 -4.300 1.00 1.42 8 MET A C 12
ATOM 10284 O O . MET A 1 8 ? 2.937 -8.484 -4.826 1.00 1.63 8 MET A O 12
ATOM 10298 N N . PRO A 1 9 ? 2.917 -6.350 -4.120 1.00 1.30 9 PRO A N 12
ATOM 10299 C CA . PRO A 1 9 ? 1.484 -6.230 -4.269 1.00 1.22 9 PRO A CA 12
ATOM 10300 C C . PRO A 1 9 ? 1.044 -6.596 -5.684 1.00 1.00 9 PRO A C 12
ATOM 10301 O O . PRO A 1 9 ? 1.438 -5.967 -6.666 1.00 0.84 9 PRO A O 12
ATOM 10312 N N . ILE A 1 10 ? 0.261 -7.660 -5.784 1.00 1.40 10 ILE A N 12
ATOM 10313 C CA . ILE A 1 10 ? -0.274 -8.166 -7.035 1.00 1.53 10 ILE A CA 12
ATOM 10314 C C . ILE A 1 10 ? -1.557 -7.377 -7.232 1.00 1.90 10 ILE A C 12
ATOM 10315 O O . ILE A 1 10 ? -2.640 -7.797 -6.819 1.00 2.58 10 ILE A O 12
ATOM 10331 N N . CYS A 1 11 ? -1.415 -6.179 -7.791 1.00 1.82 11 CYS A N 12
ATOM 10332 C CA . CYS A 1 11 ? -2.544 -5.305 -8.039 1.00 2.44 11 CYS A CA 12
ATOM 10333 C C . CYS A 1 11 ? -3.267 -5.795 -9.278 1.00 3.28 11 CYS A C 12
ATOM 10334 O O . CYS A 1 11 ? -3.165 -5.201 -10.353 1.00 3.32 11 CYS A O 12
ATOM 10341 N N . GLU A 1 12 ? -3.997 -6.881 -9.101 1.00 4.57 12 GLU A N 12
ATOM 10342 C CA . GLU A 1 12 ? -5.000 -7.404 -9.991 1.00 5.70 12 GLU A CA 12
ATOM 10343 C C . GLU A 1 12 ? -6.153 -7.877 -9.125 1.00 7.28 12 GLU A C 12
ATOM 10344 O O . GLU A 1 12 ? -5.971 -8.123 -7.929 1.00 8.65 12 GLU A O 12
ATOM 10356 N N . HIS A 1 13 ? -7.328 -7.986 -9.730 1.00 7.55 13 HIS A N 12
ATOM 10357 C CA . HIS A 1 13 ? -8.513 -8.547 -9.109 1.00 9.31 13 HIS A CA 12
ATOM 10358 C C . HIS A 1 13 ? -8.952 -9.753 -9.930 1.00 9.94 13 HIS A C 12
ATOM 10359 O O . HIS A 1 13 ? -8.478 -9.944 -11.054 1.00 9.75 13 HIS A O 12
ATOM 10374 N N . MET A 1 14 ? -9.857 -10.562 -9.384 1.00 11.13 14 MET A N 12
ATOM 10375 C CA . MET A 1 14 ? -10.563 -11.560 -10.155 1.00 12.10 14 MET A CA 12
ATOM 10376 C C . MET A 1 14 ? -11.311 -10.867 -11.294 1.00 11.43 14 MET A C 12
ATOM 10377 O O . MET A 1 14 ? -11.578 -9.665 -11.227 1.00 11.00 14 MET A O 12
ATOM 10391 N N . THR A 1 15 ? -11.662 -11.616 -12.332 1.00 11.71 15 THR A N 12
ATOM 10392 C CA . THR A 1 15 ? -12.549 -11.151 -13.377 1.00 11.68 15 THR A CA 12
ATOM 10393 C C . THR A 1 15 ? -13.859 -10.695 -12.724 1.00 11.84 15 THR A C 12
ATOM 10394 O O . THR A 1 15 ? -14.199 -9.509 -12.727 1.00 11.10 15 THR A O 12
ATOM 10405 N N . GLU A 1 16 ? -14.527 -11.641 -12.068 1.00 13.06 16 GLU A N 12
ATOM 10406 C CA . GLU A 1 16 ? -15.645 -11.405 -11.177 1.00 13.58 16 GLU A CA 12
ATOM 10407 C C . GLU A 1 16 ? -15.171 -10.588 -9.971 1.00 12.67 16 GLU A C 12
ATOM 10408 O O . GLU A 1 16 ? -14.898 -11.143 -8.907 1.00 13.27 16 GLU A O 12
ATOM 10420 N N . SER A 1 17 ? -15.069 -9.269 -10.104 1.00 11.47 17 SER A N 12
ATOM 10421 C CA . SER A 1 17 ? -14.714 -8.393 -9.000 1.00 10.84 17 SER A CA 12
ATOM 10422 C C . SER A 1 17 ? -15.259 -6.995 -9.263 1.00 9.95 17 SER A C 12
ATOM 10423 O O . SER A 1 17 ? -15.255 -6.565 -10.419 1.00 9.63 17 SER A O 12
ATOM 10431 N N . PRO A 1 18 ? -15.624 -6.241 -8.213 1.00 9.90 18 PRO A N 12
ATOM 10432 C CA . PRO A 1 18 ? -15.744 -4.801 -8.323 1.00 9.07 18 PRO A CA 12
ATOM 10433 C C . PRO A 1 18 ? -14.403 -4.192 -8.733 1.00 7.28 18 PRO A C 12
ATOM 10434 O O . PRO A 1 18 ? -13.347 -4.829 -8.619 1.00 7.15 18 PRO A O 12
ATOM 10445 N N . ASP A 1 19 ? -14.456 -2.957 -9.221 1.00 6.55 19 ASP A N 12
ATOM 10446 C CA . ASP A 1 19 ? -13.323 -2.178 -9.695 1.00 5.58 19 ASP A CA 12
ATOM 10447 C C . ASP A 1 19 ? -12.661 -1.486 -8.497 1.00 3.99 19 ASP A C 12
ATOM 10448 O O . ASP A 1 19 ? -12.873 -1.888 -7.352 1.00 4.07 19 ASP A O 12
ATOM 10457 N N . CYS A 1 20 ? -11.865 -0.445 -8.738 1.00 3.10 20 CYS A N 12
ATOM 10458 C CA . CYS A 1 20 ? -11.418 0.468 -7.688 1.00 2.06 20 CYS A CA 12
ATOM 10459 C C . CYS A 1 20 ? -12.620 1.153 -7.037 1.00 2.26 20 CYS A C 12
ATOM 10460 O O . CYS A 1 20 ? -13.730 1.138 -7.578 1.00 3.04 20 CYS A O 12
ATOM 10467 N N . SER A 1 21 ? -12.375 1.779 -5.887 1.00 2.80 21 SER A N 12
ATOM 10468 C CA . SER A 1 21 ? -13.338 2.580 -5.145 1.00 3.69 21 SER A CA 12
ATOM 10469 C C . SER A 1 21 ? -14.470 1.762 -4.521 1.00 2.51 21 SER A C 12
ATOM 10470 O O . SER A 1 21 ? -14.700 0.605 -4.871 1.00 2.77 21 SER A O 12
ATOM 10478 N N . ARG A 1 22 ? -15.121 2.345 -3.514 1.00 2.43 22 ARG A N 12
ATOM 10479 C CA . ARG A 1 22 ? -15.896 1.630 -2.514 1.00 1.80 22 ARG A CA 12
ATOM 10480 C C . ARG A 1 22 ? -15.173 0.378 -2.005 1.00 1.56 22 ARG A C 12
ATOM 10481 O O . ARG A 1 22 ? -15.816 -0.626 -1.702 1.00 2.07 22 ARG A O 12
ATOM 10502 N N . ILE A 1 23 ? -13.844 0.435 -1.909 1.00 1.89 23 ILE A N 12
ATOM 10503 C CA . ILE A 1 23 ? -13.040 -0.575 -1.251 1.00 2.04 23 ILE A CA 12
ATOM 10504 C C . ILE A 1 23 ? -12.551 0.001 0.080 1.00 1.72 23 ILE A C 12
ATOM 10505 O O . ILE A 1 23 ? -11.515 0.669 0.124 1.00 1.79 23 ILE A O 12
ATOM 10521 N N . TYR A 1 24 ? -13.278 -0.270 1.158 1.00 1.52 24 TYR A N 12
ATOM 10522 C CA . TYR A 1 24 ? -12.745 -0.183 2.504 1.00 1.20 24 TYR A CA 12
ATOM 10523 C C . TYR A 1 24 ? -12.145 -1.558 2.776 1.00 1.12 24 TYR A C 12
ATOM 10524 O O . TYR A 1 24 ? -12.894 -2.515 2.976 1.00 1.45 24 TYR A O 12
ATOM 10542 N N . ASP A 1 25 ? -10.822 -1.677 2.725 1.00 0.91 25 ASP A N 12
ATOM 10543 C CA . ASP A 1 25 ? -10.089 -2.928 2.902 1.00 0.90 25 ASP A CA 12
ATOM 10544 C C . ASP A 1 25 ? -8.623 -2.608 3.232 1.00 0.65 25 ASP A C 12
ATOM 10545 O O . ASP A 1 25 ? -7.740 -2.839 2.407 1.00 0.60 25 ASP A O 12
ATOM 10554 N N . PRO A 1 26 ? -8.355 -1.969 4.383 1.00 0.58 26 PRO A N 12
ATOM 10555 C CA . PRO A 1 26 ? -7.110 -1.248 4.602 1.00 0.45 26 PRO A CA 12
ATOM 10556 C C . PRO A 1 26 ? -5.878 -2.152 4.650 1.00 0.40 26 PRO A C 12
ATOM 10557 O O . PRO A 1 26 ? -5.973 -3.332 4.991 1.00 0.47 26 PRO A O 12
ATOM 10568 N N . VAL A 1 27 ? -4.718 -1.580 4.322 1.00 0.35 27 VAL A N 12
ATOM 10569 C CA . VAL A 1 27 ? -3.410 -2.214 4.359 1.00 0.34 27 VAL A CA 12
ATOM 10570 C C . VAL A 1 27 ? -2.367 -1.127 4.657 1.00 0.31 27 VAL A C 12
ATOM 10571 O O . VAL A 1 27 ? -2.629 0.046 4.386 1.00 0.38 27 VAL A O 12
ATOM 10584 N N . CYS A 1 28 ? -1.183 -1.476 5.179 1.00 0.26 28 CYS A N 12
ATOM 10585 C CA . CYS A 1 28 ? -0.134 -0.480 5.429 1.00 0.33 28 CYS A CA 12
ATOM 10586 C C . CYS A 1 28 ? 0.966 -0.520 4.381 1.00 0.36 28 CYS A C 12
ATOM 10587 O O . CYS A 1 28 ? 1.545 -1.583 4.155 1.00 0.41 28 CYS A O 12
ATOM 10594 N N . GLY A 1 29 ? 1.265 0.619 3.754 1.00 0.40 29 GLY A N 12
ATOM 10595 C CA . GLY A 1 29 ? 2.342 0.744 2.790 1.00 0.42 29 GLY A CA 12
ATOM 10596 C C . GLY A 1 29 ? 3.696 0.863 3.489 1.00 0.43 29 GLY A C 12
ATOM 10597 O O . GLY A 1 29 ? 3.786 1.389 4.597 1.00 0.55 29 GLY A O 12
ATOM 10601 N N . THR A 1 30 ? 4.771 0.402 2.845 1.00 0.36 30 THR A N 12
ATOM 10602 C CA . THR A 1 30 ? 6.133 0.533 3.351 1.00 0.41 30 THR A CA 12
ATOM 10603 C C . THR A 1 30 ? 6.608 1.988 3.410 1.00 0.52 30 THR A C 12
ATOM 10604 O O . THR A 1 30 ? 7.654 2.277 3.995 1.00 0.74 30 THR A O 12
ATOM 10615 N N . ASP A 1 31 ? 5.862 2.929 2.836 1.00 0.52 31 ASP A N 12
ATOM 10616 C CA . ASP A 1 31 ? 6.145 4.341 3.025 1.00 0.66 31 ASP A CA 12
ATOM 10617 C C . ASP A 1 31 ? 5.753 4.740 4.451 1.00 0.67 31 ASP A C 12
ATOM 10618 O O . ASP A 1 31 ? 6.261 5.735 4.965 1.00 0.90 31 ASP A O 12
ATOM 10627 N N . GLY A 1 32 ? 4.910 3.935 5.095 1.00 0.56 32 GLY A N 12
ATOM 10628 C CA . GLY A 1 32 ? 4.490 4.035 6.474 1.00 0.62 32 GLY A CA 12
ATOM 10629 C C . GLY A 1 32 ? 3.066 4.559 6.589 1.00 0.59 32 GLY A C 12
ATOM 10630 O O . GLY A 1 32 ? 2.601 4.810 7.707 1.00 0.81 32 GLY A O 12
ATOM 10634 N N . VAL A 1 33 ? 2.368 4.746 5.471 1.00 0.56 33 VAL A N 12
ATOM 10635 C CA . VAL A 1 33 ? 1.036 5.310 5.445 1.00 0.68 33 VAL A CA 12
ATOM 10636 C C . VAL A 1 33 ? 0.028 4.180 5.252 1.00 0.57 33 VAL A C 12
ATOM 10637 O O . VAL A 1 33 ? 0.282 3.200 4.551 1.00 0.65 33 VAL A O 12
ATOM 10650 N N . THR A 1 34 ? -1.104 4.287 5.937 1.00 0.54 34 THR A N 12
ATOM 10651 C CA . THR A 1 34 ? -2.195 3.352 5.796 1.00 0.51 34 THR A CA 12
ATOM 10652 C C . THR A 1 34 ? -2.922 3.711 4.503 1.00 0.47 34 THR A C 12
ATOM 10653 O O . THR A 1 34 ? -3.326 4.861 4.327 1.00 0.67 34 THR A O 12
ATOM 10664 N N . TYR A 1 35 ? -3.064 2.750 3.597 1.00 0.44 35 TYR A N 12
ATOM 10665 C CA . TYR A 1 35 ? -3.864 2.889 2.400 1.00 0.54 35 TYR A CA 12
ATOM 10666 C C . TYR A 1 35 ? -5.146 2.101 2.618 1.00 0.57 35 TYR A C 12
ATOM 10667 O O . TYR A 1 35 ? -5.131 1.013 3.186 1.00 0.62 35 TYR A O 12
ATOM 10685 N N . GLU A 1 36 ? -6.266 2.670 2.187 1.00 0.63 36 GLU A N 12
ATOM 10686 C CA . GLU A 1 36 ? -7.585 2.135 2.480 1.00 0.66 36 GLU A CA 12
ATOM 10687 C C . GLU A 1 36 ? -7.867 0.860 1.688 1.00 0.59 36 GLU A C 12
ATOM 10688 O O . GLU A 1 36 ? -8.833 0.166 1.988 1.00 0.62 36 GLU A O 12
ATOM 10700 N N . SER A 1 37 ? -7.070 0.577 0.660 1.00 0.62 37 SER A N 12
ATOM 10701 C CA . SER A 1 37 ? -7.196 -0.623 -0.140 1.00 0.63 37 SER A CA 12
ATOM 10702 C C . SER A 1 37 ? -5.993 -0.733 -1.068 1.00 0.56 37 SER A C 12
ATOM 10703 O O . SER A 1 37 ? -5.337 0.268 -1.368 1.00 0.61 37 SER A O 12
ATOM 10711 N N . GLU A 1 38 ? -5.724 -1.948 -1.547 1.00 0.57 38 GLU A N 12
ATOM 10712 C CA . GLU A 1 38 ? -4.677 -2.275 -2.479 1.00 0.67 38 GLU A CA 12
ATOM 10713 C C . GLU A 1 38 ? -4.802 -1.406 -3.737 1.00 0.66 38 GLU A C 12
ATOM 10714 O O . GLU A 1 38 ? -3.792 -1.053 -4.342 1.00 0.78 38 GLU A O 12
ATOM 10726 N N . CYS A 1 39 ? -6.037 -1.060 -4.118 1.00 0.66 39 CYS A N 12
ATOM 10727 C CA . CYS A 1 39 ? -6.339 -0.066 -5.147 1.00 0.76 39 CYS A CA 12
ATOM 10728 C C . CYS A 1 39 ? -5.577 1.230 -4.869 1.00 0.67 39 CYS A C 12
ATOM 10729 O O . CYS A 1 39 ? -4.688 1.601 -5.630 1.00 0.69 39 CYS A O 12
ATOM 10736 N N . LYS A 1 40 ? -5.903 1.910 -3.767 1.00 0.64 40 LYS A N 12
ATOM 10737 C CA . LYS A 1 40 ? -5.299 3.200 -3.445 1.00 0.65 40 LYS A CA 12
ATOM 10738 C C . LYS A 1 40 ? -3.794 3.053 -3.229 1.00 0.51 40 LYS A C 12
ATOM 10739 O O . LYS A 1 40 ? -3.042 3.972 -3.543 1.00 0.51 40 LYS A O 12
ATOM 10758 N N . LEU A 1 41 ? -3.341 1.916 -2.700 1.00 0.43 41 LEU A N 12
ATOM 10759 C CA . LEU A 1 41 ? -1.914 1.686 -2.564 1.00 0.36 41 LEU A CA 12
ATOM 10760 C C . LEU A 1 41 ? -1.267 1.710 -3.951 1.00 0.37 41 LEU A C 12
ATOM 10761 O O . LEU A 1 41 ? -0.345 2.485 -4.179 1.00 0.42 41 LEU A O 12
ATOM 10777 N N . CYS A 1 42 ? -1.760 0.914 -4.905 1.00 0.42 42 CYS A N 12
ATOM 10778 C CA . CYS A 1 42 ? -1.258 0.988 -6.282 1.00 0.55 42 CYS A CA 12
ATOM 10779 C C . CYS A 1 42 ? -1.345 2.367 -6.906 1.00 0.56 42 CYS A C 12
ATOM 10780 O O . CYS A 1 42 ? -0.384 2.813 -7.530 1.00 0.66 42 CYS A O 12
ATOM 10787 N N . LEU A 1 43 ? -2.486 3.032 -6.764 1.00 0.55 43 LEU A N 12
ATOM 10788 C CA . LEU A 1 43 ? -2.628 4.415 -7.187 1.00 0.65 43 LEU A CA 12
ATOM 10789 C C . LEU A 1 43 ? -1.439 5.226 -6.660 1.00 0.62 43 LEU A C 12
ATOM 10790 O O . LEU A 1 43 ? -0.707 5.825 -7.443 1.00 0.67 43 LEU A O 12
ATOM 10806 N N . ALA A 1 44 ? -1.167 5.155 -5.358 1.00 0.55 44 ALA A N 12
ATOM 10807 C CA . ALA A 1 44 ? -0.025 5.837 -4.775 1.00 0.54 44 ALA A CA 12
ATOM 10808 C C . ALA A 1 44 ? 1.301 5.376 -5.379 1.00 0.45 44 ALA A C 12
ATOM 10809 O O . ALA A 1 44 ? 2.150 6.219 -5.657 1.00 0.51 44 ALA A O 12
ATOM 10816 N N . ARG A 1 45 ? 1.509 4.071 -5.587 1.00 0.41 45 ARG A N 12
ATOM 10817 C CA . ARG A 1 45 ? 2.724 3.563 -6.228 1.00 0.46 45 ARG A CA 12
ATOM 10818 C C . ARG A 1 45 ? 2.968 4.314 -7.531 1.00 0.47 45 ARG A C 12
ATOM 10819 O O . ARG A 1 45 ? 4.070 4.809 -7.765 1.00 0.62 45 ARG A O 12
ATOM 10840 N N . ILE A 1 46 ? 1.934 4.375 -8.366 1.00 0.45 46 ILE A N 12
ATOM 10841 C CA . ILE A 1 46 ? 1.974 5.022 -9.663 1.00 0.60 46 ILE A CA 12
ATOM 10842 C C . ILE A 1 46 ? 2.290 6.505 -9.466 1.00 0.64 46 ILE A C 12
ATOM 10843 O O . ILE A 1 46 ? 3.283 7.007 -9.991 1.00 0.76 46 ILE A O 12
ATOM 10859 N N . GLU A 1 47 ? 1.480 7.200 -8.670 1.00 0.63 47 GLU A N 12
ATOM 10860 C CA . GLU A 1 47 ? 1.626 8.622 -8.405 1.00 0.80 47 GLU A CA 12
ATOM 10861 C C . GLU A 1 47 ? 3.018 8.959 -7.853 1.00 0.84 47 GLU A C 12
ATOM 10862 O O . GLU A 1 47 ? 3.523 10.062 -8.081 1.00 1.26 47 GLU A O 12
ATOM 10874 N N . ASN A 1 48 ? 3.623 8.040 -7.100 1.00 0.62 48 ASN A N 12
ATOM 10875 C CA . ASN A 1 48 ? 4.954 8.185 -6.517 1.00 0.69 48 ASN A CA 12
ATOM 10876 C C . ASN A 1 48 ? 6.051 7.731 -7.475 1.00 0.64 48 ASN A C 12
ATOM 10877 O O . ASN A 1 48 ? 7.214 8.082 -7.273 1.00 0.77 48 ASN A O 12
ATOM 10888 N N . LYS A 1 49 ? 5.724 6.904 -8.465 1.00 0.61 49 LYS A N 12
ATOM 10889 C CA . LYS A 1 49 ? 6.672 6.061 -9.180 1.00 0.63 49 LYS A CA 12
ATOM 10890 C C . LYS A 1 49 ? 7.579 5.345 -8.172 1.00 0.61 49 LYS A C 12
ATOM 10891 O O . LYS A 1 49 ? 8.806 5.453 -8.254 1.00 0.75 49 LYS A O 12
ATOM 10910 N N . GLN A 1 50 ? 6.982 4.653 -7.201 1.00 0.68 50 GLN A N 12
ATOM 10911 C CA . GLN A 1 50 ? 7.709 3.917 -6.172 1.00 0.70 50 GLN A CA 12
ATOM 10912 C C . GLN A 1 50 ? 7.142 2.522 -6.008 1.00 0.68 50 GLN A C 12
ATOM 10913 O O . GLN A 1 50 ? 5.965 2.289 -6.286 1.00 0.85 50 GLN A O 12
ATOM 10927 N N . ASP A 1 51 ? 7.977 1.607 -5.519 1.00 0.71 51 ASP A N 12
ATOM 10928 C CA . ASP A 1 51 ? 7.542 0.281 -5.132 1.00 0.79 51 ASP A CA 12
ATOM 10929 C C . ASP A 1 51 ? 7.115 0.357 -3.669 1.00 0.75 51 ASP A C 12
ATOM 10930 O O . ASP A 1 51 ? 7.874 0.037 -2.752 1.00 0.92 51 ASP A O 12
ATOM 10939 N N . ILE A 1 52 ? 5.905 0.868 -3.449 1.00 0.71 52 ILE A N 12
ATOM 10940 C CA . ILE A 1 52 ? 5.262 0.713 -2.155 1.00 0.74 52 ILE A CA 12
ATOM 10941 C C . ILE A 1 52 ? 4.893 -0.765 -2.060 1.00 0.67 52 ILE A C 12
ATOM 10942 O O . ILE A 1 52 ? 4.244 -1.302 -2.961 1.00 0.93 52 ILE A O 12
ATOM 10958 N N . GLN A 1 53 ? 5.344 -1.419 -1.000 1.00 0.44 53 GLN A N 12
ATOM 10959 C CA . GLN A 1 53 ? 5.004 -2.775 -0.635 1.00 0.38 53 GLN A CA 12
ATOM 10960 C C . GLN A 1 53 ? 3.975 -2.714 0.482 1.00 0.35 53 GLN A C 12
ATOM 10961 O O . GLN A 1 53 ? 3.911 -1.729 1.214 1.00 0.40 53 GLN A O 12
ATOM 10975 N N . ILE A 1 54 ? 3.196 -3.780 0.638 1.00 0.35 54 ILE A N 12
ATOM 10976 C CA . ILE A 1 54 ? 2.326 -3.936 1.788 1.00 0.34 54 ILE A CA 12
ATOM 10977 C C . ILE A 1 54 ? 3.213 -4.517 2.883 1.00 0.33 54 ILE A C 12
ATOM 10978 O O . ILE A 1 54 ? 3.898 -5.518 2.669 1.00 0.43 54 ILE A O 12
ATOM 10994 N N . VAL A 1 55 ? 3.268 -3.848 4.033 1.00 0.35 55 VAL A N 12
ATOM 10995 C CA . VAL A 1 55 ? 3.995 -4.324 5.198 1.00 0.37 55 VAL A CA 12
ATOM 10996 C C . VAL A 1 55 ? 3.207 -5.495 5.756 1.00 0.41 55 VAL A C 12
ATOM 10997 O O . VAL A 1 55 ? 3.766 -6.561 6.005 1.00 0.55 55 VAL A O 12
ATOM 11010 N N . LYS A 1 56 ? 1.913 -5.257 5.944 1.00 0.40 56 LYS A N 12
ATOM 11011 C CA . LYS A 1 56 ? 0.933 -6.194 6.451 1.00 0.50 56 LYS A CA 12
ATOM 11012 C C . LYS A 1 56 ? -0.411 -5.478 6.368 1.00 0.37 56 LYS A C 12
ATOM 11013 O O . LYS A 1 56 ? -0.453 -4.252 6.207 1.00 0.52 56 LYS A O 12
ATOM 11032 N N . ASP A 1 57 ? -1.489 -6.245 6.450 1.00 0.45 57 ASP A N 12
ATOM 11033 C CA . ASP A 1 57 ? -2.841 -5.776 6.228 1.00 0.57 57 ASP A CA 12
ATOM 11034 C C . ASP A 1 57 ? -3.265 -4.784 7.301 1.00 0.58 57 ASP A C 12
ATOM 11035 O O . ASP A 1 57 ? -2.561 -4.547 8.282 1.00 0.96 57 ASP A O 12
ATOM 11044 N N . GLY A 1 58 ? -4.431 -4.189 7.113 1.00 0.47 58 GLY A N 12
ATOM 11045 C CA . GLY A 1 58 ? -5.061 -3.378 8.126 1.00 0.48 58 GLY A CA 12
ATOM 11046 C C . GLY A 1 58 ? -4.327 -2.061 8.322 1.00 0.56 58 GLY A C 12
ATOM 11047 O O . GLY A 1 58 ? -3.361 -1.750 7.618 1.00 0.71 58 GLY A O 12
ATOM 11051 N N . GLU A 1 59 ? -4.770 -1.292 9.311 1.00 0.60 59 GLU A N 12
ATOM 11052 C CA . GLU A 1 59 ? -4.109 -0.059 9.681 1.00 0.67 59 GLU A CA 12
ATOM 11053 C C . GLU A 1 59 ? -2.728 -0.396 10.253 1.00 0.70 59 GLU A C 12
ATOM 11054 O O . GLU A 1 59 ? -2.491 -1.526 10.693 1.00 0.80 59 GLU A O 12
ATOM 11066 N N . CYS A 1 60 ? -1.779 0.532 10.151 1.00 0.71 60 CYS A N 12
ATOM 11067 C CA . CYS A 1 60 ? -0.369 0.193 10.294 1.00 0.78 60 CYS A CA 12
ATOM 11068 C C . CYS A 1 60 ? -0.016 -0.407 11.643 1.00 1.10 60 CYS A C 12
ATOM 11069 O O . CYS A 1 60 ? -0.272 0.209 12.670 1.00 1.63 60 CYS A O 12
ATOM 11077 N N . GLU A 1 1 ? 18.040 -10.224 -2.406 1.00 15.84 1 GLU A N 13
ATOM 11078 C CA . GLU A 1 1 ? 16.637 -10.597 -2.189 1.00 14.43 1 GLU A CA 13
ATOM 11079 C C . GLU A 1 1 ? 16.436 -11.090 -0.740 1.00 12.94 1 GLU A C 13
ATOM 11080 O O . GLU A 1 1 ? 15.809 -12.122 -0.497 1.00 12.37 1 GLU A O 13
ATOM 11094 N N . LYS A 1 2 ? 16.995 -10.383 0.247 1.00 12.66 2 LYS A N 13
ATOM 11095 C CA . LYS A 1 2 ? 16.922 -10.782 1.644 1.00 11.63 2 LYS A CA 13
ATOM 11096 C C . LYS A 1 2 ? 15.535 -10.486 2.211 1.00 9.75 2 LYS A C 13
ATOM 11097 O O . LYS A 1 2 ? 14.708 -11.385 2.337 1.00 8.75 2 LYS A O 13
ATOM 11116 N N . GLN A 1 3 ? 15.287 -9.231 2.574 1.00 9.65 3 GLN A N 13
ATOM 11117 C CA . GLN A 1 3 ? 14.144 -8.868 3.392 1.00 8.23 3 GLN A CA 13
ATOM 11118 C C . GLN A 1 3 ? 12.867 -8.941 2.553 1.00 7.10 3 GLN A C 13
ATOM 11119 O O . GLN A 1 3 ? 12.594 -8.020 1.782 1.00 7.67 3 GLN A O 13
ATOM 11133 N N . VAL A 1 4 ? 12.084 -10.010 2.703 1.00 6.02 4 VAL A N 13
ATOM 11134 C CA . VAL A 1 4 ? 10.753 -10.159 2.117 1.00 5.40 4 VAL A CA 13
ATOM 11135 C C . VAL A 1 4 ? 9.705 -10.070 3.233 1.00 3.46 4 VAL A C 13
ATOM 11136 O O . VAL A 1 4 ? 8.821 -10.912 3.372 1.00 3.74 4 VAL A O 13
ATOM 11149 N N . PHE A 1 5 ? 9.812 -9.044 4.077 1.00 2.58 5 PHE A N 13
ATOM 11150 C CA . PHE A 1 5 ? 8.846 -8.860 5.145 1.00 1.66 5 PHE A CA 13
ATOM 11151 C C . PHE A 1 5 ? 7.519 -8.453 4.522 1.00 1.15 5 PHE A C 13
ATOM 11152 O O . PHE A 1 5 ? 6.512 -9.139 4.676 1.00 1.24 5 PHE A O 13
ATOM 11169 N N . SER A 1 6 ? 7.532 -7.356 3.770 1.00 1.22 6 SER A N 13
ATOM 11170 C CA . SER A 1 6 ? 6.348 -6.883 3.084 1.00 0.96 6 SER A CA 13
ATOM 11171 C C . SER A 1 6 ? 5.997 -7.811 1.912 1.00 0.92 6 SER A C 13
ATOM 11172 O O . SER A 1 6 ? 6.896 -8.412 1.326 1.00 1.40 6 SER A O 13
ATOM 11180 N N . ARG A 1 7 ? 4.729 -7.850 1.504 1.00 0.92 7 ARG A N 13
ATOM 11181 C CA . ARG A 1 7 ? 4.239 -8.585 0.347 1.00 0.97 7 ARG A CA 13
ATOM 11182 C C . ARG A 1 7 ? 4.091 -7.592 -0.804 1.00 0.87 7 ARG A C 13
ATOM 11183 O O . ARG A 1 7 ? 3.559 -6.498 -0.608 1.00 0.88 7 ARG A O 13
ATOM 11204 N N . MET A 1 8 ? 4.613 -7.906 -1.992 1.00 1.01 8 MET A N 13
ATOM 11205 C CA . MET A 1 8 ? 4.327 -7.078 -3.161 1.00 0.96 8 MET A CA 13
ATOM 11206 C C . MET A 1 8 ? 2.872 -7.301 -3.578 1.00 0.92 8 MET A C 13
ATOM 11207 O O . MET A 1 8 ? 2.439 -8.457 -3.574 1.00 1.22 8 MET A O 13
ATOM 11221 N N . PRO A 1 9 ? 2.112 -6.242 -3.895 1.00 0.77 9 PRO A N 13
ATOM 11222 C CA . PRO A 1 9 ? 0.748 -6.395 -4.351 1.00 0.90 9 PRO A CA 13
ATOM 11223 C C . PRO A 1 9 ? 0.728 -7.031 -5.745 1.00 1.15 9 PRO A C 13
ATOM 11224 O O . PRO A 1 9 ? 1.673 -6.891 -6.529 1.00 1.45 9 PRO A O 13
ATOM 11235 N N . ILE A 1 10 ? -0.361 -7.721 -6.068 1.00 1.20 10 ILE A N 13
ATOM 11236 C CA . ILE A 1 10 ? -0.641 -8.171 -7.417 1.00 1.40 10 ILE A CA 13
ATOM 11237 C C . ILE A 1 10 ? -1.226 -6.963 -8.140 1.00 1.36 10 ILE A C 13
ATOM 11238 O O . ILE A 1 10 ? -2.443 -6.827 -8.250 1.00 1.71 10 ILE A O 13
ATOM 11254 N N . CYS A 1 11 ? -0.356 -6.054 -8.572 1.00 1.44 11 CYS A N 13
ATOM 11255 C CA . CYS A 1 11 ? -0.745 -4.827 -9.245 1.00 1.59 11 CYS A CA 13
ATOM 11256 C C . CYS A 1 11 ? 0.068 -4.713 -10.519 1.00 2.35 11 CYS A C 13
ATOM 11257 O O . CYS A 1 11 ? 1.294 -4.619 -10.437 1.00 3.02 11 CYS A O 13
ATOM 11264 N N . GLU A 1 12 ? -0.592 -4.717 -11.678 1.00 2.88 12 GLU A N 13
ATOM 11265 C CA . GLU A 1 12 ? 0.026 -4.462 -12.964 1.00 3.82 12 GLU A CA 13
ATOM 11266 C C . GLU A 1 12 ? -1.027 -3.842 -13.884 1.00 3.61 12 GLU A C 13
ATOM 11267 O O . GLU A 1 12 ? -2.208 -4.154 -13.743 1.00 3.64 12 GLU A O 13
ATOM 11279 N N . HIS A 1 13 ? -0.583 -2.974 -14.797 1.00 4.69 13 HIS A N 13
ATOM 11280 C CA . HIS A 1 13 ? -1.362 -2.106 -15.679 1.00 5.45 13 HIS A CA 13
ATOM 11281 C C . HIS A 1 13 ? -2.870 -2.056 -15.410 1.00 5.13 13 HIS A C 13
ATOM 11282 O O . HIS A 1 13 ? -3.332 -1.282 -14.574 1.00 5.37 13 HIS A O 13
ATOM 11297 N N . MET A 1 14 ? -3.659 -2.843 -16.139 1.00 5.37 14 MET A N 13
ATOM 11298 C CA . MET A 1 14 ? -5.115 -2.796 -16.116 1.00 5.84 14 MET A CA 13
ATOM 11299 C C . MET A 1 14 ? -5.653 -3.757 -15.050 1.00 5.53 14 MET A C 13
ATOM 11300 O O . MET A 1 14 ? -6.688 -4.401 -15.219 1.00 5.88 14 MET A O 13
ATOM 11314 N N . THR A 1 15 ? -4.911 -3.881 -13.955 1.00 5.89 15 THR A N 13
ATOM 11315 C CA . THR A 1 15 ? -5.209 -4.698 -12.799 1.00 6.86 15 THR A CA 13
ATOM 11316 C C . THR A 1 15 ? -4.402 -4.194 -11.593 1.00 7.38 15 THR A C 13
ATOM 11317 O O . THR A 1 15 ? -4.118 -4.963 -10.676 1.00 8.08 15 THR A O 13
ATOM 11328 N N . GLU A 1 16 ? -4.050 -2.902 -11.554 1.00 7.67 16 GLU A N 13
ATOM 11329 C CA . GLU A 1 16 ? -3.445 -2.288 -10.384 1.00 8.68 16 GLU A CA 13
ATOM 11330 C C . GLU A 1 16 ? -4.508 -2.083 -9.302 1.00 8.37 16 GLU A C 13
ATOM 11331 O O . GLU A 1 16 ? -4.877 -0.949 -8.996 1.00 8.66 16 GLU A O 13
ATOM 11343 N N . SER A 1 17 ? -5.011 -3.194 -8.760 1.00 8.29 17 SER A N 13
ATOM 11344 C CA . SER A 1 17 ? -6.052 -3.255 -7.745 1.00 8.38 17 SER A CA 13
ATOM 11345 C C . SER A 1 17 ? -7.141 -2.207 -7.991 1.00 7.33 17 SER A C 13
ATOM 11346 O O . SER A 1 17 ? -7.200 -1.224 -7.260 1.00 7.86 17 SER A O 13
ATOM 11354 N N . PRO A 1 18 ? -8.003 -2.354 -9.005 1.00 6.42 18 PRO A N 13
ATOM 11355 C CA . PRO A 1 18 ? -9.104 -1.425 -9.219 1.00 5.93 18 PRO A CA 13
ATOM 11356 C C . PRO A 1 18 ? -10.215 -1.607 -8.166 1.00 5.37 18 PRO A C 13
ATOM 11357 O O . PRO A 1 18 ? -11.397 -1.624 -8.506 1.00 5.21 18 PRO A O 13
ATOM 11368 N N . ASP A 1 19 ? -9.871 -1.688 -6.876 1.00 5.71 19 ASP A N 13
ATOM 11369 C CA . ASP A 1 19 ? -10.805 -1.793 -5.758 1.00 5.42 19 ASP A CA 13
ATOM 11370 C C . ASP A 1 19 ? -11.154 -0.420 -5.189 1.00 4.13 19 ASP A C 13
ATOM 11371 O O . ASP A 1 19 ? -11.631 -0.283 -4.060 1.00 4.79 19 ASP A O 13
ATOM 11380 N N . CYS A 1 20 ? -11.014 0.606 -6.025 1.00 2.96 20 CYS A N 13
ATOM 11381 C CA . CYS A 1 20 ? -11.548 1.922 -5.736 1.00 2.79 20 CYS A CA 13
ATOM 11382 C C . CYS A 1 20 ? -13.048 1.828 -5.954 1.00 2.69 20 CYS A C 13
ATOM 11383 O O . CYS A 1 20 ? -13.567 2.256 -6.984 1.00 3.41 20 CYS A O 13
ATOM 11390 N N . SER A 1 21 ? -13.747 1.199 -5.023 1.00 2.65 21 SER A N 13
ATOM 11391 C CA . SER A 1 21 ? -15.192 1.067 -5.040 1.00 2.74 21 SER A CA 13
ATOM 11392 C C . SER A 1 21 ? -15.702 1.316 -3.627 1.00 2.61 21 SER A C 13
ATOM 11393 O O . SER A 1 21 ? -16.645 0.681 -3.161 1.00 3.56 21 SER A O 13
ATOM 11401 N N . ARG A 1 22 ? -15.022 2.234 -2.939 1.00 2.45 22 ARG A N 13
ATOM 11402 C CA . ARG A 1 22 ? -15.165 2.548 -1.537 1.00 2.34 22 ARG A CA 13
ATOM 11403 C C . ARG A 1 22 ? -15.269 1.290 -0.675 1.00 2.04 22 ARG A C 13
ATOM 11404 O O . ARG A 1 22 ? -16.021 1.246 0.298 1.00 2.15 22 ARG A O 13
ATOM 11425 N N . ILE A 1 23 ? -14.454 0.297 -1.025 1.00 1.89 23 ILE A N 13
ATOM 11426 C CA . ILE A 1 23 ? -14.206 -0.893 -0.241 1.00 1.77 23 ILE A CA 13
ATOM 11427 C C . ILE A 1 23 ? -13.282 -0.476 0.901 1.00 1.51 23 ILE A C 13
ATOM 11428 O O . ILE A 1 23 ? -12.410 0.375 0.703 1.00 1.72 23 ILE A O 13
ATOM 11444 N N . TYR A 1 24 ? -13.492 -1.036 2.091 1.00 1.27 24 TYR A N 13
ATOM 11445 C CA . TYR A 1 24 ? -12.605 -0.878 3.230 1.00 1.15 24 TYR A CA 13
ATOM 11446 C C . TYR A 1 24 ? -12.041 -2.258 3.557 1.00 1.04 24 TYR A C 13
ATOM 11447 O O . TYR A 1 24 ? -12.711 -3.053 4.214 1.00 1.23 24 TYR A O 13
ATOM 11465 N N . ASP A 1 25 ? -10.842 -2.552 3.066 1.00 0.90 25 ASP A N 13
ATOM 11466 C CA . ASP A 1 25 ? -10.065 -3.736 3.409 1.00 0.94 25 ASP A CA 13
ATOM 11467 C C . ASP A 1 25 ? -8.607 -3.279 3.534 1.00 0.83 25 ASP A C 13
ATOM 11468 O O . ASP A 1 25 ? -7.849 -3.407 2.575 1.00 0.83 25 ASP A O 13
ATOM 11477 N N . PRO A 1 26 ? -8.244 -2.621 4.645 1.00 0.79 26 PRO A N 13
ATOM 11478 C CA . PRO A 1 26 ? -7.061 -1.778 4.691 1.00 0.65 26 PRO A CA 13
ATOM 11479 C C . PRO A 1 26 ? -5.749 -2.553 4.575 1.00 0.52 26 PRO A C 13
ATOM 11480 O O . PRO A 1 26 ? -5.689 -3.738 4.900 1.00 0.56 26 PRO A O 13
ATOM 11491 N N . VAL A 1 27 ? -4.688 -1.867 4.141 1.00 0.44 27 VAL A N 13
ATOM 11492 C CA . VAL A 1 27 ? -3.327 -2.387 4.055 1.00 0.38 27 VAL A CA 13
ATOM 11493 C C . VAL A 1 27 ? -2.341 -1.276 4.415 1.00 0.36 27 VAL A C 13
ATOM 11494 O O . VAL A 1 27 ? -2.608 -0.105 4.141 1.00 0.42 27 VAL A O 13
ATOM 11507 N N . CYS A 1 28 ? -1.193 -1.628 4.995 1.00 0.34 28 CYS A N 13
ATOM 11508 C CA . CYS A 1 28 ? -0.126 -0.684 5.322 1.00 0.38 28 CYS A CA 13
ATOM 11509 C C . CYS A 1 28 ? 0.925 -0.681 4.219 1.00 0.47 28 CYS A C 13
ATOM 11510 O O . CYS A 1 28 ? 1.577 -1.704 4.022 1.00 0.47 28 CYS A O 13
ATOM 11517 N N . GLY A 1 29 ? 1.120 0.423 3.503 1.00 0.60 29 GLY A N 13
ATOM 11518 C CA . GLY A 1 29 ? 2.192 0.537 2.527 1.00 0.61 29 GLY A CA 13
ATOM 11519 C C . GLY A 1 29 ? 3.515 0.891 3.205 1.00 0.67 29 GLY A C 13
ATOM 11520 O O . GLY A 1 29 ? 3.538 1.603 4.206 1.00 0.96 29 GLY A O 13
ATOM 11524 N N . THR A 1 30 ? 4.634 0.431 2.640 1.00 0.52 30 THR A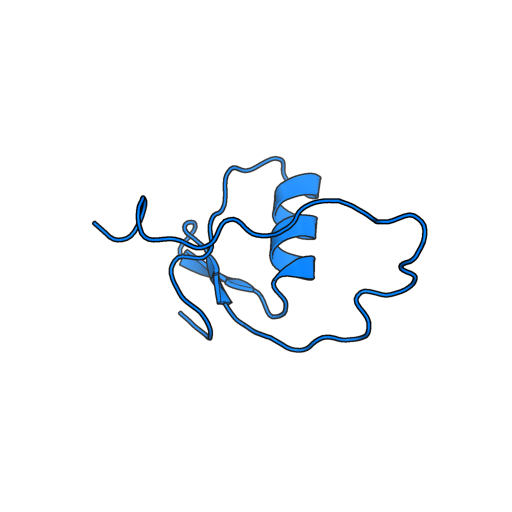 N 13
ATOM 11525 C CA . THR A 1 30 ? 5.990 0.689 3.127 1.00 0.59 30 THR A CA 13
ATOM 11526 C C . THR A 1 30 ? 6.338 2.179 3.187 1.00 0.75 30 THR A C 13
ATOM 11527 O O . THR A 1 30 ? 7.317 2.555 3.833 1.00 0.94 30 THR A O 13
ATOM 11538 N N . ASP A 1 31 ? 5.593 3.024 2.474 1.00 0.79 31 ASP A N 13
ATOM 11539 C CA . ASP A 1 31 ? 5.782 4.463 2.515 1.00 0.99 31 ASP A CA 13
ATOM 11540 C C . ASP A 1 31 ? 5.264 5.042 3.843 1.00 1.07 31 ASP A C 13
ATOM 11541 O O . ASP A 1 31 ? 5.571 6.184 4.186 1.00 1.29 31 ASP A O 13
ATOM 11550 N N . GLY A 1 32 ? 4.511 4.252 4.609 1.00 0.98 32 GLY A N 13
ATOM 11551 C CA . GLY A 1 32 ? 4.015 4.630 5.917 1.00 1.08 32 GLY A CA 13
ATOM 11552 C C . GLY A 1 32 ? 2.663 5.314 5.793 1.00 1.17 32 GLY A C 13
ATOM 11553 O O . GLY A 1 32 ? 2.402 6.318 6.459 1.00 1.90 32 GLY A O 13
ATOM 11557 N N . VAL A 1 33 ? 1.796 4.772 4.946 1.00 0.79 33 VAL A N 13
ATOM 11558 C CA . VAL A 1 33 ? 0.407 5.167 4.847 1.00 0.84 33 VAL A CA 13
ATOM 11559 C C . VAL A 1 33 ? -0.428 3.893 4.870 1.00 0.71 33 VAL A C 13
ATOM 11560 O O . VAL A 1 33 ? -0.078 2.901 4.232 1.00 0.72 33 VAL A O 13
ATOM 11573 N N . THR A 1 34 ? -1.516 3.909 5.630 1.00 0.70 34 THR A N 13
ATOM 11574 C CA . THR A 1 34 ? -2.537 2.890 5.590 1.00 0.66 34 THR A CA 13
ATOM 11575 C C . THR A 1 34 ? -3.509 3.287 4.487 1.00 0.73 34 THR A C 13
ATOM 11576 O O . THR A 1 34 ? -4.116 4.354 4.552 1.00 1.04 34 THR A O 13
ATOM 11587 N N . TYR A 1 35 ? -3.638 2.455 3.460 1.00 0.59 35 TYR A N 13
ATOM 11588 C CA . TYR A 1 35 ? -4.578 2.657 2.377 1.00 0.64 35 TYR A CA 13
ATOM 11589 C C . TYR A 1 35 ? -5.810 1.820 2.690 1.00 0.65 35 TYR A C 13
ATOM 11590 O O . TYR A 1 35 ? -5.681 0.658 3.067 1.00 0.79 35 TYR A O 13
ATOM 11608 N N . GLU A 1 36 ? -6.991 2.425 2.573 1.00 0.74 36 GLU A N 13
ATOM 11609 C CA . GLU A 1 36 ? -8.271 1.791 2.868 1.00 0.81 36 GLU A CA 13
ATOM 11610 C C . GLU A 1 36 ? -8.493 0.545 2.005 1.00 0.73 36 GLU A C 13
ATOM 11611 O O . GLU A 1 36 ? -9.191 -0.375 2.422 1.00 0.79 36 GLU A O 13
ATOM 11623 N N . SER A 1 37 ? -7.944 0.541 0.793 1.00 0.78 37 SER A N 13
ATOM 11624 C CA . SER A 1 37 ? -7.947 -0.602 -0.098 1.00 0.78 37 SER A CA 13
ATOM 11625 C C . SER A 1 37 ? -6.730 -0.445 -1.015 1.00 0.77 37 SER A C 13
ATOM 11626 O O . SER A 1 37 ? -6.220 0.677 -1.153 1.00 0.87 37 SER A O 13
ATOM 11634 N N . GLU A 1 38 ? -6.231 -1.541 -1.593 1.00 0.76 38 GLU A N 13
ATOM 11635 C CA . GLU A 1 38 ? -5.010 -1.530 -2.387 1.00 0.85 38 GLU A CA 13
ATOM 11636 C C . GLU A 1 38 ? -5.060 -0.493 -3.510 1.00 0.96 38 GLU A C 13
ATOM 11637 O O . GLU A 1 38 ? -4.012 0.034 -3.868 1.00 1.04 38 GLU A O 13
ATOM 11649 N N . CYS A 1 39 ? -6.233 -0.154 -4.048 1.00 1.07 39 CYS A N 13
ATOM 11650 C CA . CYS A 1 39 ? -6.360 0.814 -5.131 1.00 1.23 39 CYS A CA 13
ATOM 11651 C C . CYS A 1 39 ? -5.509 2.042 -4.886 1.00 1.08 39 CYS A C 13
ATOM 11652 O O . CYS A 1 39 ? -4.711 2.434 -5.732 1.00 1.09 39 CYS A O 13
ATOM 11659 N N . LYS A 1 40 ? -5.676 2.649 -3.716 1.00 1.01 40 LYS A N 13
ATOM 11660 C CA . LYS A 1 40 ? -4.998 3.898 -3.419 1.00 0.99 40 LYS A CA 13
ATOM 11661 C C . LYS A 1 40 ? -3.508 3.657 -3.160 1.00 0.81 40 LYS A C 13
ATOM 11662 O O . LYS A 1 40 ? -2.695 4.538 -3.447 1.00 0.84 40 LYS A O 13
ATOM 11681 N N . LEU A 1 41 ? -3.137 2.475 -2.663 1.00 0.66 41 LEU A N 13
ATOM 11682 C CA . LEU A 1 41 ? -1.740 2.089 -2.542 1.00 0.48 41 LEU A CA 13
ATOM 11683 C C . LEU A 1 41 ? -1.123 2.056 -3.934 1.00 0.52 41 LEU A C 13
ATOM 11684 O O . LEU A 1 41 ? -0.111 2.700 -4.192 1.00 0.52 41 LEU A O 13
ATOM 11700 N N . CYS A 1 42 ? -1.714 1.302 -4.854 1.00 0.60 42 CYS A N 13
ATOM 11701 C CA . CYS A 1 42 ? -1.128 1.118 -6.171 1.00 0.65 42 CYS A CA 13
ATOM 11702 C C . CYS A 1 42 ? -1.193 2.409 -6.977 1.00 0.59 42 CYS A C 13
ATOM 11703 O O . CYS A 1 42 ? -0.236 2.750 -7.663 1.00 0.60 42 CYS A O 13
ATOM 11710 N N . LEU A 1 43 ? -2.252 3.201 -6.815 1.00 0.64 43 LEU A N 13
ATOM 11711 C CA . LEU A 1 43 ? -2.256 4.581 -7.276 1.00 0.71 43 LEU A CA 13
ATOM 11712 C C . LEU A 1 43 ? -1.017 5.296 -6.738 1.00 0.64 43 LEU A C 13
ATOM 11713 O O . LEU A 1 43 ? -0.271 5.897 -7.502 1.00 0.69 43 LEU A O 13
ATOM 11729 N N . ALA A 1 44 ? -0.760 5.221 -5.429 1.00 0.61 44 ALA A N 13
ATOM 11730 C CA . ALA A 1 44 ? 0.433 5.830 -4.854 1.00 0.65 44 ALA A CA 13
ATOM 11731 C C . ALA A 1 44 ? 1.708 5.269 -5.495 1.00 0.52 44 ALA A C 13
ATOM 11732 O O . ALA A 1 44 ? 2.654 6.018 -5.715 1.00 0.65 44 ALA A O 13
ATOM 11739 N N . ARG A 1 45 ? 1.749 3.982 -5.851 1.00 0.42 45 ARG A N 13
ATOM 11740 C CA . ARG A 1 45 ? 2.864 3.443 -6.624 1.00 0.56 45 ARG A CA 13
ATOM 11741 C C . ARG A 1 45 ? 3.025 4.204 -7.941 1.00 0.51 45 ARG A C 13
ATOM 11742 O O . ARG A 1 45 ? 4.155 4.433 -8.361 1.00 0.61 45 ARG A O 13
ATOM 11763 N N . ILE A 1 46 ? 1.950 4.575 -8.637 1.00 0.58 46 ILE A N 13
ATOM 11764 C CA . ILE A 1 46 ? 2.075 5.395 -9.841 1.00 0.80 46 ILE A CA 13
ATOM 11765 C C . ILE A 1 46 ? 2.627 6.760 -9.447 1.00 0.77 46 ILE A C 13
ATOM 11766 O O . ILE A 1 46 ? 3.679 7.162 -9.941 1.00 0.87 46 ILE A O 13
ATOM 11782 N N . GLU A 1 47 ? 1.927 7.446 -8.544 1.00 0.80 47 GLU A N 13
ATOM 11783 C CA . GLU A 1 47 ? 2.243 8.794 -8.107 1.00 1.06 47 GLU A CA 13
ATOM 11784 C C . GLU A 1 47 ? 3.723 8.907 -7.751 1.00 0.98 47 GLU A C 13
ATOM 11785 O O . GLU A 1 47 ? 4.381 9.898 -8.071 1.00 1.22 47 GLU A O 13
ATOM 11797 N N . ASN A 1 48 ? 4.209 7.916 -7.007 1.00 0.87 48 ASN A N 13
ATOM 11798 C CA . ASN A 1 48 ? 5.523 7.902 -6.386 1.00 1.00 48 ASN A CA 13
ATOM 11799 C C . ASN A 1 48 ? 6.570 7.302 -7.316 1.00 0.93 48 ASN A C 13
ATOM 11800 O O . ASN A 1 48 ? 7.743 7.659 -7.224 1.00 1.09 48 ASN A O 13
ATOM 11811 N N . LYS A 1 49 ? 6.170 6.354 -8.166 1.00 0.78 49 LYS A N 13
ATOM 11812 C CA . LYS A 1 49 ? 7.065 5.419 -8.848 1.00 0.87 49 LYS A CA 13
ATOM 11813 C C . LYS A 1 49 ? 8.069 4.776 -7.887 1.00 0.88 49 LYS A C 13
ATOM 11814 O O . LYS A 1 49 ? 9.208 4.503 -8.263 1.00 1.24 49 LYS A O 13
ATOM 11833 N N . GLN A 1 50 ? 7.637 4.477 -6.662 1.00 0.77 50 GLN A N 13
ATOM 11834 C CA . GLN A 1 50 ? 8.389 3.631 -5.751 1.00 0.81 50 GLN A CA 13
ATOM 11835 C C . GLN A 1 50 ? 7.558 2.371 -5.541 1.00 0.69 50 GLN A C 13
ATOM 11836 O O . GLN A 1 50 ? 6.331 2.417 -5.654 1.00 0.72 50 GLN A O 13
ATOM 11850 N N . ASP A 1 51 ? 8.204 1.225 -5.324 1.00 0.82 51 ASP A N 13
ATOM 11851 C CA . ASP A 1 51 ? 7.497 -0.044 -5.285 1.00 0.86 51 ASP A CA 13
ATOM 11852 C C . ASP A 1 51 ? 6.933 -0.162 -3.873 1.00 0.87 51 ASP A C 13
ATOM 11853 O O . ASP A 1 51 ? 7.561 -0.732 -2.985 1.00 1.05 51 ASP A O 13
ATOM 11862 N N . ILE A 1 52 ? 5.783 0.462 -3.632 1.00 0.80 52 ILE A N 13
ATOM 11863 C CA . ILE A 1 52 ? 5.165 0.425 -2.317 1.00 0.81 52 ILE A CA 13
ATOM 11864 C C . ILE A 1 52 ? 4.755 -1.023 -2.071 1.00 0.77 52 ILE A C 13
ATOM 11865 O O . ILE A 1 52 ? 3.854 -1.534 -2.738 1.00 1.17 52 ILE A O 13
ATOM 11881 N N . GLN A 1 53 ? 5.452 -1.692 -1.163 1.00 0.45 53 GLN A N 13
ATOM 11882 C CA . GLN A 1 53 ? 5.165 -3.049 -0.745 1.00 0.42 53 GLN A CA 13
ATOM 11883 C C . GLN A 1 53 ? 4.237 -2.927 0.451 1.00 0.37 53 GLN A C 13
ATOM 11884 O O . GLN A 1 53 ? 4.302 -1.937 1.180 1.00 0.39 53 GLN A O 13
ATOM 11898 N N . ILE A 1 54 ? 3.390 -3.920 0.654 1.00 0.37 54 ILE A N 13
ATOM 11899 C CA . ILE A 1 54 ? 2.455 -3.942 1.768 1.00 0.31 54 ILE A CA 13
ATOM 11900 C C . ILE A 1 54 ? 3.202 -4.544 2.948 1.00 0.34 54 ILE A C 13
ATOM 11901 O O . ILE A 1 54 ? 3.664 -5.674 2.851 1.00 0.48 54 ILE A O 13
ATOM 11917 N N . VAL A 1 55 ? 3.384 -3.795 4.030 1.00 0.30 55 VAL A N 13
ATOM 11918 C CA . VAL A 1 55 ? 4.120 -4.248 5.200 1.00 0.37 55 VAL A CA 13
ATOM 11919 C C . VAL A 1 55 ? 3.288 -5.296 5.928 1.00 0.45 55 VAL A C 13
ATOM 11920 O O . VAL A 1 55 ? 3.833 -6.285 6.420 1.00 0.69 55 VAL A O 13
ATOM 11933 N N . LYS A 1 56 ? 1.974 -5.076 5.964 1.00 0.35 56 LYS A N 13
ATOM 11934 C CA . LYS A 1 56 ? 1.017 -6.086 6.351 1.00 0.49 56 LYS A CA 13
ATOM 11935 C C . LYS A 1 56 ? -0.389 -5.634 5.981 1.00 0.45 56 LYS A C 13
ATOM 11936 O O . LYS A 1 56 ? -0.610 -4.458 5.676 1.00 0.37 56 LYS A O 13
ATOM 11955 N N . ASP A 1 57 ? -1.320 -6.579 6.053 1.00 0.57 57 ASP A N 13
ATOM 11956 C CA . ASP A 1 57 ? -2.741 -6.309 6.040 1.00 0.56 57 ASP A CA 13
ATOM 11957 C C . ASP A 1 57 ? -3.154 -5.463 7.240 1.00 0.54 57 ASP A C 13
ATOM 11958 O O . ASP A 1 57 ? -2.605 -5.580 8.342 1.00 0.72 57 ASP A O 13
ATOM 11967 N N . GLY A 1 58 ? -4.146 -4.616 7.014 1.00 0.48 58 GLY A N 13
ATOM 11968 C CA . GLY A 1 58 ? -4.655 -3.673 7.981 1.00 0.50 58 GLY A CA 13
ATOM 11969 C C . GLY A 1 58 ? -3.659 -2.544 8.211 1.00 0.61 58 GLY A C 13
ATOM 11970 O O . GLY A 1 58 ? -2.732 -2.338 7.426 1.00 0.63 58 GLY A O 13
ATOM 11974 N N . GLU A 1 59 ? -3.886 -1.776 9.270 1.00 0.87 59 GLU A N 13
ATOM 11975 C CA . GLU A 1 59 ? -3.228 -0.499 9.447 1.00 0.92 59 GLU A CA 13
ATOM 11976 C C . GLU A 1 59 ? -1.774 -0.708 9.860 1.00 1.05 59 GLU A C 13
ATOM 11977 O O . GLU A 1 59 ? -1.399 -1.792 10.313 1.00 1.28 59 GLU A O 13
ATOM 11989 N N . CYS A 1 60 ? -0.966 0.338 9.709 1.00 0.97 60 CYS A N 13
ATOM 11990 C CA . CYS A 1 60 ? 0.467 0.292 9.975 1.00 1.12 60 CYS A CA 13
ATOM 11991 C C . CYS A 1 60 ? 0.743 0.140 11.467 1.00 1.37 60 CYS A C 13
ATOM 11992 O O . CYS A 1 60 ? 1.797 -0.387 11.803 1.00 2.65 60 CYS A O 13
ATOM 12000 N N . GLU A 1 1 ? 12.080 -12.290 11.680 1.00 10.30 1 GLU A N 14
ATOM 12001 C CA . GLU A 1 1 ? 10.888 -12.263 10.824 1.00 9.51 1 GLU A CA 14
ATOM 12002 C C . GLU A 1 1 ? 10.508 -10.804 10.567 1.00 8.80 1 GLU A C 14
ATOM 12003 O O . GLU A 1 1 ? 10.326 -10.363 9.434 1.00 8.41 1 GLU A O 14
ATOM 12017 N N . LYS A 1 2 ? 10.377 -10.055 11.660 1.00 9.17 2 LYS A N 14
ATOM 12018 C CA . LYS A 1 2 ? 10.128 -8.628 11.648 1.00 9.22 2 LYS A CA 14
ATOM 12019 C C . LYS A 1 2 ? 11.258 -7.891 10.929 1.00 8.57 2 LYS A C 14
ATOM 12020 O O . LYS A 1 2 ? 12.311 -8.461 10.632 1.00 8.13 2 LYS A O 14
ATOM 12039 N N . GLN A 1 3 ? 11.016 -6.617 10.634 1.00 8.96 3 GLN A N 14
ATOM 12040 C CA . GLN A 1 3 ? 11.843 -5.765 9.798 1.00 8.90 3 GLN A CA 14
ATOM 12041 C C . GLN A 1 3 ? 11.706 -6.151 8.321 1.00 7.26 3 GLN A C 14
ATOM 12042 O O . GLN A 1 3 ? 11.299 -5.321 7.510 1.00 7.33 3 GLN A O 14
ATOM 12056 N N . VAL A 1 4 ? 11.970 -7.412 7.975 1.00 6.18 4 VAL A N 14
ATOM 12057 C CA . VAL A 1 4 ? 12.076 -7.887 6.599 1.00 5.17 4 VAL A CA 14
ATOM 12058 C C . VAL A 1 4 ? 10.920 -8.832 6.233 1.00 3.39 4 VAL A C 14
ATOM 12059 O O . VAL A 1 4 ? 11.071 -10.055 6.191 1.00 3.56 4 VAL A O 14
ATOM 12072 N N . PHE A 1 5 ? 9.739 -8.289 5.944 1.00 2.64 5 PHE A N 14
ATOM 12073 C CA . PHE A 1 5 ? 8.566 -9.103 5.627 1.00 1.58 5 PHE A CA 14
ATOM 12074 C C . PHE A 1 5 ? 7.604 -8.393 4.669 1.00 1.22 5 PHE A C 14
ATOM 12075 O O . PHE A 1 5 ? 6.417 -8.713 4.639 1.00 1.22 5 PHE A O 14
ATOM 12092 N N . SER A 1 6 ? 8.103 -7.452 3.869 1.00 1.39 6 SER A N 14
ATOM 12093 C CA . SER A 1 6 ? 7.271 -6.744 2.906 1.00 1.29 6 SER A CA 14
ATOM 12094 C C . SER A 1 6 ? 6.878 -7.662 1.738 1.00 1.45 6 SER A C 14
ATOM 12095 O O . SER A 1 6 ? 7.422 -8.756 1.616 1.00 1.60 6 SER A O 14
ATOM 12103 N N . ARG A 1 7 ? 5.918 -7.255 0.904 1.00 1.60 7 ARG A N 14
ATOM 12104 C CA . ARG A 1 7 ? 5.468 -8.006 -0.268 1.00 1.85 7 ARG A CA 14
ATOM 12105 C C . ARG A 1 7 ? 4.830 -7.040 -1.268 1.00 1.38 7 ARG A C 14
ATOM 12106 O O . ARG A 1 7 ? 4.191 -6.068 -0.860 1.00 1.18 7 ARG A O 14
ATOM 12127 N N . MET A 1 8 ? 4.985 -7.270 -2.571 1.00 1.40 8 MET A N 14
ATOM 12128 C CA . MET A 1 8 ? 4.474 -6.334 -3.561 1.00 1.30 8 MET A CA 14
ATOM 12129 C C . MET A 1 8 ? 2.958 -6.467 -3.704 1.00 1.14 8 MET A C 14
ATOM 12130 O O . MET A 1 8 ? 2.479 -7.589 -3.869 1.00 1.27 8 MET A O 14
ATOM 12144 N N . PRO A 1 9 ? 2.182 -5.372 -3.725 1.00 1.00 9 PRO A N 14
ATOM 12145 C CA . PRO A 1 9 ? 0.849 -5.418 -4.296 1.00 0.93 9 PRO A CA 14
ATOM 12146 C C . PRO A 1 9 ? 0.994 -5.763 -5.784 1.00 0.99 9 PRO A C 14
ATOM 12147 O O . PRO A 1 9 ? 1.986 -5.395 -6.419 1.00 1.10 9 PRO A O 14
ATOM 12158 N N . ILE A 1 10 ? 0.041 -6.504 -6.335 1.00 1.10 10 ILE A N 14
ATOM 12159 C CA . ILE A 1 10 ? 0.072 -7.045 -7.679 1.00 1.29 10 ILE A CA 14
ATOM 12160 C C . ILE A 1 10 ? -0.918 -6.229 -8.517 1.00 1.27 10 ILE A C 14
ATOM 12161 O O . ILE A 1 10 ? -2.039 -6.660 -8.787 1.00 1.86 10 ILE A O 14
ATOM 12177 N N . CYS A 1 11 ? -0.489 -5.042 -8.944 1.00 1.18 11 CYS A N 14
ATOM 12178 C CA . CYS A 1 11 ? -1.390 -4.036 -9.497 1.00 1.26 11 CYS A CA 14
ATOM 12179 C C . CYS A 1 11 ? -1.867 -4.490 -10.874 1.00 1.75 11 CYS A C 14
ATOM 12180 O O . CYS A 1 11 ? -1.362 -5.477 -11.407 1.00 2.30 11 CYS A O 14
ATOM 12187 N N . GLU A 1 12 ? -2.884 -3.828 -11.420 1.00 2.50 12 GLU A N 14
ATOM 12188 C CA . GLU A 1 12 ? -3.674 -4.203 -12.577 1.00 3.28 12 GLU A CA 14
ATOM 12189 C C . GLU A 1 12 ? -4.559 -5.448 -12.391 1.00 3.91 12 GLU A C 14
ATOM 12190 O O . GLU A 1 12 ? -5.501 -5.616 -13.160 1.00 4.98 12 GLU A O 14
ATOM 12202 N N . HIS A 1 13 ? -4.291 -6.338 -11.429 1.00 4.51 13 HIS A N 14
ATOM 12203 C CA . HIS A 1 13 ? -5.086 -7.559 -11.300 1.00 6.17 13 HIS A CA 14
ATOM 12204 C C . HIS A 1 13 ? -6.394 -7.352 -10.518 1.00 7.20 13 HIS A C 14
ATOM 12205 O O . HIS A 1 13 ? -7.376 -8.034 -10.811 1.00 8.17 13 HIS A O 14
ATOM 12220 N N . MET A 1 14 ? -6.400 -6.534 -9.461 1.00 7.77 14 MET A N 14
ATOM 12221 C CA . MET A 1 14 ? -7.550 -6.334 -8.588 1.00 9.25 14 MET A CA 14
ATOM 12222 C C . MET A 1 14 ? -8.506 -5.273 -9.174 1.00 8.74 14 MET A C 14
ATOM 12223 O O . MET A 1 14 ? -8.596 -5.117 -10.391 1.00 8.14 14 MET A O 14
ATOM 12237 N N . THR A 1 15 ? -9.222 -4.530 -8.324 1.00 9.39 15 THR A N 14
ATOM 12238 C CA . THR A 1 15 ? -10.024 -3.375 -8.694 1.00 9.36 15 THR A CA 14
ATOM 12239 C C . THR A 1 15 ? -9.080 -2.244 -9.112 1.00 8.24 15 THR A C 14
ATOM 12240 O O . THR A 1 15 ? -8.814 -1.319 -8.346 1.00 8.66 15 THR A O 14
ATOM 12251 N N . GLU A 1 16 ? -8.523 -2.365 -10.311 1.00 7.42 16 GLU A N 14
ATOM 12252 C CA . GLU A 1 16 ? -7.437 -1.550 -10.815 1.00 7.19 16 GLU A CA 14
ATOM 12253 C C . GLU A 1 16 ? -7.896 -0.870 -12.106 1.00 6.37 16 GLU A C 14
ATOM 12254 O O . GLU A 1 16 ? -7.297 -1.064 -13.163 1.00 6.73 16 GLU A O 14
ATOM 12266 N N . SER A 1 17 ? -9.004 -0.134 -12.056 1.00 6.10 17 SER A N 14
ATOM 12267 C CA . SER A 1 17 ? -9.600 0.500 -13.230 1.00 6.17 17 SER A CA 14
ATOM 12268 C C . SER A 1 17 ? -10.844 1.323 -12.872 1.00 6.42 17 SER A C 14
ATOM 12269 O O . SER A 1 17 ? -10.842 2.525 -13.132 1.00 7.39 17 SER A O 14
ATOM 12277 N N . PRO A 1 18 ? -11.916 0.722 -12.326 1.00 6.17 18 PRO A N 14
ATOM 12278 C CA . PRO A 1 18 ? -13.042 1.497 -11.831 1.00 6.76 18 PRO A CA 14
ATOM 12279 C C . PRO A 1 18 ? -12.597 2.322 -10.624 1.00 6.16 18 PRO A C 14
ATOM 12280 O O . PRO A 1 18 ? -11.518 2.090 -10.074 1.00 5.73 18 PRO A O 14
ATOM 12291 N N . ASP A 1 19 ? -13.439 3.265 -10.196 1.00 6.66 19 ASP A N 14
ATOM 12292 C CA . ASP A 1 19 ? -13.232 3.920 -8.918 1.00 6.39 19 ASP A CA 14
ATOM 12293 C C . ASP A 1 19 ? -13.429 2.894 -7.800 1.00 4.94 19 ASP A C 14
ATOM 12294 O O . ASP A 1 19 ? -14.102 1.876 -7.967 1.00 4.99 19 ASP A O 14
ATOM 12303 N N . CYS A 1 20 ? -12.742 3.129 -6.686 1.00 4.21 20 CYS A N 14
ATOM 12304 C CA . CYS A 1 20 ? -12.669 2.227 -5.555 1.00 3.38 20 CYS A CA 14
ATOM 12305 C C . CYS A 1 20 ? -13.482 2.769 -4.379 1.00 4.07 20 CYS A C 14
ATOM 12306 O O . CYS A 1 20 ? -13.156 2.483 -3.224 1.00 4.88 20 CYS A O 14
ATOM 12313 N N . SER A 1 21 ? -14.496 3.599 -4.645 1.00 4.67 21 SER A N 14
ATOM 12314 C CA . SER A 1 21 ? -15.222 4.337 -3.623 1.00 5.52 21 SER A CA 14
ATOM 12315 C C . SER A 1 21 ? -15.713 3.396 -2.525 1.00 4.35 21 SER A C 14
ATOM 12316 O O . SER A 1 21 ? -16.482 2.468 -2.767 1.00 4.29 21 SER A O 14
ATOM 12324 N N . ARG A 1 22 ? -15.250 3.650 -1.300 1.00 4.24 22 ARG A N 14
ATOM 12325 C CA . ARG A 1 22 ? -15.641 2.953 -0.090 1.00 3.42 22 ARG A CA 14
ATOM 12326 C C . ARG A 1 22 ? -15.483 1.435 -0.151 1.00 2.41 22 ARG A C 14
ATOM 12327 O O . ARG A 1 22 ? -16.010 0.745 0.723 1.00 2.11 22 ARG A O 14
ATOM 12348 N N . ILE A 1 23 ? -14.671 0.912 -1.071 1.00 2.34 23 ILE A N 14
ATOM 12349 C CA . ILE A 1 23 ? -14.195 -0.454 -0.952 1.00 1.98 23 ILE A CA 14
ATOM 12350 C C . ILE A 1 23 ? -13.155 -0.398 0.162 1.00 1.42 23 ILE A C 14
ATOM 12351 O O . ILE A 1 23 ? -11.982 -0.123 -0.087 1.00 1.28 23 ILE A O 14
ATOM 12367 N N . TYR A 1 24 ? -13.584 -0.539 1.415 1.00 1.33 24 TYR A N 14
ATOM 12368 C CA . TYR A 1 24 ? -12.654 -0.502 2.527 1.00 1.06 24 TYR A CA 14
ATOM 12369 C C . TYR A 1 24 ? -11.827 -1.776 2.448 1.00 1.19 24 TYR A C 14
ATOM 12370 O O . TYR A 1 24 ? -12.374 -2.879 2.506 1.00 1.67 24 TYR A O 14
ATOM 12388 N N . ASP A 1 25 ? -10.524 -1.638 2.243 1.00 1.10 25 ASP A N 14
ATOM 12389 C CA . ASP A 1 25 ? -9.623 -2.766 2.100 1.00 1.44 25 ASP A CA 14
ATOM 12390 C C . ASP A 1 25 ? -8.229 -2.350 2.567 1.00 1.09 25 ASP A C 14
ATOM 12391 O O . ASP A 1 25 ? -7.290 -2.340 1.772 1.00 1.11 25 ASP A O 14
ATOM 12400 N N . PRO A 1 26 ? -8.096 -1.909 3.827 1.00 0.84 26 PRO A N 14
ATOM 12401 C CA . PRO A 1 26 ? -6.907 -1.201 4.242 1.00 0.53 26 PRO A CA 14
ATOM 12402 C C . PRO A 1 26 ? -5.690 -2.114 4.262 1.00 0.48 26 PRO A C 14
ATOM 12403 O O . PRO A 1 26 ? -5.801 -3.302 4.578 1.00 0.55 26 PRO A O 14
ATOM 12414 N N . VAL A 1 27 ? -4.530 -1.534 3.962 1.00 0.40 27 VAL A N 14
ATOM 12415 C CA . VAL A 1 27 ? -3.237 -2.193 4.005 1.00 0.35 27 VAL A CA 14
ATOM 12416 C C . VAL A 1 27 ? -2.189 -1.157 4.417 1.00 0.31 27 VAL A C 14
ATOM 12417 O O . VAL A 1 27 ? -2.325 0.027 4.092 1.00 0.41 27 VAL A O 14
ATOM 12430 N N . CYS A 1 28 ? -1.160 -1.582 5.151 1.00 0.26 28 CYS A N 14
ATOM 12431 C CA . CYS A 1 28 ? -0.099 -0.703 5.633 1.00 0.32 28 CYS A CA 14
ATOM 12432 C C . CYS A 1 28 ? 1.091 -0.749 4.683 1.00 0.31 28 CYS A C 14
ATOM 12433 O O . CYS A 1 28 ? 1.673 -1.817 4.496 1.00 0.33 28 CYS A O 14
ATOM 12440 N N . GLY A 1 29 ? 1.432 0.374 4.054 1.00 0.34 29 GLY A N 14
ATOM 12441 C CA . GLY A 1 29 ? 2.524 0.458 3.098 1.00 0.35 29 GLY A CA 14
ATOM 12442 C C . GLY A 1 29 ? 3.879 0.522 3.804 1.00 0.40 29 GLY A C 14
ATOM 12443 O O . GLY A 1 29 ? 3.959 0.914 4.967 1.00 0.50 29 GLY A O 14
ATOM 12447 N N . THR A 1 30 ? 4.963 0.154 3.115 1.00 0.40 30 THR A N 14
ATOM 12448 C CA . THR A 1 30 ? 6.324 0.280 3.630 1.00 0.50 30 THR A CA 14
ATOM 12449 C C . THR A 1 30 ? 6.726 1.738 3.857 1.00 0.65 30 THR A C 14
ATOM 12450 O O . THR A 1 30 ? 7.711 1.990 4.555 1.00 0.89 30 THR A O 14
ATOM 12461 N N . ASP A 1 31 ? 5.969 2.698 3.325 1.00 0.66 31 ASP A N 14
ATOM 12462 C CA . ASP A 1 31 ? 6.146 4.103 3.644 1.00 0.85 31 ASP A CA 14
ATOM 12463 C C . ASP A 1 31 ? 5.644 4.394 5.063 1.00 0.90 31 ASP A C 14
ATOM 12464 O O . ASP A 1 31 ? 5.910 5.473 5.590 1.00 1.07 31 ASP A O 14
ATOM 12473 N N . GLY A 1 32 ? 4.991 3.425 5.701 1.00 0.86 32 GLY A N 14
ATOM 12474 C CA . GLY A 1 32 ? 4.532 3.499 7.069 1.00 1.03 32 GLY A CA 14
ATOM 12475 C C . GLY A 1 32 ? 3.196 4.223 7.148 1.00 1.04 32 GLY A C 14
ATOM 12476 O O . GLY A 1 32 ? 2.824 4.687 8.228 1.00 1.21 32 GLY A O 14
ATOM 12480 N N . VAL A 1 33 ? 2.472 4.361 6.039 1.00 1.00 33 VAL A N 14
ATOM 12481 C CA . VAL A 1 33 ? 1.144 4.939 6.011 1.00 1.11 33 VAL A CA 14
ATOM 12482 C C . VAL A 1 33 ? 0.164 3.817 5.675 1.00 0.82 33 VAL A C 14
ATOM 12483 O O . VAL A 1 33 ? 0.482 2.934 4.879 1.00 0.80 33 VAL A O 14
ATOM 12496 N N . THR A 1 34 ? -1.013 3.815 6.296 1.00 0.73 34 THR A N 14
ATOM 12497 C CA . THR A 1 34 ? -2.087 2.942 5.866 1.00 0.56 34 THR A CA 14
ATOM 12498 C C . THR A 1 34 ? -2.860 3.636 4.754 1.00 0.54 34 THR A C 14
ATOM 12499 O O . THR A 1 34 ? -3.161 4.823 4.844 1.00 0.83 34 THR A O 14
ATOM 12510 N N . TYR A 1 35 ? -3.164 2.884 3.704 1.00 0.44 35 TYR A N 14
ATOM 12511 C CA . TYR A 1 35 ? -4.033 3.313 2.631 1.00 0.62 35 TYR A CA 14
ATOM 12512 C C . TYR A 1 35 ? -5.361 2.610 2.893 1.00 0.65 35 TYR A C 14
ATOM 12513 O O . TYR A 1 35 ? -5.348 1.416 3.187 1.00 0.61 35 TYR A O 14
ATOM 12531 N N . GLU A 1 36 ? -6.488 3.324 2.816 1.00 0.98 36 GLU A N 14
ATOM 12532 C CA . GLU A 1 36 ? -7.830 2.802 3.066 1.00 1.06 36 GLU A CA 14
ATOM 12533 C C . GLU A 1 36 ? -8.197 1.655 2.117 1.00 1.07 36 GLU A C 14
ATOM 12534 O O . GLU A 1 36 ? -9.149 0.914 2.371 1.00 1.12 36 GLU A O 14
ATOM 12546 N N . SER A 1 37 ? -7.464 1.511 1.017 1.00 1.11 37 SER A N 14
ATOM 12547 C CA . SER A 1 37 ? -7.670 0.457 0.053 1.00 1.23 37 SER A CA 14
ATOM 12548 C C . SER A 1 37 ? -6.317 0.166 -0.582 1.00 1.04 37 SER A C 14
ATOM 12549 O O . SER A 1 37 ? -5.570 1.093 -0.909 1.00 0.94 37 SER A O 14
ATOM 12557 N N . GLU A 1 38 ? -6.000 -1.112 -0.764 1.00 1.10 38 GLU A N 14
ATOM 12558 C CA . GLU A 1 38 ? -4.874 -1.546 -1.539 1.00 1.06 38 GLU A CA 14
ATOM 12559 C C . GLU A 1 38 ? -4.977 -0.937 -2.942 1.00 0.86 38 GLU A C 14
ATOM 12560 O O . GLU A 1 38 ? -3.965 -0.583 -3.535 1.00 0.82 38 GLU A O 14
ATOM 12572 N N . CYS A 1 39 ? -6.196 -0.737 -3.444 1.00 0.88 39 CYS A N 14
ATOM 12573 C CA . CYS A 1 39 ? -6.431 -0.003 -4.676 1.00 0.91 39 CYS A CA 14
ATOM 12574 C C . CYS A 1 39 ? -5.730 1.346 -4.642 1.00 0.78 39 CYS A C 14
ATOM 12575 O O . CYS A 1 39 ? -4.860 1.615 -5.464 1.00 0.76 39 CYS A O 14
ATOM 12582 N N . LYS A 1 40 ? -6.052 2.197 -3.670 1.00 0.76 40 LYS A N 14
ATOM 12583 C CA . LYS A 1 40 ? -5.380 3.489 -3.581 1.00 0.68 40 LYS A CA 14
ATOM 12584 C C . LYS A 1 40 ? -3.871 3.332 -3.355 1.00 0.54 40 LYS A C 14
ATOM 12585 O O . LYS A 1 40 ? -3.095 4.179 -3.809 1.00 0.50 40 LYS A O 14
ATOM 12604 N N . LEU A 1 41 ? -3.430 2.269 -2.680 1.00 0.52 41 LEU A N 14
ATOM 12605 C CA . LEU A 1 41 ? -2.009 1.979 -2.573 1.00 0.41 41 LEU A CA 14
ATOM 12606 C C . LEU A 1 41 ? -1.405 1.779 -3.962 1.00 0.41 41 LEU A C 14
ATOM 12607 O O . LEU A 1 41 ? -0.353 2.349 -4.256 1.00 0.38 41 LEU A O 14
ATOM 12623 N N . CYS A 1 42 ? -2.033 0.966 -4.802 1.00 0.51 42 CYS A N 14
ATOM 12624 C CA . CYS A 1 42 ? -1.573 0.630 -6.151 1.00 0.55 42 CYS A CA 14
ATOM 12625 C C . CYS A 1 42 ? -1.611 1.860 -7.051 1.00 0.54 42 CYS A C 14
ATOM 12626 O O . CYS A 1 42 ? -0.633 2.177 -7.728 1.00 0.58 42 CYS A O 14
ATOM 12633 N N . LEU A 1 43 ? -2.724 2.587 -7.027 1.00 0.59 43 LEU A N 14
ATOM 12634 C CA . LEU A 1 43 ? -2.865 3.881 -7.675 1.00 0.73 43 LEU A CA 14
ATOM 12635 C C . LEU A 1 43 ? -1.660 4.753 -7.315 1.00 0.74 43 LEU A C 14
ATOM 12636 O O . LEU A 1 43 ? -0.926 5.204 -8.197 1.00 0.86 43 LEU A O 14
ATOM 12652 N N . ALA A 1 44 ? -1.406 4.933 -6.016 1.00 0.69 44 ALA A N 14
ATOM 12653 C CA . ALA A 1 44 ? -0.305 5.758 -5.550 1.00 0.79 44 ALA A CA 14
ATOM 12654 C C . ALA A 1 44 ? 1.024 5.229 -6.082 1.00 0.77 44 ALA A C 14
ATOM 12655 O O . ALA A 1 44 ? 1.877 6.014 -6.474 1.00 0.88 44 ALA A O 14
ATOM 12662 N N . ARG A 1 45 ? 1.231 3.911 -6.090 1.00 0.67 45 ARG A N 14
ATOM 12663 C CA . ARG A 1 45 ? 2.345 3.268 -6.791 1.00 0.87 45 ARG A CA 14
ATOM 12664 C C . ARG A 1 45 ? 2.532 3.859 -8.174 1.00 0.91 45 ARG A C 14
ATOM 12665 O O . ARG A 1 45 ? 3.644 4.227 -8.514 1.00 0.95 45 ARG A O 14
ATOM 12686 N N . ILE A 1 46 ? 1.479 3.914 -8.976 1.00 0.94 46 ILE A N 14
ATOM 12687 C CA . ILE A 1 46 ? 1.600 4.337 -10.364 1.00 1.11 46 ILE A CA 14
ATOM 12688 C C . ILE A 1 46 ? 1.910 5.831 -10.425 1.00 1.22 46 ILE A C 14
ATOM 12689 O O . ILE A 1 46 ? 2.764 6.257 -11.201 1.00 1.47 46 ILE A O 14
ATOM 12705 N N . GLU A 1 47 ? 1.248 6.629 -9.590 1.00 1.09 47 GLU A N 14
ATOM 12706 C CA . GLU A 1 47 ? 1.521 8.055 -9.494 1.00 1.17 47 GLU A CA 14
ATOM 12707 C C . GLU A 1 47 ? 3.000 8.272 -9.142 1.00 1.32 47 GLU A C 14
ATOM 12708 O O . GLU A 1 47 ? 3.694 9.087 -9.744 1.00 1.49 47 GLU A O 14
ATOM 12720 N N . ASN A 1 48 ? 3.488 7.543 -8.143 1.00 1.29 48 ASN A N 14
ATOM 12721 C CA . ASN A 1 48 ? 4.803 7.761 -7.554 1.00 1.37 48 ASN A CA 14
ATOM 12722 C C . ASN A 1 48 ? 5.916 7.125 -8.367 1.00 1.37 48 ASN A C 14
ATOM 12723 O O . ASN A 1 48 ? 7.012 7.673 -8.466 1.00 1.60 48 ASN A O 14
ATOM 12734 N N . LYS A 1 49 ? 5.645 5.928 -8.868 1.00 1.23 49 LYS A N 14
ATOM 12735 C CA . LYS A 1 49 ? 6.612 4.931 -9.294 1.00 1.31 49 LYS A CA 14
ATOM 12736 C C . LYS A 1 49 ? 7.647 4.703 -8.192 1.00 0.91 49 LYS A C 14
ATOM 12737 O O . LYS A 1 49 ? 8.849 4.790 -8.426 1.00 1.02 49 LYS A O 14
ATOM 12756 N N . GLN A 1 50 ? 7.177 4.349 -6.991 1.00 0.69 50 GLN A N 14
ATOM 12757 C CA . GLN A 1 50 ? 8.010 3.839 -5.906 1.00 0.60 50 GLN A CA 14
ATOM 12758 C C . GLN A 1 50 ? 7.412 2.500 -5.476 1.00 0.67 50 GLN A C 14
ATOM 12759 O O . GLN A 1 50 ? 6.191 2.422 -5.291 1.00 0.93 50 GLN A O 14
ATOM 12773 N N . ASP A 1 51 ? 8.238 1.460 -5.325 1.00 0.73 51 ASP A N 14
ATOM 12774 C CA . ASP A 1 51 ? 7.793 0.124 -4.935 1.00 0.84 51 ASP A CA 14
ATOM 12775 C C . ASP A 1 51 ? 7.531 0.100 -3.430 1.00 0.81 51 ASP A C 14
ATOM 12776 O O . ASP A 1 51 ? 8.230 -0.548 -2.654 1.00 0.91 51 ASP A O 14
ATOM 12785 N N . ILE A 1 52 ? 6.495 0.827 -3.021 1.00 0.87 52 ILE A N 14
ATOM 12786 C CA . ILE A 1 52 ? 5.920 0.662 -1.702 1.00 0.85 52 ILE A CA 14
ATOM 12787 C C . ILE A 1 52 ? 5.282 -0.724 -1.702 1.00 0.72 52 ILE A C 14
ATOM 12788 O O . ILE A 1 52 ? 4.515 -1.059 -2.607 1.00 0.98 52 ILE A O 14
ATOM 12804 N N . GLN A 1 53 ? 5.605 -1.533 -0.710 1.00 0.52 53 GLN A N 14
ATOM 12805 C CA . GLN A 1 53 ? 5.070 -2.860 -0.534 1.00 0.42 53 GLN A CA 14
ATOM 12806 C C . GLN A 1 53 ? 4.093 -2.853 0.627 1.00 0.38 53 GLN A C 14
ATOM 12807 O O . GLN A 1 53 ? 4.120 -1.953 1.464 1.00 0.48 53 GLN A O 14
ATOM 12821 N N . ILE A 1 54 ? 3.246 -3.872 0.684 1.00 0.36 54 ILE A N 14
ATOM 12822 C CA . ILE A 1 54 ? 2.405 -4.119 1.835 1.00 0.40 54 ILE A CA 14
ATOM 12823 C C . ILE A 1 54 ? 3.334 -4.669 2.915 1.00 0.36 54 ILE A C 14
ATOM 12824 O O . ILE A 1 54 ? 4.004 -5.678 2.703 1.00 0.46 54 ILE A O 14
ATOM 12840 N N . VAL A 1 55 ? 3.406 -3.985 4.051 1.00 0.33 55 VAL A N 14
ATOM 12841 C CA . VAL A 1 55 ? 4.053 -4.475 5.254 1.00 0.37 55 VAL A CA 14
ATOM 12842 C C . VAL A 1 55 ? 3.150 -5.561 5.822 1.00 0.43 55 VAL A C 14
ATOM 12843 O O . VAL A 1 55 ? 3.565 -6.694 6.050 1.00 0.56 55 VAL A O 14
ATOM 12856 N N . LYS A 1 56 ? 1.891 -5.201 6.047 1.00 0.39 56 LYS A N 14
ATOM 12857 C CA . LYS A 1 56 ? 0.879 -6.086 6.576 1.00 0.45 56 LYS A CA 14
ATOM 12858 C C . LYS A 1 56 ? -0.474 -5.574 6.106 1.00 0.38 56 LYS A C 14
ATOM 12859 O O . LYS A 1 56 ? -0.628 -4.388 5.805 1.00 0.32 56 LYS A O 14
ATOM 12878 N N . ASP A 1 57 ? -1.429 -6.490 6.040 1.00 0.55 57 ASP A N 14
ATOM 12879 C CA . ASP A 1 57 ? -2.809 -6.218 5.706 1.00 0.70 57 ASP A CA 14
ATOM 12880 C C . ASP A 1 57 ? -3.399 -5.418 6.860 1.00 0.67 57 ASP A C 14
ATOM 12881 O O . ASP A 1 57 ? -2.997 -5.618 8.008 1.00 0.84 57 ASP A O 14
ATOM 12890 N N . GLY A 1 58 ? -4.385 -4.578 6.588 1.00 0.63 58 GLY A N 14
ATOM 12891 C CA . GLY A 1 58 ? -5.066 -3.816 7.616 1.00 0.66 58 GLY A CA 14
ATOM 12892 C C . GLY A 1 58 ? -4.222 -2.653 8.125 1.00 0.60 58 GLY A C 14
ATOM 12893 O O . GLY A 1 58 ? -3.061 -2.476 7.746 1.00 0.58 58 GLY A O 14
ATOM 12897 N N . GLU A 1 59 ? -4.840 -1.836 8.974 1.00 0.73 59 GLU A N 14
ATOM 12898 C CA . GLU A 1 59 ? -4.199 -0.720 9.638 1.00 0.83 59 GLU A CA 14
ATOM 12899 C C . GLU A 1 59 ? -3.031 -1.256 10.472 1.00 1.16 59 GLU A C 14
ATOM 12900 O O . GLU A 1 59 ? -3.072 -2.381 10.974 1.00 1.40 59 GLU A O 14
ATOM 12912 N N . CYS A 1 60 ? -1.959 -0.472 10.531 1.00 1.28 60 CYS A N 14
ATOM 12913 C CA . CYS A 1 60 ? -0.625 -0.963 10.871 1.00 1.56 60 CYS A CA 14
ATOM 12914 C C . CYS A 1 60 ? -0.490 -1.471 12.304 1.00 1.92 60 CYS A C 14
ATOM 12915 O O . CYS A 1 60 ? -1.381 -1.222 13.105 1.00 2.43 60 CYS A O 14
ATOM 12923 N N . GLU A 1 1 ? 10.472 -17.157 10.051 1.00 10.69 1 GLU A N 15
ATOM 12924 C CA . GLU A 1 1 ? 10.048 -16.127 9.101 1.00 9.77 1 GLU A CA 15
ATOM 12925 C C . GLU A 1 1 ? 8.604 -15.705 9.402 1.00 9.24 1 GLU A C 15
ATOM 12926 O O . GLU A 1 1 ? 8.407 -14.624 9.942 1.00 8.98 1 GLU A O 15
ATOM 12940 N N . LYS A 1 2 ? 7.633 -16.575 9.109 1.00 9.67 2 LYS A N 15
ATOM 12941 C CA . LYS A 1 2 ? 6.198 -16.344 8.906 1.00 9.74 2 LYS A CA 15
ATOM 12942 C C . LYS A 1 2 ? 5.984 -16.298 7.387 1.00 8.99 2 LYS A C 15
ATOM 12943 O O . LYS A 1 2 ? 6.917 -16.597 6.641 1.00 8.59 2 LYS A O 15
ATOM 12962 N N . GLN A 1 3 ? 4.798 -15.915 6.904 1.00 9.20 3 GLN A N 15
ATOM 12963 C CA . GLN A 1 3 ? 4.647 -15.533 5.500 1.00 8.90 3 GLN A CA 15
ATOM 12964 C C . GLN A 1 3 ? 5.722 -14.503 5.152 1.00 7.20 3 GLN A C 15
ATOM 12965 O O . GLN A 1 3 ? 6.182 -13.797 6.053 1.00 6.69 3 GLN A O 15
ATOM 12979 N N . VAL A 1 4 ? 6.140 -14.415 3.891 1.00 6.83 4 VAL A N 15
ATOM 12980 C CA . VAL A 1 4 ? 7.140 -13.436 3.497 1.00 5.66 4 VAL A CA 15
ATOM 12981 C C . VAL A 1 4 ? 6.738 -12.051 4.000 1.00 4.16 4 VAL A C 15
ATOM 12982 O O . VAL A 1 4 ? 5.666 -11.555 3.664 1.00 5.13 4 VAL A O 15
ATOM 12995 N N . PHE A 1 5 ? 7.585 -11.490 4.867 1.00 2.50 5 PHE A N 15
ATOM 12996 C CA . PHE A 1 5 ? 7.313 -10.329 5.695 1.00 1.91 5 PHE A CA 15
ATOM 12997 C C . PHE A 1 5 ? 6.418 -9.308 4.999 1.00 1.47 5 PHE A C 15
ATOM 12998 O O . PHE A 1 5 ? 5.364 -8.969 5.531 1.00 1.60 5 PHE A O 15
ATOM 13015 N N . SER A 1 6 ? 6.821 -8.820 3.829 1.00 1.35 6 SER A N 15
ATOM 13016 C CA . SER A 1 6 ? 6.044 -7.879 3.048 1.00 1.05 6 SER A CA 15
ATOM 13017 C C . SER A 1 6 ? 5.409 -8.585 1.850 1.00 0.95 6 SER A C 15
ATOM 13018 O O . SER A 1 6 ? 5.908 -9.604 1.372 1.00 1.08 6 SER A O 15
ATOM 13026 N N . ARG A 1 7 ? 4.305 -8.037 1.350 1.00 0.98 7 ARG A N 15
ATOM 13027 C CA . ARG A 1 7 ? 3.428 -8.685 0.389 1.00 1.13 7 ARG A CA 15
ATOM 13028 C C . ARG A 1 7 ? 3.422 -7.814 -0.868 1.00 0.96 7 ARG A C 15
ATOM 13029 O O . ARG A 1 7 ? 2.593 -6.916 -0.992 1.00 1.29 7 ARG A O 15
ATOM 13050 N N . MET A 1 8 ? 4.359 -8.004 -1.795 1.00 1.02 8 MET A N 15
ATOM 13051 C CA . MET A 1 8 ? 4.405 -7.193 -2.999 1.00 1.05 8 MET A CA 15
ATOM 13052 C C . MET A 1 8 ? 3.148 -7.478 -3.841 1.00 1.06 8 MET A C 15
ATOM 13053 O O . MET A 1 8 ? 2.924 -8.638 -4.182 1.00 1.45 8 MET A O 15
ATOM 13067 N N . PRO A 1 9 ? 2.304 -6.478 -4.138 1.00 0.97 9 PRO A N 15
ATOM 13068 C CA . PRO A 1 9 ? 1.031 -6.705 -4.794 1.00 1.27 9 PRO A CA 15
ATOM 13069 C C . PRO A 1 9 ? 1.205 -6.939 -6.291 1.00 1.35 9 PRO A C 15
ATOM 13070 O O . PRO A 1 9 ? 2.306 -6.814 -6.825 1.00 1.68 9 PRO A O 15
ATOM 13081 N N . ILE A 1 10 ? 0.095 -7.259 -6.954 1.00 1.28 10 ILE A N 15
ATOM 13082 C CA . ILE A 1 10 ? -0.046 -7.320 -8.397 1.00 1.44 10 ILE A CA 15
ATOM 13083 C C . ILE A 1 10 ? -1.243 -6.425 -8.715 1.00 1.26 10 ILE A C 15
ATOM 13084 O O . ILE A 1 10 ? -2.258 -6.521 -8.025 1.00 1.60 10 ILE A O 15
ATOM 13100 N N . CYS A 1 11 ? -1.122 -5.514 -9.683 1.00 1.38 11 CYS A N 15
ATOM 13101 C CA . CYS A 1 11 ? -2.166 -4.533 -9.952 1.00 1.57 11 CYS A CA 15
ATOM 13102 C C . CYS A 1 11 ? -2.241 -4.215 -11.433 1.00 1.99 11 CYS A C 15
ATOM 13103 O O . CYS A 1 11 ? -1.523 -3.356 -11.936 1.00 2.42 11 CYS A O 15
ATOM 13110 N N . GLU A 1 12 ? -3.137 -4.907 -12.128 1.00 2.73 12 GLU A N 15
ATOM 13111 C CA . GLU A 1 12 ? -3.407 -4.704 -13.539 1.00 3.33 12 GLU A CA 15
ATOM 13112 C C . GLU A 1 12 ? -4.151 -3.384 -13.776 1.00 3.62 12 GLU A C 15
ATOM 13113 O O . GLU A 1 12 ? -4.142 -2.866 -14.891 1.00 4.44 12 GLU A O 15
ATOM 13125 N N . HIS A 1 13 ? -4.773 -2.815 -12.736 1.00 4.10 13 HIS A N 15
ATOM 13126 C CA . HIS A 1 13 ? -5.338 -1.469 -12.762 1.00 5.46 13 HIS A CA 15
ATOM 13127 C C . HIS A 1 13 ? -4.200 -0.437 -12.812 1.00 5.93 13 HIS A C 15
ATOM 13128 O O . HIS A 1 13 ? -4.010 0.343 -11.884 1.00 6.73 13 HIS A O 15
ATOM 13143 N N . MET A 1 14 ? -3.453 -0.415 -13.914 1.00 6.35 14 MET A N 15
ATOM 13144 C CA . MET A 1 14 ? -2.491 0.631 -14.224 1.00 7.85 14 MET A CA 15
ATOM 13145 C C . MET A 1 14 ? -3.231 1.837 -14.808 1.00 8.33 14 MET A C 15
ATOM 13146 O O . MET A 1 14 ? -2.780 2.974 -14.685 1.00 9.40 14 MET A O 15
ATOM 13160 N N . THR A 1 15 ? -4.370 1.588 -15.458 1.00 7.97 15 THR A N 15
ATOM 13161 C CA . THR A 1 15 ? -5.301 2.610 -15.881 1.00 8.69 15 THR A CA 15
ATOM 13162 C C . THR A 1 15 ? -5.781 3.343 -14.628 1.00 8.99 15 THR A C 15
ATOM 13163 O O . THR A 1 15 ? -6.603 2.800 -13.890 1.00 8.52 15 THR A O 15
ATOM 13174 N N . GLU A 1 16 ? -5.266 4.547 -14.390 1.00 10.13 16 GLU A N 15
ATOM 13175 C CA . GLU A 1 16 ? -5.263 5.172 -13.077 1.00 10.80 16 GLU A CA 15
ATOM 13176 C C . GLU A 1 16 ? -6.634 5.266 -12.407 1.00 10.21 16 GLU A C 15
ATOM 13177 O O . GLU A 1 16 ? -6.695 5.033 -11.210 1.00 10.40 16 GLU A O 15
ATOM 13189 N N . SER A 1 17 ? -7.701 5.568 -13.162 1.00 9.85 17 SER A N 15
ATOM 13190 C CA . SER A 1 17 ? -9.106 5.623 -12.718 1.00 9.52 17 SER A CA 15
ATOM 13191 C C . SER A 1 17 ? -9.267 5.520 -11.185 1.00 9.09 17 SER A C 15
ATOM 13192 O O . SER A 1 17 ? -9.380 4.400 -10.679 1.00 8.45 17 SER A O 15
ATOM 13200 N N . PRO A 1 18 ? -9.224 6.650 -10.455 1.00 9.80 18 PRO A N 15
ATOM 13201 C CA . PRO A 1 18 ? -8.915 6.659 -9.034 1.00 9.71 18 PRO A CA 15
ATOM 13202 C C . PRO A 1 18 ? -9.888 5.859 -8.172 1.00 8.43 18 PRO A C 15
ATOM 13203 O O . PRO A 1 18 ? -9.458 5.058 -7.340 1.00 8.05 18 PRO A O 15
ATOM 13214 N N . ASP A 1 19 ? -11.196 6.070 -8.323 1.00 8.17 19 ASP A N 15
ATOM 13215 C CA . ASP A 1 19 ? -12.138 5.212 -7.623 1.00 7.08 19 ASP A CA 15
ATOM 13216 C C . ASP A 1 19 ? -12.189 3.868 -8.340 1.00 5.38 19 ASP A C 15
ATOM 13217 O O . ASP A 1 19 ? -13.001 3.666 -9.240 1.00 6.07 19 ASP A O 15
ATOM 13226 N N . CYS A 1 20 ? -11.262 2.977 -7.994 1.00 3.80 20 CYS A N 15
ATOM 13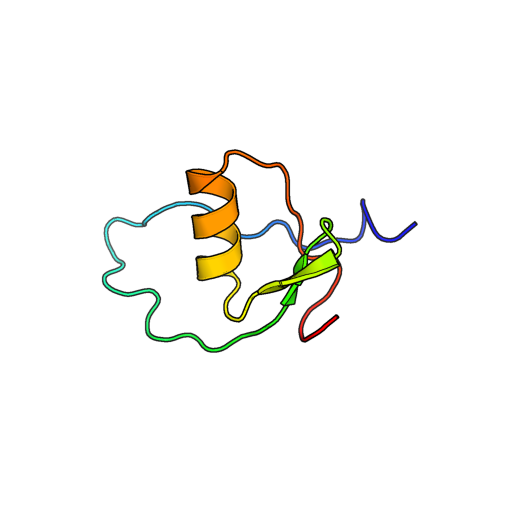227 C CA . CYS A 1 20 ? -11.187 1.661 -8.594 1.00 2.86 20 CYS A CA 15
ATOM 13228 C C . CYS A 1 20 ? -12.488 0.937 -8.291 1.00 2.78 20 CYS A C 15
ATOM 13229 O O . CYS A 1 20 ? -13.148 0.393 -9.173 1.00 3.72 20 CYS A O 15
ATOM 13236 N N . SER A 1 21 ? -12.825 0.936 -7.006 1.00 2.42 21 SER A N 15
ATOM 13237 C CA . SER A 1 21 ? -14.023 0.398 -6.394 1.00 2.45 21 SER A CA 15
ATOM 13238 C C . SER A 1 21 ? -14.068 0.974 -4.973 1.00 2.26 21 SER A C 15
ATOM 13239 O O . SER A 1 21 ? -13.019 1.311 -4.421 1.00 3.10 21 SER A O 15
ATOM 13247 N N . ARG A 1 22 ? -15.239 1.017 -4.330 1.00 1.93 22 ARG A N 15
ATOM 13248 C CA . ARG A 1 22 ? -15.381 1.591 -2.988 1.00 1.79 22 ARG A CA 15
ATOM 13249 C C . ARG A 1 22 ? -14.789 0.732 -1.864 1.00 1.64 22 ARG A C 15
ATOM 13250 O O . ARG A 1 22 ? -14.915 1.065 -0.686 1.00 2.02 22 ARG A O 15
ATOM 13271 N N . ILE A 1 23 ? -14.138 -0.364 -2.227 1.00 1.54 23 ILE A N 15
ATOM 13272 C CA . ILE A 1 23 ? -13.839 -1.469 -1.337 1.00 1.51 23 ILE A CA 15
ATOM 13273 C C . ILE A 1 23 ? -12.904 -0.994 -0.227 1.00 1.29 23 ILE A C 15
ATOM 13274 O O . ILE A 1 23 ? -11.928 -0.295 -0.489 1.00 1.34 23 ILE A O 15
ATOM 13290 N N . TYR A 1 24 ? -13.208 -1.364 1.014 1.00 1.24 24 TYR A N 15
ATOM 13291 C CA . TYR A 1 24 ? -12.338 -1.189 2.159 1.00 1.21 24 TYR A CA 15
ATOM 13292 C C . TYR A 1 24 ? -11.594 -2.513 2.337 1.00 1.33 24 TYR A C 15
ATOM 13293 O O . TYR A 1 24 ? -12.219 -3.550 2.566 1.00 1.75 24 TYR A O 15
ATOM 13311 N N . ASP A 1 25 ? -10.275 -2.505 2.177 1.00 1.11 25 ASP A N 15
ATOM 13312 C CA . ASP A 1 25 ? -9.396 -3.639 2.443 1.00 1.19 25 ASP A CA 15
ATOM 13313 C C . ASP A 1 25 ? -8.053 -3.080 2.922 1.00 0.87 25 ASP A C 15
ATOM 13314 O O . ASP A 1 25 ? -7.087 -3.053 2.159 1.00 0.86 25 ASP A O 15
ATOM 13323 N N . PRO A 1 26 ? -8.021 -2.486 4.124 1.00 0.73 26 PRO A N 15
ATOM 13324 C CA . PRO A 1 26 ? -6.926 -1.618 4.499 1.00 0.51 26 PRO A CA 15
ATOM 13325 C C . PRO A 1 26 ? -5.631 -2.404 4.635 1.00 0.42 26 PRO A C 15
ATOM 13326 O O . PRO A 1 26 ? -5.630 -3.557 5.067 1.00 0.48 26 PRO A O 15
ATOM 13337 N N . VAL A 1 27 ? -4.531 -1.756 4.271 1.00 0.35 27 VAL A N 15
ATOM 13338 C CA . VAL A 1 27 ? -3.181 -2.287 4.271 1.00 0.30 27 VAL A CA 15
ATOM 13339 C C . VAL A 1 27 ? -2.265 -1.116 4.624 1.00 0.27 27 VAL A C 15
ATOM 13340 O O . VAL A 1 27 ? -2.653 0.033 4.376 1.00 0.39 27 VAL A O 15
ATOM 13353 N N . CYS A 1 28 ? -1.068 -1.373 5.160 1.00 0.29 28 CYS A N 15
ATOM 13354 C CA . CYS A 1 28 ? -0.042 -0.349 5.340 1.00 0.43 28 CYS A CA 15
ATOM 13355 C C . CYS A 1 28 ? 1.131 -0.531 4.391 1.00 0.33 28 CYS A C 15
ATOM 13356 O O . CYS A 1 28 ? 1.670 -1.636 4.283 1.00 0.30 28 CYS A O 15
ATOM 13363 N N . GLY A 1 29 ? 1.540 0.550 3.732 1.00 0.37 29 GLY A N 15
ATOM 13364 C CA . GLY A 1 29 ? 2.614 0.540 2.766 1.00 0.36 29 GLY A CA 15
ATOM 13365 C C . GLY A 1 29 ? 3.953 0.686 3.477 1.00 0.35 29 GLY A C 15
ATOM 13366 O O . GLY A 1 29 ? 4.028 1.125 4.626 1.00 0.41 29 GLY A O 15
ATOM 13370 N N . THR A 1 30 ? 5.039 0.351 2.786 1.00 0.34 30 THR A N 15
ATOM 13371 C CA . THR A 1 30 ? 6.389 0.589 3.266 1.00 0.41 30 THR A CA 15
ATOM 13372 C C . THR A 1 30 ? 6.707 2.081 3.382 1.00 0.55 30 THR A C 15
ATOM 13373 O O . THR A 1 30 ? 7.663 2.457 4.058 1.00 0.78 30 THR A O 15
ATOM 13384 N N . ASP A 1 31 ? 5.885 2.942 2.789 1.00 0.53 31 ASP A N 15
ATOM 13385 C CA . ASP A 1 31 ? 5.955 4.375 3.007 1.00 0.69 31 ASP A CA 15
ATOM 13386 C C . ASP A 1 31 ? 5.425 4.714 4.408 1.00 0.67 31 ASP A C 15
ATOM 13387 O O . ASP A 1 31 ? 5.770 5.756 4.964 1.00 0.83 31 ASP A O 15
ATOM 13396 N N . GLY A 1 32 ? 4.652 3.814 5.015 1.00 0.58 32 GLY A N 15
ATOM 13397 C CA . GLY A 1 32 ? 4.098 3.938 6.349 1.00 0.63 32 GLY A CA 15
ATOM 13398 C C . GLY A 1 32 ? 2.649 4.418 6.317 1.00 0.61 32 GLY A C 15
ATOM 13399 O O . GLY A 1 32 ? 2.097 4.734 7.373 1.00 0.78 32 GLY A O 15
ATOM 13403 N N . VAL A 1 33 ? 2.017 4.499 5.144 1.00 0.60 33 VAL A N 15
ATOM 13404 C CA . VAL A 1 33 ? 0.658 5.000 5.029 1.00 0.66 33 VAL A CA 15
ATOM 13405 C C . VAL A 1 33 ? -0.332 3.841 5.019 1.00 0.62 33 VAL A C 15
ATOM 13406 O O . VAL A 1 33 ? -0.242 2.933 4.190 1.00 0.81 33 VAL A O 15
ATOM 13419 N N . THR A 1 34 ? -1.323 3.915 5.903 1.00 0.56 34 THR A N 15
ATOM 13420 C CA . THR A 1 34 ? -2.529 3.123 5.816 1.00 0.58 34 THR A CA 15
ATOM 13421 C C . THR A 1 34 ? -3.320 3.658 4.615 1.00 0.55 34 THR A C 15
ATOM 13422 O O . THR A 1 34 ? -3.770 4.812 4.627 1.00 0.77 34 THR A O 15
ATOM 13433 N N . TYR A 1 35 ? -3.458 2.848 3.566 1.00 0.44 35 TYR A N 15
ATOM 13434 C CA . TYR A 1 35 ? -4.341 3.109 2.435 1.00 0.50 35 TYR A CA 15
ATOM 13435 C C . TYR A 1 35 ? -5.600 2.273 2.673 1.00 0.48 35 TYR A C 15
ATOM 13436 O O . TYR A 1 35 ? -5.486 1.153 3.171 1.00 0.53 35 TYR A O 15
ATOM 13454 N N . GLU A 1 36 ? -6.790 2.803 2.355 1.00 0.57 36 GLU A N 15
ATOM 13455 C CA . GLU A 1 36 ? -8.054 2.101 2.587 1.00 0.59 36 GLU A CA 15
ATOM 13456 C C . GLU A 1 36 ? -8.066 0.754 1.892 1.00 0.54 36 GLU A C 15
ATOM 13457 O O . GLU A 1 36 ? -8.808 -0.139 2.286 1.00 0.64 36 GLU A O 15
ATOM 13469 N N . SER A 1 37 ? -7.366 0.666 0.769 1.00 0.53 37 SER A N 15
ATOM 13470 C CA . SER A 1 37 ? -7.443 -0.465 -0.108 1.00 0.58 37 SER A CA 15
ATOM 13471 C C . SER A 1 37 ? -6.178 -0.490 -0.934 1.00 0.52 37 SER A C 15
ATOM 13472 O O . SER A 1 37 ? -5.556 0.546 -1.197 1.00 0.54 37 SER A O 15
ATOM 13480 N N . GLU A 1 38 ? -5.900 -1.694 -1.411 1.00 0.54 38 GLU A N 15
ATOM 13481 C CA . GLU A 1 38 ? -5.051 -1.990 -2.536 1.00 0.74 38 GLU A CA 15
ATOM 13482 C C . GLU A 1 38 ? -5.259 -0.972 -3.657 1.00 0.78 38 GLU A C 15
ATOM 13483 O O . GLU A 1 38 ? -4.300 -0.633 -4.339 1.00 0.87 38 GLU A O 15
ATOM 13495 N N . CYS A 1 39 ? -6.485 -0.470 -3.838 1.00 0.95 39 CYS A N 15
ATOM 13496 C CA . CYS A 1 39 ? -6.786 0.549 -4.830 1.00 1.21 39 CYS A CA 15
ATOM 13497 C C . CYS A 1 39 ? -5.874 1.759 -4.647 1.00 1.00 39 CYS A C 15
ATOM 13498 O O . CYS A 1 39 ? -5.023 2.036 -5.494 1.00 0.92 39 CYS A O 15
ATOM 13505 N N . LYS A 1 40 ? -6.030 2.466 -3.525 1.00 0.96 40 LYS A N 15
ATOM 13506 C CA . LYS A 1 40 ? -5.225 3.641 -3.229 1.00 0.87 40 LYS A CA 15
ATOM 13507 C C . LYS A 1 40 ? -3.747 3.291 -3.114 1.00 0.58 40 LYS A C 15
ATOM 13508 O O . LYS A 1 40 ? -2.920 4.131 -3.461 1.00 0.57 40 LYS A O 15
ATOM 13527 N N . LEU A 1 41 ? -3.390 2.102 -2.623 1.00 0.46 41 LEU A N 15
ATOM 13528 C CA . LEU A 1 41 ? -1.981 1.743 -2.580 1.00 0.36 41 LEU A CA 15
ATOM 13529 C C . LEU A 1 41 ? -1.436 1.728 -4.000 1.00 0.41 41 LEU A C 15
ATOM 13530 O O . LEU A 1 41 ? -0.425 2.360 -4.294 1.00 0.41 41 LEU A O 15
ATOM 13546 N N . CYS A 1 42 ? -2.099 0.990 -4.885 1.00 0.54 42 CYS A N 15
ATOM 13547 C CA . CYS A 1 42 ? -1.635 0.774 -6.242 1.00 0.57 42 CYS A CA 15
ATOM 13548 C C . CYS A 1 42 ? -1.586 2.088 -7.000 1.00 0.51 42 CYS A C 15
ATOM 13549 O O . CYS A 1 42 ? -0.630 2.353 -7.722 1.00 0.55 42 CYS A O 15
ATOM 13556 N N . LEU A 1 43 ? -2.562 2.959 -6.761 1.00 0.53 43 LEU A N 15
ATOM 13557 C CA . LEU A 1 43 ? -2.442 4.356 -7.133 1.00 0.61 43 LEU A CA 15
ATOM 13558 C C . LEU A 1 43 ? -1.148 4.952 -6.576 1.00 0.55 43 LEU A C 15
ATOM 13559 O O . LEU A 1 43 ? -0.317 5.430 -7.334 1.00 0.61 43 LEU A O 15
ATOM 13575 N N . ALA A 1 44 ? -0.957 4.927 -5.259 1.00 0.55 44 ALA A N 15
ATOM 13576 C CA . ALA A 1 44 ? 0.137 5.627 -4.604 1.00 0.62 44 ALA A CA 15
ATOM 13577 C C . ALA A 1 44 ? 1.489 5.221 -5.187 1.00 0.54 44 ALA A C 15
ATOM 13578 O O . ALA A 1 44 ? 2.326 6.081 -5.434 1.00 0.60 44 ALA A O 15
ATOM 13585 N N . ARG A 1 45 ? 1.728 3.933 -5.430 1.00 0.46 45 ARG A N 15
ATOM 13586 C CA . ARG A 1 45 ? 2.980 3.489 -6.047 1.00 0.50 45 ARG A CA 15
ATOM 13587 C C . ARG A 1 45 ? 3.179 4.111 -7.439 1.00 0.42 45 ARG A C 15
ATOM 13588 O O . ARG A 1 45 ? 4.307 4.469 -7.790 1.00 0.46 45 ARG A O 15
ATOM 13609 N N . ILE A 1 46 ? 2.111 4.260 -8.225 1.00 0.45 46 ILE A N 15
ATOM 13610 C CA . ILE A 1 46 ? 2.139 4.916 -9.529 1.00 0.56 46 ILE A CA 15
ATOM 13611 C C . ILE A 1 46 ? 2.397 6.417 -9.353 1.00 0.62 46 ILE A C 15
ATOM 13612 O O . ILE A 1 46 ? 3.308 6.962 -9.973 1.00 0.74 46 ILE A O 15
ATOM 13628 N N . GLU A 1 47 ? 1.630 7.090 -8.494 1.00 0.65 47 GLU A N 15
ATOM 13629 C CA . GLU A 1 47 ? 1.777 8.504 -8.167 1.00 0.86 47 GLU A CA 15
ATOM 13630 C C . GLU A 1 47 ? 3.234 8.789 -7.794 1.00 0.80 47 GLU A C 15
ATOM 13631 O O . GLU A 1 47 ? 3.898 9.661 -8.354 1.00 0.93 47 GLU A O 15
ATOM 13643 N N . ASN A 1 48 ? 3.757 7.956 -6.901 1.00 0.68 48 ASN A N 15
ATOM 13644 C CA . ASN A 1 48 ? 5.094 8.071 -6.349 1.00 0.75 48 ASN A CA 15
ATOM 13645 C C . ASN A 1 48 ? 6.117 7.764 -7.422 1.00 0.64 48 ASN A C 15
ATOM 13646 O O . ASN A 1 48 ? 7.193 8.351 -7.460 1.00 0.84 48 ASN A O 15
ATOM 13657 N N . LYS A 1 49 ? 5.803 6.782 -8.257 1.00 0.52 49 LYS A N 15
ATOM 13658 C CA . LYS A 1 49 ? 6.781 6.050 -9.040 1.00 0.56 49 LYS A CA 15
ATOM 13659 C C . LYS A 1 49 ? 7.806 5.451 -8.083 1.00 0.56 49 LYS A C 15
ATOM 13660 O O . LYS A 1 49 ? 9.009 5.478 -8.347 1.00 0.77 49 LYS A O 15
ATOM 13679 N N . GLN A 1 50 ? 7.317 4.902 -6.968 1.00 0.56 50 GLN A N 15
ATOM 13680 C CA . GLN A 1 50 ? 8.087 4.092 -6.048 1.00 0.59 50 GLN A CA 15
ATOM 13681 C C . GLN A 1 50 ? 7.340 2.774 -5.936 1.00 0.60 50 GLN A C 15
ATOM 13682 O O . GLN A 1 50 ? 6.123 2.770 -5.755 1.00 0.76 50 GLN A O 15
ATOM 13696 N N . ASP A 1 51 ? 8.050 1.660 -6.053 1.00 0.85 51 ASP A N 15
ATOM 13697 C CA . ASP A 1 51 ? 7.442 0.346 -5.988 1.00 1.07 51 ASP A CA 15
ATOM 13698 C C . ASP A 1 51 ? 7.168 0.027 -4.525 1.00 0.97 51 ASP A C 15
ATOM 13699 O O . ASP A 1 51 ? 8.067 -0.431 -3.819 1.00 1.11 51 ASP A O 15
ATOM 13708 N N . ILE A 1 52 ? 5.978 0.364 -4.027 1.00 0.88 52 ILE A N 15
ATOM 13709 C CA . ILE A 1 52 ? 5.646 0.170 -2.616 1.00 0.83 52 ILE A CA 15
ATOM 13710 C C . ILE A 1 52 ? 5.725 -1.331 -2.278 1.00 0.95 52 ILE A C 15
ATOM 13711 O O . ILE A 1 52 ? 5.741 -2.186 -3.166 1.00 1.74 52 ILE A O 15
ATOM 13727 N N . GLN A 1 53 ? 5.738 -1.693 -1.003 1.00 0.46 53 GLN A N 15
ATOM 13728 C CA . GLN A 1 53 ? 5.365 -3.027 -0.553 1.00 0.54 53 GLN A CA 15
ATOM 13729 C C . GLN A 1 53 ? 4.288 -2.823 0.496 1.00 0.36 53 GLN A C 15
ATOM 13730 O O . GLN A 1 53 ? 4.311 -1.828 1.211 1.00 0.36 53 GLN A O 15
ATOM 13744 N N . ILE A 1 54 ? 3.358 -3.762 0.574 1.00 0.34 54 ILE A N 15
ATOM 13745 C CA . ILE A 1 54 ? 2.481 -3.866 1.724 1.00 0.32 54 ILE A CA 15
ATOM 13746 C C . ILE A 1 54 ? 3.366 -4.450 2.812 1.00 0.34 54 ILE A C 15
ATOM 13747 O O . ILE A 1 54 ? 3.935 -5.523 2.615 1.00 0.44 54 ILE A O 15
ATOM 13763 N N . VAL A 1 55 ? 3.520 -3.749 3.928 1.00 0.32 55 VAL A N 15
ATOM 13764 C CA . VAL A 1 55 ? 4.176 -4.317 5.090 1.00 0.36 55 VAL A CA 15
ATOM 13765 C C . VAL A 1 55 ? 3.203 -5.335 5.665 1.00 0.43 55 VAL A C 15
ATOM 13766 O O . VAL A 1 55 ? 3.559 -6.491 5.902 1.00 0.57 55 VAL A O 15
ATOM 13779 N N . LYS A 1 56 ? 1.968 -4.906 5.907 1.00 0.40 56 LYS A N 15
ATOM 13780 C CA . LYS A 1 56 ? 1.025 -5.699 6.665 1.00 0.50 56 LYS A CA 15
ATOM 13781 C C . LYS A 1 56 ? -0.398 -5.251 6.371 1.00 0.44 56 LYS A C 15
ATOM 13782 O O . LYS A 1 56 ? -0.638 -4.103 5.995 1.00 0.42 56 LYS A O 15
ATOM 13801 N N . ASP A 1 57 ? -1.311 -6.186 6.590 1.00 0.52 57 ASP A N 15
ATOM 13802 C CA . ASP A 1 57 ? -2.741 -6.011 6.556 1.00 0.64 57 ASP A CA 15
ATOM 13803 C C . ASP A 1 57 ? -3.136 -4.974 7.604 1.00 0.62 57 ASP A C 15
ATOM 13804 O O . ASP A 1 57 ? -2.665 -5.029 8.744 1.00 0.77 57 ASP A O 15
ATOM 13813 N N . GLY A 1 58 ? -4.053 -4.089 7.238 1.00 0.60 58 GLY A N 15
ATOM 13814 C CA . GLY A 1 58 ? -4.733 -3.188 8.147 1.00 0.59 58 GLY A CA 15
ATOM 13815 C C . GLY A 1 58 ? -3.873 -2.017 8.590 1.00 0.63 58 GLY A C 15
ATOM 13816 O O . GLY A 1 58 ? -2.816 -1.744 8.020 1.00 0.69 58 GLY A O 15
ATOM 13820 N N . GLU A 1 59 ? -4.370 -1.304 9.602 1.00 0.70 59 GLU A N 15
ATOM 13821 C CA . GLU A 1 59 ? -3.810 -0.032 10.020 1.00 0.80 59 GLU A CA 15
ATOM 13822 C C . GLU A 1 59 ? -2.379 -0.225 10.510 1.00 0.83 59 GLU A C 15
ATOM 13823 O O . GLU A 1 59 ? -2.056 -1.275 11.072 1.00 0.96 59 GLU A O 15
ATOM 13835 N N . CYS A 1 60 ? -1.532 0.763 10.241 1.00 0.80 60 CYS A N 15
ATOM 13836 C CA . CYS A 1 60 ? -0.090 0.589 10.221 1.00 0.89 60 CYS A CA 15
ATOM 13837 C C . CYS A 1 60 ? 0.541 0.115 11.518 1.00 1.24 60 CYS A C 15
ATOM 13838 O O . CYS A 1 60 ? -0.021 0.332 12.582 1.00 1.66 60 CYS A O 15
ATOM 13846 N N . GLU A 1 1 ? 10.009 -10.813 0.984 1.00 11.50 1 GLU A N 16
ATOM 13847 C CA . GLU A 1 1 ? 11.055 -10.620 -0.015 1.00 11.40 1 GLU A CA 16
ATOM 13848 C C . GLU A 1 1 ? 12.269 -10.021 0.682 1.00 10.61 1 GLU A C 16
ATOM 13849 O O . GLU A 1 1 ? 12.179 -8.888 1.146 1.00 10.46 1 GLU A O 16
ATOM 13863 N N . LYS A 1 2 ? 13.387 -10.750 0.687 1.00 10.70 2 LYS A N 16
ATOM 13864 C CA . LYS A 1 2 ? 14.744 -10.253 0.887 1.00 10.88 2 LYS A CA 16
ATOM 13865 C C . LYS A 1 2 ? 14.921 -9.541 2.231 1.00 9.56 2 LYS A C 16
ATOM 13866 O O . LYS A 1 2 ? 15.540 -10.092 3.138 1.00 8.99 2 LYS A O 16
ATOM 13885 N N . GLN A 1 3 ? 14.396 -8.330 2.366 1.00 9.49 3 GLN A N 16
ATOM 13886 C CA . GLN A 1 3 ? 14.424 -7.554 3.588 1.00 8.81 3 GLN A CA 16
ATOM 13887 C C . GLN A 1 3 ? 13.345 -8.031 4.560 1.00 6.88 3 GLN A C 16
ATOM 13888 O O . GLN A 1 3 ? 13.611 -8.220 5.744 1.00 6.81 3 GLN A O 16
ATOM 13902 N N . VAL A 1 4 ? 12.102 -8.156 4.098 1.00 5.94 4 VAL A N 16
ATOM 13903 C CA . VAL A 1 4 ? 10.933 -8.356 4.942 1.00 4.47 4 VAL A CA 16
ATOM 13904 C C . VAL A 1 4 ? 9.878 -9.077 4.111 1.00 3.15 4 VAL A C 16
ATOM 13905 O O . VAL A 1 4 ? 9.874 -8.939 2.884 1.00 4.22 4 VAL A O 16
ATOM 13918 N N . PHE A 1 5 ? 8.982 -9.855 4.718 1.00 1.75 5 PHE A N 16
ATOM 13919 C CA . PHE A 1 5 ? 7.942 -10.538 3.961 1.00 2.00 5 PHE A CA 16
ATOM 13920 C C . PHE A 1 5 ? 6.784 -9.584 3.673 1.00 1.49 5 PHE A C 16
ATOM 13921 O O . PHE A 1 5 ? 5.622 -9.894 3.926 1.00 1.80 5 PHE A O 16
ATOM 13938 N N . SER A 1 6 ? 7.085 -8.415 3.109 1.00 1.03 6 SER A N 16
ATOM 13939 C CA . SER A 1 6 ? 6.064 -7.656 2.427 1.00 0.90 6 SER A CA 16
ATOM 13940 C C . SER A 1 6 ? 5.626 -8.478 1.213 1.00 0.90 6 SER A C 16
ATOM 13941 O O . SER A 1 6 ? 6.427 -9.247 0.674 1.00 1.14 6 SER A O 16
ATOM 13949 N N . ARG A 1 7 ? 4.382 -8.312 0.774 1.00 1.05 7 ARG A N 16
ATOM 13950 C CA . ARG A 1 7 ? 3.859 -9.017 -0.389 1.00 1.11 7 ARG A CA 16
ATOM 13951 C C . ARG A 1 7 ? 3.703 -8.008 -1.521 1.00 0.98 7 ARG A C 16
ATOM 13952 O O . ARG A 1 7 ? 3.009 -7.007 -1.350 1.00 1.14 7 ARG A O 16
ATOM 13973 N N . MET A 1 8 ? 4.371 -8.215 -2.658 1.00 0.99 8 MET A N 16
ATOM 13974 C CA . MET A 1 8 ? 4.184 -7.352 -3.820 1.00 0.95 8 MET A CA 16
ATOM 13975 C C . MET A 1 8 ? 2.695 -7.277 -4.183 1.00 0.91 8 MET A C 16
ATOM 13976 O O . MET A 1 8 ? 2.113 -8.311 -4.513 1.00 1.12 8 MET A O 16
ATOM 13990 N N . PRO A 1 9 ? 2.049 -6.101 -4.098 1.00 0.75 9 PRO A N 16
ATOM 13991 C CA . PRO A 1 9 ? 0.620 -6.009 -4.327 1.00 0.73 9 PRO A CA 16
ATOM 13992 C C . PRO A 1 9 ? 0.324 -6.344 -5.785 1.00 0.79 9 PRO A C 16
ATOM 13993 O O . PRO A 1 9 ? 1.122 -6.009 -6.668 1.00 0.89 9 PRO A O 16
ATOM 14004 N N . ILE A 1 10 ? -0.801 -7.012 -6.033 1.00 0.99 10 ILE A N 16
ATOM 14005 C CA . ILE A 1 10 ? -1.321 -7.220 -7.375 1.00 1.30 10 ILE A CA 16
ATOM 14006 C C . ILE A 1 10 ? -1.913 -5.887 -7.833 1.00 1.33 10 ILE A C 16
ATOM 14007 O O . ILE A 1 10 ? -2.968 -5.482 -7.356 1.00 1.92 10 ILE A O 16
ATOM 14023 N N . CYS A 1 11 ? -1.217 -5.186 -8.729 1.00 1.12 11 CYS A N 16
ATOM 14024 C CA . CYS A 1 11 ? -1.659 -3.916 -9.285 1.00 1.29 11 CYS A CA 16
ATOM 14025 C C . CYS A 1 11 ? -2.137 -4.155 -10.710 1.00 1.82 11 CYS A C 16
ATOM 14026 O O . CYS A 1 11 ? -1.921 -5.236 -11.254 1.00 2.39 11 CYS A O 16
ATOM 14033 N N . GLU A 1 12 ? -2.750 -3.156 -11.349 1.00 2.70 12 GLU A N 16
ATOM 14034 C CA . GLU A 1 12 ? -3.392 -3.290 -12.657 1.00 3.37 12 GLU A CA 16
ATOM 14035 C C . GLU A 1 12 ? -2.425 -3.580 -13.818 1.00 3.25 12 GLU A C 16
ATOM 14036 O O . GLU A 1 12 ? -2.795 -3.424 -14.981 1.00 4.01 12 GLU A O 16
ATOM 14048 N N . HIS A 1 13 ? -1.180 -3.965 -13.537 1.00 3.91 13 HIS A N 16
ATOM 14049 C CA . HIS A 1 13 ? -0.163 -4.143 -14.548 1.00 5.40 13 HIS A CA 16
ATOM 14050 C C . HIS A 1 13 ? -0.456 -5.376 -15.401 1.00 6.09 13 HIS A C 16
ATOM 14051 O O . HIS A 1 13 ? -0.162 -5.385 -16.595 1.00 6.96 13 HIS A O 16
ATOM 14066 N N . MET A 1 14 ? -0.978 -6.442 -14.797 1.00 6.50 14 MET A N 16
ATOM 14067 C CA . MET A 1 14 ? -1.536 -7.549 -15.534 1.00 7.69 14 MET A CA 16
ATOM 14068 C C . MET A 1 14 ? -2.891 -7.134 -16.099 1.00 7.42 14 MET A C 16
ATOM 14069 O O . MET A 1 14 ? -3.440 -6.093 -15.746 1.00 7.10 14 MET A O 16
ATOM 14083 N N . THR A 1 15 ? -3.413 -7.944 -17.009 1.00 8.04 15 THR A N 16
ATOM 14084 C CA . THR A 1 15 ? -4.555 -7.580 -17.817 1.00 8.40 15 THR A CA 16
ATOM 14085 C C . THR A 1 15 ? -5.876 -7.681 -17.041 1.00 8.12 15 THR A C 16
ATOM 14086 O O . THR A 1 15 ? -6.833 -6.984 -17.379 1.00 7.86 15 THR A O 16
ATOM 14097 N N . GLU A 1 16 ? -5.994 -8.553 -16.034 1.00 8.69 16 GLU A N 16
ATOM 14098 C CA . GLU A 1 16 ? -7.176 -8.561 -15.188 1.00 8.79 16 GLU A CA 16
ATOM 14099 C C . GLU A 1 16 ? -7.187 -7.308 -14.313 1.00 7.97 16 GLU A C 16
ATOM 14100 O O . GLU A 1 16 ? -6.185 -6.601 -14.198 1.00 8.16 16 GLU A O 16
ATOM 14112 N N . SER A 1 17 ? -8.316 -7.058 -13.660 1.00 7.56 17 SER A N 16
ATOM 14113 C CA . SER A 1 17 ? -8.386 -6.111 -12.561 1.00 7.22 17 SER A CA 16
ATOM 14114 C C . SER A 1 17 ? -7.352 -6.487 -11.490 1.00 7.99 17 SER A C 16
ATOM 14115 O O . SER A 1 17 ? -7.047 -7.674 -11.330 1.00 9.19 17 SER A O 16
ATOM 14123 N N . PRO A 1 18 ? -6.849 -5.522 -10.709 1.00 7.81 18 PRO A N 16
ATOM 14124 C CA . PRO A 1 18 ? -6.239 -5.814 -9.432 1.00 8.81 18 PRO A CA 16
ATOM 14125 C C . PRO A 1 18 ? -7.380 -6.129 -8.456 1.00 8.51 18 PRO A C 16
ATOM 14126 O O . PRO A 1 18 ? -8.081 -7.131 -8.630 1.00 8.90 18 PRO A O 16
ATOM 14137 N N . ASP A 1 19 ? -7.606 -5.251 -7.477 1.00 8.16 19 ASP A N 16
ATOM 14138 C CA . ASP A 1 19 ? -8.681 -5.316 -6.502 1.00 7.81 19 ASP A CA 16
ATOM 14139 C C . ASP A 1 19 ? -9.222 -3.907 -6.306 1.00 5.84 19 ASP A C 16
ATOM 14140 O O . ASP A 1 19 ? -9.202 -3.349 -5.214 1.00 5.74 19 ASP A O 16
ATOM 14149 N N . CYS A 1 20 ? -9.676 -3.308 -7.405 1.00 4.82 20 CYS A N 16
ATOM 14150 C CA . CYS A 1 20 ? -10.280 -1.990 -7.400 1.00 3.27 20 CYS A CA 16
ATOM 14151 C C . CYS A 1 20 ? -11.785 -2.161 -7.383 1.00 3.31 20 CYS A C 16
ATOM 14152 O O . CYS A 1 20 ? -12.364 -2.659 -8.345 1.00 4.36 20 CYS A O 16
ATOM 14159 N N . SER A 1 21 ? -12.417 -1.741 -6.294 1.00 2.78 21 SER A N 16
ATOM 14160 C CA . SER A 1 21 ? -13.850 -1.580 -6.133 1.00 2.81 21 SER A CA 16
ATOM 14161 C C . SER A 1 21 ? -14.010 -0.701 -4.887 1.00 2.34 21 SER A C 16
ATOM 14162 O O . SER A 1 21 ? -13.006 -0.250 -4.330 1.00 2.83 21 SER A O 16
ATOM 14170 N N . ARG A 1 22 ? -15.228 -0.471 -4.402 1.00 2.30 22 ARG A N 16
ATOM 14171 C CA . ARG A 1 22 ? -15.478 0.407 -3.257 1.00 1.99 22 ARG A CA 16
ATOM 14172 C C . ARG A 1 22 ? -15.036 -0.195 -1.913 1.00 1.51 22 ARG A C 16
ATOM 14173 O O . ARG A 1 22 ? -15.415 0.317 -0.858 1.00 1.60 22 ARG A O 16
ATOM 14194 N N . ILE A 1 23 ? -14.265 -1.276 -1.930 1.00 1.50 23 ILE A N 16
ATOM 14195 C CA . ILE A 1 23 ? -14.011 -2.132 -0.785 1.00 1.44 23 ILE A CA 16
ATOM 14196 C C . ILE A 1 23 ? -12.975 -1.475 0.130 1.00 1.23 23 ILE A C 16
ATOM 14197 O O . ILE A 1 23 ? -11.807 -1.344 -0.240 1.00 1.46 23 ILE A O 16
ATOM 14213 N N . TYR A 1 24 ? -13.384 -1.094 1.336 1.00 1.14 24 TYR A N 16
ATOM 14214 C CA . TYR A 1 24 ? -12.457 -0.784 2.412 1.00 1.05 24 TYR A CA 16
ATOM 14215 C C . TYR A 1 24 ? -11.837 -2.104 2.877 1.00 0.95 24 TYR A C 16
ATOM 14216 O O . TYR A 1 24 ? -12.566 -3.003 3.298 1.00 1.19 24 TYR A O 16
ATOM 14234 N N . ASP A 1 25 ? -10.514 -2.233 2.774 1.00 0.78 25 ASP A N 16
ATOM 14235 C CA . ASP A 1 25 ? -9.732 -3.294 3.399 1.00 0.80 25 ASP A CA 16
ATOM 14236 C C . ASP A 1 25 ? -8.316 -2.756 3.599 1.00 0.67 25 ASP A C 16
ATOM 14237 O O . ASP A 1 25 ? -7.488 -2.909 2.702 1.00 0.67 25 ASP A O 16
ATOM 14246 N N . PRO A 1 26 ? -8.050 -2.027 4.688 1.00 0.60 26 PRO A N 16
ATOM 14247 C CA . PRO A 1 26 ? -6.851 -1.223 4.762 1.00 0.49 26 PRO A CA 16
ATOM 14248 C C . PRO A 1 26 ? -5.594 -2.081 4.841 1.00 0.46 26 PRO A C 16
ATOM 14249 O O . PRO A 1 26 ? -5.651 -3.263 5.184 1.00 0.49 26 PRO A O 16
ATOM 14260 N N . VAL A 1 27 ? -4.455 -1.468 4.521 1.00 0.46 27 VAL A N 16
ATOM 14261 C CA . VAL A 1 27 ? -3.153 -2.109 4.506 1.00 0.42 27 VAL A CA 16
ATOM 14262 C C . VAL A 1 27 ? -2.093 -1.051 4.827 1.00 0.40 27 VAL A C 16
ATOM 14263 O O . VAL A 1 27 ? -2.306 0.132 4.543 1.00 0.44 27 VAL A O 16
ATOM 14276 N N . CYS A 1 28 ? -0.947 -1.454 5.382 1.00 0.37 28 CYS A N 16
ATOM 14277 C CA . CYS A 1 28 ? 0.134 -0.530 5.726 1.00 0.38 28 CYS A CA 16
ATOM 14278 C C . CYS A 1 28 ? 1.296 -0.624 4.747 1.00 0.37 28 CYS A C 16
ATOM 14279 O O . CYS A 1 28 ? 1.853 -1.707 4.576 1.00 0.38 28 CYS A O 16
ATOM 14286 N N . GLY A 1 29 ? 1.666 0.481 4.100 1.00 0.42 29 GLY A N 16
ATOM 14287 C CA . GLY A 1 29 ? 2.712 0.516 3.090 1.00 0.40 29 GLY A CA 16
ATOM 14288 C C . GLY A 1 29 ? 4.118 0.596 3.694 1.00 0.42 29 GLY A C 16
ATOM 14289 O O . GLY A 1 29 ? 4.304 1.039 4.830 1.00 0.52 29 GLY A O 16
ATOM 14293 N N . THR A 1 30 ? 5.138 0.204 2.929 1.00 0.37 30 THR A N 16
ATOM 14294 C CA . THR A 1 30 ? 6.543 0.383 3.283 1.00 0.44 30 THR A CA 16
ATOM 14295 C C . THR A 1 30 ? 6.935 1.868 3.318 1.00 0.57 30 THR A C 16
ATOM 14296 O O . THR A 1 30 ? 7.935 2.224 3.948 1.00 0.79 30 THR A O 16
ATOM 14307 N N . ASP A 1 31 ? 6.159 2.741 2.667 1.00 0.60 31 ASP A N 16
ATOM 14308 C CA . ASP A 1 31 ? 6.273 4.190 2.799 1.00 0.74 31 ASP A CA 16
ATOM 14309 C C . ASP A 1 31 ? 5.629 4.672 4.106 1.00 0.75 31 ASP A C 16
ATOM 14310 O O . ASP A 1 31 ? 5.625 5.869 4.390 1.00 1.06 31 ASP A O 16
ATOM 14319 N N . GLY A 1 32 ? 5.076 3.757 4.899 1.00 0.63 32 GLY A N 16
ATOM 14320 C CA . GLY A 1 32 ? 4.503 4.055 6.190 1.00 0.68 32 GLY A CA 16
ATOM 14321 C C . GLY A 1 32 ? 3.101 4.642 6.090 1.00 0.66 32 GLY A C 16
ATOM 14322 O O . GLY A 1 32 ? 2.537 4.954 7.138 1.00 0.79 32 GLY A O 16
ATOM 14326 N N . VAL A 1 33 ? 2.512 4.792 4.901 1.00 0.67 33 VAL A N 16
ATOM 14327 C CA . VAL A 1 33 ? 1.146 5.283 4.793 1.00 0.70 33 VAL A CA 16
ATOM 14328 C C . VAL A 1 33 ? 0.179 4.110 4.942 1.00 0.58 33 VAL A C 16
ATOM 14329 O O . VAL A 1 33 ? 0.400 3.034 4.386 1.00 0.63 33 VAL A O 16
ATOM 14342 N N . THR A 1 34 ? -0.895 4.314 5.697 1.00 0.59 34 THR A N 16
ATOM 14343 C CA . THR A 1 34 ? -1.984 3.360 5.780 1.00 0.56 34 THR A CA 16
ATOM 14344 C C . THR A 1 34 ? -2.958 3.608 4.629 1.00 0.47 34 THR A C 16
ATOM 14345 O O . THR A 1 34 ? -3.708 4.586 4.657 1.00 0.76 34 THR A O 16
ATOM 14356 N N . TYR A 1 35 ? -2.980 2.739 3.623 1.00 0.49 35 TYR A N 16
ATOM 14357 C CA . TYR A 1 35 ? -3.901 2.844 2.499 1.00 0.52 35 TYR A CA 16
ATOM 14358 C C . TYR A 1 35 ? -5.210 2.139 2.844 1.00 0.51 35 TYR A C 16
ATOM 14359 O O . TYR A 1 35 ? -5.238 1.273 3.714 1.00 0.64 35 TYR A O 16
ATOM 14377 N N . GLU A 1 36 ? -6.302 2.533 2.185 1.00 0.63 36 GLU A N 16
ATOM 14378 C CA . GLU A 1 36 ? -7.618 1.932 2.375 1.00 0.69 36 GLU A CA 16
ATOM 14379 C C . GLU A 1 36 ? -7.726 0.566 1.693 1.00 0.71 36 GLU A C 16
ATOM 14380 O O . GLU A 1 36 ? -8.605 -0.215 2.056 1.00 0.73 36 GLU A O 16
ATOM 14392 N N . SER A 1 37 ? -6.923 0.315 0.658 1.00 0.77 37 SER A N 16
ATOM 14393 C CA . SER A 1 37 ? -6.719 -1.007 0.077 1.00 1.06 37 SER A CA 16
ATOM 14394 C C . SER A 1 37 ? -5.671 -0.923 -1.030 1.00 0.80 37 SER A C 16
ATOM 14395 O O . SER A 1 37 ? -5.265 0.182 -1.415 1.00 0.68 37 SER A O 16
ATOM 14403 N N . GLU A 1 38 ? -5.284 -2.079 -1.575 1.00 0.82 38 GLU A N 16
ATOM 14404 C CA . GLU A 1 38 ? -4.431 -2.211 -2.738 1.00 0.84 38 GLU A CA 16
ATOM 14405 C C . GLU A 1 38 ? -4.756 -1.213 -3.830 1.00 0.67 38 GLU A C 16
ATOM 14406 O O . GLU A 1 38 ? -3.842 -0.710 -4.458 1.00 0.77 38 GLU A O 16
ATOM 14418 N N . CYS A 1 39 ? -6.026 -0.961 -4.125 1.00 0.65 39 CYS A N 16
ATOM 14419 C CA . CYS A 1 39 ? -6.364 -0.145 -5.284 1.00 0.77 39 CYS A CA 16
ATOM 14420 C C . CYS A 1 39 ? -5.681 1.221 -5.223 1.00 0.70 39 CYS A C 16
ATOM 14421 O O . CYS A 1 39 ? -4.930 1.605 -6.122 1.00 0.74 39 CYS A O 16
ATOM 14428 N N . LYS A 1 40 ? -5.913 1.930 -4.123 1.00 0.65 40 LYS A N 16
ATOM 14429 C CA . LYS A 1 40 ? -5.342 3.245 -3.878 1.00 0.63 40 LYS A CA 16
ATOM 14430 C C . LYS A 1 40 ? -3.852 3.120 -3.564 1.00 0.50 40 LYS A C 16
ATOM 14431 O O . LYS A 1 40 ? -3.079 3.995 -3.947 1.00 0.50 40 LYS A O 16
ATOM 14450 N N . LEU A 1 41 ? -3.420 2.043 -2.898 1.00 0.43 41 LEU A N 16
ATOM 14451 C CA . LEU A 1 41 ? -1.992 1.856 -2.683 1.00 0.36 41 LEU A CA 16
ATOM 14452 C C . LEU A 1 41 ? -1.288 1.841 -4.034 1.00 0.38 41 LEU A C 16
ATOM 14453 O O . LEU A 1 41 ? -0.355 2.605 -4.248 1.00 0.45 41 LEU A O 16
ATOM 14469 N N . CYS A 1 42 ? -1.754 0.983 -4.938 1.00 0.43 42 CYS A N 16
ATOM 14470 C CA . CYS A 1 42 ? -1.200 0.720 -6.256 1.00 0.48 42 CYS A CA 16
ATOM 14471 C C . CYS A 1 42 ? -1.174 2.009 -7.052 1.00 0.44 42 CYS A C 16
ATOM 14472 O O . CYS A 1 42 ? -0.139 2.394 -7.588 1.00 0.49 42 CYS A O 16
ATOM 14479 N N . LEU A 1 43 ? -2.312 2.694 -7.095 1.00 0.48 43 LEU A N 16
ATOM 14480 C CA . LEU A 1 43 ? -2.396 4.021 -7.674 1.00 0.56 43 LEU A CA 16
ATOM 14481 C C . LEU A 1 43 ? -1.266 4.894 -7.155 1.00 0.49 43 LEU A C 16
ATOM 14482 O O . LEU A 1 43 ? -0.432 5.370 -7.922 1.00 0.53 43 LEU A O 16
ATOM 14498 N N . ALA A 1 44 ? -1.223 5.101 -5.845 1.00 0.54 44 ALA A N 16
ATOM 14499 C CA . ALA A 1 44 ? -0.282 6.031 -5.271 1.00 0.70 44 ALA A CA 16
ATOM 14500 C C . ALA A 1 44 ? 1.150 5.624 -5.573 1.00 0.60 44 ALA A C 16
ATOM 14501 O O . ALA A 1 44 ? 1.958 6.480 -5.920 1.00 0.67 44 ALA A O 16
ATOM 14508 N N . ARG A 1 45 ? 1.494 4.346 -5.452 1.00 0.60 45 ARG A N 16
ATOM 14509 C CA . ARG A 1 45 ? 2.856 3.930 -5.700 1.00 0.87 45 ARG A CA 16
ATOM 14510 C C . ARG A 1 45 ? 3.236 4.165 -7.155 1.00 0.64 45 ARG A C 16
ATOM 14511 O O . ARG A 1 45 ? 4.379 4.547 -7.421 1.00 0.72 45 ARG A O 16
ATOM 14532 N N . ILE A 1 46 ? 2.310 3.944 -8.095 1.00 0.65 46 ILE A N 16
ATOM 14533 C CA . ILE A 1 46 ? 2.653 4.151 -9.485 1.00 1.00 46 ILE A CA 16
ATOM 14534 C C . ILE A 1 46 ? 2.780 5.653 -9.719 1.00 0.90 46 ILE A C 16
ATOM 14535 O O . ILE A 1 46 ? 3.773 6.081 -10.302 1.00 1.03 46 ILE A O 16
ATOM 14551 N N . GLU A 1 47 ? 1.833 6.471 -9.253 1.00 0.88 47 GLU A N 16
ATOM 14552 C CA . GLU A 1 47 ? 1.891 7.902 -9.505 1.00 1.19 47 GLU A CA 16
ATOM 14553 C C . GLU A 1 47 ? 3.156 8.491 -8.881 1.00 1.04 47 GLU A C 16
ATOM 14554 O O . GLU A 1 47 ? 3.937 9.171 -9.543 1.00 1.30 47 GLU A O 16
ATOM 14566 N N . ASN A 1 48 ? 3.361 8.229 -7.594 1.00 0.84 48 ASN A N 16
ATOM 14567 C CA . ASN A 1 48 ? 4.489 8.768 -6.845 1.00 1.04 48 ASN A CA 16
ATOM 14568 C C . ASN A 1 48 ? 5.798 8.127 -7.287 1.00 0.80 48 ASN A C 16
ATOM 14569 O O . ASN A 1 48 ? 6.856 8.597 -6.874 1.00 1.00 48 ASN A O 16
ATOM 14580 N N . LYS A 1 49 ? 5.753 7.066 -8.099 1.00 0.61 49 LYS A N 16
ATOM 14581 C CA . LYS A 1 49 ? 6.927 6.344 -8.554 1.00 0.75 49 LYS A CA 16
ATOM 14582 C C . LYS A 1 49 ? 7.788 5.933 -7.363 1.00 0.98 49 LYS A C 16
ATOM 14583 O O . LYS A 1 49 ? 8.974 6.257 -7.298 1.00 1.42 49 LYS A O 16
ATOM 14602 N N . GLN A 1 50 ? 7.185 5.199 -6.429 1.00 0.86 50 GLN A N 16
ATOM 14603 C CA . GLN A 1 50 ? 7.914 4.479 -5.399 1.00 0.93 50 GLN A CA 16
ATOM 14604 C C . GLN A 1 50 ? 7.374 3.058 -5.411 1.00 0.82 50 GLN A C 16
ATOM 14605 O O . GLN A 1 50 ? 6.229 2.854 -5.802 1.00 0.79 50 GLN A O 16
ATOM 14619 N N . ASP A 1 51 ? 8.177 2.059 -5.061 1.00 0.94 51 ASP A N 16
ATOM 14620 C CA . ASP A 1 51 ? 7.737 0.669 -5.036 1.00 0.87 51 ASP A CA 16
ATOM 14621 C C . ASP A 1 51 ? 7.117 0.375 -3.675 1.00 0.75 51 ASP A C 16
ATOM 14622 O O . ASP A 1 51 ? 7.720 -0.313 -2.855 1.00 0.88 51 ASP A O 16
ATOM 14631 N N . ILE A 1 52 ? 5.940 0.934 -3.395 1.00 0.73 52 ILE A N 16
ATOM 14632 C CA . ILE A 1 52 ? 5.323 0.711 -2.094 1.00 0.72 52 ILE A CA 16
ATOM 14633 C C . ILE A 1 52 ? 4.891 -0.753 -2.058 1.00 0.67 52 ILE A C 16
ATOM 14634 O O . ILE A 1 52 ? 4.255 -1.231 -3.004 1.00 0.94 52 ILE A O 16
ATOM 14650 N N . GLN A 1 53 ? 5.244 -1.462 -0.991 1.00 0.49 53 GLN A N 16
ATOM 14651 C CA . GLN A 1 53 ? 4.791 -2.810 -0.735 1.00 0.45 53 GLN A CA 16
ATOM 14652 C C . GLN A 1 53 ? 4.003 -2.804 0.561 1.00 0.35 53 GLN A C 16
ATOM 14653 O O . GLN A 1 53 ? 4.223 -1.952 1.417 1.00 0.45 53 GLN A O 16
ATOM 14667 N N . ILE A 1 54 ? 3.083 -3.749 0.697 1.00 0.41 54 ILE A N 16
ATOM 14668 C CA . ILE A 1 54 ? 2.318 -3.908 1.916 1.00 0.36 54 ILE A CA 16
ATOM 14669 C C . ILE A 1 54 ? 3.231 -4.588 2.924 1.00 0.34 54 ILE A C 16
ATOM 14670 O O . ILE A 1 54 ? 3.747 -5.671 2.653 1.00 0.44 54 ILE A O 16
ATOM 14686 N N . VAL A 1 55 ? 3.455 -3.942 4.063 1.00 0.31 55 VAL A N 16
ATOM 14687 C CA . VAL A 1 55 ? 4.153 -4.520 5.193 1.00 0.37 55 VAL A CA 16
ATOM 14688 C C . VAL A 1 55 ? 3.227 -5.552 5.827 1.00 0.42 55 VAL A C 16
ATOM 14689 O O . VAL A 1 55 ? 3.637 -6.691 6.045 1.00 0.56 55 VAL A O 16
ATOM 14702 N N . LYS A 1 56 ? 1.985 -5.165 6.125 1.00 0.39 56 LYS A N 16
ATOM 14703 C CA . LYS A 1 56 ? 0.992 -6.078 6.666 1.00 0.44 56 LYS A CA 16
ATOM 14704 C C . LYS A 1 56 ? -0.421 -5.565 6.405 1.00 0.40 56 LYS A C 16
ATOM 14705 O O . LYS A 1 56 ? -0.616 -4.400 6.043 1.00 0.38 56 LYS A O 16
ATOM 14724 N N . ASP A 1 57 ? -1.374 -6.462 6.637 1.00 0.51 57 ASP A N 16
ATOM 14725 C CA . ASP A 1 57 ? -2.805 -6.260 6.556 1.00 0.66 57 ASP A CA 16
ATOM 14726 C C . ASP A 1 57 ? -3.214 -5.172 7.548 1.00 0.52 57 ASP A C 16
ATOM 14727 O O . ASP A 1 57 ? -2.641 -5.078 8.631 1.00 0.69 57 ASP A O 16
ATOM 14736 N N . GLY A 1 58 ? -4.249 -4.409 7.221 1.00 0.45 58 GLY A N 16
ATOM 14737 C CA . GLY A 1 58 ? -4.978 -3.586 8.170 1.00 0.47 58 GLY A CA 16
ATOM 14738 C C . GLY A 1 58 ? -4.273 -2.285 8.524 1.00 0.53 58 GLY A C 16
ATOM 14739 O O . GLY A 1 58 ? -3.149 -2.032 8.085 1.00 0.62 58 GLY A O 16
ATOM 14743 N N . GLU A 1 59 ? -4.948 -1.448 9.317 1.00 0.68 59 GLU A N 16
ATOM 14744 C CA . GLU A 1 59 ? -4.462 -0.131 9.688 1.00 0.86 59 GLU A CA 16
ATOM 14745 C C . GLU A 1 59 ? -3.184 -0.310 10.500 1.00 1.04 59 GLU A C 16
ATOM 14746 O O . GLU A 1 59 ? -3.078 -1.258 11.281 1.00 1.30 59 GLU A O 16
ATOM 14758 N N . CYS A 1 60 ? -2.178 0.509 10.220 1.00 0.93 60 CYS A N 16
ATOM 14759 C CA . CYS A 1 60 ? -0.802 0.174 10.556 1.00 0.99 60 CYS A CA 16
ATOM 14760 C C . CYS A 1 60 ? -0.548 -0.027 12.038 1.00 1.12 60 CYS A C 16
ATOM 14761 O O . CYS A 1 60 ? -0.983 0.815 12.815 1.00 2.06 60 CYS A O 16
ATOM 14769 N N . GLU A 1 1 ? 6.825 -18.533 4.918 1.00 12.02 1 GLU A N 17
ATOM 14770 C CA . GLU A 1 1 ? 6.812 -17.085 4.673 1.00 10.90 1 GLU A CA 17
ATOM 14771 C C . GLU A 1 1 ? 7.815 -16.795 3.563 1.00 10.21 1 GLU A C 17
ATOM 14772 O O . GLU A 1 1 ? 8.535 -17.696 3.135 1.00 10.54 1 GLU A O 17
ATOM 14786 N N . LYS A 1 2 ? 7.849 -15.567 3.058 1.00 9.81 2 LYS A N 17
ATOM 14787 C CA . LYS A 1 2 ? 8.832 -15.173 2.060 1.00 9.64 2 LYS A CA 17
ATOM 14788 C C . LYS A 1 2 ? 9.970 -14.486 2.822 1.00 8.09 2 LYS A C 17
ATOM 14789 O O . LYS A 1 2 ? 9.743 -14.006 3.934 1.00 7.12 2 LYS A O 17
ATOM 14808 N N . GLN A 1 3 ? 11.178 -14.440 2.259 1.00 8.40 3 GLN A N 17
ATOM 14809 C CA . GLN A 1 3 ? 12.291 -13.770 2.927 1.00 7.70 3 GLN A CA 17
ATOM 14810 C C . GLN A 1 3 ? 11.893 -12.340 3.259 1.00 6.26 3 GLN A C 17
ATOM 14811 O O . GLN A 1 3 ? 11.836 -11.942 4.420 1.00 5.90 3 GLN A O 17
ATOM 14825 N N . VAL A 1 4 ? 11.572 -11.587 2.215 1.00 6.12 4 VAL A N 17
ATOM 14826 C CA . VAL A 1 4 ? 11.096 -10.240 2.363 1.00 5.33 4 VAL A CA 17
ATOM 14827 C C . VAL A 1 4 ? 9.791 -10.330 3.141 1.00 3.56 4 VAL A C 17
ATOM 14828 O O . VAL A 1 4 ? 8.962 -11.209 2.894 1.00 4.14 4 VAL A O 17
ATOM 14841 N N . PHE A 1 5 ? 9.650 -9.476 4.146 1.00 2.34 5 PHE A N 17
ATOM 14842 C CA . PHE A 1 5 ? 8.528 -9.547 5.057 1.00 1.37 5 PHE A CA 17
ATOM 14843 C C . PHE A 1 5 ? 7.237 -9.289 4.288 1.00 1.11 5 PHE A C 17
ATOM 14844 O O . PHE A 1 5 ? 6.261 -10.021 4.460 1.00 1.63 5 PHE A O 17
ATOM 14861 N N . SER A 1 6 ? 7.235 -8.238 3.473 1.00 0.90 6 SER A N 17
ATOM 14862 C CA . SER A 1 6 ? 6.043 -7.667 2.884 1.00 0.90 6 SER A CA 17
ATOM 14863 C C . SER A 1 6 ? 5.389 -8.575 1.841 1.00 0.95 6 SER A C 17
ATOM 14864 O O . SER A 1 6 ? 6.070 -9.368 1.189 1.00 0.98 6 SER A O 17
ATOM 14872 N N . ARG A 1 7 ? 4.084 -8.401 1.632 1.00 1.32 7 ARG A N 17
ATOM 14873 C CA . ARG A 1 7 ? 3.409 -8.903 0.444 1.00 1.21 7 ARG A CA 17
ATOM 14874 C C . ARG A 1 7 ? 3.713 -7.929 -0.694 1.00 0.97 7 ARG A C 17
ATOM 14875 O O . ARG A 1 7 ? 3.809 -6.718 -0.466 1.00 1.03 7 ARG A O 17
ATOM 14896 N N . MET A 1 8 ? 3.878 -8.450 -1.909 1.00 1.13 8 MET A N 17
ATOM 14897 C CA . MET A 1 8 ? 3.930 -7.621 -3.099 1.00 1.05 8 MET A CA 17
ATOM 14898 C C . MET A 1 8 ? 2.489 -7.234 -3.407 1.00 0.93 8 MET A C 17
ATOM 14899 O O . MET A 1 8 ? 1.651 -8.128 -3.527 1.00 1.19 8 MET A O 17
ATOM 14913 N N . PRO A 1 9 ? 2.156 -5.945 -3.519 1.00 0.83 9 PRO A N 17
ATOM 14914 C CA . PRO A 1 9 ? 0.814 -5.563 -3.857 1.00 0.97 9 PRO A CA 17
ATOM 14915 C C . PRO A 1 9 ? 0.602 -5.881 -5.335 1.00 0.95 9 PRO A C 17
ATOM 14916 O O . PRO A 1 9 ? 1.489 -5.664 -6.170 1.00 0.91 9 PRO A O 17
ATOM 14927 N N . ILE A 1 10 ? -0.586 -6.372 -5.661 1.00 1.24 10 ILE A N 17
ATOM 14928 C CA . ILE A 1 10 ? -0.992 -6.581 -7.036 1.00 1.47 10 ILE A CA 17
ATOM 14929 C C . ILE A 1 10 ? -1.245 -5.197 -7.623 1.00 1.65 10 ILE A C 17
ATOM 14930 O O . ILE A 1 10 ? -2.347 -4.658 -7.530 1.00 2.25 10 ILE A O 17
ATOM 14946 N N . CYS A 1 11 ? -0.195 -4.598 -8.170 1.00 1.64 11 CYS A N 17
ATOM 14947 C CA . CYS A 1 11 ? -0.186 -3.276 -8.745 1.00 2.15 11 CYS A CA 17
ATOM 14948 C C . CYS A 1 11 ? 0.609 -3.347 -10.040 1.00 2.96 11 CYS A C 17
ATOM 14949 O O . CYS A 1 11 ? 0.813 -4.436 -10.583 1.00 2.62 11 CYS A O 17
ATOM 14956 N N . GLU A 1 12 ? 1.061 -2.193 -10.540 1.00 4.66 12 GLU A N 17
ATOM 14957 C CA . GLU A 1 12 ? 1.745 -2.071 -11.817 1.00 5.68 12 GLU A CA 17
ATOM 14958 C C . GLU A 1 12 ? 0.819 -2.566 -12.938 1.00 5.04 12 GLU A C 17
ATOM 14959 O O . GLU A 1 12 ? 1.267 -2.982 -14.008 1.00 5.46 12 GLU A O 17
ATOM 14971 N N . HIS A 1 13 ? -0.486 -2.501 -12.684 1.00 4.74 13 HIS A N 17
ATOM 14972 C CA . HIS A 1 13 ? -1.538 -2.787 -13.623 1.00 4.83 13 HIS A CA 17
ATOM 14973 C C . HIS A 1 13 ? -1.884 -1.443 -14.241 1.00 5.63 13 HIS A C 17
ATOM 14974 O O . HIS A 1 13 ? -2.415 -0.576 -13.549 1.00 6.02 13 HIS A O 17
ATOM 14989 N N . MET A 1 14 ? -1.527 -1.231 -15.504 1.00 6.58 14 MET A N 17
ATOM 14990 C CA . MET A 1 14 ? -2.012 -0.074 -16.223 1.00 7.71 14 MET A CA 17
ATOM 14991 C C . MET A 1 14 ? -3.536 -0.187 -16.347 1.00 7.13 14 MET A C 17
ATOM 14992 O O . MET A 1 14 ? -4.102 -1.267 -16.166 1.00 6.62 14 MET A O 17
ATOM 15006 N N . THR A 1 15 ? -4.200 0.894 -16.732 1.00 7.77 15 THR A N 17
ATOM 15007 C CA . THR A 1 15 ? -5.564 0.911 -17.153 1.00 7.81 15 THR A CA 17
ATOM 15008 C C . THR A 1 15 ? -6.546 0.299 -16.144 1.00 7.09 15 THR A C 17
ATOM 15009 O O . THR A 1 15 ? -7.441 -0.467 -16.509 1.00 6.89 15 THR A O 17
ATOM 15020 N N . GLU A 1 16 ? -6.396 0.636 -14.864 1.00 7.27 16 GLU A N 17
ATOM 15021 C CA . GLU A 1 16 ? -7.325 0.221 -13.824 1.00 7.12 16 GLU A CA 17
ATOM 15022 C C . GLU A 1 16 ? -8.641 0.997 -13.955 1.00 7.04 16 GLU A C 17
ATOM 15023 O O . GLU A 1 16 ? -8.689 2.039 -14.616 1.00 8.13 16 GLU A O 17
ATOM 15035 N N . SER A 1 17 ? -9.705 0.511 -13.320 1.00 6.34 17 SER A N 17
ATOM 15036 C CA . SER A 1 17 ? -10.965 1.233 -13.209 1.00 6.67 17 SER A CA 17
ATOM 15037 C C . SER A 1 17 ? -11.003 1.889 -11.822 1.00 6.63 17 SER A C 17
ATOM 15038 O O . SER A 1 17 ? -11.154 1.161 -10.840 1.00 6.61 17 SER A O 17
ATOM 15046 N N . PRO A 1 18 ? -10.826 3.217 -11.688 1.00 7.15 18 PRO A N 17
ATOM 15047 C CA . PRO A 1 18 ? -10.813 3.875 -10.386 1.00 7.38 18 PRO A CA 17
ATOM 15048 C C . PRO A 1 18 ? -12.110 3.693 -9.582 1.00 6.76 18 PRO A C 17
ATOM 15049 O O . PRO A 1 18 ? -12.125 4.014 -8.391 1.00 7.06 18 PRO A O 17
ATOM 15060 N N . ASP A 1 19 ? -13.177 3.155 -10.184 1.00 6.52 19 ASP A N 17
ATOM 15061 C CA . ASP A 1 19 ? -14.310 2.596 -9.458 1.00 6.14 19 ASP A CA 17
ATOM 15062 C C . ASP A 1 19 ? -13.815 1.363 -8.699 1.00 4.53 19 ASP A C 17
ATOM 15063 O O . ASP A 1 19 ? -14.079 0.237 -9.113 1.00 4.80 19 ASP A O 17
ATOM 15072 N N . CYS A 1 20 ? -13.101 1.525 -7.595 1.00 3.44 20 CYS A N 17
ATOM 15073 C CA . CYS A 1 20 ? -12.581 0.397 -6.843 1.00 2.34 20 CYS A CA 17
ATOM 15074 C C . CYS A 1 20 ? -13.665 -0.048 -5.871 1.00 2.38 20 CYS A C 17
ATOM 15075 O O . CYS A 1 20 ? -13.510 0.062 -4.654 1.00 3.29 20 CYS A O 17
ATOM 15082 N N . SER A 1 21 ? -14.781 -0.498 -6.454 1.00 2.72 21 SER A N 17
ATOM 15083 C CA . SER A 1 21 ? -16.069 -0.811 -5.856 1.00 2.98 21 SER A CA 17
ATOM 15084 C C . SER A 1 21 ? -15.970 -1.352 -4.429 1.00 2.92 21 SER A C 17
ATOM 15085 O O . SER A 1 21 ? -15.850 -2.559 -4.227 1.00 3.97 21 SER A O 17
ATOM 15093 N N . ARG A 1 22 ? -16.033 -0.447 -3.451 1.00 2.36 22 ARG A N 17
ATOM 15094 C CA . ARG A 1 22 ? -16.046 -0.727 -2.024 1.00 2.59 22 ARG A CA 17
ATOM 15095 C C . ARG A 1 22 ? -15.071 -1.834 -1.627 1.00 2.37 22 ARG A C 17
ATOM 15096 O O . ARG A 1 22 ? -15.386 -2.682 -0.797 1.00 3.12 22 ARG A O 17
ATOM 15117 N N . ILE A 1 23 ? -13.860 -1.800 -2.179 1.00 1.81 23 ILE A N 17
ATOM 15118 C CA . ILE A 1 23 ? -12.771 -2.653 -1.731 1.00 2.15 23 ILE A CA 17
ATOM 15119 C C . ILE A 1 23 ? -12.246 -2.033 -0.434 1.00 1.79 23 ILE A C 17
ATOM 15120 O O . ILE A 1 23 ? -11.157 -1.462 -0.396 1.00 1.74 23 ILE A O 17
ATOM 15136 N N . TYR A 1 24 ? -13.066 -2.062 0.615 1.00 1.69 24 TYR A N 17
ATOM 15137 C CA . TYR A 1 24 ? -12.731 -1.514 1.916 1.00 1.41 24 TYR A CA 17
ATOM 15138 C C . TYR A 1 24 ? -11.900 -2.557 2.656 1.00 1.13 24 TYR A C 17
ATOM 15139 O O . TYR A 1 24 ? -12.408 -3.333 3.464 1.00 1.20 24 TYR A O 17
ATOM 15157 N N . ASP A 1 25 ? -10.613 -2.614 2.335 1.00 0.98 25 ASP A N 17
ATOM 15158 C CA . ASP A 1 25 ? -9.716 -3.627 2.860 1.00 0.88 25 ASP A CA 17
ATOM 15159 C C . ASP A 1 25 ? -8.327 -3.031 3.030 1.00 0.71 25 ASP A C 17
ATOM 15160 O O . ASP A 1 25 ? -7.459 -3.287 2.200 1.00 0.75 25 ASP A O 17
ATOM 15169 N N . PRO A 1 26 ? -8.146 -2.153 4.027 1.00 0.66 26 PRO A N 17
ATOM 15170 C CA . PRO A 1 26 ? -6.942 -1.363 4.157 1.00 0.56 26 PRO A CA 17
ATOM 15171 C C . PRO A 1 26 ? -5.677 -2.207 4.254 1.00 0.47 26 PRO A C 17
ATOM 15172 O O . PRO A 1 26 ? -5.716 -3.349 4.704 1.00 0.46 26 PRO A O 17
ATOM 15183 N N . VAL A 1 27 ? -4.550 -1.632 3.835 1.00 0.49 27 VAL A N 17
ATOM 15184 C CA . VAL A 1 27 ? -3.248 -2.279 3.861 1.00 0.46 27 VAL A CA 17
ATOM 15185 C C . VAL A 1 27 ? -2.175 -1.222 4.122 1.00 0.54 27 VAL A C 17
ATOM 15186 O O . VAL A 1 27 ? -2.291 -0.085 3.663 1.00 0.75 27 VAL A O 17
ATOM 15199 N N . CYS A 1 28 ? -1.139 -1.589 4.870 1.00 0.40 28 CYS A N 17
ATOM 15200 C CA . CYS A 1 28 ? -0.105 -0.683 5.367 1.00 0.35 28 CYS A CA 17
ATOM 15201 C C . CYS A 1 28 ? 1.078 -0.614 4.404 1.00 0.30 28 CYS A C 17
ATOM 15202 O O . CYS A 1 28 ? 1.648 -1.660 4.085 1.00 0.41 28 CYS A O 17
ATOM 15209 N N . GLY A 1 29 ? 1.497 0.579 3.973 1.00 0.32 29 GLY A N 17
ATOM 15210 C CA . GLY A 1 29 ? 2.645 0.727 3.096 1.00 0.41 29 GLY A CA 17
ATOM 15211 C C . GLY A 1 29 ? 3.958 0.685 3.865 1.00 0.42 29 GLY A C 17
ATOM 15212 O O . GLY A 1 29 ? 4.041 1.081 5.026 1.00 0.49 29 GLY A O 17
ATOM 15216 N N . THR A 1 30 ? 5.011 0.229 3.194 1.00 0.44 30 THR A N 17
ATOM 15217 C CA . THR A 1 30 ? 6.368 0.156 3.715 1.00 0.60 30 THR A CA 17
ATOM 15218 C C . THR A 1 30 ? 6.902 1.513 4.168 1.00 0.97 30 THR A C 17
ATOM 15219 O O . THR A 1 30 ? 7.783 1.558 5.028 1.00 1.35 30 THR A O 17
ATOM 15230 N N . ASP A 1 31 ? 6.398 2.613 3.608 1.00 1.00 31 ASP A N 17
ATOM 15231 C CA . ASP A 1 31 ? 6.793 3.951 4.049 1.00 1.38 31 ASP A CA 17
ATOM 15232 C C . ASP A 1 31 ? 5.922 4.450 5.213 1.00 1.05 31 ASP A C 17
ATOM 15233 O O . ASP A 1 31 ? 6.057 5.599 5.632 1.00 1.08 31 ASP A O 17
ATOM 15242 N N . GLY A 1 32 ? 5.034 3.606 5.745 1.00 0.84 32 GLY A N 17
ATOM 15243 C CA . GLY A 1 32 ? 4.137 3.956 6.834 1.00 0.71 32 GLY A CA 17
ATOM 15244 C C . GLY A 1 32 ? 2.771 4.441 6.343 1.00 0.56 32 GLY A C 17
ATOM 15245 O O . GLY A 1 32 ? 1.828 4.477 7.138 1.00 1.04 32 GLY A O 17
ATOM 15249 N N . VAL A 1 33 ? 2.633 4.825 5.072 1.00 0.67 33 VAL A N 17
ATOM 15250 C CA . VAL A 1 33 ? 1.379 5.352 4.565 1.00 0.95 33 VAL A CA 17
ATOM 15251 C C . VAL A 1 33 ? 0.499 4.163 4.204 1.00 1.19 33 VAL A C 17
ATOM 15252 O O . VAL A 1 33 ? 0.780 3.435 3.252 1.00 1.54 33 VAL A O 17
ATOM 15265 N N . THR A 1 34 ? -0.531 3.950 5.010 1.00 1.15 34 THR A N 17
ATOM 15266 C CA . THR A 1 34 ? -1.565 2.956 4.816 1.00 1.25 34 THR A CA 17
ATOM 15267 C C . THR A 1 34 ? -2.525 3.441 3.738 1.00 1.07 34 THR A C 17
ATOM 15268 O O . THR A 1 34 ? -2.589 4.639 3.462 1.00 1.46 34 THR A O 17
ATOM 15279 N N . TYR A 1 35 ? -3.256 2.514 3.136 1.00 0.63 35 TYR A N 17
ATOM 15280 C CA . TYR A 1 35 ? -4.258 2.783 2.122 1.00 0.58 35 TYR A CA 17
ATOM 15281 C C . TYR A 1 35 ? -5.538 2.053 2.470 1.00 0.53 35 TYR A C 17
ATOM 15282 O O . TYR A 1 35 ? -5.500 1.092 3.232 1.00 0.51 35 TYR A O 17
ATOM 15300 N N . GLU A 1 36 ? -6.653 2.484 1.876 1.00 0.71 36 GLU A N 17
ATOM 15301 C CA . GLU A 1 36 ? -7.950 1.849 2.051 1.00 0.80 36 GLU A CA 17
ATOM 15302 C C . GLU A 1 36 ? -8.032 0.481 1.357 1.00 0.74 36 GLU A C 17
ATOM 15303 O O . GLU A 1 36 ? -8.917 -0.312 1.682 1.00 0.79 36 GLU A O 17
ATOM 15315 N N . SER A 1 37 ? -7.122 0.211 0.421 1.00 0.76 37 SER A N 17
ATOM 15316 C CA . SER A 1 37 ? -6.814 -1.124 -0.066 1.00 1.03 37 SER A CA 17
ATOM 15317 C C . SER A 1 37 ? -5.662 -1.018 -1.049 1.00 0.84 37 SER A C 17
ATOM 15318 O O . SER A 1 37 ? -5.196 0.093 -1.332 1.00 0.73 37 SER A O 17
ATOM 15326 N N . GLU A 1 38 ? -5.263 -2.160 -1.612 1.00 0.86 38 GLU A N 17
ATOM 15327 C CA . GLU A 1 38 ? -4.475 -2.269 -2.820 1.00 0.88 38 GLU A CA 17
ATOM 15328 C C . GLU A 1 38 ? -4.769 -1.127 -3.766 1.00 0.64 38 GLU A C 17
ATOM 15329 O O . GLU A 1 38 ? -3.840 -0.498 -4.229 1.00 0.71 38 GLU A O 17
ATOM 15341 N N . CYS A 1 39 ? -6.030 -0.858 -4.081 1.00 0.65 39 CYS A N 17
ATOM 15342 C CA . CYS A 1 39 ? -6.325 0.089 -5.143 1.00 0.79 39 CYS A CA 17
ATOM 15343 C C . CYS A 1 39 ? -5.698 1.452 -4.884 1.00 0.73 39 CYS A C 17
ATOM 15344 O O . CYS A 1 39 ? -4.923 1.971 -5.685 1.00 0.80 39 CYS A O 17
ATOM 15351 N N . LYS A 1 40 ? -6.004 2.017 -3.724 1.00 0.69 40 LYS A N 17
ATOM 15352 C CA . LYS A 1 40 ? -5.410 3.253 -3.261 1.00 0.76 40 LYS A CA 17
ATOM 15353 C C . LYS A 1 40 ? -3.889 3.124 -3.091 1.00 0.59 40 LYS A C 17
ATOM 15354 O O . LYS A 1 40 ? -3.185 4.115 -3.304 1.00 0.69 40 LYS A O 17
ATOM 15373 N N . LEU A 1 41 ? -3.365 1.941 -2.747 1.00 0.42 41 LEU A N 17
ATOM 15374 C CA . LEU A 1 41 ? 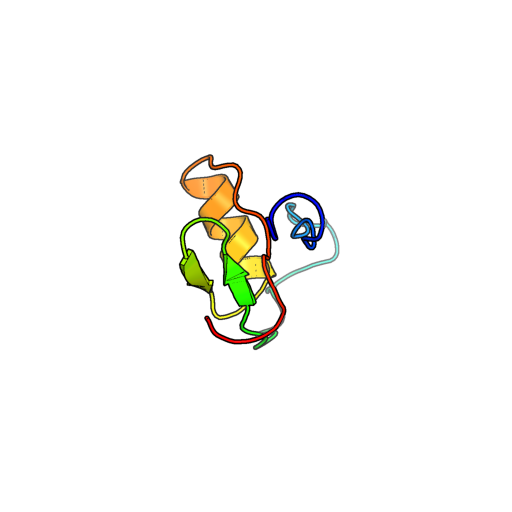-1.921 1.751 -2.736 1.00 0.34 41 LEU A CA 17
ATOM 15375 C C . LEU A 1 41 ? -1.376 1.932 -4.145 1.00 0.46 41 LEU A C 17
ATOM 15376 O O . LEU A 1 41 ? -0.468 2.723 -4.351 1.00 0.56 41 LEU A O 17
ATOM 15392 N N . CYS A 1 42 ? -1.912 1.198 -5.114 1.00 0.58 42 CYS A N 17
ATOM 15393 C CA . CYS A 1 42 ? -1.470 1.156 -6.497 1.00 0.71 42 CYS A CA 17
ATOM 15394 C C . CYS A 1 42 ? -1.540 2.545 -7.089 1.00 0.73 42 CYS A C 17
ATOM 15395 O O . CYS A 1 42 ? -0.618 2.956 -7.783 1.00 0.82 42 CYS A O 17
ATOM 15402 N N . LEU A 1 43 ? -2.615 3.270 -6.797 1.00 0.73 43 LEU A N 17
ATOM 15403 C CA . LEU A 1 43 ? -2.752 4.670 -7.148 1.00 0.86 43 LEU A CA 17
ATOM 15404 C C . LEU A 1 43 ? -1.492 5.419 -6.723 1.00 0.73 43 LEU A C 17
ATOM 15405 O O . LEU A 1 43 ? -0.695 5.832 -7.564 1.00 0.63 43 LEU A O 17
ATOM 15421 N N . ALA A 1 44 ? -1.239 5.513 -5.418 1.00 0.76 44 ALA A N 17
ATOM 15422 C CA . ALA A 1 44 ? -0.071 6.247 -4.951 1.00 0.73 44 ALA A CA 17
ATOM 15423 C C . ALA A 1 44 ? 1.226 5.679 -5.523 1.00 0.60 44 ALA A C 17
ATOM 15424 O O . ALA A 1 44 ? 2.120 6.433 -5.890 1.00 0.58 44 ALA A O 17
ATOM 15431 N N . ARG A 1 45 ? 1.343 4.361 -5.606 1.00 0.61 45 ARG A N 17
ATOM 15432 C CA . ARG A 1 45 ? 2.495 3.664 -6.143 1.00 0.61 45 ARG A CA 17
ATOM 15433 C C . ARG A 1 45 ? 2.799 4.180 -7.543 1.00 0.49 45 ARG A C 17
ATOM 15434 O O . ARG A 1 45 ? 3.952 4.495 -7.844 1.00 0.52 45 ARG A O 17
ATOM 15455 N N . ILE A 1 46 ? 1.785 4.254 -8.403 1.00 0.49 46 ILE A N 17
ATOM 15456 C CA . ILE A 1 46 ? 1.940 4.710 -9.765 1.00 0.58 46 ILE A CA 17
ATOM 15457 C C . ILE A 1 46 ? 2.236 6.201 -9.749 1.00 0.61 46 ILE A C 17
ATOM 15458 O O . ILE A 1 46 ? 3.218 6.620 -10.361 1.00 0.73 46 ILE A O 17
ATOM 15474 N N . GLU A 1 47 ? 1.430 7.014 -9.069 1.00 0.64 47 GLU A N 17
ATOM 15475 C CA . GLU A 1 47 ? 1.594 8.454 -9.119 1.00 0.85 47 GLU A CA 17
ATOM 15476 C C . GLU A 1 47 ? 2.993 8.841 -8.618 1.00 0.88 47 GLU A C 17
ATOM 15477 O O . GLU A 1 47 ? 3.744 9.510 -9.327 1.00 1.11 47 GLU A O 17
ATOM 15489 N N . ASN A 1 48 ? 3.366 8.348 -7.437 1.00 0.80 48 ASN A N 17
ATOM 15490 C CA . ASN A 1 48 ? 4.665 8.587 -6.809 1.00 0.87 48 ASN A CA 17
ATOM 15491 C C . ASN A 1 48 ? 5.781 7.867 -7.565 1.00 0.74 48 ASN A C 17
ATOM 15492 O O . ASN A 1 48 ? 6.946 8.225 -7.426 1.00 0.84 48 ASN A O 17
ATOM 15503 N N . LYS A 1 49 ? 5.445 6.833 -8.341 1.00 0.65 49 LYS A N 17
ATOM 15504 C CA . LYS A 1 49 ? 6.407 6.012 -9.068 1.00 0.70 49 LYS A CA 17
ATOM 15505 C C . LYS A 1 49 ? 7.401 5.347 -8.101 1.00 0.66 49 LYS A C 17
ATOM 15506 O O . LYS A 1 49 ? 8.587 5.194 -8.402 1.00 0.89 49 LYS A O 17
ATOM 15525 N N . GLN A 1 50 ? 6.882 4.897 -6.955 1.00 0.67 50 GLN A N 17
ATOM 15526 C CA . GLN A 1 50 ? 7.636 4.210 -5.914 1.00 0.71 50 GLN A CA 17
ATOM 15527 C C . GLN A 1 50 ? 7.378 2.703 -5.982 1.00 0.60 50 GLN A C 17
ATOM 15528 O O . GLN A 1 50 ? 6.380 2.259 -6.553 1.00 0.98 50 GLN A O 17
ATOM 15542 N N . ASP A 1 51 ? 8.259 1.921 -5.352 1.00 0.73 51 ASP A N 17
ATOM 15543 C CA . ASP A 1 51 ? 8.129 0.478 -5.198 1.00 0.81 51 ASP A CA 17
ATOM 15544 C C . ASP A 1 51 ? 7.573 0.214 -3.802 1.00 0.67 51 ASP A C 17
ATOM 15545 O O . ASP A 1 51 ? 8.303 -0.201 -2.903 1.00 0.79 51 ASP A O 17
ATOM 15554 N N . ILE A 1 52 ? 6.299 0.539 -3.599 1.00 0.62 52 ILE A N 17
ATOM 15555 C CA . ILE A 1 52 ? 5.661 0.419 -2.296 1.00 0.62 52 ILE A CA 17
ATOM 15556 C C . ILE A 1 52 ? 5.294 -1.049 -2.079 1.00 0.62 52 ILE A C 17
ATOM 15557 O O . ILE A 1 52 ? 4.640 -1.657 -2.928 1.00 0.93 52 ILE A O 17
ATOM 15573 N N . GLN A 1 53 ? 5.699 -1.610 -0.946 1.00 0.43 53 GLN A N 17
ATOM 15574 C CA . GLN A 1 53 ? 5.359 -2.950 -0.494 1.00 0.53 53 GLN A CA 17
ATOM 15575 C C . GLN A 1 53 ? 4.359 -2.887 0.660 1.00 0.46 53 GLN A C 17
ATOM 15576 O O . GLN A 1 53 ? 4.333 -1.896 1.389 1.00 0.45 53 GLN A O 17
ATOM 15590 N N . ILE A 1 54 ? 3.567 -3.945 0.832 1.00 0.50 54 ILE A N 17
ATOM 15591 C CA . ILE A 1 54 ? 2.573 -4.034 1.899 1.00 0.37 54 ILE A CA 17
ATOM 15592 C C . ILE A 1 54 ? 3.225 -4.706 3.098 1.00 0.44 54 ILE A C 17
ATOM 15593 O O . ILE A 1 54 ? 3.662 -5.851 2.990 1.00 0.60 54 ILE A O 17
ATOM 15609 N N . VAL A 1 55 ? 3.314 -4.002 4.225 1.00 0.42 55 VAL A N 17
ATOM 15610 C CA . VAL A 1 55 ? 3.887 -4.550 5.447 1.00 0.53 55 VAL A CA 17
ATOM 15611 C C . VAL A 1 55 ? 2.906 -5.535 6.089 1.00 0.60 55 VAL A C 17
ATOM 15612 O O . VAL A 1 55 ? 3.318 -6.572 6.607 1.00 0.81 55 VAL A O 17
ATOM 15625 N N . LYS A 1 56 ? 1.626 -5.164 6.139 1.00 0.52 56 LYS A N 17
ATOM 15626 C CA . LYS A 1 56 ? 0.618 -5.803 6.977 1.00 0.70 56 LYS A CA 17
ATOM 15627 C C . LYS A 1 56 ? -0.767 -5.395 6.480 1.00 0.57 56 LYS A C 17
ATOM 15628 O O . LYS A 1 56 ? -0.897 -4.358 5.826 1.00 0.43 56 LYS A O 17
ATOM 15647 N N . ASP A 1 57 ? -1.780 -6.215 6.765 1.00 0.73 57 ASP A N 17
ATOM 15648 C CA . ASP A 1 57 ? -3.168 -5.866 6.498 1.00 0.75 57 ASP A CA 17
ATOM 15649 C C . ASP A 1 57 ? -3.585 -4.812 7.509 1.00 0.71 57 ASP A C 17
ATOM 15650 O O . ASP A 1 57 ? -3.242 -4.913 8.691 1.00 0.91 57 ASP A O 17
ATOM 15659 N N . GLY A 1 58 ? -4.404 -3.874 7.066 1.00 0.67 58 GLY A N 17
ATOM 15660 C CA . GLY A 1 58 ? -4.966 -2.838 7.897 1.00 0.81 58 GLY A CA 17
ATOM 15661 C C . GLY A 1 58 ? -3.898 -1.825 8.278 1.00 0.66 58 GLY A C 17
ATOM 15662 O O . GLY A 1 58 ? -2.875 -1.704 7.604 1.00 0.63 58 GLY A O 17
ATOM 15666 N N . GLU A 1 59 ? -4.145 -1.093 9.367 1.00 0.77 59 GLU A N 17
ATOM 15667 C CA . GLU A 1 59 ? -3.239 -0.066 9.850 1.00 0.95 59 GLU A CA 17
ATOM 15668 C C . GLU A 1 59 ? -1.840 -0.637 10.114 1.00 0.96 59 GLU A C 17
ATOM 15669 O O . GLU A 1 59 ? -1.677 -1.837 10.382 1.00 1.09 59 GLU A O 17
ATOM 15681 N N . CYS A 1 60 ? -0.839 0.235 10.044 1.00 1.03 60 CYS A N 17
ATOM 15682 C CA . CYS A 1 60 ? 0.554 -0.107 10.267 1.00 1.16 60 CYS A CA 17
ATOM 15683 C C . CYS A 1 60 ? 0.841 -0.290 11.749 1.00 1.43 60 CYS A C 17
ATOM 15684 O O . CYS A 1 60 ? -0.109 -0.507 12.492 1.00 1.63 60 CYS A O 17
ATOM 15692 N N . GLU A 1 1 ? 17.597 -10.164 3.940 1.00 12.46 1 GLU A N 18
ATOM 15693 C CA . GLU A 1 1 ? 16.449 -10.301 3.038 1.00 11.59 1 GLU A CA 18
ATOM 15694 C C . GLU A 1 1 ? 15.715 -8.984 2.814 1.00 11.08 1 GLU A C 18
ATOM 15695 O O . GLU A 1 1 ? 15.539 -8.590 1.666 1.00 11.55 1 GLU A O 18
ATOM 15709 N N . LYS A 1 2 ? 15.202 -8.357 3.880 1.00 10.46 2 LYS A N 18
ATOM 15710 C CA . LYS A 1 2 ? 14.132 -7.364 3.807 1.00 10.05 2 LYS A CA 18
ATOM 15711 C C . LYS A 1 2 ? 12.849 -8.031 3.315 1.00 8.59 2 LYS A C 18
ATOM 15712 O O . LYS A 1 2 ? 11.914 -8.163 4.097 1.00 7.69 2 LYS A O 18
ATOM 15731 N N . GLN A 1 3 ? 12.822 -8.484 2.059 1.00 8.86 3 GLN A N 18
ATOM 15732 C CA . GLN A 1 3 ? 11.624 -8.887 1.332 1.00 8.23 3 GLN A CA 18
ATOM 15733 C C . GLN A 1 3 ? 10.530 -9.545 2.176 1.00 6.38 3 GLN A C 18
ATOM 15734 O O . GLN A 1 3 ? 9.376 -9.169 2.032 1.00 6.40 3 GLN A O 18
ATOM 15748 N N . VAL A 1 4 ? 10.874 -10.502 3.041 1.00 5.32 4 VAL A N 18
ATOM 15749 C CA . VAL A 1 4 ? 9.920 -11.263 3.842 1.00 4.14 4 VAL A CA 18
ATOM 15750 C C . VAL A 1 4 ? 8.978 -10.342 4.632 1.00 2.55 4 VAL A C 18
ATOM 15751 O O . VAL A 1 4 ? 7.792 -10.637 4.768 1.00 3.29 4 VAL A O 18
ATOM 15764 N N . PHE A 1 5 ? 9.495 -9.231 5.163 1.00 1.96 5 PHE A N 18
ATOM 15765 C CA . PHE A 1 5 ? 8.683 -8.289 5.926 1.00 2.13 5 PHE A CA 18
ATOM 15766 C C . PHE A 1 5 ? 7.612 -7.647 5.038 1.00 1.77 5 PHE A C 18
ATOM 15767 O O . PHE A 1 5 ? 6.536 -7.289 5.512 1.00 2.24 5 PHE A O 18
ATOM 15784 N N . SER A 1 6 ? 7.900 -7.512 3.746 1.00 1.22 6 SER A N 18
ATOM 15785 C CA . SER A 1 6 ? 7.100 -6.816 2.757 1.00 1.13 6 SER A CA 18
ATOM 15786 C C . SER A 1 6 ? 6.439 -7.812 1.794 1.00 1.08 6 SER A C 18
ATOM 15787 O O . SER A 1 6 ? 6.739 -9.004 1.816 1.00 1.18 6 SER A O 18
ATOM 15795 N N . ARG A 1 7 ? 5.547 -7.347 0.923 1.00 1.29 7 ARG A N 18
ATOM 15796 C CA . ARG A 1 7 ? 4.808 -8.174 -0.014 1.00 1.25 7 ARG A CA 18
ATOM 15797 C C . ARG A 1 7 ? 4.569 -7.343 -1.252 1.00 1.09 7 ARG A C 18
ATOM 15798 O O . ARG A 1 7 ? 4.182 -6.185 -1.109 1.00 1.14 7 ARG A O 18
ATOM 15819 N N . MET A 1 8 ? 4.744 -7.910 -2.439 1.00 1.03 8 MET A N 18
ATOM 15820 C CA . MET A 1 8 ? 4.226 -7.283 -3.642 1.00 0.90 8 MET A CA 18
ATOM 15821 C C . MET A 1 8 ? 2.690 -7.289 -3.614 1.00 0.86 8 MET A C 18
ATOM 15822 O O . MET A 1 8 ? 2.112 -8.374 -3.550 1.00 1.13 8 MET A O 18
ATOM 15836 N N . PRO A 1 9 ? 2.002 -6.137 -3.660 1.00 0.76 9 PRO A N 18
ATOM 15837 C CA . PRO A 1 9 ? 0.621 -6.118 -4.091 1.00 0.80 9 PRO A CA 18
ATOM 15838 C C . PRO A 1 9 ? 0.646 -6.395 -5.592 1.00 0.81 9 PRO A C 18
ATOM 15839 O O . PRO A 1 9 ? 1.512 -5.873 -6.307 1.00 0.86 9 PRO A O 18
ATOM 15850 N N . ILE A 1 10 ? -0.255 -7.250 -6.066 1.00 0.96 10 ILE A N 18
ATOM 15851 C CA . ILE A 1 10 ? -0.238 -7.768 -7.424 1.00 1.22 10 ILE A CA 18
ATOM 15852 C C . ILE A 1 10 ? -0.951 -6.757 -8.317 1.00 1.32 10 ILE A C 18
ATOM 15853 O O . ILE A 1 10 ? -2.026 -7.006 -8.860 1.00 2.01 10 ILE A O 18
ATOM 15869 N N . CYS A 1 11 ? -0.342 -5.579 -8.438 1.00 1.29 11 CYS A N 18
ATOM 15870 C CA . CYS A 1 11 ? -0.960 -4.418 -9.049 1.00 1.41 11 CYS A CA 18
ATOM 15871 C C . CYS A 1 11 ? -1.040 -4.661 -10.547 1.00 1.78 11 CYS A C 18
ATOM 15872 O O . CYS A 1 11 ? -0.078 -4.416 -11.274 1.00 2.06 11 CYS A O 18
ATOM 15879 N N . GLU A 1 12 ? -2.172 -5.196 -10.988 1.00 2.51 12 GLU A N 18
ATOM 15880 C CA . GLU A 1 12 ? -2.536 -5.415 -12.367 1.00 3.13 12 GLU A CA 18
ATOM 15881 C C . GLU A 1 12 ? -4.060 -5.377 -12.429 1.00 3.66 12 GLU A C 18
ATOM 15882 O O . GLU A 1 12 ? -4.714 -5.615 -11.415 1.00 5.00 12 GLU A O 18
ATOM 15894 N N . HIS A 1 13 ? -4.603 -5.056 -13.597 1.00 3.71 13 HIS A N 18
ATOM 15895 C CA . HIS A 1 13 ? -5.990 -5.137 -14.018 1.00 4.87 13 HIS A CA 18
ATOM 15896 C C . HIS A 1 13 ? -5.924 -5.332 -15.528 1.00 5.10 13 HIS A C 18
ATOM 15897 O O . HIS A 1 13 ? -4.869 -5.095 -16.121 1.00 5.30 13 HIS A O 18
ATOM 15912 N N . MET A 1 14 ? -7.018 -5.760 -16.149 1.00 5.91 14 MET A N 18
ATOM 15913 C CA . MET A 1 14 ? -7.054 -5.975 -17.586 1.00 6.81 14 MET A CA 18
ATOM 15914 C C . MET A 1 14 ? -7.781 -4.817 -18.262 1.00 6.80 14 MET A C 18
ATOM 15915 O O . MET A 1 14 ? -7.341 -4.335 -19.304 1.00 7.29 14 MET A O 18
ATOM 15929 N N . THR A 1 15 ? -8.869 -4.345 -17.658 1.00 6.83 15 THR A N 18
ATOM 15930 C CA . THR A 1 15 ? -9.614 -3.205 -18.164 1.00 7.29 15 THR A CA 18
ATOM 15931 C C . THR A 1 15 ? -9.121 -1.992 -17.362 1.00 6.84 15 THR A C 18
ATOM 15932 O O . THR A 1 15 ? -8.946 -2.104 -16.146 1.00 6.40 15 THR A O 18
ATOM 15943 N N . GLU A 1 16 ? -8.854 -0.860 -18.028 1.00 7.60 16 GLU A N 18
ATOM 15944 C CA . GLU A 1 16 ? -8.282 0.332 -17.410 1.00 8.04 16 GLU A CA 18
ATOM 15945 C C . GLU A 1 16 ? -8.963 0.674 -16.083 1.00 7.46 16 GLU A C 18
ATOM 15946 O O . GLU A 1 16 ? -8.359 0.461 -15.034 1.00 7.43 16 GLU A O 18
ATOM 15958 N N . SER A 1 17 ? -10.199 1.185 -16.126 1.00 7.44 17 SER A N 18
ATOM 15959 C CA . SER A 1 17 ? -10.984 1.614 -14.964 1.00 7.29 17 SER A CA 18
ATOM 15960 C C . SER A 1 17 ? -10.119 2.013 -13.755 1.00 6.92 17 SER A C 18
ATOM 15961 O O . SER A 1 17 ? -9.867 1.169 -12.886 1.00 6.61 17 SER A O 18
ATOM 15969 N N . PRO A 1 18 ? -9.607 3.251 -13.687 1.00 7.56 18 PRO A N 18
ATOM 15970 C CA . PRO A 1 18 ? -8.821 3.722 -12.555 1.00 7.76 18 PRO A CA 18
ATOM 15971 C C . PRO A 1 18 ? -9.778 4.019 -11.391 1.00 7.20 18 PRO A C 18
ATOM 15972 O O . PRO A 1 18 ? -9.913 5.161 -10.950 1.00 7.90 18 PRO A O 18
ATOM 15983 N N . ASP A 1 19 ? -10.478 2.982 -10.930 1.00 6.37 19 ASP A N 18
ATOM 15984 C CA . ASP A 1 19 ? -11.696 3.070 -10.149 1.00 6.00 19 ASP A CA 18
ATOM 15985 C C . ASP A 1 19 ? -11.496 2.274 -8.876 1.00 4.40 19 ASP A C 18
ATOM 15986 O O . ASP A 1 19 ? -11.802 1.080 -8.834 1.00 4.30 19 ASP A O 18
ATOM 15995 N N . CYS A 1 20 ? -10.993 2.903 -7.822 1.00 3.74 20 CYS A N 18
ATOM 15996 C CA . CYS A 1 20 ? -11.069 2.306 -6.509 1.00 2.80 20 CYS A CA 18
ATOM 15997 C C . CYS A 1 20 ? -12.539 2.241 -6.139 1.00 2.91 20 CYS A C 18
ATOM 15998 O O . CYS A 1 20 ? -13.227 3.263 -6.131 1.00 4.10 20 CYS A O 18
ATOM 16005 N N . SER A 1 21 ? -13.059 1.031 -5.950 1.00 2.26 21 SER A N 18
ATOM 16006 C CA . SER A 1 21 ? -14.461 0.846 -5.655 1.00 2.44 21 SER A CA 18
ATOM 16007 C C . SER A 1 21 ? -14.734 1.134 -4.181 1.00 2.17 21 SER A C 18
ATOM 16008 O O . SER A 1 21 ? -13.869 1.592 -3.440 1.00 2.96 21 SER A O 18
ATOM 16016 N N . ARG A 1 22 ? -15.954 0.833 -3.747 1.00 1.99 22 ARG A N 18
ATOM 16017 C CA . ARG A 1 22 ? -16.487 1.133 -2.434 1.00 2.00 22 ARG A CA 18
ATOM 16018 C C . ARG A 1 22 ? -15.992 0.129 -1.383 1.00 1.69 22 ARG A C 18
ATOM 16019 O O . ARG A 1 22 ? -16.716 -0.203 -0.450 1.00 1.85 22 ARG A O 18
ATOM 16040 N N . ILE A 1 23 ? -14.777 -0.376 -1.566 1.00 1.56 23 ILE A N 18
ATOM 16041 C CA . ILE A 1 23 ? -14.149 -1.400 -0.758 1.00 1.46 23 ILE A CA 18
ATOM 16042 C C . ILE A 1 23 ? -13.339 -0.695 0.330 1.00 1.31 23 ILE A C 18
ATOM 16043 O O . ILE A 1 23 ? -12.553 0.200 0.013 1.00 1.55 23 ILE A O 18
ATOM 16059 N N . TYR A 1 24 ? -13.510 -1.087 1.591 1.00 1.12 24 TYR A N 18
ATOM 16060 C CA . TYR A 1 24 ? -12.660 -0.681 2.700 1.00 1.00 24 TYR A CA 18
ATOM 16061 C C . TYR A 1 24 ? -11.921 -1.938 3.137 1.00 0.92 24 TYR A C 18
ATOM 16062 O O . TYR A 1 24 ? -12.480 -2.757 3.866 1.00 1.12 24 TYR A O 18
ATOM 16080 N N . ASP A 1 25 ? -10.702 -2.122 2.640 1.00 0.76 25 ASP A N 18
ATOM 16081 C CA . ASP A 1 25 ? -9.901 -3.311 2.884 1.00 0.80 25 ASP A CA 18
ATOM 16082 C C . ASP A 1 25 ? -8.461 -2.846 3.101 1.00 0.64 25 ASP A C 18
ATOM 16083 O O . ASP A 1 25 ? -7.651 -2.887 2.174 1.00 0.64 25 ASP A O 18
ATOM 16092 N N . PRO A 1 26 ? -8.182 -2.237 4.262 1.00 0.57 26 PRO A N 18
ATOM 16093 C CA . PRO A 1 26 ? -7.024 -1.384 4.416 1.00 0.44 26 PRO A CA 18
ATOM 16094 C C . PRO A 1 26 ? -5.735 -2.187 4.508 1.00 0.36 26 PRO A C 18
ATOM 16095 O O . PRO A 1 26 ? -5.749 -3.359 4.876 1.00 0.40 26 PRO A O 18
ATOM 16106 N N . VAL A 1 27 ? -4.611 -1.539 4.206 1.00 0.30 27 VAL A N 18
ATOM 16107 C CA . VAL A 1 27 ? -3.291 -2.146 4.250 1.00 0.28 27 VAL A CA 18
ATOM 16108 C C . VAL A 1 27 ? -2.262 -1.088 4.644 1.00 0.27 27 VAL A C 18
ATOM 16109 O O . VAL A 1 27 ? -2.500 0.105 4.442 1.00 0.36 27 VAL A O 18
ATOM 16122 N N . CYS A 1 28 ? -1.118 -1.516 5.179 1.00 0.24 28 CYS A N 18
ATOM 16123 C CA . CYS A 1 28 ? -0.023 -0.635 5.571 1.00 0.28 28 CYS A CA 18
ATOM 16124 C C . CYS A 1 28 ? 1.126 -0.759 4.579 1.00 0.29 28 CYS A C 18
ATOM 16125 O O . CYS A 1 28 ? 1.697 -1.842 4.441 1.00 0.32 28 CYS A O 18
ATOM 16132 N N . GLY A 1 29 ? 1.454 0.313 3.862 1.00 0.34 29 GLY A N 18
ATOM 16133 C CA . GLY A 1 29 ? 2.497 0.288 2.850 1.00 0.41 29 GLY A CA 18
ATOM 16134 C C . GLY A 1 29 ? 3.895 0.333 3.471 1.00 0.47 29 GLY A C 18
ATOM 16135 O O . GLY A 1 29 ? 4.071 0.793 4.601 1.00 0.53 29 GLY A O 18
ATOM 16139 N N . THR A 1 30 ? 4.921 -0.097 2.732 1.00 0.51 30 THR A N 18
ATOM 16140 C CA . THR A 1 30 ? 6.319 0.048 3.127 1.00 0.57 30 THR A CA 18
ATOM 16141 C C . THR A 1 30 ? 6.758 1.509 3.133 1.00 0.73 30 THR A C 18
ATOM 16142 O O . THR A 1 30 ? 7.784 1.850 3.720 1.00 0.90 30 THR A O 18
ATOM 16153 N N . ASP A 1 31 ? 5.989 2.381 2.488 1.00 0.80 31 ASP A N 18
ATOM 16154 C CA . ASP A 1 31 ? 6.185 3.809 2.599 1.00 0.94 31 ASP A CA 18
ATOM 16155 C C . ASP A 1 31 ? 5.722 4.275 3.984 1.00 0.91 31 ASP A C 18
ATOM 16156 O O . ASP A 1 31 ? 6.200 5.295 4.468 1.00 1.10 31 ASP A O 18
ATOM 16165 N N . GLY A 1 32 ? 4.874 3.496 4.656 1.00 0.78 32 GLY A N 18
ATOM 16166 C CA . GLY A 1 32 ? 4.379 3.768 5.991 1.00 0.80 32 GLY A CA 18
ATOM 16167 C C . GLY A 1 32 ? 2.991 4.399 5.970 1.00 0.72 32 GLY A C 18
ATOM 16168 O O . GLY A 1 32 ? 2.466 4.741 7.035 1.00 0.84 32 GLY A O 18
ATOM 16172 N N . VAL A 1 33 ? 2.370 4.566 4.806 1.00 0.69 33 VAL A N 18
ATOM 16173 C CA . VAL A 1 33 ? 1.026 5.107 4.724 1.00 0.70 33 VAL A CA 18
ATOM 16174 C C . VAL A 1 33 ? 0.036 3.956 4.893 1.00 0.55 33 VAL A C 18
ATOM 16175 O O . VAL A 1 33 ? 0.228 2.869 4.348 1.00 0.62 33 VAL A O 18
ATOM 16188 N N . THR A 1 34 ? -1.015 4.185 5.676 1.00 0.53 34 THR A N 18
ATOM 16189 C CA . THR A 1 34 ? -2.181 3.323 5.678 1.00 0.50 34 THR A CA 18
ATOM 16190 C C . THR A 1 34 ? -3.001 3.688 4.449 1.00 0.46 34 THR A C 18
ATOM 16191 O O . THR A 1 34 ? -3.266 4.870 4.230 1.00 0.71 34 THR A O 18
ATOM 16202 N N . TYR A 1 35 ? -3.404 2.703 3.656 1.00 0.39 35 TYR A N 18
ATOM 16203 C CA . TYR A 1 35 ? -4.336 2.886 2.559 1.00 0.45 35 TYR A CA 18
ATOM 16204 C C . TYR A 1 35 ? -5.659 2.255 2.968 1.00 0.52 35 TYR A C 18
ATOM 16205 O O . TYR A 1 35 ? -5.649 1.218 3.625 1.00 0.60 35 TYR A O 18
ATOM 16223 N N . GLU A 1 36 ? -6.782 2.879 2.606 1.00 0.65 36 GLU A N 18
ATOM 16224 C CA . GLU A 1 36 ? -8.114 2.356 2.909 1.00 0.76 36 GLU A CA 18
ATOM 16225 C C . GLU A 1 36 ? -8.402 1.084 2.105 1.00 0.74 36 GLU A C 18
ATOM 16226 O O . GLU A 1 36 ? -9.232 0.267 2.497 1.00 0.77 36 GLU A O 18
ATOM 16238 N N . SER A 1 37 ? -7.759 0.952 0.949 1.00 0.78 37 SER A N 18
ATOM 16239 C CA . SER A 1 37 ? -7.904 -0.172 0.052 1.00 0.87 37 SER A CA 18
ATOM 16240 C C . SER A 1 37 ? -6.583 -0.309 -0.693 1.00 0.77 37 SER A C 18
ATOM 16241 O O . SER A 1 37 ? -5.971 0.704 -1.044 1.00 0.75 37 SER A O 18
ATOM 16249 N N . GLU A 1 38 ? -6.152 -1.541 -0.969 1.00 0.80 38 GLU A N 18
ATOM 16250 C CA . GLU A 1 38 ? -4.972 -1.791 -1.781 1.00 0.83 38 GLU A CA 18
ATOM 16251 C C . GLU A 1 38 ? -5.014 -1.017 -3.095 1.00 0.76 38 GLU A C 18
ATOM 16252 O O . GLU A 1 38 ? -3.972 -0.683 -3.647 1.00 0.74 38 GLU A O 18
ATOM 16264 N N . CYS A 1 39 ? -6.209 -0.757 -3.621 1.00 0.79 39 CYS A N 18
ATOM 16265 C CA . CYS A 1 39 ? -6.354 0.031 -4.832 1.00 0.84 39 CYS A CA 18
ATOM 16266 C C . CYS A 1 39 ? -5.578 1.339 -4.747 1.00 0.72 39 CYS A C 18
ATOM 16267 O O . CYS A 1 39 ? -4.702 1.592 -5.569 1.00 0.71 39 CYS A O 18
ATOM 16274 N N . LYS A 1 40 ? -5.849 2.156 -3.730 1.00 0.70 40 LYS A N 18
ATOM 16275 C CA . LYS A 1 40 ? -5.117 3.405 -3.575 1.00 0.65 40 LYS A CA 18
ATOM 16276 C C . LYS A 1 40 ? -3.637 3.164 -3.273 1.00 0.50 40 LYS A C 18
ATOM 16277 O O . LYS A 1 40 ? -2.829 4.020 -3.606 1.00 0.51 40 LYS A O 18
ATOM 16296 N N . LEU A 1 41 ? -3.246 2.036 -2.677 1.00 0.43 41 LEU A N 18
ATOM 16297 C CA . LEU A 1 41 ? -1.822 1.725 -2.555 1.00 0.36 41 LEU A CA 18
ATOM 16298 C C . LEU A 1 41 ? -1.219 1.600 -3.955 1.00 0.38 41 LEU A C 18
ATOM 16299 O O . LEU A 1 41 ? -0.248 2.278 -4.287 1.00 0.38 41 LEU A O 18
ATOM 16315 N N . CYS A 1 42 ? -1.801 0.738 -4.789 1.00 0.47 42 CYS A N 18
ATOM 16316 C CA . CYS A 1 42 ? -1.346 0.502 -6.153 1.00 0.52 42 CYS A CA 18
ATOM 16317 C C . CYS A 1 42 ? -1.330 1.817 -6.929 1.00 0.48 42 CYS A C 18
ATOM 16318 O O . CYS A 1 42 ? -0.368 2.109 -7.624 1.00 0.52 42 CYS A O 18
ATOM 16325 N N . LEU A 1 43 ? -2.384 2.622 -6.830 1.00 0.48 43 LEU A N 18
ATOM 16326 C CA . LEU A 1 43 ? -2.393 3.958 -7.414 1.00 0.52 43 LEU A CA 18
ATOM 16327 C C . LEU A 1 43 ? -1.201 4.767 -6.890 1.00 0.46 43 LEU A C 18
ATOM 16328 O O . LEU A 1 43 ? -0.389 5.272 -7.661 1.00 0.51 43 LEU A O 18
ATOM 16344 N N . ALA A 1 44 ? -1.056 4.846 -5.569 1.00 0.43 44 ALA A N 18
ATOM 16345 C CA . ALA A 1 44 ? -0.062 5.680 -4.924 1.00 0.47 44 ALA A CA 18
ATOM 16346 C C . ALA A 1 44 ? 1.334 5.327 -5.409 1.00 0.42 44 ALA A C 18
ATOM 16347 O O . ALA A 1 44 ? 2.106 6.234 -5.695 1.00 0.51 44 ALA A O 18
ATOM 16354 N N . ARG A 1 45 ? 1.678 4.042 -5.538 1.00 0.41 45 ARG A N 18
ATOM 16355 C CA . ARG A 1 45 ? 2.991 3.692 -6.075 1.00 0.55 45 ARG A CA 18
ATOM 16356 C C . ARG A 1 45 ? 3.180 4.236 -7.494 1.00 0.43 45 ARG A C 18
ATOM 16357 O O . ARG A 1 45 ? 4.299 4.589 -7.857 1.00 0.47 45 ARG A O 18
ATOM 16378 N N . ILE A 1 46 ? 2.124 4.311 -8.304 1.00 0.43 46 ILE A N 18
ATOM 16379 C CA . ILE A 1 46 ? 2.198 4.817 -9.669 1.00 0.51 46 ILE A CA 18
ATOM 16380 C C . ILE A 1 46 ? 2.299 6.348 -9.660 1.00 0.57 46 ILE A C 18
ATOM 16381 O O . ILE A 1 46 ? 3.030 6.922 -10.471 1.00 0.83 46 ILE A O 18
ATOM 16397 N N . GLU A 1 47 ? 1.595 7.038 -8.764 1.00 0.54 47 GLU A N 18
ATOM 16398 C CA . GLU A 1 47 ? 1.790 8.473 -8.596 1.00 0.69 47 GLU A CA 18
ATOM 16399 C C . GLU A 1 47 ? 3.216 8.777 -8.114 1.00 0.70 47 GLU A C 18
ATOM 16400 O O . GLU A 1 47 ? 3.899 9.651 -8.655 1.00 0.87 47 GLU A O 18
ATOM 16412 N N . ASN A 1 48 ? 3.687 8.022 -7.125 1.00 0.61 48 ASN A N 18
ATOM 16413 C CA . ASN A 1 48 ? 4.979 8.217 -6.475 1.00 0.69 48 ASN A CA 18
ATOM 16414 C C . ASN A 1 48 ? 6.099 7.853 -7.443 1.00 0.65 48 ASN A C 18
ATOM 16415 O O . ASN A 1 48 ? 7.137 8.515 -7.504 1.00 0.90 48 ASN A O 18
ATOM 16426 N N . LYS A 1 49 ? 5.898 6.751 -8.154 1.00 0.53 49 LYS A N 18
ATOM 16427 C CA . LYS A 1 49 ? 6.938 5.987 -8.821 1.00 0.56 49 LYS A CA 18
ATOM 16428 C C . LYS A 1 49 ? 7.971 5.537 -7.784 1.00 0.62 49 LYS A C 18
ATOM 16429 O O . LYS A 1 49 ? 9.177 5.605 -8.015 1.00 0.81 49 LYS A O 18
ATOM 16448 N N . GLN A 1 50 ? 7.479 5.035 -6.648 1.00 0.70 50 GLN A N 18
ATOM 16449 C CA . GLN A 1 50 ? 8.253 4.285 -5.674 1.00 0.72 50 GLN A CA 18
ATOM 16450 C C . GLN A 1 50 ? 7.560 2.940 -5.501 1.00 0.72 50 GLN A C 18
ATOM 16451 O O . GLN A 1 50 ? 6.335 2.872 -5.560 1.00 0.86 50 GLN A O 18
ATOM 16465 N N . ASP A 1 51 ? 8.331 1.871 -5.307 1.00 0.74 51 ASP A N 18
ATOM 16466 C CA . ASP A 1 51 ? 7.785 0.544 -5.069 1.00 0.80 51 ASP A CA 18
ATOM 16467 C C . ASP A 1 51 ? 7.149 0.515 -3.683 1.00 0.78 51 ASP A C 18
ATOM 16468 O O . ASP A 1 51 ? 7.876 0.462 -2.691 1.00 1.16 51 ASP A O 18
ATOM 16477 N N . ILE A 1 52 ? 5.822 0.575 -3.586 1.00 0.74 52 ILE A N 18
ATOM 16478 C CA . ILE A 1 52 ? 5.154 0.429 -2.301 1.00 0.81 52 ILE A CA 18
ATOM 16479 C C . ILE A 1 52 ? 4.723 -1.031 -2.212 1.00 0.80 52 ILE A C 18
ATOM 16480 O O . ILE A 1 52 ? 3.933 -1.494 -3.032 1.00 1.10 52 ILE A O 18
ATOM 16496 N N . GLN A 1 53 ? 5.288 -1.760 -1.253 1.00 0.57 53 GLN A N 18
ATOM 16497 C CA . GLN A 1 53 ? 4.873 -3.100 -0.892 1.00 0.51 53 GLN A CA 18
ATOM 16498 C C . GLN A 1 53 ? 3.931 -3.000 0.302 1.00 0.46 53 GLN A C 18
ATOM 16499 O O . GLN A 1 53 ? 3.912 -1.979 0.983 1.00 0.48 53 GLN A O 18
ATOM 16513 N N . ILE A 1 54 ? 3.187 -4.064 0.586 1.00 0.47 54 ILE A N 18
ATOM 16514 C CA . ILE A 1 54 ? 2.378 -4.164 1.793 1.00 0.43 54 ILE A CA 18
ATOM 16515 C C . ILE A 1 54 ? 3.270 -4.751 2.884 1.00 0.41 54 ILE A C 18
ATOM 16516 O O . ILE A 1 54 ? 3.855 -5.816 2.695 1.00 0.48 54 ILE A O 18
ATOM 16532 N N . VAL A 1 55 ? 3.393 -4.057 4.014 1.00 0.38 55 VAL A N 18
ATOM 16533 C CA . VAL A 1 55 ? 4.020 -4.591 5.212 1.00 0.42 55 VAL A CA 18
ATOM 16534 C C . VAL A 1 55 ? 3.070 -5.621 5.810 1.00 0.47 55 VAL A C 18
ATOM 16535 O O . VAL A 1 55 ? 3.465 -6.748 6.110 1.00 0.61 55 VAL A O 18
ATOM 16548 N N . LYS A 1 56 ? 1.809 -5.236 5.992 1.00 0.42 56 LYS A N 18
ATOM 16549 C CA . LYS A 1 56 ? 0.796 -6.088 6.583 1.00 0.47 56 LYS A CA 18
ATOM 16550 C C . LYS A 1 56 ? -0.574 -5.582 6.154 1.00 0.40 56 LYS A C 18
ATOM 16551 O O . LYS A 1 56 ? -0.725 -4.387 5.885 1.00 0.35 56 LYS A O 18
ATOM 16570 N N . ASP A 1 57 ? -1.544 -6.491 6.063 1.00 0.56 57 ASP A N 18
ATOM 16571 C CA . ASP A 1 57 ? -2.920 -6.134 5.778 1.00 0.65 57 ASP A CA 18
ATOM 16572 C C . ASP A 1 57 ? -3.489 -5.525 7.044 1.00 0.65 57 ASP A C 18
ATOM 16573 O O . ASP A 1 57 ? -3.277 -6.071 8.131 1.00 1.19 57 ASP A O 18
ATOM 16582 N N . GLY A 1 58 ? -4.223 -4.433 6.905 1.00 0.41 58 GLY A N 18
ATOM 16583 C CA . GLY A 1 58 ? -4.757 -3.634 7.986 1.00 0.44 58 GLY A CA 18
ATOM 16584 C C . GLY A 1 58 ? -3.947 -2.363 8.213 1.00 0.42 58 GLY A C 18
ATOM 16585 O O . GLY A 1 58 ? -2.828 -2.207 7.722 1.00 0.48 58 GLY A O 18
ATOM 16589 N N . GLU A 1 59 ? -4.553 -1.444 8.955 1.00 0.55 59 GLU A N 18
ATOM 16590 C CA . GLU A 1 59 ? -4.068 -0.109 9.233 1.00 0.72 59 GLU A CA 18
ATOM 16591 C C . GLU A 1 59 ? -2.749 -0.165 10.009 1.00 0.80 59 GLU A C 18
ATOM 16592 O O . GLU A 1 59 ? -2.603 -0.996 10.905 1.00 1.05 59 GLU A O 18
ATOM 16604 N N . CYS A 1 60 ? -1.799 0.703 9.650 1.00 0.85 60 CYS A N 18
ATOM 16605 C CA . CYS A 1 60 ? -0.412 0.634 10.103 1.00 0.95 60 CYS A CA 18
ATOM 16606 C C . CYS A 1 60 ? -0.317 0.505 11.614 1.00 1.16 60 CYS A C 18
ATOM 16607 O O . CYS A 1 60 ? 0.316 -0.443 12.073 1.00 1.73 60 CYS A O 18
ATOM 16615 N N . GLU A 1 1 ? 5.123 -10.487 9.841 1.00 11.26 1 GLU A N 19
ATOM 16616 C CA . GLU A 1 1 ? 4.732 -10.365 8.435 1.00 10.67 1 GLU A CA 19
ATOM 16617 C C . GLU A 1 1 ? 5.553 -11.322 7.564 1.00 9.20 1 GLU A C 19
ATOM 16618 O O . GLU A 1 1 ? 6.688 -11.018 7.206 1.00 8.51 1 GLU A O 19
ATOM 16632 N N . LYS A 1 2 ? 4.980 -12.488 7.244 1.00 9.31 2 LYS A N 19
ATOM 16633 C CA . LYS A 1 2 ? 5.459 -13.503 6.308 1.00 8.82 2 LYS A CA 19
ATOM 16634 C C . LYS A 1 2 ? 6.816 -14.116 6.671 1.00 7.57 2 LYS A C 19
ATOM 16635 O O . LYS A 1 2 ? 6.895 -15.283 7.050 1.00 7.90 2 LYS A O 19
ATOM 16654 N N . GLN A 1 3 ? 7.885 -13.338 6.609 1.00 6.74 3 GLN A N 19
ATOM 16655 C CA . GLN A 1 3 ? 9.226 -13.691 7.024 1.00 6.28 3 GLN A CA 19
ATOM 16656 C C . GLN A 1 3 ? 9.891 -12.340 7.259 1.00 5.00 3 GLN A C 19
ATOM 16657 O O . GLN A 1 3 ? 10.720 -11.899 6.466 1.00 5.18 3 GLN A O 19
ATOM 16671 N N . VAL A 1 4 ? 9.423 -11.669 8.309 1.00 4.65 4 VAL A N 19
ATOM 16672 C CA . VAL A 1 4 ? 9.733 -10.301 8.681 1.00 4.40 4 VAL A CA 19
ATOM 16673 C C . VAL A 1 4 ? 9.951 -9.402 7.452 1.00 3.24 4 VAL A C 19
ATOM 16674 O O . VAL A 1 4 ? 10.956 -8.696 7.353 1.00 4.14 4 VAL A O 19
ATOM 16687 N N . PHE A 1 5 ? 9.016 -9.430 6.495 1.00 2.04 5 PHE A N 19
ATOM 16688 C CA . PHE A 1 5 ? 9.173 -8.705 5.244 1.00 1.89 5 PHE A CA 19
ATOM 16689 C C . PHE A 1 5 ? 7.831 -8.426 4.559 1.00 1.30 5 PHE A C 19
ATOM 16690 O O . PHE A 1 5 ? 6.810 -9.055 4.845 1.00 1.36 5 PHE A O 19
ATOM 16707 N N . SER A 1 6 ? 7.860 -7.457 3.652 1.00 1.22 6 SER A N 19
ATOM 16708 C CA . SER A 1 6 ? 6.754 -6.920 2.891 1.00 0.93 6 SER A CA 19
ATOM 16709 C C . SER A 1 6 ? 6.430 -7.809 1.687 1.00 1.07 6 SER A C 19
ATOM 16710 O O . SER A 1 6 ? 6.913 -8.937 1.579 1.00 1.20 6 SER A O 19
ATOM 16718 N N . ARG A 1 7 ? 5.542 -7.329 0.823 1.00 1.31 7 ARG A N 19
ATOM 16719 C CA . ARG A 1 7 ? 5.003 -8.095 -0.297 1.00 1.46 7 ARG A CA 19
ATOM 16720 C C . ARG A 1 7 ? 4.516 -7.156 -1.395 1.00 1.14 7 ARG A C 19
ATOM 16721 O O . ARG A 1 7 ? 3.966 -6.091 -1.103 1.00 1.05 7 ARG A O 19
ATOM 16742 N N . MET A 1 8 ? 4.724 -7.553 -2.650 1.00 1.16 8 MET A N 19
ATOM 16743 C CA . MET A 1 8 ? 4.370 -6.779 -3.829 1.00 1.07 8 MET A CA 19
ATOM 16744 C C . MET A 1 8 ? 2.916 -7.050 -4.227 1.00 0.98 8 MET A C 19
ATOM 16745 O O . MET A 1 8 ? 2.618 -8.172 -4.647 1.00 1.33 8 MET A O 19
ATOM 16759 N N . PRO A 1 9 ? 2.014 -6.060 -4.128 1.00 0.75 9 PRO A N 19
ATOM 16760 C CA . PRO A 1 9 ? 0.649 -6.235 -4.577 1.00 0.84 9 PRO A CA 19
ATOM 16761 C C . PRO A 1 9 ? 0.641 -6.387 -6.097 1.00 0.83 9 PRO A C 19
ATOM 16762 O O . PRO A 1 9 ? 1.313 -5.640 -6.817 1.00 0.86 9 PRO A O 19
ATOM 16773 N N . ILE A 1 10 ? -0.130 -7.355 -6.582 1.00 1.07 10 ILE A N 19
ATOM 16774 C CA . ILE A 1 10 ? -0.493 -7.418 -7.984 1.00 1.14 10 ILE A CA 19
ATOM 16775 C C . ILE A 1 10 ? -1.511 -6.296 -8.186 1.00 1.13 10 ILE A C 19
ATOM 16776 O O . ILE A 1 10 ? -2.305 -6.011 -7.288 1.00 1.72 10 ILE A O 19
ATOM 16792 N N . CYS A 1 11 ? -1.447 -5.626 -9.329 1.00 1.32 11 CYS A N 19
ATOM 16793 C CA . CYS A 1 11 ? -2.338 -4.567 -9.748 1.00 1.60 11 CYS A CA 19
ATOM 16794 C C . CYS A 1 11 ? -2.732 -4.932 -11.181 1.00 2.26 11 CYS A C 19
ATOM 16795 O O . CYS A 1 11 ? -2.224 -5.925 -11.716 1.00 2.91 11 CYS A O 19
ATOM 16802 N N . GLU A 1 12 ? -3.598 -4.148 -11.821 1.00 2.80 12 GLU A N 19
ATOM 16803 C CA . GLU A 1 12 ? -4.032 -4.413 -13.185 1.00 3.50 12 GLU A CA 19
ATOM 16804 C C . GLU A 1 12 ? -2.850 -4.430 -14.166 1.00 3.25 12 GLU A C 19
ATOM 16805 O O . GLU A 1 12 ? -1.752 -3.970 -13.838 1.00 3.73 12 GLU A O 19
ATOM 16817 N N . HIS A 1 13 ? -3.068 -4.952 -15.377 1.00 3.95 13 HIS A N 19
ATOM 16818 C CA . HIS A 1 13 ? -2.050 -4.933 -16.417 1.00 5.08 13 HIS A CA 19
ATOM 16819 C C . HIS A 1 13 ? -2.630 -4.847 -17.825 1.00 5.95 13 HIS A C 19
ATOM 16820 O O . HIS A 1 13 ? -2.135 -4.066 -18.633 1.00 6.79 13 HIS A O 19
ATOM 16835 N N . MET A 1 14 ? -3.592 -5.703 -18.170 1.00 6.34 14 MET A N 19
ATOM 16836 C CA . MET A 1 14 ? -4.194 -5.705 -19.502 1.00 7.56 14 MET A CA 19
ATOM 16837 C C . MET A 1 14 ? -5.654 -5.281 -19.381 1.00 7.30 14 MET A C 19
ATOM 16838 O O . MET A 1 14 ? -6.121 -4.380 -20.068 1.00 7.71 14 MET A O 19
ATOM 16852 N N . THR A 1 15 ? -6.369 -5.972 -18.503 1.00 7.11 15 THR A N 19
ATOM 16853 C CA . THR A 1 15 ? -7.779 -5.813 -18.235 1.00 7.36 15 THR A CA 19
ATOM 16854 C C . THR A 1 15 ? -8.017 -6.560 -16.926 1.00 7.28 15 THR A C 19
ATOM 16855 O O . THR A 1 15 ? -7.792 -7.769 -16.859 1.00 8.03 15 THR A O 19
ATOM 16866 N N . GLU A 1 16 ? -8.339 -5.844 -15.854 1.00 6.96 16 GLU A N 19
ATOM 16867 C CA . GLU A 1 16 ? -8.383 -6.365 -14.500 1.00 7.32 16 GLU A CA 19
ATOM 16868 C C . GLU A 1 16 ? -9.220 -5.387 -13.676 1.00 6.71 16 GLU A C 19
ATOM 16869 O O . GLU A 1 16 ? -9.437 -4.252 -14.116 1.00 6.78 16 GLU A O 19
ATOM 16881 N N . SER A 1 17 ? -9.650 -5.801 -12.488 1.00 6.76 17 SER A N 19
ATOM 16882 C CA . SER A 1 17 ? -10.308 -4.932 -11.528 1.00 6.56 17 SER A CA 19
ATOM 16883 C C . SER A 1 17 ? -9.754 -5.230 -10.131 1.00 6.91 17 SER A C 19
ATOM 16884 O O . SER A 1 17 ? -10.183 -6.217 -9.525 1.00 7.91 17 SER A O 19
ATOM 16892 N N . PRO A 1 18 ? -8.834 -4.415 -9.590 1.00 6.72 18 PRO A N 19
ATOM 16893 C CA . PRO A 1 18 ? -8.405 -4.554 -8.207 1.00 7.47 18 PRO A CA 19
ATOM 16894 C C . PRO A 1 18 ? -9.567 -4.170 -7.281 1.00 6.80 18 PRO A C 19
ATOM 16895 O O . PRO A 1 18 ? -10.709 -4.036 -7.727 1.00 6.37 18 PRO A O 19
ATOM 16906 N N . ASP A 1 19 ? -9.316 -3.940 -5.995 1.00 7.14 19 ASP A N 19
ATOM 16907 C CA . ASP A 1 19 ? -10.344 -3.543 -5.029 1.00 6.61 19 ASP A CA 19
ATOM 16908 C C . ASP A 1 19 ? -10.885 -2.119 -5.212 1.00 4.63 19 ASP A C 19
ATOM 16909 O O . ASP A 1 19 ? -11.452 -1.527 -4.292 1.00 4.77 19 ASP A O 19
ATOM 16918 N N . CYS A 1 20 ? -10.836 -1.596 -6.435 1.00 3.41 20 CYS A N 19
ATOM 16919 C CA . CYS A 1 20 ? -11.358 -0.297 -6.802 1.00 2.02 20 CYS A CA 19
ATOM 16920 C C . CYS A 1 20 ? -12.870 -0.417 -6.930 1.00 2.11 20 CYS A C 19
ATOM 16921 O O . CYS A 1 20 ? -13.425 -0.332 -8.026 1.00 3.06 20 CYS A O 19
ATOM 16928 N N . SER A 1 21 ? -13.534 -0.636 -5.801 1.00 2.15 21 SER A N 19
ATOM 16929 C CA . SER A 1 21 ? -14.974 -0.580 -5.651 1.00 2.38 21 SER A CA 19
ATOM 16930 C C . SER A 1 21 ? -15.285 -0.407 -4.166 1.00 2.19 21 SER A C 19
ATOM 16931 O O . SER A 1 21 ? -16.104 -1.126 -3.595 1.00 3.31 21 SER A O 19
ATOM 16939 N N . ARG A 1 22 ? -14.594 0.562 -3.558 1.00 1.84 22 ARG A N 19
ATOM 16940 C CA . ARG A 1 22 ? -14.785 1.025 -2.197 1.00 1.69 22 ARG A CA 19
ATOM 16941 C C . ARG A 1 22 ? -14.827 -0.142 -1.205 1.00 1.44 22 ARG A C 19
ATOM 16942 O O . ARG A 1 22 ? -15.722 -0.212 -0.363 1.00 1.51 22 ARG A O 19
ATOM 16963 N N . ILE A 1 23 ? -13.876 -1.068 -1.310 1.00 1.47 23 ILE A N 19
ATOM 16964 C CA . ILE A 1 23 ? -13.694 -2.089 -0.290 1.00 1.49 23 ILE A CA 19
ATOM 16965 C C . ILE A 1 23 ? -12.956 -1.417 0.865 1.00 1.31 23 ILE A C 19
ATOM 16966 O O . ILE A 1 23 ? -11.956 -0.748 0.629 1.00 1.30 23 ILE A O 19
ATOM 16982 N N . TYR A 1 24 ? -13.428 -1.555 2.103 1.00 1.30 24 TYR A N 19
ATOM 16983 C CA . TYR A 1 24 ? -12.690 -1.059 3.255 1.00 1.18 24 TYR A CA 19
ATOM 16984 C C . TYR A 1 24 ? -11.873 -2.228 3.789 1.00 1.15 24 TYR A C 19
ATOM 16985 O O . TYR A 1 24 ? -12.313 -2.955 4.682 1.00 1.49 24 TYR A O 19
ATOM 17003 N N . ASP A 1 25 ? -10.691 -2.447 3.227 1.00 0.91 25 ASP A N 19
ATOM 17004 C CA . ASP A 1 25 ? -9.789 -3.520 3.625 1.00 0.92 25 ASP A CA 19
ATOM 17005 C C . ASP A 1 25 ? -8.382 -2.933 3.622 1.00 0.68 25 ASP A C 19
ATOM 17006 O O . ASP A 1 25 ? -7.667 -3.054 2.628 1.00 0.65 25 ASP A O 19
ATOM 17015 N N . PRO A 1 26 ? -8.031 -2.201 4.686 1.00 0.60 26 PRO A N 19
ATOM 17016 C CA . PRO A 1 26 ? -6.871 -1.345 4.673 1.00 0.43 26 PRO A CA 19
ATOM 17017 C C . PRO A 1 26 ? -5.603 -2.184 4.650 1.00 0.36 26 PRO A C 19
ATOM 17018 O O . PRO A 1 26 ? -5.634 -3.385 4.931 1.00 0.41 26 PRO A O 19
ATOM 17029 N N . VAL A 1 27 ? -4.480 -1.548 4.333 1.00 0.33 27 VAL A N 19
ATOM 17030 C CA . VAL A 1 27 ? -3.160 -2.157 4.328 1.00 0.30 27 VAL A CA 19
ATOM 17031 C C . VAL A 1 27 ? -2.154 -1.074 4.694 1.00 0.30 27 VAL A C 19
ATOM 17032 O O . VAL A 1 27 ? -2.370 0.085 4.342 1.00 0.33 27 VAL A O 19
ATOM 17045 N N . CYS A 1 28 ? -1.070 -1.430 5.384 1.00 0.34 28 CYS A N 19
ATOM 17046 C CA . CYS A 1 28 ? -0.019 -0.480 5.723 1.00 0.35 28 CYS A CA 19
ATOM 17047 C C . CYS A 1 28 ? 1.181 -0.665 4.808 1.00 0.37 28 CYS A C 19
ATOM 17048 O O . CYS A 1 28 ? 1.773 -1.748 4.798 1.00 0.53 28 CYS A O 19
ATOM 17055 N N . GLY A 1 29 ? 1.525 0.348 4.017 1.00 0.35 29 GLY A N 19
ATOM 17056 C CA . GLY A 1 29 ? 2.600 0.268 3.040 1.00 0.44 29 GLY A CA 19
ATOM 17057 C C . GLY A 1 29 ? 3.984 0.364 3.689 1.00 0.46 29 GLY A C 19
ATOM 17058 O O . GLY A 1 29 ? 4.108 0.684 4.873 1.00 0.61 29 GLY A O 19
ATOM 17062 N N . THR A 1 30 ? 5.046 0.100 2.923 1.00 0.37 30 THR A N 19
ATOM 17063 C CA . THR A 1 30 ? 6.429 0.311 3.343 1.00 0.40 30 THR A CA 19
ATOM 17064 C C . THR A 1 30 ? 6.751 1.794 3.549 1.00 0.52 30 THR A C 19
ATOM 17065 O O . THR A 1 30 ? 7.717 2.139 4.222 1.00 0.74 30 THR A O 19
ATOM 17076 N N . ASP A 1 31 ? 5.925 2.677 2.991 1.00 0.52 31 ASP A N 19
ATOM 17077 C CA . ASP A 1 31 ? 5.950 4.106 3.262 1.00 0.69 31 ASP A CA 19
ATOM 17078 C C . ASP A 1 31 ? 5.388 4.384 4.657 1.00 0.73 31 ASP A C 19
ATOM 17079 O O . ASP A 1 31 ? 5.637 5.453 5.207 1.00 0.93 31 ASP A O 19
ATOM 17088 N N . GLY A 1 32 ? 4.672 3.430 5.245 1.00 0.66 32 GLY A N 19
ATOM 17089 C CA . GLY A 1 32 ? 4.042 3.574 6.539 1.00 0.77 32 GLY A CA 19
ATOM 17090 C C . GLY A 1 32 ? 2.669 4.225 6.420 1.00 0.67 32 GLY A C 19
ATOM 17091 O O . GLY A 1 32 ? 2.118 4.659 7.432 1.00 0.80 32 GLY A O 19
ATOM 17095 N N . VAL A 1 33 ? 2.104 4.292 5.214 1.00 0.65 33 VAL A N 19
ATOM 17096 C CA . VAL A 1 33 ? 0.787 4.856 5.002 1.00 0.67 33 VAL A CA 19
ATOM 17097 C C . VAL A 1 33 ? -0.227 3.728 5.131 1.00 0.61 33 VAL A C 19
ATOM 17098 O O . VAL A 1 33 ? -0.088 2.691 4.481 1.00 0.76 33 VAL A O 19
ATOM 17111 N N . THR A 1 34 ? -1.252 3.925 5.956 1.00 0.55 34 THR A N 19
ATOM 17112 C CA . THR A 1 34 ? -2.419 3.064 5.931 1.00 0.58 34 THR A CA 19
ATOM 17113 C C . THR A 1 34 ? -3.277 3.464 4.731 1.00 0.58 34 THR A C 19
ATOM 17114 O O . THR A 1 34 ? -3.945 4.498 4.768 1.00 0.94 34 THR A O 19
ATOM 17125 N N . TYR A 1 35 ? -3.256 2.669 3.667 1.00 0.38 35 TYR A N 19
ATOM 17126 C CA . TYR A 1 35 ? -4.191 2.810 2.565 1.00 0.44 35 TYR A CA 19
ATOM 17127 C C . TYR A 1 35 ? -5.527 2.203 2.978 1.00 0.48 35 TYR A C 19
ATOM 17128 O O . TYR A 1 35 ? -5.556 1.244 3.748 1.00 0.63 35 TYR A O 19
ATOM 17146 N N . GLU A 1 36 ? -6.622 2.761 2.462 1.00 0.53 36 GLU A N 19
ATOM 17147 C CA . GLU A 1 36 ? -7.980 2.277 2.647 1.00 0.61 36 GLU A CA 19
ATOM 17148 C C . GLU A 1 36 ? -8.170 0.898 2.009 1.00 0.58 36 GLU A C 19
ATOM 17149 O O . GLU A 1 36 ? -8.899 0.063 2.551 1.00 0.71 36 GLU A O 19
ATOM 17161 N N . SER A 1 37 ? -7.528 0.678 0.864 1.00 0.57 37 SER A N 19
ATOM 17162 C CA . SER A 1 37 ? -7.487 -0.590 0.162 1.00 0.64 37 SER A CA 19
ATOM 17163 C C . SER A 1 37 ? -6.407 -0.492 -0.913 1.00 0.56 37 SER A C 19
ATOM 17164 O O . SER A 1 37 ? -5.860 0.595 -1.140 1.00 0.62 37 SER A O 19
ATOM 17172 N N . GLU A 1 38 ? -6.048 -1.609 -1.544 1.00 0.63 38 GLU A N 19
ATOM 17173 C CA . GLU A 1 38 ? -4.902 -1.632 -2.428 1.00 0.76 38 GLU A CA 19
ATOM 17174 C C . GLU A 1 38 ? -5.155 -0.821 -3.701 1.00 0.80 38 GLU A C 19
ATOM 17175 O O . GLU A 1 38 ? -4.198 -0.432 -4.352 1.00 0.87 38 GLU A O 19
ATOM 17187 N N . CYS A 1 39 ? -6.399 -0.518 -4.065 1.00 0.88 39 CYS A N 19
ATOM 17188 C CA . CYS A 1 39 ? -6.735 0.297 -5.229 1.00 1.01 39 CYS A CA 19
ATOM 17189 C C . CYS A 1 39 ? -5.935 1.604 -5.257 1.00 0.90 39 CYS A C 19
ATOM 17190 O O . CYS A 1 39 ? -5.240 1.935 -6.218 1.00 0.98 39 CYS A O 19
ATOM 17197 N N . LYS A 1 40 ? -6.029 2.369 -4.172 1.00 0.83 40 LYS A N 19
ATOM 17198 C CA . LYS A 1 40 ? -5.332 3.646 -4.048 1.00 0.83 40 LYS A CA 19
ATOM 17199 C C . LYS A 1 40 ? -3.833 3.403 -3.820 1.00 0.70 40 LYS A C 19
ATOM 17200 O O . LYS A 1 40 ? -3.017 4.271 -4.116 1.00 0.65 40 LYS A O 19
ATOM 17219 N N . LEU A 1 41 ? -3.445 2.231 -3.316 1.00 0.71 41 LEU A N 19
ATOM 17220 C CA . LEU A 1 41 ? -2.038 1.882 -3.174 1.00 0.65 41 LEU A CA 19
ATOM 17221 C C . LEU A 1 41 ? -1.439 1.681 -4.570 1.00 0.69 41 LEU A C 19
ATOM 17222 O O . LEU A 1 41 ? -0.356 2.174 -4.865 1.00 0.71 41 LEU A O 19
ATOM 17238 N N . CYS A 1 42 ? -2.151 0.986 -5.456 1.00 0.80 42 CYS A N 19
ATOM 17239 C CA . CYS A 1 42 ? -1.754 0.741 -6.837 1.00 0.86 42 CYS A CA 19
ATOM 17240 C C . CYS A 1 42 ? -1.517 2.092 -7.503 1.00 0.68 42 CYS A C 19
ATOM 17241 O O . CYS A 1 42 ? -0.437 2.354 -8.030 1.00 0.60 42 CYS A O 19
ATOM 17248 N N . LEU A 1 43 ? -2.514 2.975 -7.412 1.00 0.70 43 LEU A N 19
ATOM 17249 C CA . LEU A 1 43 ? -2.378 4.374 -7.796 1.00 0.67 43 LEU A CA 19
ATOM 17250 C C . LEU A 1 43 ? -1.100 4.984 -7.213 1.00 0.55 43 LEU A C 19
ATOM 17251 O O . LEU A 1 43 ? -0.281 5.547 -7.946 1.00 0.58 43 LEU A O 19
ATOM 17267 N N . ALA A 1 44 ? -0.928 4.888 -5.896 1.00 0.53 44 ALA A N 19
ATOM 17268 C CA . ALA A 1 44 ? 0.189 5.488 -5.190 1.00 0.56 44 ALA A CA 19
ATOM 17269 C C . ALA A 1 44 ? 1.531 4.975 -5.702 1.00 0.54 44 ALA A C 19
ATOM 17270 O O . ALA A 1 44 ? 2.473 5.755 -5.786 1.00 0.63 44 ALA A O 19
ATOM 17277 N N . ARG A 1 45 ? 1.645 3.695 -6.053 1.00 0.59 45 ARG A N 19
ATOM 17278 C CA . ARG A 1 45 ? 2.879 3.151 -6.608 1.00 0.64 45 ARG A CA 19
ATOM 17279 C C . ARG A 1 45 ? 3.294 3.970 -7.820 1.00 0.49 45 ARG A C 19
ATOM 17280 O O . ARG A 1 45 ? 4.466 4.323 -7.959 1.00 0.52 45 ARG A O 19
ATOM 17301 N N . ILE A 1 46 ? 2.345 4.268 -8.705 1.00 0.56 46 ILE A N 19
ATOM 17302 C CA . ILE A 1 46 ? 2.649 5.037 -9.898 1.00 0.76 46 ILE A CA 19
ATOM 17303 C C . ILE A 1 46 ? 2.931 6.487 -9.492 1.00 0.77 46 ILE A C 19
ATOM 17304 O O . ILE A 1 46 ? 3.947 7.047 -9.898 1.00 0.97 46 ILE A O 19
ATOM 17320 N N . GLU A 1 47 ? 2.079 7.072 -8.650 1.00 0.71 47 GLU A N 19
ATOM 17321 C CA . GLU A 1 47 ? 2.162 8.460 -8.208 1.00 0.91 47 GLU A CA 19
ATOM 17322 C C . GLU A 1 47 ? 3.554 8.759 -7.645 1.00 0.95 47 GLU A C 19
ATOM 17323 O O . GLU A 1 47 ? 4.249 9.675 -8.079 1.00 1.13 47 GLU A O 19
ATOM 17335 N N . ASN A 1 48 ? 3.973 7.937 -6.687 1.00 0.86 48 ASN A N 19
ATOM 17336 C CA . ASN A 1 48 ? 5.247 8.043 -5.987 1.00 0.96 48 ASN A CA 19
ATOM 17337 C C . ASN A 1 48 ? 6.394 7.523 -6.851 1.00 0.90 48 ASN A C 19
ATOM 17338 O O . ASN A 1 48 ? 7.542 7.566 -6.410 1.00 1.32 48 ASN A O 19
ATOM 17349 N N . LYS A 1 49 ? 6.095 6.977 -8.037 1.00 0.66 49 LYS A N 19
ATOM 17350 C CA . LYS A 1 49 ? 6.996 6.185 -8.853 1.00 0.61 49 LYS A CA 19
ATOM 17351 C C . LYS A 1 49 ? 7.830 5.236 -7.991 1.00 0.56 49 LYS A C 19
ATOM 17352 O O . LYS A 1 49 ? 9.058 5.212 -8.109 1.00 0.78 49 LYS A O 19
ATOM 17371 N N . GLN A 1 50 ? 7.184 4.422 -7.156 1.00 0.69 50 GLN A N 19
ATOM 17372 C CA . GLN A 1 50 ? 7.862 3.462 -6.300 1.00 0.90 50 GLN A CA 19
ATOM 17373 C C . GLN A 1 50 ? 7.129 2.129 -6.255 1.00 0.95 50 GLN A C 19
ATOM 17374 O O . GLN A 1 50 ? 5.914 2.065 -6.434 1.00 1.02 50 GLN A O 19
ATOM 17388 N N . ASP A 1 51 ? 7.887 1.073 -5.961 1.00 1.03 51 ASP A N 19
ATOM 17389 C CA . ASP A 1 51 ? 7.349 -0.174 -5.452 1.00 0.99 51 ASP A CA 19
ATOM 17390 C C . ASP A 1 51 ? 7.002 0.061 -3.986 1.00 0.77 51 ASP A C 19
ATOM 17391 O O . ASP A 1 51 ? 7.878 -0.052 -3.130 1.00 0.83 51 ASP A O 19
ATOM 17400 N N . ILE A 1 52 ? 5.755 0.423 -3.700 1.00 0.83 52 ILE A N 19
ATOM 17401 C CA . ILE A 1 52 ? 5.229 0.452 -2.341 1.00 0.76 52 ILE A CA 19
ATOM 17402 C C . ILE A 1 52 ? 4.760 -0.973 -2.079 1.00 0.76 52 ILE A C 19
ATOM 17403 O O . ILE A 1 52 ? 3.823 -1.423 -2.744 1.00 1.18 52 ILE A O 19
ATOM 17419 N N . GLN A 1 53 ? 5.423 -1.705 -1.187 1.00 0.46 53 GLN A N 19
ATOM 17420 C CA . GLN A 1 53 ? 4.954 -3.018 -0.777 1.00 0.42 53 GLN A CA 19
ATOM 17421 C C . GLN A 1 53 ? 4.076 -2.858 0.447 1.00 0.33 53 GLN A C 19
ATOM 17422 O O . GLN A 1 53 ? 4.178 -1.872 1.171 1.00 0.33 53 GLN A O 19
ATOM 17436 N N . ILE A 1 54 ? 3.241 -3.856 0.699 1.00 0.36 54 ILE A N 19
ATOM 17437 C CA . ILE A 1 54 ? 2.424 -3.901 1.893 1.00 0.32 54 ILE A CA 19
ATOM 17438 C C . ILE A 1 54 ? 3.283 -4.516 2.994 1.00 0.34 54 ILE A C 19
ATOM 17439 O O . ILE A 1 54 ? 3.731 -5.655 2.859 1.00 0.46 54 ILE A O 19
ATOM 17455 N N . VAL A 1 55 ? 3.520 -3.788 4.083 1.00 0.30 55 VAL A N 19
ATOM 17456 C CA . VAL A 1 55 ? 4.208 -4.328 5.243 1.00 0.36 55 VAL A CA 19
ATOM 17457 C C . VAL A 1 55 ? 3.258 -5.298 5.918 1.00 0.44 55 VAL A C 19
ATOM 17458 O O . VAL A 1 55 ? 3.650 -6.427 6.206 1.00 0.55 55 VAL A O 19
ATOM 17471 N N . LYS A 1 56 ? 1.994 -4.921 6.098 1.00 0.41 56 LYS A N 19
ATOM 17472 C CA . LYS A 1 56 ? 1.018 -5.827 6.673 1.00 0.45 56 LYS A CA 19
ATOM 17473 C C . LYS A 1 56 ? -0.393 -5.416 6.290 1.00 0.35 56 LYS A C 19
ATOM 17474 O O . LYS A 1 56 ? -0.630 -4.276 5.883 1.00 0.32 56 LYS A O 19
ATOM 17493 N N . ASP A 1 57 ? -1.306 -6.376 6.397 1.00 0.42 57 ASP A N 19
ATOM 17494 C 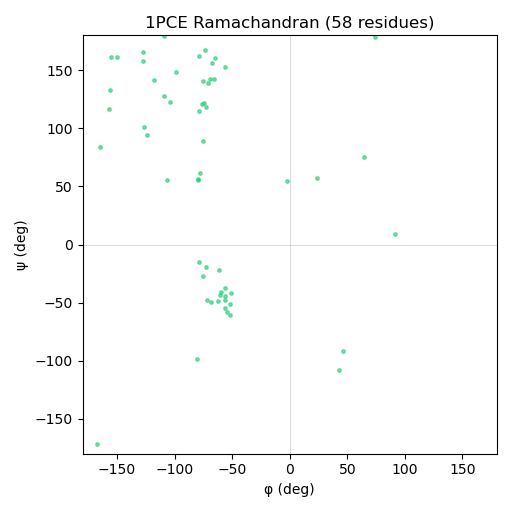CA . ASP A 1 57 ? -2.726 -6.171 6.201 1.00 0.50 57 ASP A CA 19
ATOM 17495 C C . ASP A 1 57 ? -3.219 -5.247 7.303 1.00 0.45 57 ASP A C 19
ATOM 17496 O O . ASP A 1 57 ? -2.808 -5.368 8.457 1.00 0.63 57 ASP A O 19
ATOM 17505 N N . GLY A 1 58 ? -4.139 -4.360 6.965 1.00 0.41 58 GLY A N 19
ATOM 17506 C CA . GLY A 1 58 ? -4.835 -3.520 7.914 1.00 0.41 58 GLY A CA 19
ATOM 17507 C C . GLY A 1 58 ? -3.969 -2.386 8.459 1.00 0.45 58 GLY A C 19
ATOM 17508 O O . GLY A 1 58 ? -2.844 -2.163 8.010 1.00 0.55 58 GLY A O 19
ATOM 17512 N N . GLU A 1 59 ? -4.544 -1.630 9.393 1.00 0.56 59 GLU A N 19
ATOM 17513 C CA . GLU A 1 59 ? -4.071 -0.301 9.738 1.00 0.65 59 GLU A CA 19
ATOM 17514 C C . GLU A 1 59 ? -2.782 -0.348 10.557 1.00 0.84 59 GLU A C 19
ATOM 17515 O O . GLU A 1 59 ? -2.641 -1.175 11.467 1.00 1.23 59 GLU A O 19
ATOM 17527 N N . CYS A 1 60 ? -1.859 0.563 10.256 1.00 0.78 60 CYS A N 19
ATOM 17528 C CA . CYS A 1 60 ? -0.638 0.731 11.032 1.00 1.23 60 CYS A CA 19
ATOM 17529 C C . CYS A 1 60 ? -0.986 1.364 12.373 1.00 2.03 60 CYS A C 19
ATOM 17530 O O . CYS A 1 60 ? -1.929 2.140 12.455 1.00 3.34 60 CYS A O 19
ATOM 17538 N N . GLU A 1 1 ? 6.027 -10.908 13.582 1.00 12.21 1 GLU A N 20
ATOM 17539 C CA . GLU A 1 1 ? 6.187 -12.339 13.289 1.00 11.59 1 GLU A CA 20
ATOM 17540 C C . GLU A 1 1 ? 5.256 -12.829 12.175 1.00 10.77 1 GLU A C 20
ATOM 17541 O O . GLU A 1 1 ? 5.057 -14.037 12.042 1.00 10.88 1 GLU A O 20
ATOM 17555 N N . LYS A 1 2 ? 4.688 -11.937 11.354 1.00 10.41 2 LYS A N 20
ATOM 17556 C CA . LYS A 1 2 ? 3.987 -12.418 10.173 1.00 10.04 2 LYS A CA 20
ATOM 17557 C C . LYS A 1 2 ? 5.012 -12.974 9.179 1.00 8.59 2 LYS A C 20
ATOM 17558 O O . LYS A 1 2 ? 6.214 -12.756 9.336 1.00 7.88 2 LYS A O 20
ATOM 17577 N N . GLN A 1 3 ? 4.535 -13.680 8.159 1.00 8.57 3 GLN A N 20
ATOM 17578 C CA . GLN A 1 3 ? 5.363 -14.272 7.123 1.00 7.86 3 GLN A CA 20
ATOM 17579 C C . GLN A 1 3 ? 6.224 -13.205 6.437 1.00 6.19 3 GLN A C 20
ATOM 17580 O O . GLN A 1 3 ? 5.707 -12.424 5.642 1.00 6.34 3 GLN A O 20
ATOM 17594 N N . VAL A 1 4 ? 7.526 -13.189 6.735 1.00 5.11 4 VAL A N 20
ATOM 17595 C CA . VAL A 1 4 ? 8.523 -12.270 6.191 1.00 3.93 4 VAL A CA 20
ATOM 17596 C C . VAL A 1 4 ? 8.136 -10.808 6.479 1.00 2.72 4 VAL A C 20
ATOM 17597 O O . VAL A 1 4 ? 7.208 -10.578 7.256 1.00 3.86 4 VAL A O 20
ATOM 17610 N N . PHE A 1 5 ? 8.855 -9.800 5.970 1.00 1.69 5 PHE A N 20
ATOM 17611 C CA . PHE A 1 5 ? 8.459 -8.423 6.253 1.00 2.19 5 PHE A CA 20
ATOM 17612 C C . PHE A 1 5 ? 7.253 -8.047 5.390 1.00 1.65 5 PHE A C 20
ATOM 17613 O O . PHE A 1 5 ? 6.127 -8.012 5.891 1.00 1.90 5 PHE A O 20
ATOM 17630 N N . SER A 1 6 ? 7.491 -7.739 4.112 1.00 1.18 6 SER A N 20
ATOM 17631 C CA . SER A 1 6 ? 6.513 -7.165 3.197 1.00 0.91 6 SER A CA 20
ATOM 17632 C C . SER A 1 6 ? 6.047 -8.150 2.112 1.00 0.92 6 SER A C 20
ATOM 17633 O O . SER A 1 6 ? 6.727 -9.135 1.821 1.00 1.16 6 SER A O 20
ATOM 17641 N N . ARG A 1 7 ? 4.922 -7.836 1.460 1.00 0.92 7 ARG A N 20
ATOM 17642 C CA . ARG A 1 7 ? 4.346 -8.559 0.337 1.00 0.99 7 ARG A CA 20
ATOM 17643 C C . ARG A 1 7 ? 4.085 -7.585 -0.808 1.00 0.86 7 ARG A C 20
ATOM 17644 O O . ARG A 1 7 ? 3.573 -6.485 -0.594 1.00 0.89 7 ARG A O 20
ATOM 17665 N N . MET A 1 8 ? 4.492 -7.955 -2.017 1.00 0.95 8 MET A N 20
ATOM 17666 C CA . MET A 1 8 ? 4.170 -7.209 -3.220 1.00 0.90 8 MET A CA 20
ATOM 17667 C C . MET A 1 8 ? 2.673 -7.325 -3.504 1.00 0.91 8 MET A C 20
ATOM 17668 O O . MET A 1 8 ? 2.141 -8.435 -3.454 1.00 1.20 8 MET A O 20
ATOM 17682 N N . PRO A 1 9 ? 1.992 -6.214 -3.813 1.00 0.75 9 PRO A N 20
ATOM 17683 C CA . PRO A 1 9 ? 0.691 -6.254 -4.438 1.00 0.82 9 PRO A CA 20
ATOM 17684 C C . PRO A 1 9 ? 0.885 -6.404 -5.954 1.00 0.86 9 PRO A C 20
ATOM 17685 O O . PRO A 1 9 ? 1.777 -5.792 -6.549 1.00 0.90 9 PRO A O 20
ATOM 17696 N N . ILE A 1 10 ? 0.063 -7.241 -6.574 1.00 1.10 10 ILE A N 20
ATOM 17697 C CA . ILE A 1 10 ? 0.158 -7.632 -7.967 1.00 1.40 10 ILE A CA 20
ATOM 17698 C C . ILE A 1 10 ? -0.674 -6.636 -8.774 1.00 1.52 10 ILE A C 20
ATOM 17699 O O . ILE A 1 10 ? -1.900 -6.748 -8.835 1.00 1.93 10 ILE A O 20
ATOM 17715 N N . CYS A 1 11 ? -0.022 -5.606 -9.311 1.00 1.48 11 CYS A N 20
ATOM 17716 C CA . CYS A 1 11 ? -0.682 -4.375 -9.705 1.00 1.51 11 CYS A CA 20
ATOM 17717 C C . CYS A 1 11 ? -0.044 -3.752 -10.935 1.00 2.30 11 CYS A C 20
ATOM 17718 O O . CYS A 1 11 ? 0.879 -2.946 -10.807 1.00 3.01 11 CYS A O 20
ATOM 17725 N N . GLU A 1 12 ? -0.557 -4.080 -12.118 1.00 2.97 12 GLU A N 20
ATOM 17726 C CA . GLU A 1 12 ? -0.206 -3.459 -13.370 1.00 3.87 12 GLU A CA 20
ATOM 17727 C C . GLU A 1 12 ? -1.459 -2.985 -14.112 1.00 3.71 12 GLU A C 20
ATOM 17728 O O . GLU A 1 12 ? -1.663 -3.338 -15.272 1.00 4.23 12 GLU A O 20
ATOM 17740 N N . HIS A 1 13 ? -2.314 -2.202 -13.451 1.00 4.08 13 HIS A N 20
ATOM 17741 C CA . HIS A 1 13 ? -3.479 -1.584 -14.081 1.00 4.93 13 HIS A CA 20
ATOM 17742 C C . HIS A 1 13 ? -3.235 -0.084 -14.176 1.00 6.04 13 HIS A C 20
ATOM 17743 O O . HIS A 1 13 ? -2.738 0.520 -13.224 1.00 6.63 13 HIS A O 20
ATOM 17758 N N . MET A 1 14 ? -3.571 0.516 -15.318 1.00 6.97 14 MET A N 20
ATOM 17759 C CA . MET A 1 14 ? -3.423 1.947 -15.538 1.00 8.47 14 MET A CA 20
ATOM 17760 C C . MET A 1 14 ? -4.148 2.721 -14.427 1.00 8.75 14 MET A C 20
ATOM 17761 O O . MET A 1 14 ? -5.122 2.226 -13.863 1.00 8.32 14 MET A O 20
ATOM 17775 N N . THR A 1 15 ? -3.728 3.953 -14.149 1.00 9.94 15 THR A N 20
ATOM 17776 C CA . THR A 1 15 ? -4.353 4.822 -13.158 1.00 10.75 15 THR A CA 20
ATOM 17777 C C . THR A 1 15 ? -5.745 5.332 -13.582 1.00 10.64 15 THR A C 20
ATOM 17778 O O . THR A 1 15 ? -6.316 6.184 -12.907 1.00 11.38 15 THR A O 20
ATOM 17789 N N . GLU A 1 16 ? -6.313 4.837 -14.686 1.00 10.18 16 GLU A N 20
ATOM 17790 C CA . GLU A 1 16 ? -7.655 5.202 -15.108 1.00 10.51 16 GLU A CA 20
ATOM 17791 C C . GLU A 1 16 ? -8.681 4.720 -14.081 1.00 9.59 16 GLU A C 20
ATOM 17792 O O . GLU A 1 16 ? -9.702 5.368 -13.868 1.00 10.42 16 GLU A O 20
ATOM 17804 N N . SER A 1 17 ? -8.425 3.561 -13.475 1.00 8.20 17 SER A N 20
ATOM 17805 C CA . SER A 1 17 ? -9.287 3.021 -12.442 1.00 7.53 17 SER A CA 20
ATOM 17806 C C . SER A 1 17 ? -9.296 3.980 -11.248 1.00 7.91 17 SER A C 20
ATOM 17807 O O . SER A 1 17 ? -8.204 4.318 -10.778 1.00 8.56 17 SER A O 20
ATOM 17815 N N . PRO A 1 18 ? -10.462 4.390 -10.729 1.00 7.94 18 PRO A N 20
ATOM 17816 C CA . PRO A 1 18 ? -10.538 5.080 -9.454 1.00 8.29 18 PRO A CA 20
ATOM 17817 C C . PRO A 1 18 ? -10.212 4.075 -8.338 1.00 7.03 18 PRO A C 20
ATOM 17818 O O . PRO A 1 18 ? -9.749 2.967 -8.616 1.00 6.31 18 PRO A O 20
ATOM 17829 N N . ASP A 1 19 ? -10.532 4.398 -7.081 1.00 7.14 19 ASP A N 20
ATOM 17830 C CA . ASP A 1 19 ? -10.485 3.378 -6.040 1.00 6.19 19 ASP A CA 20
ATOM 17831 C C . ASP A 1 19 ? -11.567 2.356 -6.386 1.00 4.33 19 ASP A C 20
ATOM 17832 O O . ASP A 1 19 ? -12.656 2.714 -6.846 1.00 4.92 19 ASP A O 20
ATOM 17841 N N . CYS A 1 20 ? -11.227 1.086 -6.231 1.00 2.94 20 CYS A N 20
ATOM 17842 C CA . CYS A 1 20 ? -11.870 -0.039 -6.879 1.00 2.05 20 CYS A CA 20
ATOM 17843 C C . CYS A 1 20 ? -13.212 -0.355 -6.224 1.00 2.16 20 CYS A C 20
ATOM 17844 O O . CYS A 1 20 ? -13.358 -1.394 -5.581 1.00 3.24 20 CYS A O 20
ATOM 17851 N N . SER A 1 21 ? -14.215 0.503 -6.422 1.00 2.39 21 SER A N 20
ATOM 17852 C CA . SER A 1 21 ? -15.435 0.578 -5.623 1.00 2.61 21 SER A CA 20
ATOM 17853 C C . SER A 1 21 ? -15.080 1.125 -4.237 1.00 2.22 21 SER A C 20
ATOM 17854 O O . SER A 1 21 ? -13.958 1.559 -3.993 1.00 2.91 21 SER A O 20
ATOM 17862 N N . ARG A 1 22 ? -16.046 1.115 -3.323 1.00 2.10 22 ARG A N 20
ATOM 17863 C CA . ARG A 1 22 ? -15.947 1.701 -2.003 1.00 1.87 22 ARG A CA 20
ATOM 17864 C C . ARG A 1 22 ? -15.342 0.689 -1.031 1.00 1.61 22 ARG A C 20
ATOM 17865 O O . ARG A 1 22 ? -15.823 0.503 0.088 1.00 1.70 22 ARG A O 20
ATOM 17886 N N . ILE A 1 23 ? -14.347 -0.045 -1.513 1.00 1.58 23 ILE A N 20
ATOM 17887 C CA . ILE A 1 23 ? -13.712 -1.114 -0.775 1.00 1.52 23 ILE A CA 20
ATOM 17888 C C . ILE A 1 23 ? -12.741 -0.518 0.242 1.00 1.35 23 ILE A C 20
ATOM 17889 O O . ILE A 1 23 ? -11.529 -0.492 0.040 1.00 1.25 23 ILE A O 20
ATOM 17905 N N . TYR A 1 24 ? -13.297 -0.077 1.370 1.00 1.63 24 TYR A N 20
ATOM 17906 C CA . TYR A 1 24 ? -12.524 0.250 2.551 1.00 1.50 24 TYR A CA 20
ATOM 17907 C C . TYR A 1 24 ? -11.998 -1.080 3.103 1.00 1.36 24 TYR A C 20
ATOM 17908 O O . TYR A 1 24 ? -12.648 -1.718 3.930 1.00 1.67 24 TYR A O 20
ATOM 17926 N N . ASP A 1 25 ? -10.841 -1.512 2.608 1.00 1.04 25 ASP A N 20
ATOM 17927 C CA . ASP A 1 25 ? -10.150 -2.743 2.962 1.00 1.00 25 ASP A CA 20
ATOM 17928 C C . ASP A 1 25 ? -8.653 -2.419 3.056 1.00 0.78 25 ASP A C 20
ATOM 17929 O O . ASP A 1 25 ? -7.900 -2.682 2.121 1.00 0.75 25 ASP A O 20
ATOM 17938 N N . PRO A 1 26 ? -8.227 -1.742 4.125 1.00 0.71 26 PRO A N 20
ATOM 17939 C CA . PRO A 1 26 ? -6.961 -1.032 4.148 1.00 0.64 26 PRO A CA 20
ATOM 17940 C C . PRO A 1 26 ? -5.744 -1.944 4.209 1.00 0.56 26 PRO A C 20
ATOM 17941 O O . PRO A 1 26 ? -5.843 -3.119 4.562 1.00 0.61 26 PRO A O 20
ATOM 17952 N N . VAL A 1 27 ? -4.581 -1.380 3.878 1.00 0.50 27 VAL A N 20
ATOM 17953 C CA . VAL A 1 27 ? -3.288 -2.048 3.901 1.00 0.45 27 VAL A CA 20
ATOM 17954 C C . VAL A 1 27 ? -2.208 -1.023 4.267 1.00 0.42 27 VAL A C 20
ATOM 17955 O O . VAL A 1 27 ? -2.385 0.166 4.000 1.00 0.46 27 VAL A O 20
ATOM 17968 N N . CYS A 1 28 ? -1.105 -1.466 4.876 1.00 0.39 28 CYS A N 20
ATOM 17969 C CA . CYS A 1 28 ? -0.027 -0.606 5.365 1.00 0.34 28 CYS A CA 20
ATOM 17970 C C . CYS A 1 28 ? 1.156 -0.567 4.395 1.00 0.32 28 CYS A C 20
ATOM 17971 O O . CYS A 1 28 ? 1.742 -1.616 4.132 1.00 0.38 28 CYS A O 20
ATOM 17978 N N . GLY A 1 29 ? 1.519 0.606 3.870 1.00 0.33 29 GLY A N 20
ATOM 17979 C CA . GLY A 1 29 ? 2.677 0.794 3.000 1.00 0.43 29 GLY A CA 20
ATOM 17980 C C . GLY A 1 29 ? 3.997 0.676 3.762 1.00 0.37 29 GLY A C 20
ATOM 17981 O O . GLY A 1 29 ? 4.049 0.945 4.959 1.00 0.48 29 GLY A O 20
ATOM 17985 N N . THR A 1 30 ? 5.080 0.285 3.083 1.00 0.39 30 THR A N 20
ATOM 17986 C CA . THR A 1 30 ? 6.416 0.193 3.665 1.00 0.56 30 THR A CA 20
ATOM 17987 C C . THR A 1 30 ? 6.940 1.525 4.181 1.00 0.98 30 THR A C 20
ATOM 17988 O O . THR A 1 30 ? 7.763 1.550 5.098 1.00 1.41 30 THR A O 20
ATOM 17999 N N . ASP A 1 31 ? 6.450 2.631 3.641 1.00 1.04 31 ASP A N 20
ATOM 18000 C CA . ASP A 1 31 ? 6.794 3.939 4.161 1.00 1.46 31 ASP A CA 20
ATOM 18001 C C . ASP A 1 31 ? 6.090 4.157 5.499 1.00 1.40 31 ASP A C 20
ATOM 18002 O O . ASP A 1 31 ? 6.567 4.938 6.319 1.00 1.92 31 ASP A O 20
ATOM 18011 N N . GLY A 1 32 ? 5.027 3.400 5.767 1.00 0.92 32 GLY A N 20
ATOM 18012 C CA . GLY A 1 32 ? 4.191 3.528 6.939 1.00 0.90 32 GLY A CA 20
ATOM 18013 C C . GLY A 1 32 ? 3.027 4.475 6.664 1.00 0.61 32 GLY A C 20
ATOM 18014 O O . GLY A 1 32 ? 2.507 5.089 7.601 1.00 0.78 32 GLY A O 20
ATOM 18018 N N . VAL A 1 33 ? 2.613 4.622 5.409 1.00 0.62 33 VAL A N 20
ATOM 18019 C CA . VAL A 1 33 ? 1.350 5.233 5.048 1.00 0.71 33 VAL A CA 20
ATOM 18020 C C . VAL A 1 33 ? 0.352 4.092 4.849 1.00 0.69 33 VAL A C 20
ATOM 18021 O O . VAL A 1 33 ? 0.515 3.271 3.948 1.00 0.88 33 VAL A O 20
ATOM 18034 N N . THR A 1 34 ? -0.657 4.002 5.712 1.00 0.68 34 THR A N 20
ATOM 18035 C CA . THR A 1 34 ? -1.767 3.087 5.518 1.00 0.69 34 THR A CA 20
ATOM 18036 C C . THR A 1 34 ? -2.697 3.699 4.472 1.00 0.58 34 THR A C 20
ATOM 18037 O O . THR A 1 34 ? -2.874 4.919 4.442 1.00 0.88 34 THR A O 20
ATOM 18048 N N . TYR A 1 35 ? -3.251 2.874 3.588 1.00 0.41 35 TYR A N 20
ATOM 18049 C CA . TYR A 1 35 ? -4.199 3.270 2.555 1.00 0.56 35 TYR A CA 20
ATOM 18050 C C . TYR A 1 35 ? -5.500 2.516 2.774 1.00 0.56 35 TYR A C 20
ATOM 18051 O O . TYR A 1 35 ? -5.466 1.379 3.235 1.00 0.57 35 TYR A O 20
ATOM 18069 N N . GLU A 1 36 ? -6.622 3.128 2.386 1.00 0.69 36 GLU A N 20
ATOM 18070 C CA . GLU A 1 36 ? -7.960 2.567 2.523 1.00 0.75 36 GLU A CA 20
ATOM 18071 C C . GLU A 1 36 ? -8.142 1.257 1.757 1.00 0.69 36 GLU A C 20
ATOM 18072 O O . GLU A 1 36 ? -9.041 0.487 2.080 1.00 0.74 36 GLU A O 20
ATOM 18084 N N . SER A 1 37 ? -7.387 1.051 0.682 1.00 0.68 37 SER A N 20
ATOM 18085 C CA . SER A 1 37 ? -7.665 0.028 -0.307 1.00 0.88 37 SER A CA 20
ATOM 18086 C C . SER A 1 37 ? -6.326 -0.313 -0.955 1.00 0.61 37 SER A C 20
ATOM 18087 O O . SER A 1 37 ? -5.532 0.591 -1.225 1.00 0.55 37 SER A O 20
ATOM 18095 N N . GLU A 1 38 ? -6.061 -1.598 -1.197 1.00 0.64 38 GLU A N 20
ATOM 18096 C CA . GLU A 1 38 ? -4.880 -2.063 -1.888 1.00 0.70 38 GLU A CA 20
ATOM 18097 C C . GLU A 1 38 ? -4.842 -1.378 -3.257 1.00 0.65 38 GLU A C 20
ATOM 18098 O O . GLU A 1 38 ? -3.806 -0.867 -3.672 1.00 0.72 38 GLU A O 20
ATOM 18110 N N . CYS A 1 39 ? -5.995 -1.314 -3.921 1.00 0.73 39 CYS A N 20
ATOM 18111 C CA . CYS A 1 39 ? -6.184 -0.601 -5.176 1.00 0.89 39 CYS A CA 20
ATOM 18112 C C . CYS A 1 39 ? -5.582 0.803 -5.122 1.00 0.78 39 CYS A C 20
ATOM 18113 O O . CYS A 1 39 ? -4.821 1.179 -6.011 1.00 0.80 39 CYS A O 20
ATOM 18120 N N . LYS A 1 40 ? -5.866 1.555 -4.055 1.00 0.73 40 LYS A N 20
ATOM 18121 C CA . LYS A 1 40 ? -5.314 2.893 -3.846 1.00 0.70 40 LYS A CA 20
ATOM 18122 C C . LYS A 1 40 ? -3.831 2.869 -3.509 1.00 0.54 40 LYS A C 20
ATOM 18123 O O . LYS A 1 40 ? -3.098 3.718 -3.996 1.00 0.61 40 LYS A O 20
ATOM 18142 N N . LEU A 1 41 ? -3.369 1.949 -2.662 1.00 0.44 41 LEU A N 20
ATOM 18143 C CA . LEU A 1 41 ? -1.932 1.839 -2.423 1.00 0.42 41 LEU A CA 20
ATOM 18144 C C . LEU A 1 41 ? -1.224 1.694 -3.764 1.00 0.45 41 LEU A C 20
ATOM 18145 O O . LEU A 1 41 ? -0.216 2.336 -4.039 1.00 0.46 41 LEU A O 20
ATOM 18161 N N . CYS A 1 42 ? -1.763 0.831 -4.611 1.00 0.53 42 CYS A N 20
ATOM 18162 C CA . CYS A 1 42 ? -1.185 0.551 -5.910 1.00 0.63 42 CYS A CA 20
ATOM 18163 C C . CYS A 1 42 ? -1.271 1.751 -6.837 1.00 0.54 42 CYS A C 20
ATOM 18164 O O . CYS A 1 42 ? -0.283 2.101 -7.481 1.00 0.55 42 CYS A O 20
ATOM 18171 N N . LEU A 1 43 ? -2.425 2.412 -6.881 1.00 0.58 43 LEU A N 20
ATOM 18172 C CA . LEU A 1 43 ? -2.555 3.702 -7.539 1.00 0.68 43 LEU A CA 20
ATOM 18173 C C . LEU A 1 43 ? -1.415 4.612 -7.078 1.00 0.59 43 LEU A C 20
ATOM 18174 O O . LEU A 1 43 ? -0.678 5.151 -7.897 1.00 0.64 43 LEU A O 20
ATOM 18190 N N . ALA A 1 44 ? -1.204 4.719 -5.769 1.00 0.54 44 ALA A N 20
ATOM 18191 C CA . ALA A 1 44 ? -0.130 5.510 -5.207 1.00 0.56 44 ALA A CA 20
ATOM 18192 C C . ALA A 1 44 ? 1.240 5.007 -5.663 1.00 0.51 44 ALA A C 20
ATOM 18193 O O . ALA A 1 44 ? 2.091 5.840 -5.952 1.00 0.56 44 ALA A O 20
ATOM 18200 N N . ARG A 1 45 ? 1.486 3.695 -5.765 1.00 0.49 45 ARG A N 20
ATOM 18201 C CA . ARG A 1 45 ? 2.748 3.194 -6.321 1.00 0.53 45 ARG A CA 20
ATOM 18202 C C . ARG A 1 45 ? 2.994 3.836 -7.688 1.00 0.47 45 ARG A C 20
ATOM 18203 O O . ARG A 1 45 ? 4.103 4.284 -7.994 1.00 0.48 45 ARG A O 20
ATOM 18224 N N . ILE A 1 46 ? 1.960 3.856 -8.528 1.00 0.56 46 ILE A N 20
ATOM 18225 C CA . ILE A 1 46 ? 2.047 4.394 -9.873 1.00 0.69 46 ILE A CA 20
ATOM 18226 C C . ILE A 1 46 ? 2.259 5.903 -9.807 1.00 0.73 46 ILE A C 20
ATOM 18227 O O . ILE A 1 46 ? 3.284 6.392 -10.276 1.00 0.78 46 ILE A O 20
ATOM 18243 N N . GLU A 1 47 ? 1.320 6.642 -9.221 1.00 0.84 47 GLU A N 20
ATOM 18244 C CA . GLU A 1 47 ? 1.366 8.093 -9.155 1.00 1.02 47 GLU A CA 20
ATOM 18245 C C . GLU A 1 47 ? 2.663 8.583 -8.515 1.00 0.99 47 GLU A C 20
ATOM 18246 O O . GLU A 1 47 ? 3.282 9.529 -8.993 1.00 1.14 47 GLU A O 20
ATOM 18258 N N . ASN A 1 48 ? 3.081 7.953 -7.426 1.00 0.90 48 ASN A N 20
ATOM 18259 C CA . ASN A 1 48 ? 4.295 8.359 -6.737 1.00 0.98 48 ASN A CA 20
ATOM 18260 C C . ASN A 1 48 ? 5.528 7.929 -7.517 1.00 0.88 48 ASN A C 20
ATOM 18261 O O . ASN A 1 48 ? 6.612 8.412 -7.208 1.00 0.99 48 ASN A O 20
ATOM 18272 N N . LYS A 1 49 ? 5.402 7.010 -8.480 1.00 0.76 49 LYS A N 20
ATOM 18273 C CA . LYS A 1 49 ? 6.543 6.352 -9.095 1.00 0.72 49 LYS A CA 20
ATOM 18274 C C . LYS A 1 49 ? 7.425 5.766 -7.988 1.00 0.74 49 LYS A C 20
ATOM 18275 O O . LYS A 1 49 ? 8.634 5.988 -7.948 1.00 0.99 49 LYS A O 20
ATOM 18294 N N . GLN A 1 50 ? 6.816 5.021 -7.066 1.00 0.77 50 GLN A N 20
ATOM 18295 C CA . GLN A 1 50 ? 7.510 4.405 -5.948 1.00 0.87 50 GLN A CA 20
ATOM 18296 C C . GLN A 1 50 ? 7.041 2.967 -5.800 1.00 0.77 50 GLN A C 20
ATOM 18297 O O . GLN A 1 50 ? 5.839 2.709 -5.806 1.00 0.85 50 GLN A O 20
ATOM 18311 N N . ASP A 1 51 ? 7.965 2.031 -5.599 1.00 0.82 51 ASP A N 20
ATOM 18312 C CA . ASP A 1 51 ? 7.574 0.666 -5.294 1.00 0.84 51 ASP A CA 20
ATOM 18313 C C . ASP A 1 51 ? 7.269 0.633 -3.790 1.00 0.80 51 ASP A C 20
ATOM 18314 O O . ASP A 1 51 ? 8.141 0.312 -2.988 1.00 0.98 51 ASP A O 20
ATOM 18323 N N . ILE A 1 52 ? 6.065 1.043 -3.387 1.00 0.73 52 ILE A N 20
ATOM 18324 C CA . ILE A 1 52 ? 5.648 1.016 -1.985 1.00 0.78 52 ILE A CA 20
ATOM 18325 C C . ILE A 1 52 ? 5.100 -0.384 -1.741 1.00 0.83 52 ILE A C 20
ATOM 18326 O O . ILE A 1 52 ? 4.085 -0.745 -2.339 1.00 1.32 52 ILE A O 20
ATOM 18342 N N . GLN A 1 53 ? 5.793 -1.216 -0.972 1.00 0.55 53 GLN A N 20
ATOM 18343 C CA . GLN A 1 53 ? 5.356 -2.581 -0.734 1.00 0.53 53 GLN A CA 20
ATOM 18344 C C . GLN A 1 53 ? 4.322 -2.540 0.385 1.00 0.43 53 GLN A C 20
ATOM 18345 O O . GLN A 1 53 ? 4.284 -1.581 1.153 1.00 0.40 53 GLN A O 20
ATOM 18359 N N . ILE A 1 54 ? 3.504 -3.579 0.506 1.00 0.46 54 ILE A N 20
ATOM 18360 C CA . ILE A 1 54 ? 2.611 -3.703 1.646 1.00 0.42 54 ILE A CA 20
ATOM 18361 C C . ILE A 1 54 ? 3.417 -4.380 2.743 1.00 0.40 54 ILE A C 20
ATOM 18362 O O . ILE A 1 54 ? 4.005 -5.433 2.507 1.00 0.53 54 ILE A O 20
ATOM 18378 N N . VAL A 1 55 ? 3.473 -3.800 3.936 1.00 0.31 55 VAL A N 20
ATOM 18379 C CA . VAL A 1 55 ? 4.040 -4.469 5.092 1.00 0.38 55 VAL A CA 20
ATOM 18380 C C . VAL A 1 55 ? 3.059 -5.557 5.503 1.00 0.54 55 VAL A C 20
ATOM 18381 O O . VAL A 1 55 ? 3.420 -6.719 5.674 1.00 0.75 55 VAL A O 20
ATOM 18394 N N . LYS A 1 56 ? 1.797 -5.175 5.660 1.00 0.51 56 LYS A N 20
ATOM 18395 C CA . LYS A 1 56 ? 0.752 -6.034 6.174 1.00 0.63 56 LYS A CA 20
ATOM 18396 C C . LYS A 1 56 ? -0.591 -5.430 5.800 1.00 0.57 56 LYS A C 20
ATOM 18397 O O . LYS A 1 56 ? -0.656 -4.276 5.375 1.00 0.56 56 LYS A O 20
ATOM 18416 N N . ASP A 1 57 ? -1.642 -6.215 5.985 1.00 0.64 57 ASP A N 20
ATOM 18417 C CA . ASP A 1 57 ? -2.984 -5.843 5.607 1.00 0.81 57 ASP A CA 20
ATOM 18418 C C . ASP A 1 57 ? -3.650 -5.265 6.849 1.00 0.73 57 ASP A C 20
ATOM 18419 O O . ASP A 1 57 ? -3.438 -5.774 7.951 1.00 1.14 57 ASP A O 20
ATOM 18428 N N . GLY A 1 58 ? -4.469 -4.236 6.681 1.00 0.56 58 GLY A N 20
ATOM 18429 C CA . GLY A 1 58 ? -5.034 -3.441 7.758 1.00 0.48 58 GLY A CA 20
ATOM 18430 C C . GLY A 1 58 ? -4.032 -2.437 8.330 1.00 0.43 58 GLY A C 20
ATOM 18431 O O . GLY A 1 58 ? -2.864 -2.429 7.939 1.00 0.60 58 GLY A O 20
ATOM 18435 N N . GLU A 1 59 ? -4.496 -1.599 9.266 1.00 0.51 59 GLU A N 20
ATOM 18436 C CA . GLU A 1 59 ? -3.696 -0.586 9.938 1.00 0.80 59 GLU A CA 20
ATOM 18437 C C . GLU A 1 59 ? -2.430 -1.227 10.501 1.00 1.02 59 GLU A C 20
ATOM 18438 O O . GLU A 1 59 ? -2.532 -2.329 11.043 1.00 1.16 59 GLU A O 20
ATOM 18450 N N . CYS A 1 60 ? -1.275 -0.571 10.382 1.00 1.28 60 CYS A N 20
ATOM 18451 C CA . CYS A 1 60 ? 0.010 -1.203 10.669 1.00 1.67 60 CYS A CA 20
ATOM 18452 C C . CYS A 1 60 ? 0.097 -1.651 12.127 1.00 2.00 60 CYS A C 20
ATOM 18453 O O . CYS A 1 60 ? 0.378 -2.817 12.400 1.00 3.24 60 CYS A O 20
#

Secondary structure (DSSP, 8-state):
--TTSSBPPP-S--TT-SS-TT----EEETTS-EESSHHHHHHHHHHHT----EEEES--

B-factor: mean 3.19, std 3.2, range [0.3, 15.02]

Nearest PDB structures (foldseek):
  1pce-assembly1_A  TM=7.870E-01  e=1.168E-08  Sus scrofa
  7qe8-assembly1_D  TM=8.412E-01  e=1.854E-04  Homo sapiens
  1hpt-assembly1_A  TM=8.021E-01  e=4.062E-04  Homo sapiens
  2leo-assembly1_A  TM=7.757E-01  e=6.013E-04  Homo sapiens
  1m8b-assembly1_A  TM=8.188E-01  e=1.711E-03  unclassified

InterPro domains:
  IPR002350 Kazal domain [PF00050] (37-86)
  IPR002350 Kazal domain [PS00282] (46-68)
  IPR002350 Kazal domain [PS51465] (31-86)
  IPR002350 Kazal domain [SM00280] (36-86)
  IPR036058 Kazal domain superfamily [SSF100895] (41-86)
  IPR039932 Serine protease inhibitor Kazal-type 4-like [PTHR21179] (28-86)

Sequence (60 aa):
EKQVFSRMPICEHMTESPDCSRIYDPVCGTDGVTYESECKLCLARIENKQDIQIVKDGECEKQVFSRMPICEHMTESPDCSRIYDPVCGTDGVTYESECKLCLARIENKQDIQIVKDGECEKQVFSRMPICEHMTESPDCSRIYDPVCGTDGVTYESECKLCLARIENKQDIQIVKDGECEKQVFSRMPICEHMTESPDCSRIYDPVCGTDGVTYESECKLCLARIENKQDIQIVKDGECEKQVFSRMPICEHMTESPDCSRIYDPVCGTDGVTYESECKLCLARIENKQDIQIVKDGECEKQVFSRMPICEHMTESPDCSRIYDPVCGTDGVTYESECKLCLARIENKQDIQIVKDGECEKQVFSRMPICEHMTESPDCSRIYDPVCGTDGVTYESECKLCLARIENKQDIQIVKDGECEKQVFSRMPICEHMTESPDCSRIYDPVCGTDGVTYESECKLCLARIENKQDIQIVKDGECEKQVFSRMPICEHMTESPDCSRIYDPVCGTDGVTYESECKLCLARIENKQDIQIVKDGECEKQVFSRMPICEHMTESPDCSRIYDPVCGTDGVTYESECKLCLARIENKQDIQIVKDGECEKQVFSRMPICEHMTESPDCSRIYDPVCGTDGVTYESECKLCLARIENKQDIQIVKDGECEKQVFSRMPICEHMTESPDCSRIYDPVCGTDGVTYESECKLCLARIENKQDIQIVKDGECEKQVFSRMPICEHMTESPDCSRIYDPVCGTDGVTYESECKLCLARIENKQDIQIVKDGECEKQVFSRMPICEHMTESPDCSRIYDPVCGTDGVTYESECKLCLARIENKQDIQIVKDGECEKQVFSRMPICEHMTESPDCSRIYDPVCGTDGVTYESECKLCLARIENKQDIQIVKDGECEKQVFSRMPICEHMTESPDCSRIYDPVCGTDGVTYESECKLCLARIENKQDIQIVKDGECEKQVFSRMPICEHMTESPDCSRIYDPVCGTDGVTYESECKLCLARIENKQDIQIVKDGECEKQVFSRMPICEHMTESPDCSRIYDPVCGTDGVTYESECKLCLARIENKQDIQIVKDGECEKQVFSRMPICEHMTESPDCSRIYDPVCGTDGVTYESECKLCLARIENKQDIQIVKDGECEKQVFSRMPICEHMTESPDCSRIYDPVCGTDGVTYESECKLCLARIENKQDIQIVKDGEC

Organism: Sus scrofa (NCBI:txid9823)

Radius of gyration: 11.19 Å; Cα contacts (8 Å, |Δi|>4): 95; chains: 1; bounding box: 28×19×30 Å

CATH classification: 3.30.60.30

Solvent-accessible surface area: 4733 Å² total; per-residue (Å²): 194,118,91,117,172,30,134,125,4,126,48,99,132,99,135,166,37,129,86,52,84,225,100,180,64,35,4,9,0,41,69,42,94,41,46,102,7,55,22,114,0,2,86,15,41,87,133,89,179,103,112,6,29,3,23,85,83,25,120,85

Foldseek 3Di:
DPDDFFAQDPDDDDLPDDQPPPQQWWFAWPVGDIDRHVSVVNSCCVVVVHRTTTRGTDRD